Protein AF-0000000086882610 (afdb_homodimer)

Sequence (848 aa):
MSMILVLTITVIAYYFIIFGKNIKKSIITLFLGVLLFVLHPVEGLNLENMGEIVSFETLGILLGMMIIVEILKESGAFTFTAVSAIKLSRYKFWPVMFLLMIIVIMFSAFLDNLVTIMIIAPIIFLVADTLEINPTPLILLSIYVDNIGGMSTLIGSPLNIVLGSVGKLDFTSFLIKMLPLTIITFITTMLIYKFNNKVDTKEYNKKLEKLKTMDASKTIQDKSEMIKGIVIFSIVLAGFMLHNTINIDIALIAMTGALVLMLLTKKGFEEMATVIDWDTMFFYGGLFAIAFSLEKVGVSQAIANMFMPLISTKILLLFAMLFAGAIAIPFLSAVPGTLIFAPVIKILIDNGAPFDLWYAYAIGANLGTNLTPLGAVQNIVGASLIFKQTGKEVSFGEYMQKALPTTLITTLIGAIYLVVITYIMSMILVLTITVIAYYFIIFGKNIKKSIITLFLGVLLFVLHPVEGLNLENMGEIVSFETLGILLGMMIIVEILKESGAFTFTAVSAIKLSRYKFWPVMFLLMIIVIMFSAFLDNLVTIMIIAPIIFLVADTLEINPTPLILLSIYVDNIGGMSTLIGSPLNIVLGSVGKLDFTSFLIKMLPLTIITFITTMLIYKFNNKVDTKEYNKKLEKLKTMDASKTIQDKSEMIKGIVIFSIVLAGFMLHNTINIDIALIAMTGALVLMLLTKKGFEEMATVIDWDTMFFYGGLFAIAFSLEKVGVSQAIANMFMPLISTKILLLFAMLFAGAIAIPFLSAVPGTLIFAPVIKILIDNGAPFDLWYAYAIGANLGTNLTPLGAVQNIVGASLIFKQTGKEVSFGEYMQKALPTTLITTLIGAIYLVVITYI

Structure (mmCIF, N/CA/C/O backbone):
data_AF-0000000086882610-model_v1
#
loop_
_entity.id
_entity.type
_entity.pdbx_description
1 polymer 'Citrate transporter'
#
loop_
_atom_site.group_PDB
_atom_site.id
_atom_site.type_symbol
_atom_site.label_atom_id
_atom_site.label_alt_id
_atom_site.label_comp_id
_atom_site.label_asym_id
_atom_site.label_entity_id
_atom_site.label_seq_id
_atom_site.pdbx_PDB_ins_code
_atom_site.Cartn_x
_atom_site.Cartn_y
_atom_site.Cartn_z
_atom_site.occupancy
_atom_site.B_iso_or_equiv
_atom_site.auth_seq_id
_atom_site.auth_comp_id
_atom_site.auth_asym_id
_atom_site.auth_atom_id
_atom_site.pdbx_PDB_model_num
ATOM 1 N N . MET A 1 1 ? 25.312 -13 17.359 1 74.94 1 MET A N 1
ATOM 2 C CA . MET A 1 1 ? 24.125 -12.414 17.969 1 74.94 1 MET A CA 1
ATOM 3 C C . MET A 1 1 ? 23.109 -12.008 16.906 1 74.94 1 MET A C 1
ATOM 5 O O . MET A 1 1 ? 21.938 -12.367 17 1 74.94 1 MET A O 1
ATOM 9 N N . SER A 1 2 ? 23.578 -11.539 15.82 1 90.81 2 SER A N 1
ATOM 10 C CA . SER A 1 2 ? 22.703 -11.133 14.734 1 90.81 2 SER A CA 1
ATOM 11 C C . SER A 1 2 ? 22.094 -12.336 14.031 1 90.81 2 SER A C 1
ATOM 13 O O . SER A 1 2 ? 20.891 -12.375 13.766 1 90.81 2 SER A O 1
ATOM 15 N N . MET A 1 3 ? 22.906 -13.391 13.953 1 93.5 3 MET A N 1
ATOM 16 C CA . MET A 1 3 ? 22.422 -14.57 13.25 1 93.5 3 MET A CA 1
ATOM 17 C C . MET A 1 3 ? 21.344 -15.273 14.047 1 93.5 3 MET A C 1
ATOM 19 O O . MET A 1 3 ? 20.297 -15.641 13.5 1 93.5 3 MET A O 1
ATOM 23 N N . ILE A 1 4 ? 21.531 -15.406 15.281 1 95.88 4 ILE A N 1
ATOM 24 C CA . ILE A 1 4 ? 20.578 -16.078 16.156 1 95.88 4 ILE A CA 1
ATOM 25 C C . ILE A 1 4 ? 19.25 -15.312 16.156 1 95.88 4 ILE A C 1
ATOM 27 O O . ILE A 1 4 ? 18.172 -15.914 16.109 1 95.88 4 ILE A O 1
ATOM 31 N N . LEU A 1 5 ? 19.359 -14.031 16.266 1 97.06 5 LEU A N 1
ATOM 32 C CA . LEU A 1 5 ? 18.156 -13.188 16.281 1 97.06 5 LEU A CA 1
ATOM 33 C C . LEU A 1 5 ? 17.375 -13.328 14.969 1 97.06 5 LEU A C 1
ATOM 35 O O . LEU A 1 5 ? 16.156 -13.516 14.992 1 97.06 5 LEU A O 1
ATOM 39 N N . VAL A 1 6 ? 18.078 -13.195 13.852 1 97.88 6 VAL A N 1
ATOM 40 C CA . VAL A 1 6 ? 17.438 -13.289 12.539 1 97.88 6 VAL A CA 1
ATOM 41 C C . VAL A 1 6 ? 16.812 -14.672 12.359 1 97.88 6 VAL A C 1
ATOM 43 O O . VAL A 1 6 ? 15.68 -14.789 11.898 1 97.88 6 VAL A O 1
ATOM 46 N N . LEU A 1 7 ? 17.547 -15.727 12.758 1 97.5 7 LEU A N 1
ATOM 47 C CA . LEU A 1 7 ? 17.031 -17.094 12.625 1 97.5 7 LEU A CA 1
ATOM 48 C C . LEU A 1 7 ? 15.82 -17.312 13.516 1 97.5 7 LEU A C 1
ATOM 50 O O . LEU A 1 7 ? 14.852 -17.953 13.109 1 97.5 7 LEU A O 1
ATOM 54 N N . THR A 1 8 ? 15.891 -16.812 14.727 1 97.75 8 THR A N 1
ATOM 55 C CA . THR A 1 8 ? 14.773 -16.953 15.656 1 97.75 8 THR A CA 1
ATOM 56 C C . THR A 1 8 ? 13.523 -16.281 15.094 1 97.75 8 THR A C 1
ATOM 58 O O . THR A 1 8 ? 12.445 -16.891 15.078 1 97.75 8 THR A O 1
ATOM 61 N N . ILE A 1 9 ? 13.656 -15.07 14.609 1 97.69 9 ILE A N 1
ATOM 62 C CA . ILE A 1 9 ? 12.531 -14.328 14.047 1 97.69 9 ILE A CA 1
ATOM 63 C C . ILE A 1 9 ? 12 -15.062 12.812 1 97.69 9 ILE A C 1
ATOM 65 O O . ILE A 1 9 ? 10.781 -15.164 12.625 1 97.69 9 ILE A O 1
ATOM 69 N N . THR A 1 10 ? 12.93 -15.57 12.016 1 96.56 10 THR A N 1
ATOM 70 C CA . THR A 1 10 ? 12.547 -16.297 10.812 1 96.56 10 THR A CA 1
ATOM 71 C C . THR A 1 10 ? 11.781 -17.562 11.172 1 96.56 10 THR A C 1
ATOM 73 O O . THR A 1 10 ? 10.75 -17.859 10.57 1 96.56 10 THR A O 1
ATOM 76 N N . VAL A 1 11 ? 12.242 -18.297 12.125 1 96.5 11 VAL A N 1
ATOM 77 C CA . VAL A 1 11 ? 11.602 -19.531 12.555 1 96.5 11 VAL A CA 1
ATOM 78 C C . VAL A 1 11 ? 10.203 -19.234 13.102 1 96.5 11 VAL A C 1
ATOM 80 O O . VAL A 1 11 ? 9.25 -19.953 12.805 1 96.5 11 VAL A O 1
ATOM 83 N N . ILE A 1 12 ? 10.047 -18.188 13.852 1 96.75 12 ILE A N 1
ATOM 84 C CA . ILE A 1 12 ? 8.758 -17.781 14.391 1 96.75 12 ILE A CA 1
ATOM 85 C C . ILE A 1 12 ? 7.812 -17.422 13.242 1 96.75 12 ILE A C 1
ATOM 87 O O . ILE A 1 12 ? 6.648 -17.828 13.234 1 96.75 12 ILE A O 1
ATOM 91 N N . ALA A 1 13 ? 8.344 -16.641 12.289 1 95.81 13 ALA A N 1
ATOM 92 C CA . ALA A 1 13 ? 7.527 -16.25 11.133 1 95.81 13 ALA A CA 1
ATOM 93 C C . ALA A 1 13 ? 7.012 -17.484 10.398 1 95.81 13 ALA A C 1
ATOM 95 O O . ALA A 1 13 ? 5.816 -17.594 10.125 1 95.81 13 ALA A O 1
ATOM 96 N N . TYR A 1 14 ? 7.875 -18.438 10.133 1 92.81 14 TYR A N 1
ATOM 97 C CA . TYR A 1 14 ? 7.496 -19.609 9.359 1 92.81 14 TYR A CA 1
ATOM 98 C C . TYR A 1 14 ? 6.602 -20.531 10.172 1 92.81 14 TYR A C 1
ATOM 100 O O . TYR A 1 14 ? 5.73 -21.219 9.625 1 92.81 14 TYR A O 1
ATOM 108 N N . TYR A 1 15 ? 6.785 -20.578 11.469 1 93.88 15 TYR A N 1
ATOM 109 C CA . TYR A 1 15 ? 5.871 -21.312 12.336 1 93.88 15 TYR A CA 1
ATOM 110 C C . TYR A 1 15 ? 4.441 -20.812 12.164 1 93.88 15 TYR A C 1
ATOM 112 O O . TYR A 1 15 ? 3.52 -21.625 11.984 1 93.88 15 TYR A O 1
ATOM 120 N N . PHE A 1 16 ? 4.266 -19.531 12.188 1 92.56 16 PHE A N 1
ATOM 121 C CA . PHE A 1 16 ? 2.924 -18.969 12.062 1 92.56 16 PHE A CA 1
ATOM 122 C C . PHE A 1 16 ? 2.396 -19.125 10.641 1 92.56 16 PHE A C 1
ATOM 124 O O . PHE A 1 16 ? 1.194 -19.312 10.438 1 92.56 16 PHE A O 1
ATOM 131 N N . ILE A 1 17 ? 3.234 -19.062 9.68 1 89.25 17 ILE A N 1
ATOM 132 C CA . ILE A 1 17 ? 2.83 -19.219 8.289 1 89.25 17 ILE A CA 1
ATOM 133 C C . ILE A 1 17 ? 2.293 -20.625 8.055 1 89.25 17 ILE A C 1
ATOM 135 O O . ILE A 1 17 ? 1.267 -20.797 7.391 1 89.25 17 ILE A O 1
ATOM 139 N N . ILE A 1 18 ? 2.91 -21.594 8.641 1 86.38 18 ILE A N 1
ATOM 140 C CA . ILE A 1 18 ? 2.596 -23 8.359 1 86.38 18 ILE A CA 1
ATOM 141 C C . ILE A 1 18 ? 1.505 -23.484 9.312 1 86.38 18 ILE A C 1
ATOM 143 O O . ILE A 1 18 ? 0.544 -24.125 8.883 1 86.38 18 ILE A O 1
ATOM 147 N N . PHE A 1 19 ? 1.529 -23.016 10.609 1 85.88 19 PHE A N 1
ATOM 148 C CA . PHE A 1 19 ? 0.688 -23.672 11.609 1 85.88 19 PHE A CA 1
ATOM 149 C C . PHE A 1 19 ? -0.295 -22.672 12.219 1 85.88 19 PHE A C 1
ATOM 151 O O . PHE A 1 19 ? -1.171 -23.062 12.992 1 85.88 19 PHE A O 1
ATOM 158 N N . GLY A 1 20 ? -0.106 -21.469 11.875 1 84.06 20 GLY A N 1
ATOM 159 C CA . GLY A 1 20 ? -0.942 -20.469 12.523 1 84.06 20 GLY A CA 1
ATOM 160 C C . GLY A 1 20 ? -2.396 -20.547 12.094 1 84.06 20 GLY A C 1
ATOM 161 O O . GLY A 1 20 ? -2.73 -20.203 10.961 1 84.06 20 GLY A O 1
ATOM 162 N N . LYS A 1 21 ? -3.377 -20.969 12.805 1 78.19 21 LYS A N 1
ATOM 163 C CA . LYS A 1 21 ? -4.785 -21.094 12.445 1 78.19 21 LYS A CA 1
ATOM 164 C C . LYS A 1 21 ? -5.566 -19.844 12.828 1 78.19 21 LYS A C 1
ATOM 166 O O . LYS A 1 21 ? -6.477 -19.422 12.109 1 78.19 21 LYS A O 1
ATOM 171 N N . ASN A 1 22 ? -5.266 -19.203 13.875 1 82.25 22 ASN A N 1
ATOM 172 C CA . ASN A 1 22 ? -6.105 -18.125 14.359 1 82.25 22 ASN A CA 1
ATOM 173 C C . ASN A 1 22 ? -5.383 -16.781 14.289 1 82.25 22 ASN A C 1
ATOM 175 O O . ASN A 1 22 ? -5.758 -15.828 14.977 1 82.25 22 ASN A O 1
ATOM 179 N N . ILE A 1 23 ? -4.352 -16.734 13.469 1 87.62 23 ILE A N 1
ATOM 180 C CA . ILE A 1 23 ? -3.625 -15.477 13.344 1 87.62 23 ILE A CA 1
ATOM 181 C C . ILE A 1 23 ? -3.467 -15.117 11.867 1 87.62 23 ILE A C 1
ATOM 183 O O . ILE A 1 23 ? -3.211 -15.984 11.031 1 87.62 23 ILE A O 1
ATOM 187 N N . LYS A 1 24 ? -3.666 -13.914 11.648 1 91.75 24 LYS A N 1
ATOM 188 C CA . LYS A 1 24 ? -3.475 -13.461 10.273 1 91.75 24 LYS A CA 1
ATOM 189 C C . LYS A 1 24 ? -1.998 -13.469 9.891 1 91.75 24 LYS A C 1
ATOM 191 O O . LYS A 1 24 ? -1.215 -12.656 10.391 1 91.75 24 LYS A O 1
ATOM 196 N N . LYS A 1 25 ? -1.708 -14.297 8.984 1 92.44 25 LYS A N 1
ATOM 197 C CA . LYS A 1 25 ? -0.321 -14.555 8.609 1 92.44 25 LYS A CA 1
ATOM 198 C C . LYS A 1 25 ? 0.351 -13.289 8.086 1 92.44 25 LYS A C 1
ATOM 200 O O . LYS A 1 25 ? 1.534 -13.055 8.344 1 92.44 25 LYS A O 1
ATOM 205 N N . SER A 1 26 ? -0.423 -12.508 7.355 1 95.44 26 SER A N 1
ATOM 206 C CA . SER A 1 26 ? 0.13 -11.289 6.77 1 95.44 26 SER A CA 1
ATOM 207 C C . SER A 1 26 ? 0.561 -10.297 7.848 1 95.44 26 SER A C 1
ATOM 209 O O . SER A 1 26 ? 1.639 -9.711 7.762 1 95.44 26 SER A O 1
ATOM 211 N N . ILE A 1 27 ? -0.158 -10.141 8.93 1 97.12 27 ILE A N 1
ATOM 212 C CA . ILE A 1 27 ? 0.102 -9.156 9.977 1 97.12 27 ILE A CA 1
ATOM 213 C C . ILE A 1 27 ? 1.312 -9.586 10.797 1 97.12 27 ILE A C 1
ATOM 215 O O . ILE A 1 27 ? 2.215 -8.789 11.055 1 97.12 27 ILE A O 1
ATOM 219 N N . ILE A 1 28 ? 1.335 -10.859 11.172 1 96.88 28 ILE A N 1
ATOM 220 C CA . ILE A 1 28 ? 2.426 -11.328 12.023 1 96.88 28 ILE A CA 1
ATOM 221 C C . ILE A 1 28 ? 3.736 -11.297 11.242 1 96.88 28 ILE A C 1
ATOM 223 O O . ILE A 1 28 ? 4.789 -10.969 11.789 1 96.88 28 ILE A O 1
ATOM 227 N N . THR A 1 29 ? 3.688 -11.68 10.008 1 97.31 29 THR A N 1
ATOM 228 C CA . THR A 1 29 ? 4.895 -11.664 9.18 1 97.31 29 THR A CA 1
ATOM 229 C C . THR A 1 29 ? 5.406 -10.242 8.992 1 97.31 29 THR A C 1
ATOM 231 O O . THR A 1 29 ? 6.605 -9.984 9.117 1 97.31 29 THR A O 1
ATOM 234 N N . LEU A 1 30 ? 4.543 -9.289 8.695 1 98.31 30 LEU A N 1
ATOM 235 C CA . LEU A 1 30 ? 4.965 -7.902 8.555 1 98.31 30 LEU A CA 1
ATOM 236 C C . LEU A 1 30 ? 5.488 -7.359 9.883 1 98.31 30 LEU A C 1
ATOM 238 O O . LEU A 1 30 ? 6.469 -6.609 9.906 1 98.31 30 LEU A O 1
ATOM 242 N N . PHE A 1 31 ? 4.797 -7.719 10.945 1 98.5 31 PHE A N 1
ATOM 243 C CA . PHE A 1 31 ? 5.234 -7.301 12.273 1 98.5 31 PHE A CA 1
ATOM 244 C C . PHE A 1 31 ? 6.664 -7.758 12.539 1 98.5 31 PHE A C 1
ATOM 246 O O . PHE A 1 31 ? 7.504 -6.969 12.977 1 98.5 31 PHE A O 1
ATOM 253 N N . LEU A 1 32 ? 6.926 -8.969 12.273 1 98.31 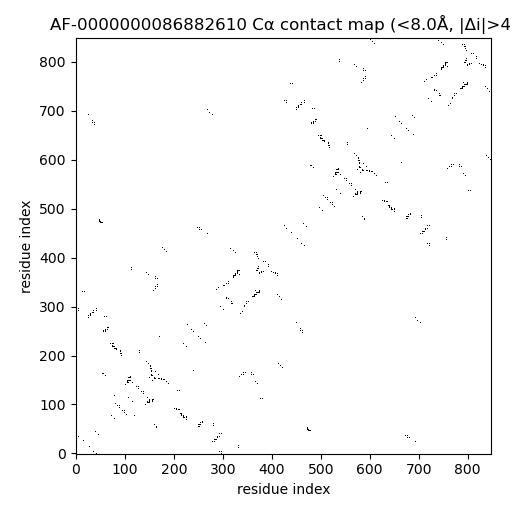32 LEU A N 1
ATOM 254 C CA . LEU A 1 32 ? 8.258 -9.516 12.508 1 98.31 32 LEU A CA 1
ATOM 255 C C . LEU A 1 32 ? 9.273 -8.883 11.562 1 98.31 32 LEU A C 1
ATOM 257 O O . LEU A 1 32 ? 10.438 -8.68 11.938 1 98.31 32 LEU A O 1
ATOM 261 N N . GLY A 1 33 ? 8.875 -8.57 10.312 1 98.25 33 GLY A N 1
ATOM 262 C CA . GLY A 1 33 ? 9.719 -7.805 9.414 1 98.25 33 GLY A CA 1
ATOM 263 C C . GLY A 1 33 ? 10.062 -6.426 9.945 1 98.25 33 GLY A C 1
ATOM 264 O O . GLY A 1 33 ? 11.234 -6.023 9.93 1 98.25 33 GLY A O 1
ATOM 265 N N . VAL A 1 34 ? 9.055 -5.711 10.453 1 98.5 34 VAL A N 1
ATOM 266 C CA . VAL A 1 34 ? 9.25 -4.383 11.016 1 98.5 34 VAL A CA 1
ATOM 267 C C . VAL A 1 34 ? 10.133 -4.473 12.258 1 98.5 34 VAL A C 1
ATOM 269 O O . VAL A 1 34 ? 10.969 -3.598 12.5 1 98.5 34 VAL A O 1
ATOM 272 N N . LEU A 1 35 ? 9.945 -5.512 13.031 1 98.12 35 LEU A N 1
ATOM 273 C CA . LEU A 1 35 ? 10.766 -5.73 14.219 1 98.12 35 LEU A CA 1
ATOM 274 C C . LEU A 1 35 ? 12.242 -5.852 13.844 1 98.12 35 LEU A C 1
ATOM 276 O O . LEU A 1 35 ? 13.109 -5.398 14.586 1 98.12 35 LEU A O 1
ATOM 280 N N . LEU A 1 36 ? 12.523 -6.469 12.727 1 98.12 36 LEU A N 1
ATOM 281 C CA . LEU A 1 36 ? 13.906 -6.559 12.25 1 98.12 36 LEU A CA 1
ATOM 282 C C . LEU A 1 36 ? 14.469 -5.172 11.969 1 98.12 36 LEU A C 1
ATOM 284 O O . LEU A 1 36 ? 15.641 -4.902 12.258 1 98.12 36 LEU A O 1
ATOM 288 N N . PHE A 1 37 ? 13.641 -4.312 11.383 1 97.94 37 PHE A N 1
ATOM 289 C CA . PHE A 1 37 ? 14.078 -2.941 11.148 1 97.94 37 PHE A CA 1
ATOM 290 C C . PHE A 1 37 ? 14.406 -2.248 12.469 1 97.94 37 PHE A C 1
ATOM 292 O O . PHE A 1 37 ? 15.391 -1.515 12.562 1 97.94 37 PHE A O 1
ATOM 299 N N . VAL A 1 38 ? 13.57 -2.459 13.453 1 97.5 38 VAL A N 1
ATOM 300 C CA . VAL A 1 38 ? 13.703 -1.811 14.758 1 97.5 38 VAL A CA 1
ATOM 301 C C . VAL A 1 38 ? 14.977 -2.291 15.445 1 97.5 38 VAL A C 1
ATOM 303 O O . VAL A 1 38 ? 15.75 -1.484 15.969 1 97.5 38 VAL A O 1
ATOM 306 N N . LEU A 1 39 ? 15.195 -3.613 15.391 1 96.62 39 LEU A N 1
ATOM 307 C CA . LEU A 1 39 ? 16.312 -4.207 16.109 1 96.62 39 LEU A CA 1
ATOM 308 C C . LEU A 1 39 ? 17.609 -4.047 15.32 1 96.62 39 LEU A C 1
ATOM 310 O O . LEU A 1 39 ? 18.703 -4.133 15.883 1 96.62 39 LEU A O 1
ATOM 314 N N . HIS A 1 40 ? 17.562 -3.842 14.062 1 95.81 40 HIS A N 1
ATOM 315 C CA . HIS A 1 40 ? 18.672 -3.549 13.164 1 95.81 40 HIS A CA 1
ATOM 316 C C . HIS A 1 40 ? 19.812 -4.551 13.344 1 95.81 40 HIS A C 1
ATOM 318 O O . HIS A 1 40 ? 20.953 -4.16 13.555 1 95.81 40 HIS A O 1
ATOM 324 N N . PRO A 1 41 ? 19.5 -5.848 13.148 1 95.88 41 PRO A N 1
ATOM 325 C CA . PRO A 1 41 ? 20.531 -6.867 13.383 1 95.88 41 PRO A CA 1
ATOM 326 C C . PRO A 1 41 ? 21.562 -6.922 12.258 1 95.88 41 PRO A C 1
ATOM 328 O O . PRO A 1 41 ? 22.656 -7.48 12.445 1 95.88 41 PRO A O 1
ATOM 331 N N . VAL A 1 42 ? 21.219 -6.406 11.062 1 96.56 42 VAL A N 1
ATOM 332 C CA . VAL A 1 42 ? 22.125 -6.461 9.922 1 96.56 42 VAL A CA 1
ATOM 333 C C . VAL A 1 42 ? 22.25 -5.074 9.289 1 96.56 42 VAL A C 1
ATOM 335 O O . VAL A 1 42 ? 21.344 -4.25 9.406 1 96.56 42 VAL A O 1
ATOM 338 N N . GLU A 1 43 ? 23.359 -4.871 8.656 1 95.31 43 GLU A N 1
ATOM 339 C CA . GLU A 1 43 ? 23.578 -3.598 7.977 1 95.31 43 GLU A CA 1
ATOM 340 C C . GLU A 1 43 ? 22.641 -3.439 6.785 1 95.31 43 GLU A C 1
ATOM 342 O O . GLU A 1 43 ? 22.344 -4.41 6.086 1 95.31 43 GLU A O 1
ATOM 347 N N . GLY A 1 44 ? 22.188 -2.283 6.602 1 95.88 44 GLY A N 1
ATOM 348 C CA . GLY A 1 44 ? 21.391 -1.994 5.426 1 95.88 44 GLY A CA 1
ATOM 349 C C . GLY A 1 44 ? 19.891 -2.041 5.699 1 95.88 44 GLY A C 1
ATOM 350 O O . GLY A 1 44 ? 19.094 -1.584 4.879 1 95.88 44 GLY A O 1
ATOM 351 N N . LEU A 1 45 ? 19.547 -2.492 6.887 1 96.31 45 LEU A N 1
ATOM 352 C CA . LEU A 1 45 ? 18.125 -2.553 7.23 1 96.31 45 LEU A CA 1
ATOM 353 C C . LEU A 1 45 ? 17.625 -1.192 7.703 1 96.31 45 LEU A C 1
ATOM 355 O O . LEU A 1 45 ? 17.297 -1.021 8.875 1 96.31 45 LEU A O 1
ATOM 359 N N . ASN A 1 46 ? 17.516 -0.278 6.805 1 96.31 46 ASN A N 1
ATOM 360 C CA . ASN A 1 46 ? 16.969 1.053 7.066 1 96.31 46 ASN A CA 1
ATOM 361 C C . ASN A 1 46 ? 16.031 1.507 5.953 1 96.31 46 ASN A C 1
ATOM 363 O O . ASN A 1 46 ? 15.992 0.898 4.883 1 96.31 46 ASN A O 1
ATOM 367 N N . LEU A 1 47 ? 15.273 2.455 6.211 1 96.25 47 LEU A N 1
ATOM 368 C CA . LEU A 1 47 ? 14.203 2.881 5.316 1 96.25 47 LEU A CA 1
ATOM 369 C C . LEU A 1 47 ? 14.773 3.443 4.02 1 96.25 47 LEU A C 1
ATOM 371 O O . LEU A 1 47 ? 14.156 3.311 2.957 1 96.25 47 LEU A O 1
ATOM 375 N N . GLU A 1 48 ? 15.945 4.062 4.012 1 94.81 48 GLU A N 1
ATOM 376 C CA . GLU A 1 48 ? 16.578 4.629 2.828 1 94.81 48 GLU A CA 1
ATOM 377 C C . GLU A 1 48 ? 17.031 3.531 1.861 1 94.81 48 GLU A C 1
ATOM 379 O O . GLU A 1 48 ? 17.188 3.779 0.664 1 94.81 48 GLU A O 1
ATOM 384 N N . ASN A 1 49 ? 17.188 2.303 2.402 1 97.12 49 ASN A N 1
ATOM 385 C CA . ASN A 1 49 ? 17.641 1.159 1.619 1 97.12 49 ASN A CA 1
ATOM 386 C C . ASN A 1 49 ? 16.484 0.273 1.19 1 97.12 49 ASN A C 1
ATOM 388 O O . ASN A 1 49 ? 16.688 -0.884 0.813 1 97.12 49 ASN A O 1
ATOM 392 N N . MET A 1 50 ? 15.305 0.798 1.243 1 97.75 50 MET A N 1
ATOM 393 C CA . MET A 1 50 ? 14.102 -0.001 1.051 1 97.75 50 MET A CA 1
ATOM 394 C C . MET A 1 50 ? 14.109 -0.68 -0.315 1 97.75 50 MET A C 1
ATOM 396 O O . MET A 1 50 ? 13.625 -1.806 -0.457 1 97.75 50 MET A O 1
ATOM 400 N N . GLY A 1 51 ? 14.688 -0.057 -1.315 1 96.75 51 GLY A N 1
ATOM 401 C CA . GLY A 1 51 ? 14.703 -0.614 -2.658 1 96.75 51 GLY A CA 1
ATOM 402 C C . GLY A 1 51 ? 15.547 -1.867 -2.771 1 96.75 51 GLY A C 1
ATOM 403 O O . GLY A 1 51 ? 15.352 -2.68 -3.678 1 96.75 51 GLY A O 1
ATOM 404 N N . GLU A 1 52 ? 16.484 -2.023 -1.868 1 96 52 GLU A N 1
ATOM 405 C CA . GLU A 1 52 ? 17.328 -3.217 -1.824 1 96 52 GLU A CA 1
ATOM 406 C C . GLU A 1 52 ? 16.703 -4.305 -0.961 1 96 52 GLU A C 1
ATOM 408 O O . GLU A 1 52 ? 16.969 -5.492 -1.149 1 96 52 GLU A O 1
ATOM 413 N N . ILE A 1 53 ? 15.844 -3.891 -0.06 1 97.5 53 ILE A N 1
ATOM 414 C CA . ILE A 1 53 ? 15.273 -4.805 0.92 1 97.5 53 ILE A CA 1
ATOM 415 C C . ILE A 1 53 ? 14 -5.43 0.357 1 97.5 53 ILE A C 1
ATOM 417 O O . ILE A 1 53 ? 13.797 -6.645 0.457 1 97.5 53 ILE A O 1
ATOM 421 N N . VAL A 1 54 ? 13.133 -4.598 -0.197 1 97.5 54 VAL A N 1
ATOM 422 C CA . VAL A 1 54 ? 11.844 -5.02 -0.731 1 97.5 54 VAL A CA 1
ATOM 423 C C . VAL A 1 54 ? 11.859 -4.941 -2.256 1 97.5 54 VAL A C 1
ATOM 425 O O . VAL A 1 54 ? 12.344 -3.959 -2.828 1 97.5 54 VAL A O 1
ATOM 428 N N . SER A 1 55 ? 11.445 -5.973 -2.887 1 97.06 55 SER A N 1
ATOM 429 C CA . SER A 1 55 ? 11.383 -5.977 -4.344 1 97.06 55 SER A CA 1
ATOM 430 C C . SER A 1 55 ? 10.164 -5.207 -4.852 1 97.06 55 SER A C 1
ATOM 432 O O . SER A 1 55 ? 9.086 -5.777 -5.004 1 97.06 55 SER A O 1
ATOM 434 N N . PHE A 1 56 ? 10.383 -4.023 -5.23 1 97.25 56 PHE A N 1
ATOM 435 C CA . PHE A 1 56 ? 9.297 -3.207 -5.766 1 97.25 56 PHE A CA 1
ATOM 436 C C . PHE A 1 56 ? 8.93 -3.654 -7.176 1 97.25 56 PHE A C 1
ATOM 438 O O . PHE A 1 56 ? 7.859 -3.312 -7.68 1 97.25 56 PHE A O 1
ATOM 445 N N . GLU A 1 57 ? 9.844 -4.41 -7.758 1 97.12 57 GLU A N 1
ATOM 446 C CA . GLU A 1 57 ? 9.484 -5.086 -9 1 97.12 57 GLU A CA 1
ATOM 447 C C . GLU A 1 57 ? 8.328 -6.059 -8.781 1 97.12 57 GLU A C 1
ATOM 449 O O . GLU A 1 57 ? 7.344 -6.031 -9.516 1 97.12 57 GLU A O 1
ATOM 454 N N . THR A 1 58 ? 8.43 -6.855 -7.746 1 96.62 58 THR A N 1
ATOM 455 C CA . THR A 1 58 ? 7.41 -7.84 -7.402 1 96.62 58 THR A CA 1
ATOM 456 C C . THR A 1 58 ? 6.105 -7.152 -7.008 1 96.62 58 THR A C 1
ATOM 458 O O . THR A 1 58 ? 5.039 -7.477 -7.535 1 96.62 58 THR A O 1
ATOM 461 N N . LEU A 1 59 ? 6.219 -6.176 -6.133 1 97.25 59 LEU A N 1
ATOM 462 C CA . LEU A 1 59 ? 5.031 -5.508 -5.613 1 97.25 59 LEU A CA 1
ATOM 463 C C . LEU A 1 59 ? 4.328 -4.719 -6.711 1 97.25 59 LEU A C 1
ATOM 465 O O . LEU A 1 59 ? 3.096 -4.652 -6.742 1 97.25 59 LEU A O 1
ATOM 469 N N . GLY A 1 60 ? 5.102 -4.098 -7.562 1 97.31 60 GLY A N 1
ATOM 470 C CA . GLY A 1 60 ? 4.516 -3.342 -8.656 1 97.31 60 GLY A CA 1
ATOM 471 C C . GLY A 1 60 ? 3.766 -4.211 -9.648 1 97.31 60 GLY A C 1
ATOM 472 O O . GLY A 1 60 ? 2.695 -3.834 -10.125 1 97.31 60 GLY A O 1
ATOM 473 N N . ILE A 1 61 ? 4.359 -5.395 -9.945 1 96.88 61 ILE A N 1
ATOM 474 C CA . ILE A 1 61 ? 3.693 -6.332 -10.844 1 96.88 61 ILE A CA 1
ATOM 475 C C . ILE A 1 61 ? 2.365 -6.77 -10.234 1 96.88 61 ILE A C 1
ATOM 477 O O . ILE A 1 61 ? 1.326 -6.727 -10.898 1 96.88 61 ILE A O 1
ATOM 481 N N . LEU A 1 62 ? 2.416 -7.129 -8.992 1 95.56 62 LEU A N 1
ATOM 482 C CA . LEU A 1 62 ? 1.233 -7.637 -8.305 1 95.56 62 LEU A CA 1
ATOM 483 C C . LEU A 1 62 ? 0.138 -6.578 -8.258 1 95.56 62 LEU A C 1
ATOM 485 O O . LEU A 1 62 ? -1.004 -6.84 -8.641 1 95.56 62 LEU A O 1
ATOM 489 N N . LEU A 1 63 ? 0.526 -5.398 -7.824 1 96.5 63 LEU A N 1
ATOM 490 C CA . LEU A 1 63 ? -0.46 -4.332 -7.691 1 96.5 63 LEU A CA 1
ATOM 491 C C . LEU A 1 63 ? -1.064 -3.977 -9.047 1 96.5 63 LEU A C 1
ATOM 493 O O . LEU A 1 63 ? -2.287 -3.889 -9.18 1 96.5 63 LEU A O 1
ATOM 497 N N . GLY A 1 64 ? -0.238 -3.727 -10.023 1 97.25 64 GLY A N 1
ATOM 498 C CA . GLY A 1 64 ? -0.721 -3.385 -11.352 1 97.25 64 GLY A CA 1
ATOM 499 C C . GLY A 1 64 ? -1.645 -4.434 -11.938 1 97.25 64 GLY A C 1
ATOM 500 O O . GLY A 1 64 ? -2.732 -4.113 -12.414 1 97.25 64 GLY A O 1
ATOM 501 N N . MET A 1 65 ? -1.262 -5.648 -11.836 1 95.94 65 MET A N 1
ATOM 502 C CA . MET A 1 65 ? -2.041 -6.73 -12.43 1 95.94 65 MET A CA 1
ATOM 503 C C . MET A 1 65 ? -3.34 -6.953 -11.664 1 95.94 65 MET A C 1
ATOM 505 O O . MET A 1 65 ? -4.379 -7.23 -12.266 1 95.94 65 MET A O 1
ATOM 509 N N . MET A 1 66 ? -3.293 -6.867 -10.336 1 95.12 66 MET A N 1
ATOM 510 C CA . MET A 1 66 ? -4.512 -7.031 -9.547 1 95.12 66 MET A CA 1
ATOM 511 C C . MET A 1 66 ? -5.566 -6.008 -9.953 1 95.12 66 MET A C 1
ATOM 513 O O . MET A 1 66 ? -6.754 -6.328 -10.023 1 95.12 66 MET A O 1
ATOM 517 N N . ILE A 1 67 ? -5.105 -4.777 -10.211 1 96.81 67 ILE A N 1
ATOM 518 C CA . ILE A 1 67 ? -6.031 -3.713 -10.586 1 96.81 67 ILE A CA 1
ATOM 519 C C . ILE A 1 67 ? -6.641 -4.023 -11.953 1 96.81 67 ILE A C 1
ATOM 521 O O . ILE A 1 67 ? -7.859 -3.979 -12.117 1 96.81 67 ILE A O 1
ATOM 525 N N . ILE A 1 68 ? -5.84 -4.398 -12.898 1 97.5 68 ILE A N 1
ATOM 526 C CA . ILE A 1 68 ? -6.297 -4.68 -14.258 1 97.5 68 ILE A CA 1
ATOM 527 C C . ILE A 1 68 ? -7.273 -5.855 -14.234 1 97.5 68 ILE A C 1
ATOM 529 O O . ILE A 1 68 ? -8.359 -5.777 -14.812 1 97.5 68 ILE A O 1
ATOM 533 N N . VAL A 1 69 ? -6.934 -6.879 -13.547 1 95.75 69 VAL A N 1
ATOM 534 C CA . VAL A 1 69 ? -7.73 -8.102 -13.508 1 95.75 69 VAL A CA 1
ATOM 535 C C . VAL A 1 69 ? -9.062 -7.832 -12.812 1 95.75 69 VAL A C 1
ATOM 537 O O . VAL A 1 69 ? -10.102 -8.359 -13.211 1 95.75 69 VAL A O 1
ATOM 540 N N . GLU A 1 70 ? -9 -7.039 -11.781 1 95.19 70 GLU A N 1
ATOM 541 C CA . GLU A 1 70 ? -10.227 -6.723 -11.062 1 95.19 70 GLU A CA 1
ATOM 542 C C . GLU A 1 70 ? -11.219 -5.98 -11.961 1 95.19 70 GLU A C 1
ATOM 544 O O . GLU A 1 70 ? -12.414 -6.27 -11.938 1 95.19 70 GLU A O 1
ATOM 549 N N . ILE A 1 71 ? -10.766 -5.043 -12.711 1 96.5 71 ILE A N 1
ATOM 550 C CA . ILE A 1 71 ? -11.633 -4.281 -13.594 1 96.5 71 ILE A CA 1
ATOM 551 C C . ILE A 1 71 ? -12.219 -5.207 -14.656 1 96.5 71 ILE A C 1
ATOM 553 O O . ILE A 1 71 ? -13.414 -5.125 -14.977 1 96.5 71 ILE A O 1
ATOM 557 N N . LEU A 1 72 ? -11.445 -6.152 -15.125 1 96.75 72 LEU A N 1
ATOM 558 C CA . LEU A 1 72 ? -11.922 -7.133 -16.094 1 96.75 72 LEU A CA 1
ATOM 559 C C . LEU A 1 72 ? -12.945 -8.07 -15.461 1 96.75 72 LEU A C 1
ATOM 561 O O . LEU A 1 72 ? -13.953 -8.406 -16.078 1 96.75 72 LEU A O 1
ATOM 565 N N . LYS A 1 73 ? -12.625 -8.477 -14.305 1 94.69 73 LYS A N 1
ATOM 566 C CA . LYS A 1 73 ? -13.539 -9.352 -13.578 1 94.69 73 LYS A CA 1
ATOM 567 C C . LYS A 1 73 ? -14.891 -8.68 -13.367 1 94.69 73 LYS A C 1
ATOM 569 O O . LYS A 1 73 ? -15.938 -9.281 -13.609 1 94.69 73 LYS A O 1
ATOM 574 N N . GLU A 1 74 ? -14.867 -7.391 -12.984 1 94.25 74 GLU A N 1
ATOM 575 C CA . GLU A 1 74 ? -16.094 -6.629 -12.727 1 94.25 74 GLU A CA 1
ATOM 576 C C . GLU A 1 74 ? -16.906 -6.434 -14 1 94.25 74 GLU A C 1
ATOM 578 O O . GLU A 1 74 ? -18.141 -6.359 -13.953 1 94.25 74 GLU A O 1
ATOM 583 N N . SER A 1 75 ? -16.234 -6.391 -15.094 1 96.5 75 SER A N 1
ATOM 584 C CA . SER A 1 75 ? -16.906 -6.18 -16.359 1 96.5 75 SER A CA 1
ATOM 585 C C . SER A 1 75 ? -17.672 -7.43 -16.797 1 96.5 75 SER A C 1
ATOM 587 O O . SER A 1 75 ? -18.531 -7.363 -17.672 1 96.5 75 SER A O 1
ATOM 589 N N . GLY A 1 76 ? -17.328 -8.648 -16.266 1 95.94 76 GLY A N 1
ATOM 590 C CA . GLY A 1 76 ? -17.953 -9.906 -16.625 1 95.94 76 GLY A CA 1
ATOM 591 C C . GLY A 1 76 ? -17.188 -10.664 -17.703 1 95.94 76 GLY A C 1
ATOM 592 O O . GLY A 1 76 ? -17.641 -11.703 -18.172 1 95.94 76 GLY A O 1
ATOM 593 N N . ALA A 1 77 ? -16.047 -10.203 -18.031 1 95.88 77 ALA A N 1
ATOM 594 C CA . ALA A 1 77 ? -15.273 -10.773 -19.125 1 95.88 77 ALA A CA 1
ATOM 595 C C . ALA A 1 77 ? -14.93 -12.234 -18.859 1 95.88 77 ALA A C 1
ATOM 597 O O . ALA A 1 77 ? -15.047 -13.078 -19.766 1 95.88 77 ALA A O 1
ATOM 598 N N . PHE A 1 78 ? -14.594 -12.594 -17.719 1 94.56 78 PHE A N 1
ATOM 599 C CA . PHE A 1 78 ? -14.125 -13.938 -17.406 1 94.56 78 PHE A CA 1
ATOM 600 C C . PHE A 1 78 ? -15.289 -14.922 -17.344 1 94.56 78 PHE A C 1
ATOM 602 O O . PHE A 1 78 ? -15.195 -16.031 -17.859 1 94.56 78 PHE A O 1
ATOM 609 N N . THR A 1 79 ? -16.359 -14.484 -16.75 1 93.25 79 THR A N 1
ATOM 610 C CA . THR A 1 79 ? -17.547 -15.32 -16.734 1 93.25 79 THR A CA 1
ATOM 611 C C . THR A 1 79 ? -18.094 -15.539 -18.141 1 93.25 79 THR A C 1
ATOM 613 O O . THR A 1 79 ? -18.516 -16.641 -18.484 1 93.25 79 THR A O 1
ATOM 616 N N . PHE A 1 80 ? -18.094 -14.469 -18.891 1 95.62 80 PHE A N 1
ATOM 617 C CA . PHE A 1 80 ? -18.516 -14.562 -20.281 1 95.62 80 PHE A CA 1
ATOM 618 C C . PHE A 1 80 ? -17.703 -15.633 -21 1 95.62 80 PHE A C 1
ATOM 620 O O . PHE A 1 80 ? -18.266 -16.453 -21.734 1 95.62 80 PHE A O 1
ATOM 627 N N . THR A 1 81 ? -16.422 -15.609 -20.812 1 95.81 81 THR A N 1
ATOM 628 C CA . THR A 1 81 ? -15.531 -16.547 -21.484 1 95.81 81 THR A CA 1
ATOM 629 C C . THR A 1 81 ? -15.812 -17.969 -21.031 1 95.81 81 THR A C 1
ATOM 631 O O . THR A 1 81 ? -15.883 -18.891 -21.859 1 95.81 81 THR A O 1
ATOM 634 N N . ALA A 1 82 ? -15.992 -18.188 -19.781 1 93.62 82 ALA A N 1
ATOM 635 C CA . ALA A 1 82 ? -16.234 -19.531 -19.234 1 93.62 82 ALA A CA 1
ATOM 636 C C . ALA A 1 82 ? -17.562 -20.094 -19.734 1 93.62 82 ALA A C 1
ATOM 638 O O . ALA A 1 82 ? -17.641 -21.25 -20.141 1 93.62 82 ALA A O 1
ATOM 639 N N . VAL A 1 83 ? -18.609 -19.297 -19.734 1 93.25 83 VAL A N 1
ATOM 640 C CA . VAL A 1 83 ? -19.922 -19.734 -20.188 1 93.25 83 VAL A CA 1
ATOM 641 C C . VAL A 1 83 ? -19.906 -19.984 -21.688 1 93.25 83 VAL A C 1
ATOM 643 O O . VAL A 1 83 ? -20.516 -20.938 -22.172 1 93.25 83 VAL A O 1
ATOM 646 N N . SER A 1 84 ? -19.219 -19.156 -22.422 1 95.81 84 SER A N 1
ATOM 647 C CA . SER A 1 84 ? -19.078 -19.344 -23.859 1 95.81 84 SER A CA 1
ATOM 648 C C . SER A 1 84 ? -18.391 -20.656 -24.188 1 95.81 84 SER A C 1
ATOM 650 O O . SER A 1 84 ? -18.688 -21.297 -25.188 1 95.81 84 SER A O 1
ATOM 652 N N . ALA A 1 85 ? -17.438 -21.047 -23.312 1 95.5 85 ALA A N 1
ATOM 653 C CA . ALA A 1 85 ? -16.734 -22.312 -23.516 1 95.5 85 ALA A CA 1
ATOM 654 C C . ALA A 1 85 ? -17.688 -23.5 -23.375 1 95.5 85 ALA A C 1
ATOM 656 O O . ALA A 1 85 ? -17.578 -24.484 -24.109 1 95.5 85 ALA A O 1
ATOM 657 N N . ILE A 1 86 ? -18.594 -23.406 -22.484 1 94.25 86 ILE A N 1
ATOM 658 C CA . ILE A 1 86 ? -19.578 -24.453 -22.297 1 94.25 86 ILE A CA 1
ATOM 659 C C . ILE A 1 86 ? -20.469 -24.562 -23.547 1 94.25 86 ILE A C 1
ATOM 661 O O . ILE A 1 86 ? -20.75 -25.656 -24.016 1 94.25 86 ILE A O 1
ATOM 665 N N . LYS A 1 87 ? -20.828 -23.422 -24.031 1 94.31 87 LYS A N 1
ATOM 666 C CA . LYS A 1 87 ? -21.656 -23.391 -25.234 1 94.31 87 LYS A CA 1
ATOM 667 C C . LYS A 1 87 ? -20.906 -23.953 -26.438 1 94.31 87 LYS A C 1
ATOM 669 O O . LYS A 1 87 ? -21.469 -24.719 -27.219 1 94.31 87 LYS A O 1
ATOM 674 N N . LEU A 1 88 ? -19.719 -23.625 -26.547 1 95.56 88 LEU A N 1
ATOM 675 C CA . LEU A 1 88 ? -18.875 -24.078 -27.656 1 95.56 88 LEU A CA 1
ATOM 676 C C . LEU A 1 88 ? -18.688 -25.594 -27.609 1 95.56 88 LEU A C 1
ATOM 678 O O . LEU A 1 88 ? -18.5 -26.219 -28.656 1 95.56 88 LEU A O 1
ATOM 682 N N . SER A 1 89 ? -18.719 -26.188 -26.422 1 95.56 89 SER A N 1
ATOM 683 C CA . SER A 1 89 ? -18.516 -27.625 -26.219 1 95.56 89 SER A CA 1
ATOM 684 C C . SER A 1 89 ? -19.719 -28.422 -26.688 1 95.56 89 SER A C 1
ATOM 686 O O . SER A 1 89 ? -19.688 -29.656 -26.719 1 95.56 89 SER A O 1
ATOM 688 N N . ARG A 1 90 ? -20.812 -27.766 -26.984 1 95.44 90 ARG A N 1
ATOM 689 C CA . ARG A 1 90 ? -22.078 -28.391 -27.359 1 95.44 90 ARG A CA 1
ATOM 690 C C . ARG A 1 90 ? -22.625 -29.266 -26.234 1 95.44 90 ARG A C 1
ATOM 692 O O . ARG A 1 90 ? -23.234 -30.297 -26.484 1 95.44 90 ARG A O 1
ATOM 699 N N . TYR A 1 91 ? -22.219 -28.891 -25.156 1 94.56 91 TYR A N 1
ATOM 700 C CA . TYR A 1 91 ? -22.766 -29.453 -23.938 1 94.56 91 TYR A CA 1
ATOM 701 C C . TYR A 1 91 ? -22.438 -30.938 -23.828 1 94.56 91 TYR A C 1
ATOM 703 O O . TYR A 1 91 ? -23.25 -31.734 -23.344 1 94.56 91 TYR A O 1
ATOM 711 N N . LYS A 1 92 ? -21.281 -31.281 -24.344 1 96.31 92 LYS A N 1
ATOM 712 C CA . LYS A 1 92 ? -20.734 -32.625 -24.141 1 96.31 92 LYS A CA 1
ATOM 713 C C . LYS A 1 92 ? -19.719 -32.656 -23.016 1 96.31 92 LYS A C 1
ATOM 715 O O . LYS A 1 92 ? -18.891 -31.734 -22.891 1 96.31 92 LYS A O 1
ATOM 720 N N . PHE A 1 93 ? -19.734 -33.656 -22.25 1 95.56 93 PHE A N 1
ATOM 721 C CA . PHE A 1 93 ? -19.016 -33.688 -20.984 1 95.56 93 PHE A CA 1
ATOM 722 C C . PHE A 1 93 ? -17.531 -33.469 -21.188 1 95.56 93 PHE A C 1
ATOM 724 O O . PHE A 1 93 ? -16.953 -32.531 -20.641 1 95.56 93 PHE A O 1
ATOM 731 N N . TRP A 1 94 ? -16.828 -34.312 -21.938 1 95.81 94 TRP A N 1
ATOM 732 C CA . TRP A 1 94 ? -15.383 -34.219 -22.078 1 95.81 94 TRP A CA 1
ATOM 733 C C . TRP A 1 94 ? -14.969 -32.938 -22.766 1 95.81 94 TRP A C 1
ATOM 735 O O . TRP A 1 94 ? -14.016 -32.281 -22.344 1 95.81 94 TRP A O 1
ATOM 745 N N . PRO A 1 95 ? -15.719 -32.438 -23.828 1 96.81 95 PRO A N 1
ATOM 746 C CA . PRO A 1 95 ? -15.414 -31.141 -24.391 1 96.81 95 PRO A CA 1
ATOM 747 C C . PRO A 1 95 ? -15.602 -30 -23.391 1 96.81 95 PRO A C 1
ATOM 749 O O . PRO A 1 95 ? -14.812 -29.047 -23.375 1 96.81 95 PRO A O 1
ATOM 752 N N . VAL A 1 96 ? -16.625 -30.047 -22.562 1 96.69 96 VAL A N 1
ATOM 753 C CA . VAL A 1 96 ? -16.859 -29.047 -21.531 1 96.69 96 VAL A CA 1
ATOM 754 C C . VAL A 1 96 ? -15.664 -29.016 -20.578 1 96.69 96 VAL A C 1
ATOM 756 O O . VAL A 1 96 ? -15.109 -27.953 -20.312 1 96.69 96 VAL A O 1
ATOM 759 N N . MET A 1 97 ? -15.281 -30.188 -20.094 1 96.19 97 MET A N 1
ATOM 760 C CA . MET A 1 97 ? -14.172 -30.281 -19.141 1 96.19 97 MET A CA 1
ATOM 761 C C . MET A 1 97 ? -12.883 -29.75 -19.766 1 96.19 97 MET A C 1
ATOM 763 O O . MET A 1 97 ? -12.164 -28.969 -19.156 1 96.19 97 MET A O 1
ATOM 767 N N . PHE A 1 98 ? -12.648 -30.172 -20.938 1 97.31 98 PHE A N 1
ATOM 768 C CA . PHE A 1 98 ? -11.414 -29.781 -21.625 1 97.31 98 PHE A CA 1
ATOM 769 C C . PHE A 1 98 ? -11.383 -28.281 -21.859 1 97.31 98 PHE A C 1
ATOM 771 O O . PHE A 1 98 ? -10.367 -27.625 -21.594 1 97.31 98 PHE A O 1
ATOM 778 N N . LEU A 1 99 ? -12.461 -27.703 -22.328 1 97.62 99 LEU A N 1
ATOM 779 C CA . LEU A 1 99 ? -12.5 -26.281 -22.641 1 97.62 99 LEU A CA 1
ATOM 780 C C . LEU A 1 99 ? -12.422 -25.438 -21.375 1 97.62 99 LEU A C 1
ATOM 782 O O . LEU A 1 99 ? -11.773 -24.391 -21.344 1 97.62 99 LEU A O 1
ATOM 786 N N . LEU A 1 100 ? -13.07 -25.891 -20.312 1 97.81 100 LEU A N 1
ATOM 787 C CA . LEU A 1 100 ? -12.984 -25.172 -19.047 1 97.81 100 LEU A CA 1
ATOM 788 C C . LEU A 1 100 ? -11.555 -25.188 -18.5 1 97.81 100 LEU A C 1
ATOM 790 O O . LEU A 1 100 ? -11.07 -24.188 -17.984 1 97.81 100 LEU A O 1
ATOM 794 N N . MET A 1 101 ? -10.914 -26.328 -18.672 1 98.5 101 MET A N 1
ATOM 795 C CA . MET A 1 101 ? -9.547 -26.422 -18.172 1 98.5 101 MET A CA 1
ATOM 796 C C . MET A 1 101 ? -8.586 -25.625 -19.047 1 98.5 101 MET A C 1
ATOM 798 O O . MET A 1 101 ? -7.578 -25.094 -18.547 1 98.5 101 MET A O 1
ATOM 802 N N . ILE A 1 102 ? -8.898 -25.484 -20.312 1 98.19 102 ILE A N 1
ATOM 803 C CA . ILE A 1 102 ? -8.125 -24.609 -21.188 1 98.19 102 ILE A CA 1
ATOM 804 C C . ILE A 1 102 ? -8.258 -23.156 -20.703 1 98.19 102 ILE A C 1
ATOM 806 O O . ILE A 1 102 ? -7.281 -22.406 -20.688 1 98.19 102 ILE A O 1
ATOM 810 N N . ILE A 1 103 ? -9.398 -22.797 -20.281 1 97.56 103 ILE A N 1
ATOM 811 C CA . ILE A 1 103 ? -9.625 -21.453 -19.75 1 97.56 103 ILE A CA 1
ATOM 812 C C . ILE A 1 103 ? -8.836 -21.281 -18.453 1 97.56 103 ILE A C 1
ATOM 814 O O . ILE A 1 103 ? -8.203 -20.25 -18.234 1 97.56 103 ILE A O 1
ATOM 818 N N . VAL A 1 104 ? -8.875 -22.312 -17.641 1 98.12 104 VAL A N 1
ATOM 819 C CA . VAL A 1 104 ? -8.148 -22.266 -16.375 1 98.12 104 VAL A CA 1
ATOM 820 C C . VAL A 1 104 ? -6.66 -22.062 -16.641 1 98.12 104 VAL A C 1
ATOM 822 O O . VAL A 1 104 ? -6.02 -21.219 -16.016 1 98.12 104 VAL A O 1
ATOM 825 N N . ILE A 1 105 ? -6.125 -22.875 -17.516 1 97.75 105 ILE A N 1
ATOM 826 C CA . ILE A 1 105 ? -4.691 -22.797 -17.781 1 97.75 105 ILE A CA 1
ATOM 827 C C . ILE A 1 105 ? -4.348 -21.438 -18.391 1 97.75 105 ILE A C 1
ATOM 829 O O . ILE A 1 105 ? -3.322 -20.844 -18.062 1 97.75 105 ILE A O 1
ATOM 833 N N . MET A 1 106 ? -5.172 -20.922 -19.281 1 96.44 106 MET A N 1
ATOM 834 C CA . MET A 1 106 ? -4.945 -19.625 -19.938 1 96.44 106 MET A CA 1
ATOM 835 C C . MET A 1 106 ? -5.062 -18.484 -18.922 1 96.44 106 MET A C 1
ATOM 837 O O . MET A 1 106 ? -4.219 -17.594 -18.891 1 96.44 106 MET A O 1
ATOM 841 N N . PHE A 1 107 ? -6.121 -18.547 -18.109 1 96.81 107 PHE A N 1
ATOM 842 C CA . PHE A 1 107 ? -6.301 -17.531 -17.094 1 96.81 107 PHE A CA 1
ATOM 843 C C . PHE A 1 107 ? -5.141 -17.547 -16.094 1 96.81 107 PHE A C 1
ATOM 845 O O . PHE A 1 107 ? -4.609 -16.484 -15.742 1 96.81 107 PHE A O 1
ATOM 852 N N . SER A 1 108 ? -4.773 -18.719 -15.734 1 97.12 108 SER A N 1
ATOM 853 C CA . SER A 1 108 ? -3.746 -18.844 -14.703 1 97.12 108 SER A CA 1
ATOM 854 C C . SER A 1 108 ? -2.393 -18.359 -15.211 1 97.12 108 SER A C 1
ATOM 856 O O . SER A 1 108 ? -1.557 -17.906 -14.422 1 97.12 108 SER A O 1
ATOM 858 N N . ALA A 1 109 ? -2.141 -18.422 -16.5 1 96.19 109 ALA A N 1
ATOM 859 C CA . ALA A 1 109 ? -0.891 -17.969 -17.109 1 96.19 109 ALA A CA 1
ATOM 860 C C . ALA A 1 109 ? -0.746 -16.453 -16.984 1 96.19 109 ALA A C 1
ATOM 862 O O . ALA A 1 109 ? 0.37 -15.938 -16.938 1 96.19 109 ALA A O 1
ATOM 863 N N . PHE A 1 110 ? -1.91 -15.797 -16.859 1 93.5 110 PHE A N 1
ATOM 864 C CA . PHE A 1 110 ? -1.782 -14.344 -16.953 1 93.5 110 PHE A CA 1
ATOM 865 C C . PHE A 1 110 ? -2.494 -13.656 -15.797 1 93.5 110 PHE A C 1
ATOM 867 O O . PHE A 1 110 ? -2.322 -12.461 -15.578 1 93.5 110 PHE A O 1
ATOM 874 N N . LEU A 1 111 ? -3.295 -14.477 -15.148 1 92.25 111 LEU A N 1
ATOM 875 C CA . LEU A 1 111 ? -3.947 -13.984 -13.938 1 92.25 111 LEU A CA 1
ATOM 876 C C . LEU A 1 111 ? -3.318 -14.602 -12.695 1 92.25 111 LEU A C 1
ATOM 878 O O . LEU A 1 111 ? -2.602 -15.602 -12.781 1 92.25 111 LEU A O 1
ATOM 882 N N . ASP A 1 112 ? -3.564 -13.914 -11.602 1 87.81 112 ASP A N 1
ATOM 883 C CA . ASP A 1 112 ? -3.207 -14.547 -10.336 1 87.81 112 ASP A CA 1
ATOM 884 C C . ASP A 1 112 ? -3.92 -15.891 -10.172 1 87.81 112 ASP A C 1
ATOM 886 O O . ASP A 1 112 ? -5.098 -16.016 -10.523 1 87.81 112 ASP A O 1
ATOM 890 N N . ASN A 1 113 ? -3.17 -16.938 -9.711 1 95.44 113 ASN A N 1
ATOM 891 C CA . ASN A 1 113 ? -3.715 -18.281 -9.516 1 95.44 113 ASN A CA 1
ATOM 892 C C . ASN A 1 113 ? -4.949 -18.25 -8.625 1 95.44 113 ASN A C 1
ATOM 894 O O . ASN A 1 113 ? -5.945 -18.922 -8.906 1 95.44 113 ASN A O 1
ATOM 898 N N . LEU A 1 114 ? -4.855 -17.453 -7.645 1 93.38 114 LEU A N 1
ATOM 899 C CA . LEU A 1 114 ? -5.973 -17.375 -6.711 1 93.38 114 LEU A CA 1
ATOM 900 C C . LEU A 1 114 ? -7.215 -16.812 -7.395 1 93.38 114 LEU A C 1
ATOM 902 O O . LEU A 1 114 ? -8.32 -17.328 -7.207 1 93.38 114 LEU A O 1
ATOM 906 N N . VAL A 1 115 ? -7.02 -15.805 -8.18 1 92.38 115 VAL A N 1
ATOM 907 C CA . VAL A 1 115 ? -8.117 -15.172 -8.898 1 92.38 115 VAL A CA 1
ATOM 908 C C . VAL A 1 115 ? -8.742 -16.172 -9.875 1 92.38 115 VAL A C 1
ATOM 910 O O . VAL A 1 115 ? -9.969 -16.25 -10 1 92.38 115 VAL A O 1
ATOM 913 N N . THR A 1 116 ? -7.93 -16.906 -10.523 1 96.56 116 THR A N 1
ATOM 914 C CA . THR A 1 116 ? -8.398 -17.891 -11.484 1 96.56 116 THR A CA 1
ATOM 915 C C . THR A 1 116 ? -9.312 -18.922 -10.805 1 96.56 116 THR A C 1
ATOM 917 O O . THR A 1 116 ? -10.406 -19.203 -11.305 1 96.56 116 THR A O 1
ATOM 920 N N . ILE A 1 117 ? -8.93 -19.391 -9.656 1 97.12 117 ILE A N 1
ATOM 921 C CA . ILE A 1 117 ? -9.719 -20.391 -8.938 1 97.12 117 ILE A CA 1
ATOM 922 C C . ILE A 1 117 ? -11.031 -19.781 -8.469 1 97.12 117 ILE A C 1
ATOM 924 O O . ILE A 1 117 ? -12.086 -20.406 -8.547 1 97.12 117 ILE A O 1
ATOM 928 N N . MET A 1 118 ? -10.953 -18.562 -8.078 1 93.94 118 MET A N 1
ATOM 929 C CA . MET A 1 118 ? -12.156 -17.906 -7.578 1 93.94 118 MET A CA 1
ATOM 930 C C . MET A 1 118 ? -13.156 -17.672 -8.703 1 93.94 118 MET A C 1
ATOM 932 O O . MET A 1 118 ? -14.367 -17.719 -8.477 1 93.94 118 MET A O 1
ATOM 936 N N . ILE A 1 119 ? -12.695 -17.469 -9.867 1 94.25 119 ILE A N 1
ATOM 937 C CA . ILE A 1 119 ? -13.555 -17.188 -11.016 1 94.25 119 ILE A CA 1
ATOM 938 C C . ILE A 1 119 ? -14.148 -18.484 -11.555 1 94.25 119 ILE A C 1
ATOM 940 O O . ILE A 1 119 ? -15.32 -18.531 -11.922 1 94.25 119 ILE A O 1
ATOM 944 N N . ILE A 1 120 ? -13.367 -19.547 -11.57 1 96.94 120 ILE A N 1
ATOM 945 C CA . ILE A 1 120 ? -13.781 -20.766 -12.266 1 96.94 120 ILE A CA 1
ATOM 946 C C . ILE A 1 120 ? -14.609 -21.641 -11.328 1 96.94 120 ILE A C 1
ATOM 948 O O . ILE A 1 120 ? -15.43 -22.438 -11.781 1 96.94 120 ILE A O 1
ATOM 952 N N . ALA A 1 121 ? -14.445 -21.438 -10.008 1 97.69 121 ALA A N 1
ATOM 953 C CA . ALA A 1 121 ? -15.062 -22.328 -9.031 1 97.69 121 ALA A CA 1
ATOM 954 C C . ALA A 1 121 ? -16.578 -22.297 -9.156 1 97.69 121 ALA A C 1
ATOM 956 O O . ALA A 1 121 ? -17.219 -23.344 -9.234 1 97.69 121 ALA A O 1
ATOM 957 N N . PRO A 1 122 ? -17.219 -21.141 -9.203 1 95.88 122 PRO A N 1
ATOM 958 C CA . PRO A 1 122 ? -18.672 -21.141 -9.336 1 95.88 122 PRO A CA 1
ATOM 959 C C . PRO A 1 122 ? -19.156 -21.844 -10.594 1 95.88 122 PRO A C 1
ATOM 961 O O . PRO A 1 122 ? -20.219 -22.469 -10.594 1 95.88 122 PRO A O 1
ATOM 964 N N . ILE A 1 123 ? -18.406 -21.734 -11.625 1 96.25 123 ILE A N 1
ATOM 965 C CA . ILE A 1 123 ? -18.766 -22.375 -12.883 1 96.25 123 ILE A CA 1
ATOM 966 C C . ILE A 1 123 ? -18.625 -23.891 -12.734 1 96.25 123 ILE A C 1
ATOM 968 O O . ILE A 1 123 ? -19.484 -24.641 -13.203 1 96.25 123 ILE A O 1
ATOM 972 N N . ILE A 1 124 ? -17.547 -24.359 -12.109 1 97.5 124 ILE A N 1
ATOM 973 C CA . ILE A 1 124 ? -17.328 -25.781 -11.867 1 97.5 124 ILE A CA 1
ATOM 974 C C . ILE A 1 124 ? -18.438 -26.328 -10.977 1 97.5 124 ILE A C 1
ATOM 976 O O . ILE A 1 124 ? -18.938 -27.422 -11.211 1 97.5 124 ILE A O 1
ATOM 980 N N . PHE A 1 125 ? -18.828 -25.562 -9.984 1 97.56 125 PHE A N 1
ATOM 981 C CA . PHE A 1 125 ? -19.922 -25.984 -9.102 1 97.56 125 PHE A CA 1
ATOM 982 C C . PHE A 1 125 ? -21.234 -26.094 -9.867 1 97.56 125 PHE A C 1
ATOM 984 O O . PHE A 1 125 ? -22.016 -27.016 -9.633 1 97.56 125 PHE A O 1
ATOM 991 N N . LEU A 1 126 ? -21.453 -25.172 -10.734 1 95.75 126 LEU A N 1
ATOM 992 C CA . LEU A 1 126 ? -22.656 -25.219 -11.555 1 95.75 126 LEU A CA 1
ATOM 993 C C . LEU A 1 126 ? -22.688 -26.484 -12.414 1 95.75 126 LEU A C 1
ATOM 995 O O . LEU A 1 126 ? -23.719 -27.156 -12.5 1 95.75 126 LEU A O 1
ATOM 999 N N . VAL A 1 127 ? -21.609 -26.781 -13.031 1 96.44 127 VAL A N 1
ATOM 1000 C CA . VAL A 1 127 ? -21.5 -27.969 -13.875 1 96.44 127 VAL A CA 1
ATOM 1001 C C . VAL A 1 127 ? -21.719 -29.219 -13.023 1 96.44 127 VAL A C 1
ATOM 1003 O O . VAL A 1 127 ? -22.469 -30.125 -13.406 1 96.44 127 VAL A O 1
ATOM 1006 N N . ALA A 1 128 ? -21.047 -29.266 -11.883 1 97.06 128 ALA A N 1
ATOM 1007 C CA . ALA A 1 128 ? -21.172 -30.422 -10.992 1 97.06 128 ALA A CA 1
ATOM 1008 C C . ALA A 1 128 ? -22.609 -30.578 -10.523 1 97.06 128 ALA A C 1
ATOM 1010 O O . ALA A 1 128 ? -23.125 -31.703 -10.445 1 97.06 128 ALA A O 1
ATOM 1011 N N . ASP A 1 129 ? -23.219 -29.484 -10.211 1 97 129 ASP A N 1
ATOM 1012 C CA . ASP A 1 129 ? -24.609 -29.516 -9.773 1 97 129 ASP A CA 1
ATOM 1013 C C . ASP A 1 129 ? -25.516 -30.047 -10.883 1 97 129 ASP A C 1
ATOM 1015 O O . ASP A 1 129 ? -26.422 -30.844 -10.625 1 97 129 ASP A O 1
ATOM 1019 N N . THR A 1 130 ? -25.297 -29.547 -12.047 1 96.5 130 THR A N 1
ATOM 1020 C CA . THR A 1 130 ? -26.078 -29.984 -13.195 1 96.5 130 THR A CA 1
ATOM 1021 C C . THR A 1 130 ? -25.891 -31.484 -13.422 1 96.5 130 THR A C 1
ATOM 1023 O O . THR A 1 130 ? -26.844 -32.188 -13.789 1 96.5 130 THR A O 1
ATOM 1026 N N . LEU A 1 131 ? -24.766 -32.031 -13.18 1 96.69 131 LEU A N 1
ATOM 1027 C CA . LEU A 1 131 ? -24.453 -33.438 -13.367 1 96.69 131 LEU A CA 1
ATOM 1028 C C . LEU A 1 131 ? -24.859 -34.25 -12.148 1 96.69 131 LEU A C 1
ATOM 1030 O O . LEU A 1 131 ? -24.875 -35.469 -12.195 1 96.69 131 LEU A O 1
ATOM 1034 N N . GLU A 1 132 ? -25.094 -33.562 -11.062 1 96.44 132 GLU A N 1
ATOM 1035 C CA . GLU A 1 132 ? -25.438 -34.188 -9.789 1 96.44 132 GLU A CA 1
ATOM 1036 C C . GLU A 1 132 ? -24.297 -35.062 -9.281 1 96.44 132 GLU A C 1
ATOM 1038 O O . GLU A 1 132 ? -24.516 -36.219 -8.922 1 96.44 132 GLU A O 1
ATOM 1043 N N . ILE A 1 133 ? -23.203 -34.5 -9.305 1 95.5 133 ILE A N 1
ATOM 1044 C CA . ILE A 1 133 ? -22.047 -35.25 -8.828 1 95.5 133 ILE A CA 1
ATOM 1045 C C . ILE A 1 133 ? -21.312 -34.438 -7.773 1 95.5 133 ILE A C 1
ATOM 1047 O O . ILE A 1 133 ? -21.547 -33.219 -7.629 1 95.5 133 ILE A O 1
ATOM 1051 N N . ASN A 1 134 ? -20.359 -35.094 -7.035 1 95.5 134 ASN A N 1
ATOM 1052 C CA . ASN A 1 134 ? -19.453 -34.438 -6.109 1 95.5 134 ASN A CA 1
ATOM 1053 C C . ASN A 1 134 ? -18.453 -33.531 -6.844 1 95.5 134 ASN A C 1
ATOM 1055 O O . ASN A 1 134 ? -17.734 -34 -7.727 1 95.5 134 ASN A O 1
ATOM 1059 N N . PRO A 1 135 ? -18.406 -32.281 -6.508 1 97.06 135 PRO A N 1
ATOM 1060 C CA . PRO A 1 135 ? -17.562 -31.328 -7.242 1 97.06 135 PRO A CA 1
ATOM 1061 C C . PRO A 1 135 ? -16.094 -31.438 -6.855 1 97.06 135 PRO A C 1
ATOM 1063 O O . PRO A 1 135 ? -15.227 -30.859 -7.52 1 97.06 135 PRO A O 1
ATOM 1066 N N . THR A 1 136 ? -15.742 -32.188 -5.805 1 96.56 136 THR A N 1
ATOM 1067 C CA . THR A 1 136 ? -14.414 -32.188 -5.207 1 96.56 136 THR A CA 1
ATOM 1068 C C . THR A 1 136 ? -13.359 -32.562 -6.242 1 96.56 136 THR A C 1
ATOM 1070 O O . THR A 1 136 ? -12.367 -31.859 -6.418 1 96.56 136 THR A O 1
ATOM 1073 N N . PRO A 1 137 ? -13.578 -33.656 -7.027 1 95.75 137 PRO A N 1
ATOM 1074 C CA . 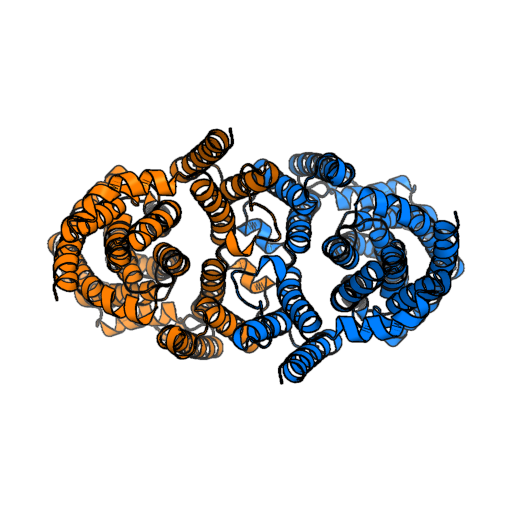PRO A 1 137 ? -12.555 -34.031 -8.008 1 95.75 137 PRO A CA 1
ATOM 1075 C C . PRO A 1 137 ? -12.359 -32.938 -9.086 1 95.75 137 PRO A C 1
ATOM 1077 O O . PRO A 1 137 ? -11.242 -32.75 -9.57 1 95.75 137 PRO A O 1
ATOM 1080 N N . LEU A 1 138 ? -13.414 -32.25 -9.453 1 97.06 138 LEU A N 1
ATOM 1081 C CA . LEU A 1 138 ? -13.328 -31.234 -10.492 1 97.06 138 LEU A CA 1
ATOM 1082 C C . LEU A 1 138 ? -12.602 -30 -9.984 1 97.06 138 LEU A C 1
ATOM 1084 O O . LEU A 1 138 ? -11.828 -29.391 -10.727 1 97.06 138 LEU A O 1
ATOM 1088 N N . ILE A 1 139 ? -12.828 -29.672 -8.758 1 98 139 ILE A N 1
ATOM 1089 C CA . ILE A 1 139 ? -12.141 -28.516 -8.172 1 98 139 ILE A CA 1
ATOM 1090 C C . ILE A 1 139 ? -10.664 -28.844 -7.992 1 98 139 ILE A C 1
ATOM 1092 O O . ILE A 1 139 ? -9.797 -28 -8.266 1 98 139 ILE A O 1
ATOM 1096 N N . LEU A 1 140 ? -10.375 -30.062 -7.531 1 97.75 140 LEU A N 1
ATOM 1097 C CA . LEU A 1 140 ? -8.977 -30.453 -7.395 1 97.75 140 LEU A CA 1
ATOM 1098 C C . LEU A 1 140 ? -8.273 -30.422 -8.742 1 97.75 140 LEU A C 1
ATOM 1100 O O . LEU A 1 140 ? -7.141 -29.938 -8.852 1 97.75 140 LEU A O 1
ATOM 1104 N N . LEU A 1 141 ? -8.945 -30.922 -9.758 1 98 141 LEU A N 1
ATOM 1105 C CA . LEU A 1 141 ? -8.398 -30.859 -11.109 1 98 141 LEU A CA 1
ATOM 1106 C C . LEU A 1 141 ? -8.117 -29.422 -11.516 1 98 141 LEU A C 1
ATOM 1108 O O . LEU A 1 141 ? -7.062 -29.125 -12.094 1 98 141 LEU A O 1
ATOM 1112 N N . SER A 1 142 ? -9.047 -28.516 -11.234 1 98.44 142 SER A N 1
ATOM 1113 C CA . SER A 1 142 ? -8.891 -27.109 -11.562 1 98.44 142 SER A CA 1
ATOM 1114 C C . SER A 1 142 ? -7.684 -26.5 -10.852 1 98.44 142 SER A C 1
ATOM 1116 O O . SER A 1 142 ? -6.965 -25.688 -11.422 1 98.44 142 SER A O 1
ATOM 1118 N N . ILE A 1 143 ? -7.453 -26.922 -9.602 1 98.44 143 ILE A N 1
ATOM 1119 C CA . ILE A 1 143 ? -6.312 -26.438 -8.828 1 98.44 143 ILE A CA 1
ATOM 1120 C C . ILE A 1 143 ? -5.016 -26.906 -9.484 1 98.44 143 ILE A C 1
ATOM 1122 O O . ILE A 1 143 ? -4.09 -26.109 -9.664 1 98.44 143 ILE A O 1
ATOM 1126 N N . TYR A 1 144 ? -4.953 -28.203 -9.883 1 98.44 144 TYR A N 1
ATOM 1127 C CA . TYR A 1 144 ? -3.762 -28.734 -10.531 1 98.44 144 TYR A CA 1
ATOM 1128 C C . TYR A 1 144 ? -3.461 -28 -11.828 1 98.44 144 TYR A C 1
ATOM 1130 O O . TYR A 1 144 ? -2.318 -27.594 -12.07 1 98.44 144 TYR A O 1
ATOM 1138 N N . VAL A 1 145 ? -4.5 -27.812 -12.594 1 98.56 145 VAL A N 1
ATOM 1139 C CA . VAL A 1 145 ? -4.371 -27.172 -13.891 1 98.56 145 VAL A CA 1
ATOM 1140 C C . VAL A 1 145 ? -4.004 -25.703 -13.711 1 98.56 145 VAL A C 1
ATOM 1142 O O . VAL A 1 145 ? -3.217 -25.141 -14.484 1 98.56 145 VAL A O 1
ATOM 1145 N N . ASP A 1 146 ? -4.602 -25.109 -12.727 1 98.44 146 ASP A N 1
ATOM 1146 C CA . ASP A 1 146 ? -4.301 -23.719 -12.391 1 98.44 146 ASP A CA 1
ATOM 1147 C C . ASP A 1 146 ? -2.816 -23.531 -12.086 1 98.44 146 ASP A C 1
ATOM 1149 O O . ASP A 1 146 ? -2.164 -22.656 -12.641 1 98.44 146 ASP A O 1
ATOM 1153 N N . ASN A 1 147 ? -2.24 -24.328 -11.25 1 98.38 147 ASN A N 1
ATOM 1154 C CA . ASN A 1 147 ? -0.826 -24.25 -10.891 1 98.38 147 ASN A CA 1
ATOM 1155 C C . ASN A 1 147 ? 0.07 -24.531 -12.094 1 98.38 147 ASN A C 1
ATOM 1157 O O . ASN A 1 147 ? 1.114 -23.906 -12.258 1 98.38 147 ASN A O 1
ATOM 1161 N N . ILE A 1 148 ? -0.336 -25.484 -12.891 1 98.44 148 ILE A N 1
ATOM 1162 C CA . ILE A 1 148 ? 0.406 -25.828 -14.102 1 98.44 148 ILE A CA 1
ATOM 1163 C C . ILE A 1 148 ? 0.376 -24.641 -15.07 1 98.44 148 ILE A C 1
ATOM 1165 O O . ILE A 1 148 ? 1.399 -24.281 -15.664 1 98.44 148 ILE A O 1
ATOM 1169 N N . GLY A 1 149 ? -0.788 -24.031 -15.219 1 98.31 149 GLY A N 1
ATOM 1170 C CA . GLY A 1 149 ? -0.899 -22.875 -16.078 1 98.31 149 GLY A CA 1
ATOM 1171 C C . GLY A 1 149 ? -0.023 -21.719 -15.633 1 98.31 149 GLY A C 1
ATOM 1172 O O . GLY A 1 149 ? 0.66 -21.094 -16.453 1 98.31 149 GLY A O 1
ATOM 1173 N N . GLY A 1 150 ? -0.033 -21.453 -14.359 1 97.88 150 GLY A N 1
ATOM 1174 C CA . GLY A 1 150 ? 0.772 -20.375 -13.797 1 97.88 150 GLY A CA 1
ATOM 1175 C C . GLY A 1 150 ? 2.262 -20.578 -13.992 1 97.88 150 GLY A C 1
ATOM 1176 O O . GLY A 1 150 ? 3.027 -19.625 -14.047 1 97.88 150 GLY A O 1
ATOM 1177 N N . MET A 1 151 ? 2.684 -21.781 -14.148 1 98 151 MET A N 1
ATOM 1178 C CA . MET A 1 151 ? 4.086 -22.141 -14.328 1 98 151 MET A CA 1
ATOM 1179 C C . MET A 1 151 ? 4.625 -21.594 -15.641 1 98 151 MET A C 1
ATOM 1181 O O . MET A 1 151 ? 5.828 -21.359 -15.773 1 98 151 MET A O 1
ATOM 1185 N N . SER A 1 152 ? 3.807 -21.25 -16.562 1 97.94 152 SER A N 1
ATOM 1186 C CA . SER A 1 152 ? 4.195 -21.016 -17.953 1 97.94 152 SER A CA 1
ATOM 1187 C C . SER A 1 152 ? 4.793 -19.625 -18.125 1 97.94 152 SER A C 1
ATOM 1189 O O . SER A 1 152 ? 5.578 -19.391 -19.047 1 97.94 152 SER A O 1
ATOM 1191 N N . THR A 1 153 ? 4.418 -18.672 -17.234 1 97.62 153 THR A N 1
ATOM 1192 C CA . THR A 1 153 ? 4.891 -17.297 -17.422 1 97.62 153 THR A CA 1
ATOM 1193 C C . THR A 1 153 ? 5.484 -16.75 -16.125 1 97.62 153 THR A C 1
ATOM 1195 O O . THR A 1 153 ? 5.281 -17.328 -15.047 1 97.62 153 THR A O 1
ATOM 1198 N N . LEU A 1 154 ? 6.184 -15.641 -16.25 1 96.75 154 LEU A N 1
ATOM 1199 C CA . LEU A 1 154 ? 6.816 -15 -15.109 1 96.75 154 LEU A CA 1
ATOM 1200 C C . LEU A 1 154 ? 5.77 -14.391 -14.18 1 96.75 154 LEU A C 1
ATOM 1202 O O . LEU A 1 154 ? 6.023 -14.203 -12.992 1 96.75 154 LEU A O 1
ATOM 1206 N N . ILE A 1 155 ? 4.594 -14.094 -14.719 1 96.5 155 ILE A N 1
ATOM 1207 C CA . ILE A 1 155 ? 3.609 -13.375 -13.914 1 96.5 155 ILE A CA 1
ATOM 1208 C C . ILE A 1 155 ? 2.482 -14.328 -13.516 1 96.5 155 ILE A C 1
ATOM 1210 O O . ILE A 1 155 ? 1.551 -13.938 -12.812 1 96.5 155 ILE A O 1
ATOM 1214 N N . GLY A 1 156 ? 2.572 -15.594 -13.922 1 96 156 GLY A N 1
ATOM 1215 C CA . GLY A 1 156 ? 1.478 -16.531 -13.742 1 96 156 GLY A CA 1
ATOM 1216 C C . GLY A 1 156 ? 1.352 -17.047 -12.32 1 96 156 GLY A C 1
ATOM 1217 O O . GLY A 1 156 ? 0.304 -17.562 -11.93 1 96 156 GLY A O 1
ATOM 1218 N N . SER A 1 157 ? 2.377 -16.922 -11.609 1 95.31 157 SER A N 1
ATOM 1219 C CA . SER A 1 157 ? 2.336 -17.297 -10.203 1 95.31 157 SER A CA 1
ATOM 1220 C C . SER A 1 157 ? 3.209 -16.359 -9.359 1 95.31 157 SER A C 1
ATOM 1222 O O . SER A 1 157 ? 4.246 -15.891 -9.828 1 95.31 157 SER A O 1
ATOM 1224 N N . PRO A 1 158 ? 2.781 -16.156 -8.148 1 94.06 158 PRO A N 1
ATOM 1225 C CA . PRO A 1 158 ? 3.604 -15.312 -7.273 1 94.06 158 PRO A CA 1
ATOM 1226 C C . PRO A 1 158 ? 5.023 -15.844 -7.105 1 94.06 158 PRO A C 1
ATOM 1228 O O . PRO A 1 158 ? 5.973 -15.07 -6.984 1 94.06 158 PRO A O 1
ATOM 1231 N N . LEU A 1 159 ? 5.121 -17.109 -7.098 1 96.12 159 LEU A N 1
ATOM 1232 C CA . LEU A 1 159 ? 6.43 -17.75 -7.027 1 96.12 159 LEU A CA 1
ATOM 1233 C C . LEU A 1 159 ? 7.309 -17.312 -8.195 1 96.12 159 LEU A C 1
ATOM 1235 O O . LEU A 1 159 ? 8.477 -16.969 -8.008 1 96.12 159 LEU A O 1
ATOM 1239 N N . ASN A 1 160 ? 6.793 -17.344 -9.398 1 97.81 160 ASN A N 1
ATOM 1240 C CA . ASN A 1 160 ? 7.523 -16.953 -10.594 1 97.81 160 ASN A CA 1
ATOM 1241 C C . ASN A 1 160 ? 7.859 -15.461 -10.586 1 97.81 160 ASN A C 1
ATOM 1243 O O . ASN A 1 160 ? 8.898 -15.047 -11.094 1 97.81 160 ASN A O 1
ATOM 1247 N N . ILE A 1 161 ? 6.957 -14.664 -10.047 1 96.88 161 ILE A N 1
ATOM 1248 C CA . ILE A 1 161 ? 7.195 -13.227 -9.969 1 96.88 161 ILE A CA 1
ATOM 1249 C C . ILE A 1 161 ? 8.422 -12.953 -9.094 1 96.88 161 ILE A C 1
ATOM 1251 O O . ILE A 1 161 ? 9.281 -12.156 -9.469 1 96.88 161 ILE A O 1
ATOM 1255 N N . VAL A 1 162 ? 8.516 -13.609 -7.992 1 96.19 162 VAL A N 1
ATOM 1256 C CA . VAL A 1 162 ? 9.641 -13.453 -7.078 1 96.19 162 VAL A CA 1
ATOM 1257 C C . VAL A 1 162 ? 10.93 -13.93 -7.758 1 96.19 162 VAL A C 1
ATOM 1259 O O . VAL A 1 162 ? 11.945 -13.234 -7.73 1 96.19 162 VAL A O 1
ATOM 1262 N N . LEU A 1 163 ? 10.875 -15.086 -8.406 1 97.12 163 LEU A N 1
ATOM 1263 C CA . LEU A 1 163 ? 12.031 -15.633 -9.109 1 97.12 163 LEU A CA 1
ATOM 1264 C C . LEU A 1 163 ? 12.516 -14.664 -10.18 1 97.12 163 LEU A C 1
ATOM 1266 O O . LEU A 1 163 ? 13.727 -14.438 -10.328 1 97.12 163 LEU A O 1
ATOM 1270 N N . GLY A 1 164 ? 11.539 -14.188 -10.93 1 96.5 164 GLY A N 1
ATOM 1271 C CA . GLY A 1 164 ? 11.859 -13.242 -11.992 1 96.5 164 GLY A CA 1
ATOM 1272 C C . GLY A 1 164 ? 12.508 -11.969 -11.484 1 96.5 164 GLY A C 1
ATOM 1273 O O . GLY A 1 164 ? 13.453 -11.469 -12.094 1 96.5 164 GLY A O 1
ATOM 1274 N N . SER A 1 165 ? 12.016 -11.492 -10.398 1 94.5 165 SER A N 1
ATOM 1275 C CA . SER A 1 165 ? 12.516 -10.25 -9.828 1 94.5 165 SER A CA 1
ATOM 1276 C C . SER A 1 165 ? 13.93 -10.43 -9.273 1 94.5 165 SER A C 1
ATOM 1278 O O . SER A 1 165 ? 14.805 -9.594 -9.516 1 94.5 165 SER A O 1
ATOM 1280 N N . VAL A 1 166 ? 14.203 -11.531 -8.57 1 93.69 166 VAL A N 1
ATOM 1281 C CA . VAL A 1 166 ? 15.5 -11.781 -7.949 1 93.69 166 VAL A CA 1
ATOM 1282 C C . VAL A 1 166 ? 16.516 -12.18 -9.016 1 93.69 166 VAL A C 1
ATOM 1284 O O . VAL A 1 166 ? 17.656 -11.727 -8.992 1 93.69 166 VAL A O 1
ATOM 1287 N N . GLY A 1 167 ? 16.078 -12.953 -9.969 1 95.44 167 GLY A N 1
ATOM 1288 C CA . GLY A 1 167 ? 16.984 -13.469 -10.984 1 95.44 167 GLY A CA 1
ATOM 1289 C C . GLY A 1 167 ? 17.078 -12.586 -12.211 1 95.44 167 GLY A C 1
ATOM 1290 O O . GLY A 1 167 ? 17.875 -12.828 -13.109 1 95.44 167 GLY A O 1
ATOM 1291 N N . LYS A 1 168 ? 16.234 -11.516 -12.234 1 93.62 168 LYS A N 1
ATOM 1292 C CA . LYS A 1 168 ? 16.141 -10.625 -13.383 1 93.62 168 LYS A CA 1
ATOM 1293 C C . LYS A 1 168 ? 15.867 -11.406 -14.664 1 93.62 168 LYS A C 1
ATOM 1295 O O . LYS A 1 168 ? 16.562 -11.234 -15.664 1 93.62 168 LYS A O 1
ATOM 1300 N N . LEU A 1 169 ? 14.914 -12.258 -14.586 1 96.75 169 LEU A N 1
ATOM 1301 C CA . LEU A 1 169 ? 14.57 -13.133 -15.695 1 96.75 169 LEU A CA 1
ATOM 1302 C C . LEU A 1 169 ? 13.758 -12.391 -16.75 1 96.75 169 LEU A C 1
ATOM 1304 O O . LEU A 1 169 ? 12.977 -11.492 -16.422 1 96.75 169 LEU A O 1
ATOM 1308 N N . ASP A 1 170 ? 13.938 -12.781 -17.953 1 97.12 170 ASP A N 1
ATOM 1309 C CA . ASP A 1 170 ? 13.219 -12.195 -19.078 1 97.12 170 ASP A CA 1
ATOM 1310 C C . ASP A 1 170 ? 11.891 -12.914 -19.297 1 97.12 170 ASP A C 1
ATOM 1312 O O . ASP A 1 170 ? 11.836 -14.148 -19.328 1 97.12 170 ASP A O 1
ATOM 1316 N N . PHE A 1 171 ? 10.875 -12.125 -19.516 1 97.69 171 PHE A N 1
ATOM 1317 C CA . PHE A 1 171 ? 9.523 -12.672 -19.625 1 97.69 171 PHE A CA 1
ATOM 1318 C C . PHE A 1 171 ? 9.422 -13.609 -20.828 1 97.69 171 PHE A C 1
ATOM 1320 O O . PHE A 1 171 ? 8.945 -14.742 -20.688 1 97.69 171 PHE A O 1
ATOM 1327 N N . THR A 1 172 ? 9.852 -13.203 -21.984 1 97.62 172 THR A N 1
ATOM 1328 C CA . THR A 1 172 ? 9.711 -13.977 -23.203 1 97.62 172 THR A CA 1
ATOM 1329 C C . THR A 1 172 ? 10.547 -15.25 -23.141 1 97.62 172 THR A C 1
ATOM 1331 O O . THR A 1 172 ? 10.086 -16.328 -23.531 1 97.62 172 THR A O 1
ATOM 1334 N N . SER A 1 173 ? 11.773 -15.109 -22.656 1 96.94 173 SER A N 1
ATOM 1335 C CA . SER A 1 173 ? 12.633 -16.281 -22.5 1 96.94 173 SER A CA 1
ATOM 1336 C C . SER A 1 173 ? 12.023 -17.312 -21.547 1 96.94 173 SER A C 1
ATOM 1338 O O . SER A 1 173 ? 12.094 -18.516 -21.797 1 96.94 173 SER A O 1
ATOM 1340 N N . PHE A 1 174 ? 11.484 -16.812 -20.5 1 97.75 174 PHE A N 1
ATOM 1341 C CA . PHE A 1 174 ? 10.836 -17.688 -19.531 1 97.75 174 PHE A CA 1
ATOM 1342 C C . PHE A 1 174 ? 9.656 -18.422 -20.172 1 97.75 174 PHE A C 1
ATOM 1344 O O . PHE A 1 174 ? 9.508 -19.625 -20.016 1 97.75 174 PHE A O 1
ATOM 1351 N N . LEU A 1 175 ? 8.828 -17.688 -20.859 1 97.62 175 LEU A N 1
ATOM 1352 C CA . LEU A 1 175 ? 7.656 -18.266 -21.516 1 97.62 175 LEU A CA 1
ATOM 1353 C C . LEU A 1 175 ? 8.07 -19.344 -22.516 1 97.62 175 LEU A C 1
ATOM 1355 O O . LEU A 1 175 ? 7.473 -20.422 -22.547 1 97.62 175 LEU A O 1
ATOM 1359 N N . ILE A 1 176 ? 9.062 -19.078 -23.312 1 96.75 176 ILE A N 1
ATOM 1360 C CA . ILE A 1 176 ? 9.508 -20.016 -24.344 1 96.75 176 ILE A CA 1
ATOM 1361 C C . ILE A 1 176 ? 10.016 -21.297 -23.703 1 96.75 176 ILE A C 1
ATOM 1363 O O . ILE A 1 176 ? 9.766 -22.391 -24.203 1 96.75 176 ILE A O 1
ATOM 1367 N N . LYS A 1 177 ? 10.68 -21.156 -22.578 1 96.25 177 LYS A N 1
ATOM 1368 C CA . LYS A 1 177 ? 11.273 -22.312 -21.922 1 96.25 177 LYS A CA 1
ATOM 1369 C C . LYS A 1 177 ? 10.219 -23.125 -21.172 1 96.25 177 LYS A C 1
ATOM 1371 O O . LYS A 1 177 ? 10.305 -24.344 -21.094 1 96.25 177 LYS A O 1
ATOM 1376 N N . MET A 1 178 ? 9.227 -22.469 -20.625 1 97.94 178 MET A N 1
ATOM 1377 C CA . MET A 1 178 ? 8.328 -23.141 -19.688 1 97.94 178 MET A CA 1
ATOM 1378 C C . MET A 1 178 ? 7.051 -23.594 -20.391 1 97.94 178 MET A C 1
ATOM 1380 O O . MET A 1 178 ? 6.391 -24.531 -19.938 1 97.94 178 MET A O 1
ATOM 1384 N N . LEU A 1 179 ? 6.656 -22.938 -21.469 1 97.88 179 LEU A N 1
ATOM 1385 C CA . LEU A 1 179 ? 5.367 -23.172 -22.125 1 97.88 179 LEU A CA 1
ATOM 1386 C C . LEU A 1 179 ? 5.262 -24.609 -22.625 1 97.88 179 LEU A C 1
ATOM 1388 O O . LEU A 1 179 ? 4.234 -25.266 -22.438 1 97.88 179 LEU A O 1
ATOM 1392 N N . PRO A 1 180 ? 6.324 -25.172 -23.328 1 98.12 180 PRO A N 1
ATOM 1393 C CA . PRO A 1 180 ? 6.207 -26.547 -23.797 1 98.12 180 PRO A CA 1
ATOM 1394 C C . PRO A 1 180 ? 5.949 -27.531 -22.672 1 98.12 180 PRO A C 1
ATOM 1396 O O . PRO A 1 180 ? 5.109 -28.438 -22.797 1 98.12 180 PRO A O 1
ATOM 1399 N N . LEU A 1 181 ? 6.676 -27.391 -21.578 1 98.56 181 LEU A N 1
ATOM 1400 C CA . LEU A 1 181 ? 6.465 -28.266 -20.438 1 98.56 181 LEU A CA 1
ATOM 1401 C C . LEU A 1 181 ? 5.051 -28.109 -19.891 1 98.56 181 LEU A C 1
ATOM 1403 O O . LEU A 1 181 ? 4.422 -29.094 -19.484 1 98.56 181 LEU A O 1
ATOM 1407 N N . THR A 1 182 ? 4.59 -26.859 -19.828 1 98.62 182 THR A N 1
ATOM 1408 C CA . THR A 1 182 ? 3.242 -26.578 -19.344 1 98.62 182 THR A CA 1
ATOM 1409 C C . THR A 1 182 ? 2.201 -27.312 -20.172 1 98.62 182 THR A C 1
ATOM 1411 O O . THR A 1 182 ? 1.284 -27.938 -19.609 1 98.62 182 THR A O 1
ATOM 1414 N N . ILE A 1 183 ? 2.379 -27.312 -21.453 1 98.56 183 ILE A N 1
ATOM 1415 C CA . ILE A 1 183 ? 1.444 -27.984 -22.359 1 98.56 183 ILE A CA 1
ATOM 1416 C C . ILE A 1 183 ? 1.484 -29.484 -22.109 1 98.56 183 ILE A C 1
ATOM 1418 O O . ILE A 1 183 ? 0.44 -30.125 -21.984 1 98.56 183 ILE A O 1
ATOM 1422 N N . ILE A 1 184 ? 2.646 -30.047 -21.984 1 98.62 184 ILE A N 1
ATOM 1423 C CA . ILE A 1 184 ? 2.811 -31.484 -21.812 1 98.62 184 ILE A CA 1
ATOM 1424 C C . ILE A 1 184 ? 2.203 -31.922 -20.469 1 98.62 184 ILE A C 1
ATOM 1426 O O . ILE A 1 184 ? 1.48 -32.906 -20.406 1 98.62 184 ILE A O 1
ATOM 1430 N N . THR A 1 185 ? 2.492 -31.188 -19.453 1 98.75 185 THR A N 1
ATOM 1431 C CA . THR A 1 185 ? 1.99 -31.547 -18.125 1 98.75 185 THR A CA 1
ATOM 1432 C C . THR A 1 185 ? 0.483 -31.328 -18.047 1 98.75 185 THR A C 1
ATOM 1434 O O . THR A 1 185 ? -0.217 -32.062 -17.328 1 98.75 185 THR A O 1
ATOM 1437 N N . PHE A 1 186 ? -0.015 -30.297 -18.734 1 98.56 186 PHE A N 1
ATOM 1438 C CA . PHE A 1 186 ? -1.455 -30.078 -18.812 1 98.56 186 PHE A CA 1
ATOM 1439 C C . PHE A 1 186 ? -2.156 -31.281 -19.422 1 98.56 186 PHE A C 1
ATOM 1441 O O . PHE A 1 186 ? -3.096 -31.828 -18.828 1 98.56 186 PHE A O 1
ATOM 1448 N N . ILE A 1 187 ? -1.644 -31.734 -20.562 1 98.56 187 ILE A N 1
ATOM 1449 C CA . ILE A 1 187 ? -2.23 -32.875 -21.266 1 98.56 187 ILE A CA 1
ATOM 1450 C C . ILE A 1 187 ? -2.137 -34.125 -20.375 1 98.56 187 ILE A C 1
ATOM 1452 O O . ILE A 1 187 ? -3.102 -34.875 -20.266 1 98.56 187 ILE A O 1
ATOM 1456 N N . THR A 1 188 ? -1.034 -34.312 -19.75 1 98.62 188 THR A N 1
ATOM 1457 C CA . THR A 1 188 ? -0.828 -35.469 -18.875 1 98.62 188 THR A CA 1
ATOM 1458 C C . THR A 1 188 ? -1.815 -35.438 -17.719 1 98.62 188 THR A C 1
ATOM 1460 O O . THR A 1 188 ? -2.4 -36.469 -17.359 1 98.62 188 THR A O 1
ATOM 1463 N N . THR A 1 189 ? -1.963 -34.281 -17.141 1 98.5 189 THR A N 1
ATOM 1464 C CA . THR A 1 189 ? -2.881 -34.125 -16.016 1 98.5 189 THR A CA 1
ATOM 1465 C C . THR A 1 189 ? -4.312 -34.438 -16.438 1 98.5 189 THR A C 1
ATOM 1467 O O . THR A 1 189 ? -5.051 -35.094 -15.719 1 98.5 189 THR A O 1
ATOM 1470 N N . MET A 1 190 ? -4.719 -33.969 -17.625 1 97.75 190 MET A N 1
ATOM 1471 C CA . MET A 1 190 ? -6.051 -34.25 -18.156 1 97.75 190 MET A CA 1
ATOM 1472 C C . MET A 1 190 ? -6.242 -35.719 -18.391 1 97.75 190 MET A C 1
ATOM 1474 O O . MET A 1 190 ? -7.312 -36.281 -18.109 1 97.75 190 MET A O 1
ATOM 1478 N N . LEU A 1 191 ? -5.207 -36.406 -18.859 1 97.38 191 LEU A N 1
ATOM 1479 C CA . LEU A 1 191 ? -5.273 -37.812 -19.109 1 97.38 191 LEU A CA 1
ATOM 1480 C C . LEU A 1 191 ? -5.371 -38.594 -17.812 1 97.38 191 LEU A C 1
ATOM 1482 O O . LEU A 1 191 ? -6.141 -39.562 -17.719 1 97.38 191 LEU A O 1
ATOM 1486 N N . ILE A 1 192 ? -4.594 -38.219 -16.844 1 97.12 192 ILE A N 1
ATOM 1487 C CA . ILE A 1 192 ? -4.66 -38.875 -15.547 1 97.12 192 ILE A CA 1
ATOM 1488 C C . ILE A 1 192 ? -6.074 -38.75 -14.984 1 97.12 192 ILE A C 1
ATOM 1490 O O . ILE A 1 192 ? -6.617 -39.719 -14.453 1 97.12 192 ILE A O 1
ATOM 1494 N N . TYR A 1 193 ? -6.633 -37.562 -15.094 1 95.81 193 TYR A N 1
ATOM 1495 C CA . TYR A 1 193 ? -7.996 -37.344 -14.609 1 95.81 193 TYR A CA 1
ATOM 1496 C C . TYR A 1 193 ? -8.977 -38.25 -15.352 1 95.81 193 TYR A C 1
ATOM 1498 O O . TYR A 1 193 ? -9.828 -38.906 -14.734 1 95.81 193 TYR A O 1
ATOM 1506 N N . LYS A 1 194 ? -8.883 -38.312 -16.672 1 93.81 194 LYS A N 1
ATOM 1507 C CA . LYS A 1 194 ? -9.781 -39.125 -17.5 1 93.81 194 LYS A CA 1
ATOM 1508 C C . LYS A 1 194 ? -9.68 -40.594 -17.141 1 93.81 194 LYS A C 1
ATOM 1510 O O . LYS A 1 194 ? -10.695 -41.281 -17.062 1 93.81 194 LYS A O 1
ATOM 1515 N N . PHE A 1 195 ? -8.516 -41.062 -16.844 1 92.81 195 PHE A N 1
ATOM 1516 C CA . PHE A 1 195 ? -8.312 -42.469 -16.578 1 92.81 195 PHE A CA 1
ATOM 1517 C C . PHE A 1 195 ? -8.734 -42.844 -15.156 1 92.81 195 PHE A C 1
ATOM 1519 O O . PHE A 1 195 ? -9.195 -43.938 -14.898 1 92.81 195 PHE A O 1
ATOM 1526 N N . ASN A 1 196 ? -8.656 -41.875 -14.289 1 91 196 ASN A N 1
ATOM 1527 C CA . ASN A 1 196 ? -8.984 -42.125 -12.891 1 91 196 ASN A CA 1
ATOM 1528 C C . ASN A 1 196 ? -10.469 -41.938 -12.617 1 91 196 ASN A C 1
ATOM 1530 O O . ASN A 1 196 ? -10.977 -42.375 -11.578 1 91 196 ASN A O 1
ATOM 1534 N N . ASN A 1 197 ? -11.133 -41.281 -13.523 1 86.44 197 ASN A N 1
ATOM 1535 C CA . ASN A 1 197 ? -12.555 -41.031 -13.328 1 86.44 197 ASN A CA 1
ATOM 1536 C C . ASN A 1 197 ? -13.391 -41.594 -14.477 1 86.44 197 ASN A C 1
ATOM 1538 O O . ASN A 1 197 ? -13.367 -41.062 -15.586 1 86.44 197 ASN A O 1
ATOM 1542 N N . LYS A 1 198 ? -14.008 -42.656 -14.219 1 84.62 198 LYS A N 1
ATOM 1543 C CA . LYS A 1 198 ? -14.914 -43.281 -15.188 1 84.62 198 LYS A CA 1
ATOM 1544 C C . LYS A 1 198 ? -16.297 -42.625 -15.133 1 84.62 198 LYS A C 1
ATOM 1546 O O . LYS A 1 198 ? -16.875 -42.469 -14.062 1 84.62 198 LYS A O 1
ATOM 1551 N N . VAL A 1 199 ? -16.656 -42.094 -16.281 1 88.56 199 VAL A N 1
ATOM 1552 C CA . VAL A 1 199 ? -17.922 -41.375 -16.297 1 88.56 199 VAL A CA 1
ATOM 1553 C C . VAL A 1 199 ? -18.844 -41.938 -17.375 1 88.56 199 VAL A C 1
ATOM 1555 O O . VAL A 1 199 ? -18.375 -42.531 -18.359 1 88.56 199 VAL A O 1
ATOM 1558 N N . ASP A 1 200 ? -20.125 -41.875 -17.094 1 92.44 200 ASP A N 1
ATOM 1559 C CA . ASP A 1 200 ? -21.141 -42.188 -18.078 1 92.44 200 ASP A CA 1
ATOM 1560 C C . ASP A 1 200 ? -21.391 -41 -19.016 1 92.44 200 ASP A C 1
ATOM 1562 O O . ASP A 1 200 ? -22.297 -40.188 -18.766 1 92.44 200 ASP A O 1
ATOM 1566 N N . THR A 1 201 ? -20.672 -41.031 -20.062 1 94 201 THR A N 1
ATOM 1567 C CA . THR A 1 201 ? -20.641 -39.875 -20.969 1 94 201 THR A CA 1
ATOM 1568 C C . THR A 1 201 ? -22.047 -39.625 -21.531 1 94 201 THR A C 1
ATOM 1570 O O . THR A 1 201 ? -22.438 -38.469 -21.688 1 94 201 THR A O 1
ATOM 1573 N N . LYS A 1 202 ? -22.781 -40.594 -21.844 1 95.81 202 LYS A N 1
ATOM 1574 C CA . LYS A 1 202 ? -24.125 -40.438 -22.406 1 95.81 202 LYS A CA 1
ATOM 1575 C C . LYS A 1 202 ? -25.062 -39.75 -21.422 1 95.81 202 LYS A C 1
ATOM 1577 O O . LYS A 1 202 ? -25.781 -38.812 -21.781 1 95.81 202 LYS A O 1
ATOM 1582 N N . GLU A 1 203 ? -24.984 -40.188 -20.266 1 96.31 203 GLU A N 1
ATOM 1583 C CA . GLU A 1 203 ? -25.828 -39.594 -19.234 1 96.31 203 GLU A CA 1
ATOM 1584 C C . GLU A 1 203 ? -25.406 -38.156 -18.938 1 96.31 203 GLU A C 1
ATOM 1586 O O . GLU A 1 203 ? -26.266 -37.281 -18.797 1 96.31 203 GLU A O 1
ATOM 1591 N N . TYR A 1 204 ? -24.156 -37.969 -18.812 1 96.31 204 TYR A N 1
ATOM 1592 C CA . TYR A 1 204 ? -23.641 -36.625 -18.516 1 96.31 204 TYR A CA 1
ATOM 1593 C C . TYR A 1 204 ? -23.984 -35.656 -19.625 1 96.31 204 TYR A C 1
ATOM 1595 O O . TYR A 1 204 ? -24.344 -34.5 -19.375 1 96.31 204 TYR A O 1
ATOM 1603 N N . ASN A 1 205 ? -23.906 -36.125 -20.875 1 96.69 205 ASN A N 1
ATOM 1604 C CA . ASN A 1 205 ? -24.25 -35.281 -22.016 1 96.69 205 ASN A CA 1
ATOM 1605 C C . ASN A 1 205 ? -25.719 -34.844 -21.969 1 96.69 205 ASN A C 1
ATOM 1607 O O . ASN A 1 205 ? -26.047 -33.719 -22.25 1 96.69 205 ASN A O 1
ATOM 1611 N N . LYS A 1 206 ? -26.531 -35.719 -21.594 1 96.69 206 LYS A N 1
ATOM 1612 C CA . LYS A 1 206 ? -27.953 -35.438 -21.5 1 96.69 206 LYS A CA 1
ATOM 1613 C C . LYS A 1 206 ? -28.219 -34.375 -20.422 1 96.69 206 LYS A C 1
ATOM 1615 O O . LYS A 1 206 ? -29 -33.469 -20.625 1 96.69 206 LYS A O 1
ATOM 1620 N N . LYS A 1 207 ? -27.578 -34.531 -19.344 1 96.44 207 LYS A N 1
ATOM 1621 C CA . LYS A 1 207 ? -27.781 -33.594 -18.234 1 96.44 207 LYS A CA 1
ATOM 1622 C C . LYS A 1 207 ? -27.25 -32.219 -18.562 1 96.44 207 LYS A C 1
ATOM 1624 O O . LYS A 1 207 ? -27.844 -31.203 -18.188 1 96.44 207 LYS A O 1
ATOM 1629 N N . LEU A 1 208 ? -26.188 -32.156 -19.266 1 96.62 208 LEU A N 1
ATOM 1630 C CA . LEU A 1 208 ? -25.547 -30.906 -19.562 1 96.62 208 LEU A CA 1
ATOM 1631 C C . LEU A 1 208 ? -26.359 -30.094 -20.562 1 96.62 208 LEU A C 1
ATOM 1633 O O . LEU A 1 208 ? -26.156 -28.875 -20.703 1 96.62 208 LEU A O 1
ATOM 1637 N N . GLU A 1 209 ? -27.25 -30.734 -21.219 1 95.06 209 GLU A N 1
ATOM 1638 C CA . GLU A 1 209 ? -28.125 -30.031 -22.156 1 95.06 209 GLU A CA 1
ATOM 1639 C C . GLU A 1 209 ? -28.984 -29 -21.422 1 95.06 209 GLU A C 1
ATOM 1641 O O . GLU A 1 209 ? -29.438 -28.031 -22.031 1 95.06 209 GLU A O 1
ATOM 1646 N N . LYS A 1 210 ? -29.141 -29.188 -20.188 1 93.19 210 LYS A N 1
ATOM 1647 C CA . LYS A 1 210 ? -29.922 -28.25 -19.391 1 93.19 210 LYS A CA 1
ATOM 1648 C C . LYS A 1 210 ? -29.266 -26.859 -19.359 1 93.19 210 LYS A C 1
ATOM 1650 O O . LYS A 1 210 ? -29.938 -25.859 -19.109 1 93.19 210 LYS A O 1
ATOM 1655 N N . LEU A 1 211 ? -28.016 -26.859 -19.703 1 94.38 211 LEU A N 1
ATOM 1656 C CA . LEU A 1 211 ? -27.281 -25.609 -19.641 1 94.38 211 LEU A CA 1
ATOM 1657 C C . LEU A 1 211 ? -27.469 -24.812 -20.922 1 94.38 211 LEU A C 1
ATOM 1659 O O . LEU A 1 211 ? -26.953 -23.688 -21.047 1 94.38 211 LEU A O 1
ATOM 1663 N N . LYS A 1 212 ? -28.219 -25.312 -21.797 1 92.75 212 LYS A N 1
ATOM 1664 C CA . LYS A 1 212 ? -28.5 -24.641 -23.047 1 92.75 212 LYS A CA 1
ATOM 1665 C C . LYS A 1 212 ? -29.219 -23.312 -22.828 1 92.75 212 LYS A C 1
ATOM 1667 O O . LYS A 1 212 ? -29.172 -22.422 -23.656 1 92.75 212 LYS A O 1
ATOM 1672 N N . THR A 1 213 ? -29.766 -23.188 -21.75 1 90.31 213 THR A N 1
ATOM 1673 C CA . THR A 1 213 ? -30.547 -22 -21.438 1 90.31 213 THR A CA 1
ATOM 1674 C C . THR A 1 213 ? -29.625 -20.859 -20.969 1 90.31 213 THR A C 1
ATOM 1676 O O . THR A 1 213 ? -30.047 -19.703 -20.938 1 90.31 213 THR A O 1
ATOM 1679 N N . MET A 1 214 ? -28.453 -21.141 -20.719 1 90.12 214 MET A N 1
ATOM 1680 C CA . MET A 1 214 ? -27.516 -20.109 -20.297 1 90.12 214 MET A CA 1
ATOM 1681 C C . MET A 1 214 ? -27.172 -19.172 -21.453 1 90.12 214 MET A C 1
ATOM 1683 O O . MET A 1 214 ? -26.953 -19.625 -22.578 1 90.12 214 MET A O 1
ATOM 1687 N N . ASP A 1 215 ? -27.234 -17.906 -21.188 1 91.19 215 ASP A N 1
ATOM 1688 C CA . ASP A 1 215 ? -26.891 -16.875 -22.156 1 91.19 215 ASP A CA 1
ATOM 1689 C C . ASP A 1 215 ? -25.609 -16.141 -21.734 1 91.19 215 ASP A C 1
ATOM 1691 O O . ASP A 1 215 ? -25.641 -15.32 -20.828 1 91.19 215 ASP A O 1
ATOM 1695 N N . ALA A 1 216 ? -24.531 -16.422 -22.469 1 92.12 216 ALA A N 1
ATOM 1696 C CA . ALA A 1 216 ? -23.219 -15.836 -22.156 1 92.12 216 ALA A CA 1
ATOM 1697 C C . ALA A 1 216 ? -23.281 -14.305 -22.188 1 92.12 216 ALA A C 1
ATOM 1699 O O . ALA A 1 216 ? -22.594 -13.633 -21.422 1 92.12 216 ALA A O 1
ATOM 1700 N N . SER A 1 217 ? -24.078 -13.742 -23.016 1 92.56 217 SER A N 1
ATOM 1701 C CA . SER A 1 217 ? -24.156 -12.297 -23.172 1 92.56 217 SER A CA 1
ATOM 1702 C C . SER A 1 217 ? -24.703 -11.633 -21.906 1 92.56 217 SER A C 1
ATOM 1704 O O . SER A 1 217 ? -24.391 -10.477 -21.625 1 92.56 217 SER A O 1
ATOM 1706 N N . LYS A 1 218 ? -25.438 -12.312 -21.125 1 92.06 218 LYS A N 1
ATOM 1707 C CA . LYS A 1 218 ? -26.047 -11.773 -19.922 1 92.06 218 LYS A CA 1
ATOM 1708 C C . LYS A 1 218 ? -25.031 -11.672 -18.781 1 92.06 218 LYS A C 1
ATOM 1710 O O . LYS A 1 218 ? -25.281 -11.008 -17.781 1 92.06 218 LYS A O 1
ATOM 1715 N N . THR A 1 219 ? -23.891 -12.289 -19 1 92.19 219 THR A N 1
ATOM 1716 C CA . THR A 1 219 ? -22.859 -12.258 -17.969 1 92.19 219 THR A CA 1
ATOM 1717 C C . THR A 1 219 ? -22.016 -10.984 -18.078 1 92.19 219 THR A C 1
ATOM 1719 O O . THR A 1 219 ? -21.281 -10.641 -17.141 1 92.19 219 THR A O 1
ATOM 1722 N N . ILE A 1 220 ? -22.094 -10.273 -19.203 1 95.38 220 ILE A N 1
ATOM 1723 C CA . ILE A 1 220 ? -21.375 -9.016 -19.391 1 95.38 220 ILE A CA 1
ATOM 1724 C C . ILE A 1 220 ? -22.047 -7.914 -18.578 1 95.38 220 ILE A C 1
ATOM 1726 O O . ILE A 1 220 ? -23.203 -7.559 -18.828 1 95.38 220 ILE A O 1
ATOM 1730 N N . GLN A 1 221 ? -21.359 -7.359 -17.625 1 95.69 221 GLN A N 1
ATOM 1731 C CA . GLN A 1 221 ? -21.906 -6.34 -16.734 1 95.69 221 GLN A CA 1
ATOM 1732 C C . GLN A 1 221 ? -21.672 -4.938 -17.297 1 95.69 221 GLN A C 1
ATOM 1734 O O . GLN A 1 221 ? -22.516 -4.051 -17.141 1 95.69 221 GLN A O 1
ATOM 1739 N N . ASP A 1 222 ? -20.516 -4.648 -17.859 1 96.69 222 ASP A N 1
ATOM 1740 C CA . ASP A 1 222 ? -20.156 -3.367 -18.469 1 96.69 222 ASP A CA 1
ATOM 1741 C C . ASP A 1 222 ? -19.281 -3.57 -19.703 1 96.69 222 ASP A C 1
ATOM 1743 O O . ASP A 1 222 ? -18.078 -3.762 -19.594 1 96.69 222 ASP A O 1
ATOM 1747 N N . LYS A 1 223 ? -19.891 -3.484 -20.828 1 97.06 223 LYS A N 1
ATOM 1748 C CA . LYS A 1 223 ? -19.219 -3.748 -22.094 1 97.06 223 LYS A CA 1
ATOM 1749 C C . LYS A 1 223 ? -18.078 -2.77 -22.328 1 97.06 223 LYS A C 1
ATOM 1751 O O . LYS A 1 223 ? -17.031 -3.152 -22.844 1 97.06 223 LYS A O 1
ATOM 1756 N N . SER A 1 224 ? -18.297 -1.545 -22 1 97.75 224 SER A N 1
ATOM 1757 C CA . SER A 1 224 ? -17.25 -0.534 -22.172 1 97.75 224 SER A CA 1
ATOM 1758 C C . SER A 1 224 ? -16.016 -0.864 -21.344 1 97.75 224 SER A C 1
ATOM 1760 O O . SER A 1 224 ? -14.898 -0.846 -21.844 1 97.75 224 SER A O 1
ATOM 1762 N N . GLU A 1 225 ? -16.219 -1.132 -20.062 1 97.25 225 GLU A N 1
ATOM 1763 C CA . GLU A 1 225 ? -15.125 -1.508 -19.172 1 97.25 225 GLU A CA 1
ATOM 1764 C C . GLU A 1 225 ? -14.438 -2.777 -19.656 1 97.25 225 GLU A C 1
ATOM 1766 O O . GLU A 1 225 ? -13.219 -2.916 -19.531 1 97.25 225 GLU A O 1
ATOM 1771 N N . MET A 1 226 ? -15.273 -3.689 -20.172 1 97.81 226 MET A N 1
ATOM 1772 C CA . MET A 1 226 ? -14.727 -4.938 -20.688 1 97.81 226 MET A CA 1
ATOM 1773 C C . MET A 1 226 ? -13.766 -4.664 -21.844 1 97.81 226 MET A C 1
ATOM 1775 O O . MET A 1 226 ? -12.648 -5.18 -21.859 1 97.81 226 MET A O 1
ATOM 1779 N N . ILE A 1 227 ? -14.188 -3.867 -22.812 1 98.25 227 ILE A N 1
ATOM 1780 C CA . ILE A 1 227 ? -13.375 -3.572 -23.984 1 98.25 227 ILE A CA 1
ATOM 1781 C C . ILE A 1 227 ? -12.117 -2.816 -23.578 1 98.25 227 ILE A C 1
ATOM 1783 O O . ILE A 1 227 ? -11.008 -3.162 -24 1 98.25 227 ILE A O 1
ATOM 1787 N N . LYS A 1 228 ? -12.25 -1.759 -22.75 1 98.56 228 LYS A N 1
ATOM 1788 C CA . LYS A 1 228 ? -11.102 -1.005 -22.266 1 98.56 228 LYS A CA 1
ATOM 1789 C C . LYS A 1 228 ? -10.117 -1.916 -21.531 1 98.56 228 LYS A C 1
ATOM 1791 O O . LYS A 1 228 ? -8.906 -1.805 -21.719 1 98.56 228 LYS A O 1
ATOM 1796 N N . GLY A 1 229 ? -10.664 -2.822 -20.672 1 98.19 229 GLY A N 1
ATOM 1797 C CA . GLY A 1 229 ? -9.836 -3.764 -19.938 1 98.19 229 GLY A CA 1
ATOM 1798 C C . GLY A 1 229 ? -9.062 -4.711 -20.828 1 98.19 229 GLY A C 1
ATOM 1799 O O . GLY A 1 229 ? -7.863 -4.922 -20.625 1 98.19 229 GLY A O 1
ATOM 1800 N N . ILE A 1 230 ? -9.742 -5.281 -21.797 1 98 230 ILE A N 1
ATOM 1801 C CA . ILE A 1 230 ? -9.117 -6.238 -22.703 1 98 230 ILE A CA 1
ATOM 1802 C C . ILE A 1 230 ? -8.023 -5.543 -23.516 1 98 230 ILE A C 1
ATOM 1804 O O . ILE A 1 230 ? -6.938 -6.094 -23.688 1 98 230 ILE A O 1
ATOM 1808 N N . VAL A 1 231 ? -8.289 -4.355 -23.969 1 98.62 231 VAL A N 1
ATOM 1809 C CA . VAL A 1 231 ? -7.328 -3.609 -24.781 1 98.62 231 VAL A CA 1
ATOM 1810 C C . VAL A 1 231 ? -6.082 -3.303 -23.953 1 98.62 231 VAL A C 1
ATOM 1812 O O . VAL A 1 231 ? -4.961 -3.58 -24.375 1 98.62 231 VAL A O 1
ATOM 1815 N N . ILE A 1 232 ? -6.238 -2.768 -22.781 1 98.75 232 ILE A N 1
ATOM 1816 C CA . ILE A 1 232 ? -5.109 -2.406 -21.922 1 98.75 232 ILE A CA 1
ATOM 1817 C C . ILE A 1 232 ? -4.355 -3.666 -21.516 1 98.75 232 ILE A C 1
ATOM 1819 O O . ILE A 1 232 ? -3.121 -3.676 -21.484 1 98.75 232 ILE A O 1
ATOM 1823 N N . PHE A 1 233 ? -5.125 -4.68 -21.156 1 98.12 233 PHE A N 1
ATOM 1824 C CA . PHE A 1 233 ? -4.508 -5.953 -20.797 1 98.12 233 PHE A CA 1
ATOM 1825 C C . PHE A 1 233 ? -3.625 -6.465 -21.922 1 98.12 233 PHE A C 1
ATOM 1827 O O . PHE A 1 233 ? -2.498 -6.906 -21.688 1 98.12 233 PHE A O 1
ATOM 1834 N N . SER A 1 234 ? -4.105 -6.422 -23.125 1 98.19 234 SER A N 1
ATOM 1835 C CA . SER A 1 234 ? -3.354 -6.875 -24.281 1 98.19 234 SER A CA 1
ATOM 1836 C C . SER A 1 234 ? -2.102 -6.031 -24.5 1 98.19 234 SER A C 1
ATOM 1838 O O . SER A 1 234 ? -1.038 -6.559 -24.828 1 98.19 234 SER A O 1
ATOM 1840 N N . ILE A 1 235 ? -2.178 -4.77 -24.297 1 98.56 235 ILE A N 1
ATOM 1841 C CA . ILE A 1 235 ? -1.038 -3.869 -24.422 1 98.56 235 ILE A CA 1
ATOM 1842 C C . ILE A 1 235 ? 0.008 -4.199 -23.359 1 98.56 235 ILE A C 1
ATOM 1844 O O . ILE A 1 235 ? 1.206 -4.238 -23.656 1 98.56 235 ILE A O 1
ATOM 1848 N N . VAL A 1 236 ? -0.428 -4.461 -22.172 1 98.44 236 VAL A N 1
ATOM 1849 C CA . VAL A 1 236 ? 0.467 -4.797 -21.062 1 98.44 236 VAL A CA 1
ATOM 1850 C C . VAL A 1 236 ? 1.179 -6.117 -21.359 1 98.44 236 VAL A C 1
ATOM 1852 O O . VAL A 1 236 ? 2.387 -6.238 -21.141 1 98.44 236 VAL A O 1
ATOM 1855 N N . LEU A 1 237 ? 0.434 -7.117 -21.859 1 97.31 237 LEU A N 1
ATOM 1856 C CA . LEU A 1 237 ? 1.036 -8.398 -22.219 1 97.31 237 LEU A CA 1
ATOM 1857 C C . LEU A 1 237 ? 2.076 -8.219 -23.312 1 97.31 237 LEU A C 1
ATOM 1859 O O . LEU A 1 237 ? 3.154 -8.82 -23.266 1 97.31 237 LEU A O 1
ATOM 1863 N N . ALA A 1 238 ? 1.732 -7.445 -24.297 1 97.94 238 ALA A N 1
ATOM 1864 C CA . ALA A 1 238 ? 2.701 -7.137 -25.344 1 97.94 238 ALA A CA 1
ATOM 1865 C C . ALA A 1 238 ? 3.932 -6.441 -24.766 1 97.94 238 ALA A C 1
ATOM 1867 O O . ALA A 1 238 ? 5.062 -6.73 -25.172 1 97.94 238 ALA A O 1
ATOM 1868 N N . GLY A 1 239 ? 3.688 -5.543 -23.875 1 98.12 239 GLY A N 1
ATOM 1869 C CA . GLY A 1 239 ? 4.785 -4.883 -23.172 1 98.12 239 GLY A CA 1
ATOM 1870 C C . GLY A 1 239 ? 5.68 -5.848 -22.422 1 98.12 239 GLY A C 1
ATOM 1871 O O . GLY A 1 239 ? 6.902 -5.699 -22.422 1 98.12 239 GLY A O 1
ATOM 1872 N N . PHE A 1 240 ? 5.078 -6.812 -21.75 1 97.5 240 PHE A N 1
ATOM 1873 C CA . PHE A 1 240 ? 5.848 -7.832 -21.047 1 97.5 240 PHE A CA 1
ATOM 1874 C C . PHE A 1 240 ? 6.754 -8.586 -22.016 1 97.5 240 PHE A C 1
ATOM 1876 O O . PHE A 1 240 ? 7.926 -8.82 -21.719 1 97.5 240 PHE A O 1
ATOM 1883 N N . MET A 1 241 ? 6.227 -8.938 -23.141 1 96.62 241 MET A N 1
ATOM 1884 C CA . MET A 1 241 ? 6.977 -9.711 -24.125 1 96.62 241 MET A CA 1
ATOM 1885 C C . MET A 1 241 ? 8.141 -8.891 -24.688 1 96.62 241 MET A C 1
ATOM 1887 O O . MET A 1 241 ? 9.18 -9.453 -25.047 1 96.62 241 MET A O 1
ATOM 1891 N N . LEU A 1 242 ? 8.016 -7.586 -24.672 1 97.06 242 LEU A N 1
ATOM 1892 C CA . LEU A 1 242 ? 9.016 -6.723 -25.281 1 97.06 242 LEU A CA 1
ATOM 1893 C C . LEU A 1 242 ? 9.828 -5.98 -24.234 1 97.06 242 LEU A C 1
ATOM 1895 O O . LEU A 1 242 ? 10.648 -5.125 -24.562 1 97.06 242 LEU A O 1
ATOM 1899 N N . HIS A 1 243 ? 9.586 -6.258 -22.984 1 96.06 243 HIS A N 1
ATOM 1900 C CA . HIS A 1 243 ? 10.133 -5.438 -21.906 1 96.06 243 HIS A CA 1
ATOM 1901 C C . HIS A 1 243 ? 11.648 -5.355 -21.984 1 96.06 243 HIS A C 1
ATOM 1903 O O . HIS A 1 243 ? 12.234 -4.312 -21.703 1 96.06 243 HIS A O 1
ATOM 1909 N N . ASN A 1 244 ? 12.312 -6.422 -22.406 1 93.56 244 ASN A N 1
ATOM 1910 C CA . ASN A 1 244 ? 13.766 -6.422 -22.547 1 93.56 244 ASN A CA 1
ATOM 1911 C C . ASN A 1 244 ? 14.227 -5.562 -23.719 1 93.56 244 ASN A C 1
ATOM 1913 O O . ASN A 1 244 ? 15.242 -4.879 -23.641 1 93.56 244 ASN A O 1
ATOM 1917 N N . THR A 1 245 ? 13.477 -5.648 -24.812 1 94.69 245 THR A N 1
ATOM 1918 C CA . THR A 1 245 ? 13.805 -4.891 -26.016 1 94.69 245 THR A CA 1
ATOM 1919 C C . THR A 1 245 ? 13.641 -3.395 -25.766 1 94.69 245 THR A C 1
ATOM 1921 O O . THR A 1 245 ? 14.461 -2.596 -26.234 1 94.69 245 THR A O 1
ATOM 1924 N N . ILE A 1 246 ? 12.656 -3.002 -25.016 1 95.31 246 ILE A N 1
ATOM 1925 C CA . ILE A 1 246 ? 12.398 -1.582 -24.812 1 95.31 246 ILE A CA 1
ATOM 1926 C C . ILE A 1 246 ? 13.047 -1.128 -23.5 1 95.31 246 ILE A C 1
ATOM 1928 O O . ILE A 1 246 ? 12.992 0.054 -23.156 1 95.31 246 ILE A O 1
ATOM 1932 N N . ASN A 1 247 ? 13.609 -2.035 -22.75 1 95.06 247 ASN A N 1
ATOM 1933 C CA . ASN A 1 247 ? 14.359 -1.778 -21.516 1 95.06 247 ASN A CA 1
ATOM 1934 C C . ASN A 1 247 ? 13.477 -1.122 -20.453 1 95.06 247 ASN A C 1
ATOM 1936 O O . ASN A 1 247 ? 13.844 -0.084 -19.906 1 95.06 247 ASN A O 1
ATOM 1940 N N . ILE A 1 248 ? 12.297 -1.598 -20.266 1 96.69 248 ILE A N 1
ATOM 1941 C CA . ILE A 1 248 ? 11.367 -1.164 -19.234 1 96.69 248 ILE A CA 1
ATOM 1942 C C . ILE A 1 248 ? 11.023 -2.338 -18.328 1 96.69 248 ILE A C 1
ATOM 1944 O O . ILE A 1 248 ? 10.703 -3.432 -18.797 1 96.69 248 ILE A O 1
ATOM 1948 N N . ASP A 1 249 ? 11.109 -2.117 -17.031 1 96.69 249 ASP A N 1
ATOM 1949 C CA . ASP A 1 249 ? 10.781 -3.166 -16.078 1 96.69 249 ASP A CA 1
ATOM 1950 C C . ASP A 1 249 ? 9.328 -3.609 -16.219 1 96.69 249 ASP A C 1
ATOM 1952 O O . ASP A 1 249 ? 8.445 -2.789 -16.469 1 96.69 249 ASP A O 1
ATOM 1956 N N . ILE A 1 250 ? 9.109 -4.871 -15.992 1 97.38 250 ILE A N 1
ATOM 1957 C CA . ILE A 1 250 ? 7.781 -5.469 -16.109 1 97.38 250 ILE A CA 1
ATOM 1958 C C . ILE A 1 250 ? 6.82 -4.773 -15.141 1 97.38 250 ILE A C 1
ATOM 1960 O O . ILE A 1 250 ? 5.664 -4.523 -15.484 1 97.38 250 ILE A O 1
ATOM 1964 N N . ALA A 1 251 ? 7.328 -4.426 -13.977 1 97.94 251 ALA A N 1
ATOM 1965 C CA . ALA A 1 251 ? 6.508 -3.775 -12.953 1 97.94 251 ALA A CA 1
ATOM 1966 C C . ALA A 1 251 ? 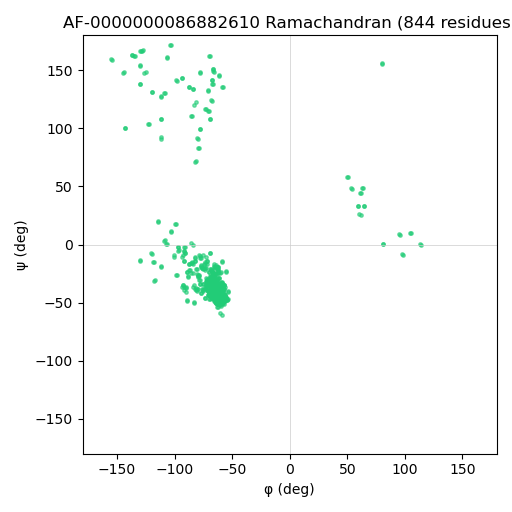5.984 -2.43 -13.453 1 97.94 251 ALA A C 1
ATOM 1968 O O . ALA A 1 251 ? 4.836 -2.07 -13.188 1 97.94 251 ALA A O 1
ATOM 1969 N N . LEU A 1 252 ? 6.785 -1.654 -14.117 1 98.38 252 LEU A N 1
ATOM 1970 C CA . LEU A 1 252 ? 6.398 -0.338 -14.617 1 98.38 252 LEU A CA 1
ATOM 1971 C C . LEU A 1 252 ? 5.355 -0.458 -15.727 1 98.38 252 LEU A C 1
ATOM 1973 O O . LEU A 1 252 ? 4.453 0.374 -15.828 1 98.38 252 LEU A O 1
ATOM 1977 N N . ILE A 1 253 ? 5.492 -1.474 -16.516 1 98.5 253 ILE A N 1
ATOM 1978 C CA . ILE A 1 253 ? 4.516 -1.737 -17.562 1 98.5 253 ILE A CA 1
ATOM 1979 C C . ILE A 1 253 ? 3.16 -2.061 -16.938 1 98.5 253 ILE A C 1
ATOM 1981 O O . ILE A 1 253 ? 2.135 -1.503 -17.344 1 98.5 253 ILE A O 1
ATOM 1985 N N . ALA A 1 254 ? 3.176 -2.957 -15.977 1 98.19 254 ALA A N 1
ATOM 1986 C CA . ALA A 1 254 ? 1.949 -3.344 -15.289 1 98.19 254 ALA A CA 1
ATOM 1987 C C . ALA A 1 254 ? 1.297 -2.137 -14.617 1 98.19 254 ALA A C 1
ATOM 1989 O O . ALA A 1 254 ? 0.089 -1.925 -14.75 1 98.19 254 ALA A O 1
ATOM 1990 N N . MET A 1 255 ? 2.07 -1.336 -13.953 1 98.44 255 MET A N 1
ATOM 1991 C CA . MET A 1 255 ? 1.557 -0.178 -13.227 1 98.44 255 MET A CA 1
ATOM 1992 C C . MET A 1 255 ? 1.011 0.87 -14.188 1 98.44 255 MET A C 1
ATOM 1994 O O . MET A 1 255 ? -0.042 1.46 -13.938 1 98.44 255 MET A O 1
ATOM 1998 N N . THR A 1 256 ? 1.732 1.165 -15.242 1 98.62 256 THR A N 1
ATOM 1999 C CA . THR A 1 256 ? 1.263 2.123 -16.234 1 98.62 256 THR A CA 1
ATOM 2000 C C . THR A 1 256 ? -0.088 1.694 -16.812 1 98.62 256 THR A C 1
ATOM 2002 O O . THR A 1 256 ? -1.014 2.502 -16.891 1 98.62 256 THR A O 1
ATOM 2005 N N . GLY A 1 257 ? -0.143 0.423 -17.188 1 98.69 257 GLY A N 1
ATOM 2006 C CA . GLY A 1 257 ? -1.404 -0.091 -17.703 1 98.69 257 GLY A CA 1
ATOM 2007 C C . GLY A 1 257 ? -2.547 0.045 -16.703 1 98.69 257 GLY A C 1
ATOM 2008 O O . GLY A 1 257 ? -3.65 0.448 -17.078 1 98.69 257 GLY A O 1
ATOM 2009 N N . ALA A 1 258 ? -2.305 -0.285 -15.469 1 98.38 258 ALA A N 1
ATOM 2010 C CA . ALA A 1 258 ? -3.32 -0.203 -14.422 1 98.38 258 ALA A CA 1
ATOM 2011 C C . ALA A 1 258 ? -3.811 1.231 -14.242 1 98.38 258 ALA A C 1
ATOM 2013 O O . ALA A 1 258 ? -5.016 1.477 -14.164 1 98.38 258 ALA A O 1
ATOM 2014 N N . LEU A 1 259 ? -2.873 2.158 -14.18 1 98.44 259 LEU A N 1
ATOM 2015 C CA . LEU A 1 259 ? -3.223 3.555 -13.938 1 98.44 259 LEU A CA 1
ATOM 2016 C C . LEU A 1 259 ? -3.98 4.137 -15.125 1 98.44 259 LEU A C 1
ATOM 2018 O O . LEU A 1 259 ? -4.949 4.879 -14.945 1 98.44 259 LEU A O 1
ATOM 2022 N N . VAL A 1 260 ? -3.578 3.832 -16.312 1 98.38 260 VAL A N 1
ATOM 2023 C CA . VAL A 1 260 ? -4.281 4.289 -17.516 1 98.38 260 VAL A CA 1
ATOM 2024 C C . VAL A 1 260 ? -5.703 3.73 -17.516 1 98.38 260 VAL A C 1
ATOM 2026 O O . VAL A 1 260 ? -6.66 4.449 -17.828 1 98.38 260 VAL A O 1
ATOM 2029 N N . LEU A 1 261 ? -5.789 2.457 -17.188 1 98.38 261 LEU A N 1
ATOM 2030 C CA . LEU A 1 261 ? -7.105 1.827 -17.156 1 98.38 261 LEU A CA 1
ATOM 2031 C C . LEU A 1 261 ? -8 2.48 -16.125 1 98.38 261 LEU A C 1
ATOM 2033 O O . LEU A 1 261 ? -9.195 2.672 -16.359 1 98.38 261 LEU A O 1
ATOM 2037 N N . MET A 1 262 ? -7.465 2.764 -14.984 1 97.56 262 MET A N 1
ATOM 2038 C CA . MET A 1 262 ? -8.234 3.434 -13.938 1 97.56 262 MET A CA 1
ATOM 2039 C C . MET A 1 262 ? -8.695 4.812 -14.406 1 97.56 262 MET A C 1
ATOM 2041 O O . MET A 1 262 ? -9.828 5.219 -14.125 1 97.56 262 MET A O 1
ATOM 2045 N N . LEU A 1 263 ? -7.852 5.551 -15.078 1 96.5 263 LEU A N 1
ATOM 2046 C CA . LEU A 1 263 ? -8.227 6.855 -15.609 1 96.5 263 LEU A CA 1
ATOM 2047 C C . LEU A 1 263 ? -9.352 6.723 -16.625 1 96.5 263 LEU A C 1
ATOM 2049 O O . LEU A 1 263 ? -10.305 7.512 -16.625 1 96.5 263 LEU A O 1
ATOM 2053 N N . LEU A 1 264 ? -9.25 5.707 -17.469 1 96.88 264 LEU A N 1
ATOM 2054 C CA . LEU A 1 264 ? -10.234 5.5 -18.516 1 96.88 264 LEU A CA 1
ATOM 2055 C C . LEU A 1 264 ? -11.57 5.074 -17.938 1 96.88 264 LEU A C 1
ATOM 2057 O O . LEU A 1 264 ? -12.625 5.379 -18.5 1 96.88 264 LEU A O 1
ATOM 2061 N N . THR A 1 265 ? -11.516 4.332 -16.859 1 96.19 265 THR A N 1
ATOM 2062 C CA . THR A 1 265 ? -12.742 3.809 -16.281 1 96.19 265 THR A CA 1
ATOM 2063 C C . THR A 1 265 ? -13.227 4.699 -15.141 1 96.19 265 THR A C 1
ATOM 2065 O O . THR A 1 265 ? -14.25 4.414 -14.516 1 96.19 265 THR A O 1
ATOM 2068 N N . LYS A 1 266 ? -12.523 5.789 -14.75 1 93.5 266 LYS A N 1
ATOM 2069 C CA . LYS A 1 266 ? -12.852 6.773 -13.734 1 93.5 266 LYS A CA 1
ATOM 2070 C C . LYS A 1 266 ? -13.023 6.117 -12.367 1 93.5 266 LYS A C 1
ATOM 2072 O O . LYS A 1 266 ? -13.93 6.465 -11.609 1 93.5 266 LYS A O 1
ATOM 2077 N N . LYS A 1 267 ? -12.219 5.062 -12.18 1 93.88 267 LYS A N 1
ATOM 2078 C CA . LYS A 1 267 ? -12.195 4.414 -10.875 1 93.88 267 LYS A CA 1
ATOM 2079 C C . LYS A 1 267 ? -11.078 4.988 -10 1 93.88 267 LYS A C 1
ATOM 2081 O O . LYS A 1 267 ? -10 5.324 -10.5 1 93.88 267 LYS A O 1
ATOM 2086 N N . GLY A 1 268 ? -11.344 5.098 -8.734 1 91.81 268 GLY A N 1
ATOM 2087 C CA . GLY A 1 268 ? -10.344 5.621 -7.809 1 91.81 268 GLY A CA 1
ATOM 2088 C C . GLY A 1 268 ? -9.68 4.539 -6.977 1 91.81 268 GLY A C 1
ATOM 2089 O O . GLY A 1 268 ? -10.062 3.371 -7.043 1 91.81 268 GLY A O 1
ATOM 2090 N N . PHE A 1 269 ? -8.641 4.914 -6.238 1 92.56 269 PHE A N 1
ATOM 2091 C CA . PHE A 1 269 ? -7.902 3.971 -5.406 1 92.56 269 PHE A CA 1
ATOM 2092 C C . PHE A 1 269 ? -8.773 3.457 -4.27 1 92.56 269 PHE A C 1
ATOM 2094 O O . PHE A 1 269 ? -8.633 2.311 -3.838 1 92.56 269 PHE A O 1
ATOM 2101 N N . GLU A 1 270 ? -9.656 4.254 -3.781 1 88.88 270 GLU A N 1
ATOM 2102 C CA . GLU A 1 270 ? -10.539 3.83 -2.701 1 88.88 270 GLU A CA 1
ATOM 2103 C C . GLU A 1 270 ? -11.43 2.67 -3.141 1 88.88 270 GLU A C 1
ATOM 2105 O O . GLU A 1 270 ? -11.633 1.718 -2.385 1 88.88 270 GLU A O 1
ATOM 2110 N N . GLU A 1 271 ? -11.914 2.822 -4.34 1 89.88 271 GLU A N 1
ATOM 2111 C CA . GLU A 1 271 ? -12.734 1.748 -4.898 1 89.88 271 GLU A CA 1
ATOM 2112 C C . GLU A 1 271 ? -11.898 0.494 -5.145 1 89.88 271 GLU A C 1
ATOM 2114 O O . GLU A 1 271 ? -12.32 -0.615 -4.816 1 89.88 271 GLU A O 1
ATOM 2119 N N . MET A 1 272 ? -10.742 0.679 -5.68 1 91.38 272 MET A N 1
ATOM 2120 C CA . MET A 1 272 ? -9.875 -0.449 -6.023 1 91.38 272 MET A CA 1
ATOM 2121 C C . MET A 1 272 ? -9.312 -1.104 -4.77 1 91.38 272 MET A C 1
ATOM 2123 O O . MET A 1 272 ? -9.055 -2.309 -4.754 1 91.38 272 MET A O 1
ATOM 2127 N N . ALA A 1 273 ? -9.156 -0.334 -3.803 1 90.31 273 ALA A N 1
ATOM 2128 C CA . ALA A 1 273 ? -8.547 -0.826 -2.57 1 90.31 273 ALA A CA 1
ATOM 2129 C C . ALA A 1 273 ? -9.398 -1.917 -1.933 1 90.31 273 ALA A C 1
ATOM 2131 O O . ALA A 1 273 ? -8.875 -2.816 -1.27 1 90.31 273 ALA A O 1
ATOM 2132 N N . THR A 1 274 ? -10.695 -1.885 -2.137 1 88.31 274 THR A N 1
ATOM 2133 C CA . THR A 1 274 ? -11.586 -2.854 -1.516 1 88.31 274 THR A CA 1
ATOM 2134 C C . THR A 1 274 ? -11.422 -4.23 -2.154 1 88.31 274 THR A C 1
ATOM 2136 O O . THR A 1 274 ? -11.812 -5.242 -1.57 1 88.31 274 THR A O 1
ATOM 2139 N N . VAL A 1 275 ? -10.773 -4.234 -3.273 1 87.62 275 VAL A N 1
ATOM 2140 C CA . VAL A 1 275 ? -10.727 -5.504 -3.986 1 87.62 275 VAL A CA 1
ATOM 2141 C C . VAL A 1 275 ? -9.281 -5.973 -4.113 1 87.62 275 VAL A C 1
ATOM 2143 O O . VAL A 1 275 ? -9.023 -7.133 -4.449 1 87.62 275 VAL A O 1
ATOM 2146 N N . ILE A 1 276 ? -8.297 -5.156 -3.896 1 91.62 276 ILE A N 1
ATOM 2147 C CA . ILE A 1 276 ? -6.879 -5.5 -3.896 1 91.62 276 ILE A CA 1
ATOM 2148 C C . ILE A 1 276 ? -6.574 -6.422 -2.719 1 91.62 276 ILE A C 1
ATOM 2150 O O . ILE A 1 276 ? -7.109 -6.238 -1.622 1 91.62 276 ILE A O 1
ATOM 2154 N N . ASP A 1 277 ? -5.785 -7.414 -2.975 1 91.88 277 ASP A N 1
ATOM 2155 C CA . ASP A 1 277 ? -5.367 -8.328 -1.914 1 91.88 277 ASP A CA 1
ATOM 2156 C C . ASP A 1 277 ? -4.246 -7.715 -1.074 1 91.88 277 ASP A C 1
ATOM 2158 O O . ASP A 1 277 ? -3.08 -8.086 -1.226 1 91.88 277 ASP A O 1
ATOM 2162 N N . TRP A 1 278 ? -4.543 -6.945 -0.173 1 94.06 278 TRP A N 1
ATOM 2163 C CA . TRP A 1 278 ? -3.576 -6.23 0.651 1 94.06 278 TRP A CA 1
ATOM 2164 C C . TRP A 1 278 ? -2.844 -7.188 1.585 1 94.06 278 TRP A C 1
ATOM 2166 O O . TRP A 1 278 ? -1.692 -6.945 1.955 1 94.06 278 TRP A O 1
ATOM 2176 N N . ASP A 1 279 ? -3.48 -8.227 1.981 1 93.44 279 ASP A N 1
ATOM 2177 C CA . ASP A 1 279 ? -2.812 -9.234 2.801 1 93.44 279 ASP A CA 1
ATOM 2178 C C . ASP A 1 279 ? -1.555 -9.758 2.111 1 93.44 279 ASP A C 1
ATOM 2180 O O . ASP A 1 279 ? -0.486 -9.82 2.721 1 93.44 279 ASP A O 1
ATOM 2184 N N . THR A 1 280 ? -1.733 -10.016 0.88 1 92.31 280 THR A N 1
ATOM 2185 C CA . THR A 1 280 ? -0.604 -10.523 0.108 1 92.31 280 THR A CA 1
ATOM 2186 C C . THR A 1 280 ? 0.498 -9.469 0.01 1 92.31 280 THR A C 1
ATOM 2188 O O . THR A 1 280 ? 1.677 -9.781 0.195 1 92.31 280 THR A O 1
ATOM 2191 N N . MET A 1 281 ? 0.146 -8.25 -0.248 1 94.88 281 MET A N 1
ATOM 2192 C CA . MET A 1 281 ? 1.111 -7.168 -0.432 1 94.88 281 MET A CA 1
ATOM 2193 C C . MET A 1 281 ? 1.934 -6.953 0.834 1 94.88 281 MET A C 1
ATOM 2195 O O . MET A 1 281 ? 3.164 -6.898 0.778 1 94.88 281 MET A O 1
ATOM 2199 N N . PHE A 1 282 ? 1.289 -6.883 1.948 1 96.38 282 PHE A N 1
ATOM 2200 C CA . PHE A 1 282 ? 1.982 -6.613 3.203 1 96.38 282 PHE A CA 1
ATOM 2201 C C . PHE A 1 282 ? 2.727 -7.852 3.686 1 96.38 282 PHE A C 1
ATOM 2203 O O . PHE A 1 282 ? 3.793 -7.742 4.297 1 96.38 282 PHE A O 1
ATOM 2210 N N . PHE A 1 283 ? 2.086 -9 3.379 1 96.19 283 PHE A N 1
ATOM 2211 C CA . PHE A 1 283 ? 2.768 -10.258 3.668 1 96.19 283 PHE A CA 1
ATOM 2212 C C . PHE A 1 283 ? 4.129 -10.305 2.982 1 96.19 283 PHE A C 1
ATOM 2214 O O . PHE A 1 283 ? 5.137 -10.625 3.613 1 96.19 283 PHE A O 1
ATOM 2221 N N . TYR A 1 284 ? 4.16 -9.906 1.728 1 96.31 284 TYR A N 1
ATOM 2222 C CA . TYR A 1 284 ? 5.398 -9.914 0.956 1 96.31 284 TYR A CA 1
ATOM 2223 C C . TYR A 1 284 ? 6.391 -8.891 1.501 1 96.31 284 TYR A C 1
ATOM 2225 O O . TYR A 1 284 ? 7.598 -9.141 1.52 1 96.31 284 TYR A O 1
ATOM 2233 N N . GLY A 1 285 ? 5.895 -7.738 1.923 1 96.75 285 GLY A N 1
ATOM 2234 C CA . GLY A 1 285 ? 6.773 -6.762 2.547 1 96.75 285 GLY A CA 1
ATOM 2235 C C . GLY A 1 285 ? 7.555 -7.324 3.721 1 96.75 285 GLY A C 1
ATOM 2236 O O . GLY A 1 285 ? 8.766 -7.133 3.816 1 96.75 285 GLY A O 1
ATOM 2237 N N . GLY A 1 286 ? 6.859 -8.016 4.598 1 97.56 286 GLY A N 1
ATOM 2238 C CA . GLY A 1 286 ? 7.52 -8.641 5.73 1 97.56 286 GLY A CA 1
ATOM 2239 C C . GLY A 1 286 ? 8.484 -9.734 5.328 1 97.56 286 GLY A C 1
ATOM 2240 O O . GLY A 1 286 ? 9.586 -9.828 5.875 1 97.56 286 GLY A O 1
ATOM 2241 N N . LEU A 1 287 ? 8.109 -10.531 4.344 1 96.81 287 LEU A N 1
ATOM 2242 C CA . LEU A 1 287 ? 8.938 -11.648 3.904 1 96.81 287 LEU A CA 1
ATOM 2243 C C . LEU A 1 287 ? 10.234 -11.156 3.275 1 96.81 287 LEU A C 1
ATOM 2245 O O . LEU A 1 287 ? 11.289 -11.766 3.457 1 96.81 287 LEU A O 1
ATOM 2249 N N . PHE A 1 288 ? 10.156 -10.086 2.531 1 97.75 288 PHE A N 1
ATOM 2250 C CA . PHE A 1 288 ? 11.359 -9.539 1.902 1 97.75 288 PHE A CA 1
ATOM 2251 C C . PHE A 1 288 ? 12.344 -9.047 2.953 1 97.75 288 PHE A C 1
ATOM 2253 O O . PHE A 1 288 ? 13.562 -9.203 2.795 1 97.75 288 PHE A O 1
ATOM 2260 N N . ALA A 1 289 ? 11.781 -8.414 4.012 1 98 289 ALA A N 1
ATOM 2261 C CA . ALA A 1 289 ? 12.648 -7.977 5.102 1 98 289 ALA A CA 1
ATOM 2262 C C . ALA A 1 289 ? 13.352 -9.164 5.758 1 98 289 ALA A C 1
ATOM 2264 O O . ALA A 1 289 ? 14.547 -9.109 6.051 1 98 289 ALA A O 1
ATOM 2265 N N . ILE A 1 290 ? 12.633 -10.227 5.906 1 97.5 290 ILE A N 1
ATOM 2266 C CA . ILE A 1 290 ? 13.172 -11.438 6.523 1 97.5 290 ILE A CA 1
ATOM 2267 C C . ILE A 1 290 ? 14.203 -12.078 5.594 1 97.5 290 ILE A C 1
ATOM 2269 O O . ILE A 1 290 ? 15.305 -12.422 6.023 1 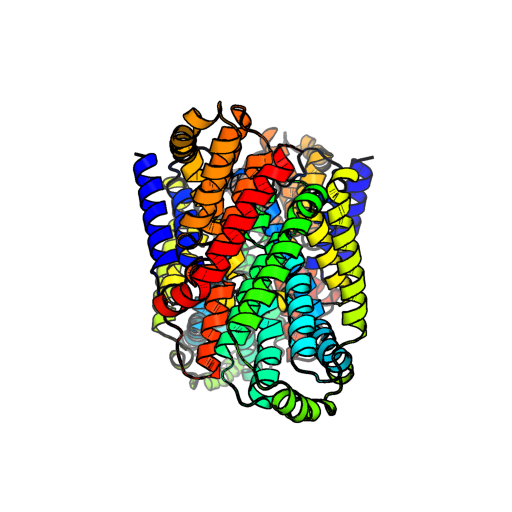97.5 290 ILE A O 1
ATOM 2273 N N . ALA A 1 291 ? 13.859 -12.195 4.34 1 97 291 ALA A N 1
ATOM 2274 C CA . ALA A 1 291 ? 14.758 -12.797 3.354 1 97 291 ALA A CA 1
ATOM 2275 C C . ALA A 1 291 ? 16.062 -12.008 3.238 1 97 291 ALA A C 1
ATOM 2277 O O . ALA A 1 291 ? 17.141 -12.594 3.143 1 97 291 ALA A O 1
ATOM 2278 N N . PHE A 1 292 ? 15.938 -10.656 3.23 1 97.25 292 PHE A N 1
ATOM 2279 C CA . PHE A 1 292 ? 17.109 -9.789 3.18 1 97.25 292 PHE A CA 1
ATOM 2280 C C . PHE A 1 292 ? 18.016 -10.031 4.379 1 97.25 292 PHE A C 1
ATOM 2282 O O . PHE A 1 292 ? 19.234 -10.148 4.227 1 97.25 292 PHE A O 1
ATOM 2289 N N . SER A 1 293 ? 17.406 -10.141 5.512 1 98.12 293 SER A N 1
ATOM 2290 C CA . SER A 1 293 ? 18.172 -10.367 6.738 1 98.12 293 SER A CA 1
ATOM 2291 C C . SER A 1 293 ? 18.859 -11.727 6.73 1 98.12 293 SER A C 1
ATOM 2293 O O . SER A 1 293 ? 20 -11.852 7.16 1 98.12 293 SER A O 1
ATOM 2295 N N . LEU A 1 294 ? 18.188 -12.742 6.25 1 97.31 294 LEU A N 1
ATOM 2296 C CA . LEU A 1 294 ? 18.75 -14.086 6.148 1 97.31 294 LEU A CA 1
ATOM 2297 C C . LEU A 1 294 ? 19.969 -14.094 5.234 1 97.31 294 LEU A C 1
ATOM 2299 O O . LEU A 1 294 ? 20.984 -14.742 5.543 1 97.31 294 LEU A O 1
ATOM 2303 N N . GLU A 1 295 ? 19.828 -13.445 4.164 1 96.56 295 GLU A N 1
ATOM 2304 C CA . GLU A 1 295 ? 20.938 -13.359 3.221 1 96.56 295 GLU A CA 1
ATOM 2305 C C . GLU A 1 295 ? 22.141 -12.664 3.848 1 96.56 295 GLU A C 1
ATOM 2307 O O . GLU A 1 295 ? 23.281 -13.117 3.688 1 96.56 295 GLU A O 1
ATOM 2312 N N . LYS A 1 296 ? 21.891 -11.594 4.574 1 96.88 296 LYS A N 1
ATOM 2313 C CA . LYS A 1 296 ? 22.969 -10.773 5.133 1 96.88 296 LYS A CA 1
ATOM 2314 C C . LYS A 1 296 ? 23.703 -11.523 6.242 1 96.88 296 LYS A C 1
ATOM 2316 O O . LYS A 1 296 ? 24.906 -11.32 6.441 1 96.88 296 LYS A O 1
ATOM 2321 N N . VAL A 1 297 ? 23 -12.445 6.91 1 97.12 297 VAL A N 1
ATOM 2322 C CA . VAL A 1 297 ? 23.672 -13.156 8 1 97.12 297 VAL A CA 1
ATOM 2323 C C . VAL A 1 297 ? 24.328 -14.422 7.465 1 97.12 297 VAL A C 1
ATOM 2325 O O . VAL A 1 297 ? 24.953 -15.164 8.219 1 97.12 297 VAL A O 1
ATOM 2328 N N . GLY A 1 298 ? 24.094 -14.773 6.203 1 96.62 298 GLY A N 1
ATOM 2329 C CA . GLY A 1 298 ? 24.875 -15.812 5.559 1 96.62 298 GLY A CA 1
ATOM 2330 C C . GLY A 1 298 ? 24.125 -17.125 5.41 1 96.62 298 GLY A C 1
ATOM 2331 O O . GLY A 1 298 ? 24.703 -18.141 5.02 1 96.62 298 GLY A O 1
ATOM 2332 N N . VAL A 1 299 ? 22.906 -17.109 5.664 1 96.62 299 VAL A N 1
ATOM 2333 C CA . VAL A 1 299 ? 22.125 -18.328 5.574 1 96.62 299 VAL A CA 1
ATOM 2334 C C . VAL A 1 299 ? 22.047 -18.797 4.121 1 96.62 299 VAL A C 1
ATOM 2336 O O . VAL A 1 299 ? 22.203 -19.984 3.836 1 96.62 299 VAL A O 1
ATOM 2339 N N . SER A 1 300 ? 21.812 -17.938 3.189 1 96.75 300 SER A N 1
ATOM 2340 C CA . SER A 1 300 ? 21.75 -18.281 1.773 1 96.75 300 SER A CA 1
ATOM 2341 C C . SER A 1 300 ? 23.062 -18.891 1.292 1 96.75 300 SER A C 1
ATOM 2343 O O . SER A 1 300 ? 23.062 -19.844 0.517 1 96.75 300 SER A O 1
ATOM 2345 N N . GLN A 1 301 ? 24.125 -18.281 1.807 1 97.44 301 GLN A N 1
ATOM 2346 C CA . GLN A 1 301 ? 25.438 -18.812 1.465 1 97.44 301 GLN A CA 1
ATOM 2347 C C . GLN A 1 301 ? 25.609 -20.219 2.016 1 97.44 301 GLN A C 1
ATOM 2349 O O . GLN A 1 301 ? 26.172 -21.094 1.338 1 97.44 301 GLN A O 1
ATOM 2354 N N . ALA A 1 302 ? 25.188 -20.422 3.234 1 97.5 302 ALA A N 1
ATOM 2355 C CA . ALA A 1 302 ? 25.297 -21.734 3.861 1 97.5 302 ALA A CA 1
ATOM 2356 C C . ALA A 1 302 ? 24.516 -22.797 3.07 1 97.5 302 ALA A C 1
ATOM 2358 O O . ALA A 1 302 ? 25.016 -23.906 2.855 1 97.5 302 ALA A O 1
ATOM 2359 N N . ILE A 1 303 ? 23.359 -22.484 2.648 1 97.5 303 ILE A N 1
ATOM 2360 C CA . ILE A 1 303 ? 22.562 -23.406 1.848 1 97.5 303 ILE A CA 1
ATOM 2361 C C . ILE A 1 303 ? 23.234 -23.625 0.495 1 97.5 303 ILE A C 1
ATOM 2363 O O . ILE A 1 303 ? 23.297 -24.766 0.01 1 97.5 303 ILE A O 1
ATOM 2367 N N . ALA A 1 304 ? 23.688 -22.562 -0.092 1 98 304 ALA A N 1
ATOM 2368 C CA . ALA A 1 304 ? 24.375 -22.672 -1.374 1 98 304 ALA A CA 1
ATOM 2369 C C . ALA A 1 304 ? 25.578 -23.609 -1.276 1 98 304 ALA A C 1
ATOM 2371 O O . ALA A 1 304 ? 25.844 -24.375 -2.205 1 98 304 ALA A O 1
ATOM 2372 N N . ASN A 1 305 ? 26.266 -23.547 -0.169 1 97.62 305 ASN A N 1
ATOM 2373 C CA . ASN A 1 305 ? 27.438 -24.375 0.047 1 97.62 305 ASN A CA 1
ATOM 2374 C C . ASN A 1 305 ? 27.094 -25.859 0.015 1 97.62 305 ASN A C 1
ATOM 2376 O O . ASN A 1 305 ? 27.922 -26.688 -0.382 1 97.62 305 ASN A O 1
ATOM 2380 N N . MET A 1 306 ? 25.922 -26.188 0.38 1 96.88 306 MET A N 1
ATOM 2381 C CA . MET A 1 306 ? 25.484 -27.578 0.332 1 96.88 306 MET A CA 1
ATOM 2382 C C . MET A 1 306 ? 25.391 -28.078 -1.108 1 96.88 306 MET A C 1
ATOM 2384 O O . MET A 1 306 ? 25.547 -29.266 -1.371 1 96.88 306 MET A O 1
ATOM 2388 N N . PHE A 1 307 ? 25.188 -27.156 -2.059 1 97.5 307 PHE A N 1
ATOM 2389 C CA . PHE A 1 307 ? 25.016 -27.516 -3.461 1 97.5 307 PHE A CA 1
ATOM 2390 C C . PHE A 1 307 ? 26.297 -27.297 -4.242 1 97.5 307 PHE A C 1
ATOM 2392 O O . PHE A 1 307 ? 26.453 -27.781 -5.363 1 97.5 307 PHE A O 1
ATOM 2399 N N . MET A 1 308 ? 27.312 -26.641 -3.682 1 96.5 308 MET A N 1
ATOM 2400 C CA . MET A 1 308 ? 28.531 -26.203 -4.367 1 96.5 308 MET A CA 1
ATOM 2401 C C . MET A 1 308 ? 29.297 -27.391 -4.938 1 96.5 308 MET A C 1
ATOM 2403 O O . MET A 1 308 ? 29.844 -27.312 -6.039 1 96.5 308 MET A O 1
ATOM 2407 N N . PRO A 1 309 ? 29.297 -28.562 -4.223 1 95.81 309 PRO A N 1
ATOM 2408 C CA . PRO A 1 309 ? 30.031 -29.703 -4.77 1 95.81 309 PRO A CA 1
ATOM 2409 C C . PRO A 1 309 ? 29.438 -30.234 -6.07 1 95.81 309 PRO A C 1
ATOM 2411 O O . PRO A 1 309 ? 30.125 -30.891 -6.852 1 95.81 309 PRO A O 1
ATOM 2414 N N . LEU A 1 310 ? 28.266 -29.891 -6.348 1 96.25 310 LEU A N 1
ATOM 2415 C CA . LEU A 1 310 ? 27.562 -30.406 -7.516 1 96.25 310 LEU A CA 1
ATOM 2416 C C . LEU A 1 310 ? 27.766 -29.484 -8.719 1 96.25 310 LEU A C 1
ATOM 2418 O O . LEU A 1 310 ? 27.344 -29.812 -9.828 1 96.25 310 LEU A O 1
ATOM 2422 N N . ILE A 1 311 ? 28.453 -28.406 -8.531 1 94.38 311 ILE A N 1
ATOM 2423 C CA . ILE A 1 311 ? 28.594 -27.406 -9.594 1 94.38 311 ILE A CA 1
ATOM 2424 C C . ILE A 1 311 ? 29.344 -28.016 -10.781 1 94.38 311 ILE A C 1
ATOM 2426 O O . ILE A 1 311 ? 29.078 -27.672 -11.93 1 94.38 311 ILE A O 1
ATOM 2430 N N . SER A 1 312 ? 30.25 -28.984 -10.461 1 92.12 312 SER A N 1
ATOM 2431 C CA . SER A 1 312 ? 31.047 -29.609 -11.5 1 92.12 312 SER A CA 1
ATOM 2432 C C . SER A 1 312 ? 30.219 -30.594 -12.32 1 92.12 312 SER A C 1
ATOM 2434 O O . SER A 1 312 ? 30.594 -30.953 -13.438 1 92.12 312 SER A O 1
ATOM 2436 N N . THR A 1 313 ? 29.141 -31.062 -11.82 1 93.38 313 THR A N 1
ATOM 2437 C CA . THR A 1 313 ? 28.219 -31.938 -12.516 1 93.38 313 THR A CA 1
ATOM 2438 C C . THR A 1 313 ? 26.891 -31.234 -12.789 1 93.38 313 THR A C 1
ATOM 2440 O O . THR A 1 313 ? 25.922 -31.391 -12.031 1 93.38 313 THR A O 1
ATOM 2443 N N . LYS A 1 314 ? 26.766 -30.672 -13.836 1 91.94 314 LYS A N 1
ATOM 2444 C CA . LYS A 1 314 ? 25.688 -29.734 -14.18 1 91.94 314 LYS A CA 1
ATOM 2445 C C . LYS A 1 314 ? 24.328 -30.406 -14.062 1 91.94 314 LYS A C 1
ATOM 2447 O O . LYS A 1 314 ? 23.422 -29.875 -13.445 1 91.94 314 LYS A O 1
ATOM 2452 N N . ILE A 1 315 ? 24.234 -31.609 -14.617 1 93.5 315 ILE A N 1
ATOM 2453 C CA . ILE A 1 315 ? 22.938 -32.281 -14.672 1 93.5 315 ILE A CA 1
ATOM 2454 C C . ILE A 1 315 ? 22.484 -32.656 -13.266 1 93.5 315 ILE A C 1
ATOM 2456 O O . ILE A 1 315 ? 21.312 -32.594 -12.938 1 93.5 315 ILE A O 1
ATOM 2460 N N . LEU A 1 316 ? 23.391 -33.094 -12.43 1 95.5 316 LEU A N 1
ATOM 2461 C CA . LEU A 1 316 ? 23.047 -33.469 -11.062 1 95.5 316 LEU A CA 1
ATOM 2462 C C . LEU A 1 316 ? 22.609 -32.25 -10.266 1 95.5 316 LEU A C 1
ATOM 2464 O O . LEU A 1 316 ? 21.703 -32.344 -9.422 1 95.5 316 LEU A O 1
ATOM 2468 N N . LEU A 1 317 ? 23.312 -31.109 -10.492 1 96.94 317 LEU A N 1
ATOM 2469 C CA . LEU A 1 317 ? 22.922 -29.875 -9.812 1 96.94 317 LEU A CA 1
ATOM 2470 C C . LEU A 1 317 ? 21.531 -29.438 -10.227 1 96.94 317 LEU A C 1
ATOM 2472 O O . LEU A 1 317 ? 20.734 -29 -9.391 1 96.94 317 LEU A O 1
ATOM 2476 N N . LEU A 1 318 ? 21.219 -29.547 -11.484 1 97.31 318 LEU A N 1
ATOM 2477 C CA . LEU A 1 318 ? 19.891 -29.188 -11.992 1 97.31 318 LEU A CA 1
ATOM 2478 C C . LEU A 1 318 ? 18.812 -30.047 -11.367 1 97.31 318 LEU A C 1
ATOM 2480 O O . LEU A 1 318 ? 17.766 -29.547 -10.938 1 97.31 318 LEU A O 1
ATOM 2484 N N . PHE A 1 319 ? 19.109 -31.328 -11.258 1 97.44 319 PHE A N 1
ATOM 2485 C CA . PHE A 1 319 ? 18.156 -32.25 -10.641 1 97.44 319 PHE A CA 1
ATOM 2486 C C . PHE A 1 319 ? 18 -31.938 -9.156 1 97.44 319 PHE A C 1
ATOM 2488 O O . PHE A 1 319 ? 16.891 -31.953 -8.633 1 97.44 319 PHE A O 1
ATOM 2495 N N . ALA A 1 320 ? 19.109 -31.688 -8.531 1 98 320 ALA A N 1
ATOM 2496 C CA . ALA A 1 320 ? 19.062 -31.391 -7.105 1 98 320 ALA A CA 1
ATOM 2497 C C . ALA A 1 320 ? 18.203 -30.172 -6.824 1 98 320 ALA A C 1
ATOM 2499 O O . ALA A 1 320 ? 17.422 -30.156 -5.867 1 98 320 ALA A O 1
ATOM 2500 N N . MET A 1 321 ? 18.359 -29.172 -7.637 1 98.19 321 MET A N 1
ATOM 2501 C CA . MET A 1 321 ? 17.594 -27.938 -7.438 1 98.19 321 MET A CA 1
ATOM 2502 C C . MET A 1 321 ? 16.125 -28.156 -7.754 1 98.19 321 MET A C 1
ATOM 2504 O O . MET A 1 321 ? 15.242 -27.656 -7.047 1 98.19 321 MET A O 1
ATOM 2508 N N . LEU A 1 322 ? 15.82 -28.875 -8.836 1 98.44 322 LEU A N 1
ATOM 2509 C CA . LEU A 1 322 ? 14.445 -29.203 -9.188 1 98.44 322 LEU A CA 1
ATOM 2510 C C . LEU A 1 322 ? 13.75 -29.938 -8.047 1 98.44 322 LEU A C 1
ATOM 2512 O O . LEU A 1 322 ? 12.664 -29.547 -7.625 1 98.44 322 LEU A O 1
ATOM 2516 N N . PHE A 1 323 ? 14.398 -30.906 -7.523 1 98.31 323 PHE A N 1
ATOM 2517 C CA . PHE A 1 323 ? 13.781 -31.734 -6.5 1 98.31 323 PHE A CA 1
ATOM 2518 C C . PHE A 1 323 ? 13.781 -31.016 -5.152 1 98.31 323 PHE A C 1
ATOM 2520 O O . PHE A 1 323 ? 12.883 -31.234 -4.332 1 98.31 323 PHE A O 1
ATOM 2527 N N . ALA A 1 324 ? 14.805 -30.156 -4.922 1 98.31 324 ALA A N 1
ATOM 2528 C CA . ALA A 1 324 ? 14.742 -29.312 -3.73 1 98.31 324 ALA A CA 1
ATOM 2529 C C . ALA A 1 324 ? 13.469 -28.469 -3.721 1 98.31 324 ALA A C 1
ATOM 2531 O O . ALA A 1 324 ? 12.797 -28.359 -2.693 1 98.31 324 ALA A O 1
ATOM 2532 N N . GLY A 1 325 ? 13.148 -27.875 -4.867 1 98.12 325 GLY A N 1
ATOM 2533 C CA . GLY A 1 325 ? 11.914 -27.109 -4.984 1 98.12 325 GLY A CA 1
ATOM 2534 C C . GLY A 1 325 ? 10.664 -27.969 -4.844 1 98.12 325 GLY A C 1
ATOM 2535 O O . GLY A 1 325 ? 9.75 -27.625 -4.094 1 98.12 325 GLY A O 1
ATOM 2536 N N . ALA A 1 326 ? 10.68 -29.125 -5.512 1 98.5 326 ALA A N 1
ATOM 2537 C CA . ALA A 1 326 ? 9.523 -30.016 -5.547 1 98.5 326 ALA A CA 1
ATOM 2538 C C . ALA A 1 326 ? 9.195 -30.547 -4.152 1 98.5 326 ALA A C 1
ATOM 2540 O O . ALA A 1 326 ? 8.023 -30.766 -3.824 1 98.5 326 ALA A O 1
ATOM 2541 N N . ILE A 1 327 ? 10.18 -30.703 -3.328 1 97.69 327 ILE A N 1
ATOM 2542 C CA . ILE A 1 327 ? 10 -31.312 -2.014 1 97.69 327 ILE A CA 1
ATOM 2543 C C . ILE A 1 327 ? 9.75 -30.219 -0.973 1 97.69 327 ILE A C 1
ATOM 2545 O O . ILE A 1 327 ? 8.93 -30.406 -0.068 1 97.69 327 ILE A O 1
ATOM 2549 N N . ALA A 1 328 ? 10.383 -29.062 -1.057 1 97.44 328 ALA A N 1
ATOM 2550 C CA . ALA A 1 328 ? 10.328 -28.031 -0.025 1 97.44 328 ALA A CA 1
ATOM 2551 C C . ALA A 1 328 ? 9.062 -27.188 -0.155 1 97.44 328 ALA A C 1
ATOM 2553 O O . ALA A 1 328 ? 8.453 -26.812 0.849 1 97.44 328 ALA A O 1
ATOM 2554 N N . ILE A 1 329 ? 8.609 -26.875 -1.312 1 97.62 329 ILE A N 1
ATOM 2555 C CA . ILE A 1 329 ? 7.602 -25.859 -1.569 1 97.62 329 ILE A CA 1
ATOM 2556 C C . ILE A 1 329 ? 6.238 -26.328 -1.079 1 97.62 329 ILE A C 1
ATOM 2558 O O . ILE A 1 329 ? 5.461 -25.547 -0.522 1 97.62 329 ILE A O 1
ATOM 2562 N N . PRO A 1 330 ? 5.922 -27.688 -1.17 1 97.31 330 PRO A N 1
ATOM 2563 C CA . PRO A 1 330 ? 4.645 -28.156 -0.627 1 97.31 330 PRO A CA 1
ATOM 2564 C C . PRO A 1 330 ? 4.488 -27.859 0.862 1 97.31 330 PRO A C 1
ATOM 2566 O O . PRO A 1 330 ? 3.367 -27.812 1.371 1 97.31 330 PRO A O 1
ATOM 2569 N N . PHE A 1 331 ? 5.586 -27.531 1.493 1 94.56 331 PHE A N 1
ATOM 2570 C CA . PHE A 1 331 ? 5.52 -27.344 2.938 1 94.56 331 PHE A CA 1
ATOM 2571 C C . PHE A 1 331 ? 5.859 -25.906 3.309 1 94.56 331 PHE A C 1
ATOM 2573 O O . PHE A 1 331 ? 5.359 -25.375 4.305 1 94.56 331 PHE A O 1
ATOM 2580 N N . LEU A 1 332 ? 6.695 -25.281 2.533 1 94.44 332 LEU A N 1
ATOM 2581 C CA . LEU A 1 332 ? 7.129 -23.922 2.836 1 94.44 332 LEU A CA 1
ATOM 2582 C C . LEU A 1 332 ? 6.23 -22.891 2.148 1 94.44 332 LEU A C 1
ATOM 2584 O O . LEU A 1 332 ? 6.254 -21.719 2.492 1 94.44 332 LEU A O 1
ATOM 2588 N N . SER A 1 333 ? 5.449 -23.391 1.207 1 94.06 333 SER A N 1
ATOM 2589 C CA . SER A 1 333 ? 4.582 -22.531 0.412 1 94.06 333 SER A CA 1
ATOM 2590 C C . SER A 1 333 ? 5.359 -21.844 -0.704 1 94.06 333 SER A C 1
ATOM 2592 O O . SER A 1 333 ? 6.566 -21.625 -0.583 1 94.06 333 SER A O 1
ATOM 2594 N N . ALA A 1 334 ? 4.723 -21.469 -1.687 1 95.06 334 ALA A N 1
ATOM 2595 C CA . ALA A 1 334 ? 5.312 -21.016 -2.945 1 95.06 334 ALA A CA 1
ATOM 2596 C C . ALA A 1 334 ? 6.191 -19.781 -2.732 1 95.06 334 ALA A C 1
ATOM 2598 O O . ALA A 1 334 ? 7.387 -19.812 -3.045 1 95.06 334 ALA A O 1
ATOM 2599 N N . VAL A 1 335 ? 5.699 -18.75 -2.098 1 94.62 335 VAL A N 1
ATOM 2600 C CA . VAL A 1 335 ? 6.402 -17.484 -2.039 1 94.62 335 VAL A CA 1
ATOM 2601 C C . VAL A 1 335 ? 7.441 -17.516 -0.919 1 94.62 335 VAL A C 1
ATOM 2603 O O . VAL A 1 335 ? 8.62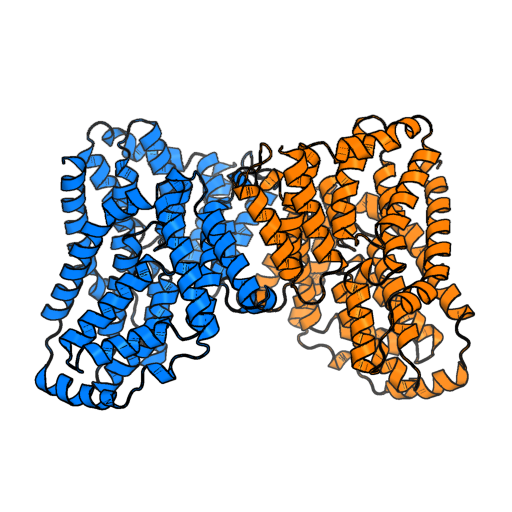5 -17.266 -1.153 1 94.62 335 VAL A O 1
ATOM 2606 N N . PRO A 1 336 ? 7.125 -17.906 0.274 1 94.88 336 PRO A N 1
ATOM 2607 C CA . PRO A 1 336 ? 8.133 -17.969 1.339 1 94.88 336 PRO A CA 1
ATOM 2608 C C . PRO A 1 336 ? 9.305 -18.875 0.982 1 94.88 336 PRO A C 1
ATOM 2610 O O . PRO A 1 336 ? 10.461 -18.516 1.199 1 94.88 336 PRO A O 1
ATOM 2613 N N . GLY A 1 337 ? 8.961 -20.031 0.453 1 96.56 337 GLY A N 1
ATOM 2614 C CA . GLY A 1 337 ? 10.023 -20.953 0.055 1 96.56 337 GLY A CA 1
ATOM 2615 C C . GLY A 1 337 ? 10.938 -20.375 -1.012 1 96.56 337 GLY A C 1
ATOM 2616 O O . GLY A 1 337 ? 12.156 -20.5 -0.927 1 96.56 337 GLY A O 1
ATOM 2617 N N . THR A 1 338 ? 10.359 -19.75 -1.973 1 97.44 338 THR A N 1
ATOM 2618 C CA . THR A 1 338 ? 11.125 -19.203 -3.086 1 97.44 338 THR A CA 1
ATOM 2619 C C . THR A 1 338 ? 12.031 -18.062 -2.613 1 97.44 338 THR A C 1
ATOM 2621 O O . THR A 1 338 ? 13.141 -17.891 -3.121 1 97.44 338 THR A O 1
ATOM 2624 N N . LEU A 1 339 ? 11.586 -17.359 -1.653 1 96.38 339 LEU A N 1
ATOM 2625 C CA . LEU A 1 339 ? 12.383 -16.25 -1.133 1 96.38 339 LEU A CA 1
ATOM 2626 C C . LEU A 1 339 ? 13.625 -16.766 -0.418 1 96.38 339 LEU A C 1
ATOM 2628 O O . LEU A 1 339 ? 14.617 -16.047 -0.289 1 96.38 339 LEU A O 1
ATOM 2632 N N . ILE A 1 340 ? 13.578 -18 0.02 1 95.88 340 ILE A N 1
ATOM 2633 C CA . ILE A 1 340 ? 14.742 -18.641 0.625 1 95.88 340 ILE A CA 1
ATOM 2634 C C . ILE A 1 340 ? 15.68 -19.156 -0.469 1 95.88 340 ILE A C 1
ATOM 2636 O O . ILE A 1 340 ? 16.891 -18.938 -0.406 1 95.88 340 ILE A O 1
ATOM 2640 N N . PHE A 1 341 ? 15.148 -19.703 -1.539 1 98.06 341 PHE A N 1
ATOM 2641 C CA . PHE A 1 341 ? 15.938 -20.422 -2.525 1 98.06 341 PHE A CA 1
ATOM 2642 C C . PHE A 1 341 ? 16.469 -19.469 -3.59 1 98.06 341 PHE A C 1
ATOM 2644 O O . PHE A 1 341 ? 17.547 -19.703 -4.168 1 98.06 341 PHE A O 1
ATOM 2651 N N . ALA A 1 342 ? 15.797 -18.391 -3.844 1 98 342 ALA A N 1
ATOM 2652 C CA . ALA A 1 342 ? 16.188 -17.5 -4.938 1 98 342 ALA A CA 1
ATOM 2653 C C . ALA A 1 342 ? 17.594 -16.953 -4.723 1 98 342 ALA A C 1
ATOM 2655 O O . ALA A 1 342 ? 18.438 -17.031 -5.621 1 98 342 ALA A O 1
ATOM 2656 N N . PRO A 1 343 ? 17.906 -16.422 -3.52 1 97.19 343 PRO A N 1
ATOM 2657 C CA . PRO A 1 343 ? 19.281 -15.969 -3.297 1 97.19 343 PRO A CA 1
ATOM 2658 C C . PRO A 1 343 ? 20.312 -17.109 -3.383 1 97.19 343 PRO A C 1
ATOM 2660 O O . PRO A 1 343 ? 21.438 -16.891 -3.803 1 97.19 343 PRO A O 1
ATOM 2663 N N . VAL A 1 344 ? 19.938 -18.281 -2.984 1 98.31 344 VAL A N 1
ATOM 2664 C CA . VAL A 1 344 ? 20.797 -19.453 -3.072 1 98.31 344 VAL A CA 1
ATOM 2665 C C . VAL A 1 344 ? 21.156 -19.719 -4.531 1 98.31 344 VAL A C 1
ATOM 2667 O O . VAL A 1 344 ? 22.328 -19.938 -4.859 1 98.31 344 VAL A O 1
ATOM 2670 N N . ILE A 1 345 ? 20.172 -19.688 -5.379 1 98.5 345 ILE A N 1
ATOM 2671 C CA . ILE A 1 345 ? 20.359 -19.922 -6.805 1 98.5 345 ILE A CA 1
ATOM 2672 C C . ILE A 1 345 ? 21.297 -18.859 -7.383 1 98.5 345 ILE A C 1
ATOM 2674 O O . ILE A 1 345 ? 22.203 -19.172 -8.156 1 98.5 345 ILE A O 1
ATOM 2678 N N . LYS A 1 346 ? 21.047 -17.641 -6.977 1 97.56 346 LYS A N 1
ATOM 2679 C CA . LYS A 1 346 ? 21.875 -16.531 -7.449 1 97.56 346 LYS A CA 1
ATOM 2680 C C . LYS A 1 346 ? 23.344 -16.75 -7.082 1 97.56 346 LYS A C 1
ATOM 2682 O O . LYS A 1 346 ? 24.234 -16.547 -7.914 1 97.56 346 LYS A O 1
ATOM 2687 N N . ILE A 1 347 ? 23.578 -17.156 -5.871 1 97.44 347 ILE A N 1
ATOM 2688 C CA . ILE A 1 347 ? 24.922 -17.406 -5.395 1 97.44 347 ILE A CA 1
ATOM 2689 C C . ILE A 1 347 ? 25.562 -18.531 -6.223 1 97.44 347 ILE A C 1
ATOM 2691 O O . ILE A 1 347 ? 26.719 -18.422 -6.637 1 97.44 347 ILE A O 1
ATOM 2695 N N . LEU A 1 348 ? 24.875 -19.531 -6.457 1 98.31 348 LEU A N 1
ATOM 2696 C CA . LEU A 1 348 ? 25.391 -20.672 -7.211 1 98.31 348 LEU A CA 1
ATOM 2697 C C . LEU A 1 348 ? 25.734 -20.266 -8.641 1 98.31 348 LEU A C 1
ATOM 2699 O O . LEU A 1 348 ? 26.797 -20.641 -9.164 1 98.31 348 LEU A O 1
ATOM 2703 N N . ILE A 1 349 ? 24.859 -19.5 -9.234 1 97.56 349 ILE A N 1
ATOM 2704 C CA . ILE A 1 349 ? 25.078 -19.062 -10.609 1 97.56 349 ILE A CA 1
ATOM 2705 C C . ILE A 1 349 ? 26.281 -18.125 -10.656 1 97.56 349 ILE A C 1
ATOM 2707 O O . ILE A 1 349 ? 27.109 -18.219 -11.562 1 97.56 349 ILE A O 1
ATOM 2711 N N . ASP A 1 350 ? 26.406 -17.281 -9.695 1 96.62 350 ASP A N 1
ATOM 2712 C CA . ASP A 1 350 ? 27.547 -16.391 -9.609 1 96.62 350 ASP A CA 1
ATOM 2713 C C . ASP A 1 350 ? 28.844 -17.172 -9.43 1 96.62 350 ASP A C 1
ATOM 2715 O O . ASP A 1 350 ? 29.922 -16.672 -9.742 1 96.62 350 ASP A O 1
ATOM 2719 N N . ASN A 1 351 ? 28.719 -18.375 -9 1 96.81 351 ASN A N 1
ATOM 2720 C CA . ASN A 1 351 ? 29.891 -19.219 -8.781 1 96.81 351 ASN A CA 1
ATOM 2721 C C . ASN A 1 351 ? 30.062 -20.25 -9.898 1 96.81 351 ASN A C 1
ATOM 2723 O O . ASN A 1 351 ? 30.75 -21.25 -9.719 1 96.81 351 ASN A O 1
ATOM 2727 N N . GLY A 1 352 ? 29.344 -20.109 -10.961 1 96.12 352 GLY A N 1
ATOM 2728 C CA . GLY A 1 352 ? 29.641 -20.891 -12.148 1 96.12 352 GLY A CA 1
ATOM 2729 C C . GLY A 1 352 ? 28.531 -21.891 -12.492 1 96.12 352 GLY A C 1
ATOM 2730 O O . GLY A 1 352 ? 28.641 -22.625 -13.469 1 96.12 352 GLY A O 1
ATOM 2731 N N . ALA A 1 353 ? 27.469 -21.953 -11.711 1 96.81 353 ALA A N 1
ATOM 2732 C CA . ALA A 1 353 ? 26.344 -22.812 -12.055 1 96.81 353 ALA A CA 1
ATOM 2733 C C . ALA A 1 353 ? 25.641 -22.328 -13.312 1 96.81 353 ALA A C 1
ATOM 2735 O O . ALA A 1 353 ? 25.719 -21.141 -13.648 1 96.81 353 ALA A O 1
ATOM 2736 N N . PRO A 1 354 ? 25.047 -23.297 -14.039 1 94.81 354 PRO A N 1
ATOM 2737 C CA . PRO A 1 354 ? 24.344 -22.875 -15.25 1 94.81 354 PRO A CA 1
ATOM 2738 C C . PRO A 1 354 ? 23.125 -22 -14.953 1 94.81 354 PRO A C 1
ATOM 2740 O O . PRO A 1 354 ? 22.453 -22.203 -13.953 1 94.81 354 PRO A O 1
ATOM 2743 N N . PHE A 1 355 ? 22.812 -21.062 -15.883 1 95.5 355 PHE A N 1
ATOM 2744 C CA . PHE A 1 355 ? 21.672 -20.156 -15.766 1 95.5 355 PHE A CA 1
ATOM 2745 C C . PHE A 1 355 ? 20.359 -20.938 -15.68 1 95.5 355 PHE A C 1
ATOM 2747 O O . PHE A 1 355 ? 19.406 -20.484 -15.055 1 95.5 355 PHE A O 1
ATOM 2754 N N . ASP A 1 356 ? 20.312 -22.172 -16.188 1 95.56 356 ASP A N 1
ATOM 2755 C CA . ASP A 1 356 ? 19.125 -23.016 -16.25 1 95.56 356 ASP A CA 1
ATOM 2756 C C . ASP A 1 356 ? 18.703 -23.469 -14.859 1 95.56 356 ASP A C 1
ATOM 2758 O O . ASP A 1 356 ? 17.625 -24.031 -14.68 1 95.56 356 ASP A O 1
ATOM 2762 N N . LEU A 1 357 ? 19.578 -23.141 -13.906 1 97.25 357 LEU A N 1
ATOM 2763 C CA . LEU A 1 357 ? 19.219 -23.484 -12.531 1 97.25 357 LEU A CA 1
ATOM 2764 C C . LEU A 1 357 ? 17.938 -22.781 -12.102 1 97.25 357 LEU A C 1
ATOM 2766 O O . LEU A 1 357 ? 17.172 -23.312 -11.305 1 97.25 357 LEU A O 1
ATOM 2770 N N . TRP A 1 358 ? 17.703 -21.562 -12.617 1 97.69 358 TRP A N 1
ATOM 2771 C CA . TRP A 1 358 ? 16.453 -20.844 -12.367 1 97.69 358 TRP A CA 1
ATOM 2772 C C . TRP A 1 358 ? 15.25 -21.641 -12.852 1 97.69 358 TRP A C 1
ATOM 2774 O O . TRP A 1 358 ? 14.25 -21.766 -12.141 1 97.69 358 TRP A O 1
ATOM 2784 N N . TYR A 1 359 ? 15.359 -22.234 -14.016 1 97.44 359 TYR A N 1
ATOM 2785 C CA . TYR A 1 359 ? 14.273 -23 -14.602 1 97.44 359 TYR A CA 1
ATOM 2786 C C . TYR A 1 359 ? 14.078 -24.312 -13.875 1 97.44 359 TYR A C 1
ATOM 2788 O O . TYR A 1 359 ? 12.945 -24.781 -13.703 1 97.44 359 TYR A O 1
ATOM 2796 N N . ALA A 1 360 ? 15.227 -24.922 -13.484 1 98.19 360 ALA A N 1
ATOM 2797 C CA . ALA A 1 360 ? 15.148 -26.156 -12.719 1 98.19 360 ALA A CA 1
ATOM 2798 C C . ALA A 1 360 ? 14.328 -25.969 -11.445 1 98.19 360 ALA A C 1
ATOM 2800 O O . ALA A 1 360 ? 13.422 -26.75 -11.156 1 98.19 360 ALA A O 1
ATOM 2801 N N . TYR A 1 361 ? 14.656 -24.922 -10.742 1 98.5 361 TYR A N 1
ATOM 2802 C CA . TYR A 1 361 ? 13.906 -24.625 -9.523 1 98.5 361 TYR A CA 1
ATOM 2803 C C . TYR A 1 361 ? 12.453 -24.312 -9.844 1 98.5 361 TYR A C 1
ATOM 2805 O O . TYR A 1 361 ? 11.547 -24.812 -9.172 1 98.5 361 TYR A O 1
ATOM 2813 N N . ALA A 1 362 ? 12.188 -23.469 -10.844 1 98.44 362 ALA A N 1
ATOM 2814 C CA . ALA A 1 362 ? 10.828 -23.078 -11.211 1 98.44 362 ALA A CA 1
ATOM 2815 C C . ALA A 1 362 ? 9.961 -24.297 -11.516 1 98.44 362 ALA A C 1
ATOM 2817 O O . ALA A 1 362 ? 8.812 -24.375 -11.078 1 98.44 362 ALA A O 1
ATOM 2818 N N . ILE A 1 363 ? 10.531 -25.234 -12.258 1 98.44 363 ILE A N 1
ATOM 2819 C CA . ILE A 1 363 ? 9.812 -26.453 -12.641 1 98.44 363 ILE A CA 1
ATOM 2820 C C . ILE A 1 363 ? 9.445 -27.25 -11.391 1 98.44 363 ILE A C 1
ATOM 2822 O O . ILE A 1 363 ? 8.273 -27.547 -11.164 1 98.44 363 ILE A O 1
ATOM 2826 N N . GLY A 1 364 ? 10.43 -27.531 -10.586 1 98.62 364 GLY A N 1
ATOM 2827 C CA . GLY A 1 364 ? 10.203 -28.312 -9.383 1 98.62 364 GLY A CA 1
ATOM 2828 C C . GLY A 1 364 ? 9.258 -27.641 -8.406 1 98.62 364 GLY A C 1
ATOM 2829 O O . GLY A 1 364 ? 8.344 -28.281 -7.879 1 98.62 364 GLY A O 1
ATOM 2830 N N . ALA A 1 365 ? 9.5 -26.359 -8.164 1 98.44 365 ALA A N 1
ATOM 2831 C CA . ALA A 1 365 ? 8.719 -25.609 -7.184 1 98.44 365 ALA A CA 1
ATOM 2832 C C . ALA A 1 365 ? 7.266 -25.484 -7.625 1 98.44 365 ALA A C 1
ATOM 2834 O O . ALA A 1 365 ? 6.348 -25.703 -6.828 1 98.44 365 ALA A O 1
ATOM 2835 N N . ASN A 1 366 ? 6.988 -25.125 -8.875 1 98.38 366 ASN A N 1
ATOM 2836 C CA . ASN A 1 366 ? 5.621 -24.953 -9.352 1 98.38 366 ASN A CA 1
ATOM 2837 C C . ASN A 1 366 ? 4.852 -26.281 -9.336 1 98.38 366 ASN A C 1
ATOM 2839 O O . ASN A 1 366 ? 3.703 -26.328 -8.891 1 98.38 366 ASN A O 1
ATOM 2843 N N . LEU A 1 367 ? 5.473 -27.328 -9.867 1 98.5 367 LEU A N 1
ATOM 2844 C CA . LEU A 1 367 ? 4.793 -28.609 -9.898 1 98.5 367 LEU A CA 1
ATOM 2845 C C . LEU A 1 367 ? 4.617 -29.172 -8.492 1 98.5 367 LEU A C 1
ATOM 2847 O O . LEU A 1 367 ? 3.598 -29.797 -8.188 1 98.5 367 LEU A O 1
ATOM 2851 N N . GLY A 1 368 ? 5.547 -28.906 -7.645 1 98.12 368 GLY A N 1
ATOM 2852 C CA . GLY A 1 368 ? 5.48 -29.359 -6.262 1 98.12 368 GLY A CA 1
ATOM 2853 C C . GLY A 1 368 ? 4.371 -28.688 -5.469 1 98.12 368 GLY A C 1
ATOM 2854 O O . GLY A 1 368 ? 3.873 -29.266 -4.496 1 98.12 368 GLY A O 1
ATOM 2855 N N . THR A 1 369 ? 3.984 -27.469 -5.836 1 97.56 369 THR A N 1
ATOM 2856 C CA . THR A 1 369 ? 2.947 -26.734 -5.121 1 97.56 369 THR A CA 1
ATOM 2857 C C . THR A 1 369 ? 1.66 -27.547 -5.047 1 97.56 369 THR A C 1
ATOM 2859 O O . THR A 1 369 ? 0.856 -27.359 -4.129 1 97.56 369 THR A O 1
ATOM 2862 N N . ASN A 1 370 ? 1.434 -28.5 -5.941 1 98.06 370 ASN A N 1
ATOM 2863 C CA . ASN A 1 370 ? 0.188 -29.25 -6.059 1 98.06 370 ASN A CA 1
ATOM 2864 C C . ASN A 1 370 ? 0.072 -30.312 -4.969 1 98.06 370 ASN A C 1
ATOM 2866 O O . ASN A 1 370 ? -1.02 -30.812 -4.707 1 98.06 370 ASN A O 1
ATOM 2870 N N . LEU A 1 371 ? 1.154 -30.656 -4.371 1 98.25 371 LEU A N 1
ATOM 2871 C CA . LEU A 1 371 ? 1.224 -31.859 -3.553 1 98.25 371 LEU A CA 1
ATOM 2872 C C . LEU A 1 371 ? 0.407 -31.703 -2.275 1 98.25 371 LEU A C 1
ATOM 2874 O O . LEU A 1 371 ? -0.17 -32.656 -1.775 1 98.25 371 LEU A O 1
ATOM 2878 N N . THR A 1 372 ? 0.388 -30.469 -1.695 1 97.5 372 THR A N 1
ATOM 2879 C CA . THR A 1 372 ? -0.33 -30.219 -0.449 1 97.5 372 THR A CA 1
ATOM 2880 C C . THR A 1 372 ? -1.136 -28.938 -0.532 1 97.5 372 THR A C 1
ATOM 2882 O O . THR A 1 372 ? -0.88 -28.094 -1.395 1 97.5 372 THR A O 1
ATOM 2885 N N . PRO A 1 373 ? -2.125 -28.781 0.383 1 95.81 373 PRO A N 1
ATOM 2886 C CA . PRO A 1 373 ? -2.863 -27.516 0.427 1 95.81 373 PRO A CA 1
ATOM 2887 C C . PRO A 1 373 ? -1.973 -26.328 0.779 1 95.81 373 PRO A C 1
ATOM 2889 O O . PRO A 1 373 ? -2.262 -25.203 0.381 1 95.81 373 PRO A O 1
ATOM 2892 N N . LEU A 1 374 ? -0.84 -26.531 1.413 1 94.44 374 LEU A N 1
ATOM 2893 C CA . LEU A 1 374 ? 0.045 -25.469 1.896 1 94.44 374 LEU A CA 1
ATOM 2894 C C . LEU A 1 374 ? 0.943 -24.969 0.774 1 94.44 374 LEU A C 1
ATOM 2896 O O . LEU A 1 374 ? 1.57 -23.906 0.907 1 94.44 374 LEU A O 1
ATOM 2900 N N . GLY A 1 375 ? 0.978 -25.734 -0.279 1 95.31 375 GLY A N 1
ATOM 2901 C CA . GLY A 1 375 ? 1.902 -25.406 -1.354 1 95.31 375 GLY A CA 1
ATOM 2902 C C . GLY A 1 375 ? 1.678 -24.031 -1.934 1 95.31 375 GLY A C 1
ATOM 2903 O O . GLY A 1 375 ? 2.625 -23.375 -2.367 1 95.31 375 GLY A O 1
ATOM 2904 N N . ALA A 1 376 ? 0.391 -23.656 -1.977 1 93.81 376 ALA A N 1
ATOM 2905 C CA . ALA A 1 376 ? 0.03 -22.328 -2.488 1 93.81 376 ALA A CA 1
ATOM 2906 C C . ALA A 1 376 ? -1.305 -21.875 -1.914 1 93.81 376 ALA A C 1
ATOM 2908 O O . ALA A 1 376 ? -2.131 -22.688 -1.505 1 93.81 376 ALA A O 1
ATOM 2909 N N . VAL A 1 377 ? -1.508 -20.641 -1.951 1 91.25 377 VAL A N 1
ATOM 2910 C CA . VAL A 1 377 ? -2.686 -20.031 -1.341 1 91.25 377 VAL A CA 1
ATOM 2911 C C . VAL A 1 377 ? -3.945 -20.516 -2.061 1 91.25 377 VAL A C 1
ATOM 2913 O O . VAL A 1 377 ? -4.973 -20.766 -1.425 1 91.25 377 VAL A O 1
ATOM 2916 N N . GLN A 1 378 ? -3.926 -20.625 -3.369 1 94.5 378 GLN A N 1
ATOM 2917 C CA . GLN A 1 378 ? -5.113 -21 -4.121 1 94.5 378 GLN A CA 1
ATOM 2918 C C . GLN A 1 378 ? -5.531 -22.438 -3.797 1 94.5 378 GLN A C 1
ATOM 2920 O O . GLN A 1 378 ? -6.699 -22.797 -3.949 1 94.5 378 GLN A O 1
ATOM 2925 N N . ASN A 1 379 ? -4.555 -23.312 -3.328 1 97.19 379 ASN A N 1
ATOM 2926 C CA . ASN A 1 379 ? -4.906 -24.656 -2.902 1 97.19 379 ASN A CA 1
ATOM 2927 C C . ASN A 1 379 ? -5.809 -24.641 -1.671 1 97.19 379 ASN A C 1
ATOM 2929 O O . ASN A 1 379 ? -6.812 -25.359 -1.623 1 97.19 379 ASN A O 1
ATOM 2933 N N . ILE A 1 380 ? -5.445 -23.797 -0.765 1 93.94 380 ILE A N 1
ATOM 2934 C CA . ILE A 1 380 ? -6.207 -23.672 0.472 1 93.94 380 ILE A CA 1
ATOM 2935 C C . ILE A 1 380 ? -7.586 -23.078 0.169 1 93.94 380 ILE A C 1
ATOM 2937 O O . ILE A 1 380 ? -8.594 -23.562 0.697 1 93.94 380 ILE A O 1
ATOM 2941 N N . VAL A 1 381 ? -7.621 -22.109 -0.639 1 94.44 381 VAL A N 1
ATOM 2942 C CA . VAL A 1 381 ? -8.883 -21.453 -0.98 1 94.44 381 VAL A CA 1
ATOM 2943 C C . VAL A 1 381 ? -9.781 -22.438 -1.727 1 94.44 381 VAL A C 1
ATOM 2945 O O . VAL A 1 381 ? -10.984 -22.5 -1.456 1 94.44 381 VAL A O 1
ATOM 2948 N N . GLY A 1 382 ? -9.195 -23.141 -2.672 1 96.56 382 GLY A N 1
ATOM 2949 C CA . GLY A 1 382 ? -9.977 -24.156 -3.365 1 96.56 382 GLY A CA 1
ATOM 2950 C C . GLY A 1 382 ? -10.578 -25.188 -2.432 1 96.56 382 GLY A C 1
ATOM 2951 O O . GLY A 1 382 ? -11.75 -25.547 -2.555 1 96.56 382 GLY A O 1
ATOM 2952 N N . ALA A 1 383 ? -9.812 -25.625 -1.479 1 96.19 383 ALA A N 1
ATOM 2953 C CA . ALA A 1 383 ? -10.289 -26.578 -0.487 1 96.19 383 ALA A CA 1
ATOM 2954 C C . ALA A 1 383 ? -11.398 -25.969 0.373 1 96.19 383 ALA A C 1
ATOM 2956 O O . ALA A 1 383 ? -12.375 -26.641 0.704 1 96.19 383 ALA A O 1
ATOM 2957 N N . SER A 1 384 ? -11.227 -24.75 0.679 1 95.38 384 SER A N 1
ATOM 2958 C CA . SER A 1 384 ? -12.242 -24.062 1.469 1 95.38 384 SER A CA 1
ATOM 2959 C C . SER A 1 384 ? -13.547 -23.906 0.692 1 95.38 384 SER A C 1
ATOM 2961 O O . SER A 1 384 ? -14.633 -23.984 1.272 1 95.38 384 SER A O 1
ATOM 2963 N N . LEU A 1 385 ? -13.414 -23.656 -0.558 1 96.56 385 LEU A N 1
ATOM 2964 C CA . LEU A 1 385 ? -14.602 -23.531 -1.402 1 96.56 385 LEU A CA 1
ATOM 2965 C C . LEU A 1 385 ? -15.344 -24.859 -1.474 1 96.56 385 LEU A C 1
ATOM 2967 O O . LEU A 1 385 ? -16.578 -24.891 -1.485 1 96.56 385 LEU A O 1
ATOM 2971 N N . ILE A 1 386 ? -14.602 -25.922 -1.504 1 97.06 386 ILE A N 1
ATOM 2972 C CA . ILE A 1 386 ? -15.203 -27.25 -1.48 1 97.06 386 ILE A CA 1
ATOM 2973 C C . ILE A 1 386 ? -16.016 -27.422 -0.197 1 97.06 386 ILE A C 1
ATOM 2975 O O . ILE A 1 386 ? -17.172 -27.859 -0.237 1 97.06 386 ILE A O 1
ATOM 2979 N N . PHE A 1 387 ? -15.43 -27.031 0.893 1 96.31 387 PHE A N 1
ATOM 2980 C CA . PHE A 1 387 ? -16.094 -27.156 2.188 1 96.31 387 PHE A CA 1
ATOM 2981 C C . PHE A 1 387 ? -17.359 -26.297 2.229 1 96.31 387 PHE A C 1
ATOM 2983 O O . PHE A 1 387 ? -18.406 -26.75 2.695 1 96.31 387 PHE A O 1
ATOM 2990 N N . LYS A 1 388 ? -17.25 -25.156 1.763 1 94.81 388 LYS A N 1
ATOM 2991 C CA . LYS A 1 388 ? -18.391 -24.234 1.773 1 94.81 388 LYS A CA 1
ATOM 2992 C C . LYS A 1 388 ? -19.547 -24.781 0.928 1 94.81 388 LYS A C 1
ATOM 2994 O O . LYS A 1 388 ? -20.703 -24.609 1.28 1 94.81 388 LYS A O 1
ATOM 2999 N N . GLN A 1 389 ? -19.156 -25.391 -0.129 1 95.06 389 GLN A N 1
ATOM 3000 C CA . GLN A 1 389 ? -20.172 -25.844 -1.087 1 95.06 389 GLN A CA 1
ATOM 3001 C C . GLN A 1 389 ? -20.766 -27.188 -0.682 1 95.06 389 GLN A C 1
ATOM 3003 O O . GLN A 1 389 ? -21.953 -27.438 -0.865 1 95.06 389 GLN A O 1
ATOM 3008 N N . THR A 1 390 ? -19.984 -28.078 -0.101 1 95.69 390 THR A N 1
ATOM 3009 C CA . THR A 1 390 ? -20.422 -29.453 0.093 1 95.69 390 THR A CA 1
ATOM 3010 C C . THR A 1 390 ? -20.625 -29.75 1.576 1 95.69 390 THR A C 1
ATOM 3012 O O . THR A 1 390 ? -21.25 -30.75 1.932 1 95.69 390 THR A O 1
ATOM 3015 N N . GLY A 1 391 ? -20.016 -28.906 2.404 1 94.56 391 GLY A N 1
ATOM 3016 C CA . GLY A 1 391 ? -20.031 -29.172 3.834 1 94.56 391 GLY A CA 1
ATOM 3017 C C . GLY A 1 391 ? -19 -30.188 4.27 1 94.56 391 GLY A C 1
ATOM 3018 O O . GLY A 1 391 ? -18.891 -30.5 5.457 1 94.56 391 GLY A O 1
ATOM 3019 N N . LYS A 1 392 ? -18.25 -30.672 3.334 1 95.12 392 LYS A N 1
ATOM 3020 C CA . LYS A 1 392 ? -17.25 -31.688 3.633 1 95.12 392 LYS A CA 1
ATOM 3021 C C . LYS A 1 392 ? -15.828 -31.141 3.453 1 95.12 392 LYS A C 1
ATOM 3023 O O . LYS A 1 392 ? -15.484 -30.656 2.375 1 95.12 392 LYS A O 1
ATOM 3028 N N . GLU A 1 393 ? -15.031 -31.312 4.492 1 94.5 393 GLU A N 1
ATOM 3029 C CA . GLU A 1 393 ? -13.656 -30.844 4.453 1 94.5 393 GLU A CA 1
ATOM 3030 C C . GLU A 1 393 ? -12.734 -31.859 3.791 1 94.5 393 GLU A C 1
ATOM 3032 O O . GLU A 1 393 ? -12.859 -33.062 4.031 1 94.5 393 GLU A O 1
ATOM 3037 N N . VAL A 1 394 ? -11.93 -31.375 2.926 1 95.62 394 VAL A N 1
ATOM 3038 C CA . VAL A 1 394 ? -10.828 -32.188 2.416 1 95.62 394 VAL A CA 1
ATOM 3039 C C . VAL A 1 394 ? -9.633 -32.094 3.354 1 95.62 394 VAL A C 1
ATOM 3041 O O . VAL A 1 394 ? -8.961 -31.062 3.404 1 95.62 394 VAL A O 1
ATOM 3044 N N . SER A 1 395 ? -9.297 -33.125 4.043 1 94.5 395 SER A N 1
ATOM 3045 C CA . SER A 1 395 ? -8.188 -33.094 4.992 1 94.5 395 SER A CA 1
ATOM 3046 C C . SER A 1 395 ? -6.844 -33 4.273 1 94.5 395 SER A C 1
ATOM 3048 O O . SER A 1 395 ? -6.762 -33.219 3.066 1 94.5 395 SER A O 1
ATOM 3050 N N . PHE A 1 396 ? -5.812 -32.594 5.055 1 94.88 396 PHE A N 1
ATOM 3051 C CA . PHE A 1 396 ? -4.453 -32.5 4.531 1 94.88 396 PHE A CA 1
ATOM 3052 C C . PHE A 1 396 ? -4.012 -33.812 3.922 1 94.88 396 PHE A C 1
ATOM 3054 O O . PHE A 1 396 ? -3.5 -33.844 2.803 1 94.88 396 PHE A O 1
ATOM 3061 N N . GLY A 1 397 ? -4.242 -34.844 4.578 1 95.88 397 GLY A N 1
ATOM 3062 C CA . GLY A 1 397 ? -3.863 -36.156 4.113 1 95.88 397 GLY A CA 1
ATOM 3063 C C . GLY A 1 397 ? -4.621 -36.594 2.873 1 95.88 397 GLY A C 1
ATOM 3064 O O . GLY A 1 397 ? -4.035 -37.156 1.953 1 95.88 397 GLY A O 1
ATOM 3065 N N . GLU A 1 398 ? -5.863 -36.344 2.863 1 96.38 398 GLU A N 1
ATOM 3066 C CA . GLU A 1 398 ? -6.684 -36.688 1.706 1 96.38 398 GLU A CA 1
ATOM 3067 C C . GLU A 1 398 ? -6.246 -35.906 0.467 1 96.38 398 GLU A C 1
ATOM 3069 O O . GLU A 1 398 ? -6.16 -36.469 -0.626 1 96.38 398 GLU A O 1
ATOM 3074 N N . TYR A 1 399 ? -6.016 -34.656 0.671 1 97.25 399 TYR A N 1
ATOM 3075 C CA . TYR A 1 399 ? -5.539 -33.812 -0.426 1 97.25 399 TYR A CA 1
ATOM 3076 C C . TYR A 1 399 ? -4.238 -34.375 -1.003 1 97.25 399 TYR A C 1
ATOM 3078 O O . TYR A 1 399 ? -4.109 -34.531 -2.219 1 97.25 399 TYR A O 1
ATOM 3086 N N . MET A 1 400 ? -3.342 -34.625 -0.134 1 97.25 400 MET A N 1
ATOM 3087 C CA . MET A 1 400 ? -2.018 -35.094 -0.546 1 97.25 400 MET A CA 1
ATOM 3088 C C . MET A 1 400 ? -2.109 -36.406 -1.283 1 97.25 400 MET A C 1
ATOM 3090 O O . MET A 1 400 ? -1.42 -36.625 -2.283 1 97.25 400 MET A O 1
ATOM 3094 N N . GLN A 1 401 ? -2.912 -37.25 -0.805 1 96.94 401 GLN A N 1
ATOM 3095 C CA . GLN A 1 401 ? -3.082 -38.562 -1.435 1 96.94 401 GLN A CA 1
ATOM 3096 C C . GLN A 1 401 ? -3.637 -38.438 -2.85 1 96.94 401 GLN A C 1
ATOM 3098 O O . GLN A 1 401 ? -3.182 -39.125 -3.77 1 96.94 401 GLN A O 1
ATOM 3103 N N . LYS A 1 402 ? -4.543 -37.625 -2.986 1 95.75 402 LYS A N 1
ATOM 3104 C CA . LYS A 1 402 ? -5.18 -37.438 -4.285 1 95.75 402 LYS A CA 1
ATOM 3105 C C . LYS A 1 402 ? -4.242 -36.719 -5.254 1 95.75 402 LYS A C 1
ATOM 3107 O O . LYS A 1 402 ? -4.277 -36.969 -6.461 1 95.75 402 LYS A O 1
ATOM 3112 N N . ALA A 1 403 ? -3.408 -35.844 -4.762 1 97.69 403 ALA A N 1
ATOM 3113 C CA . ALA A 1 403 ? -2.545 -35 -5.586 1 97.69 403 ALA A CA 1
ATOM 3114 C C . ALA A 1 403 ? -1.261 -35.75 -5.961 1 97.69 403 ALA A C 1
ATOM 3116 O O . ALA A 1 403 ? -0.606 -35.406 -6.949 1 97.69 403 ALA A O 1
ATOM 3117 N N . LEU A 1 404 ? -0.883 -36.719 -5.18 1 97.56 404 LEU A N 1
ATOM 3118 C CA . LEU A 1 404 ? 0.432 -37.344 -5.234 1 97.56 404 LEU A CA 1
ATOM 3119 C C . LEU A 1 404 ? 0.695 -37.938 -6.617 1 97.56 404 LEU A C 1
ATOM 3121 O O . LEU A 1 404 ? 1.745 -37.688 -7.215 1 97.56 404 LEU A O 1
ATOM 3125 N N . PRO A 1 405 ? -0.227 -38.719 -7.207 1 96.75 405 PRO A N 1
ATOM 3126 C CA . PRO A 1 405 ? 0.069 -39.312 -8.516 1 96.75 405 PRO A CA 1
ATOM 3127 C C . PRO A 1 405 ? 0.32 -38.25 -9.594 1 96.75 405 PRO A C 1
ATOM 3129 O O . PRO A 1 405 ? 1.311 -38.344 -10.328 1 96.75 405 PRO A O 1
ATOM 3132 N N . THR A 1 406 ? -0.527 -37.312 -9.656 1 97.62 406 THR A N 1
ATOM 3133 C CA . THR A 1 406 ? -0.395 -36.25 -10.664 1 97.62 406 THR A CA 1
ATOM 3134 C C . THR A 1 406 ? 0.89 -35.469 -10.453 1 97.62 406 THR A C 1
ATOM 3136 O O . THR A 1 406 ? 1.623 -35.188 -11.406 1 97.62 406 THR A O 1
ATOM 3139 N N . THR A 1 407 ? 1.177 -35.062 -9.164 1 98.38 407 THR A N 1
ATOM 3140 C CA . THR A 1 407 ? 2.357 -34.281 -8.859 1 98.38 407 THR A CA 1
ATOM 3141 C C . THR A 1 407 ? 3.633 -35.062 -9.172 1 98.38 407 THR A C 1
ATOM 3143 O O . THR A 1 407 ? 4.578 -34.5 -9.742 1 98.38 407 THR A O 1
ATOM 3146 N N . LEU A 1 408 ? 3.633 -36.312 -8.82 1 98.19 408 LEU A N 1
ATOM 3147 C CA . LEU A 1 408 ? 4.805 -37.156 -9.047 1 98.19 408 LEU A CA 1
ATOM 3148 C C . LEU A 1 408 ? 5.07 -37.312 -10.539 1 98.19 408 LEU A C 1
ATOM 3150 O O . LEU A 1 408 ? 6.207 -37.156 -10.992 1 98.19 408 LEU A O 1
ATOM 3154 N N . ILE A 1 409 ? 4.09 -37.656 -11.297 1 98.56 409 ILE A N 1
ATOM 3155 C CA . ILE A 1 409 ? 4.238 -37.906 -12.727 1 98.56 409 ILE A CA 1
ATOM 3156 C C . ILE A 1 409 ? 4.652 -36.625 -13.445 1 98.56 409 ILE A C 1
ATOM 3158 O O . ILE A 1 409 ? 5.562 -36.625 -14.273 1 98.56 409 ILE A O 1
ATOM 3162 N N . THR A 1 410 ? 4.012 -35.531 -13.133 1 98.62 410 THR A N 1
ATOM 3163 C CA . THR A 1 410 ? 4.336 -34.281 -13.805 1 98.62 410 THR A CA 1
ATOM 3164 C C . THR A 1 410 ? 5.734 -33.812 -13.414 1 98.62 410 THR A C 1
ATOM 3166 O O . THR A 1 410 ? 6.449 -33.219 -14.234 1 98.62 410 THR A O 1
ATOM 3169 N N . THR A 1 411 ? 6.121 -34 -12.141 1 98.62 411 THR A N 1
ATOM 3170 C CA . THR A 1 411 ? 7.465 -33.625 -11.711 1 98.62 411 THR A CA 1
ATOM 3171 C C . THR A 1 411 ? 8.516 -34.469 -12.445 1 98.62 411 THR A C 1
ATOM 3173 O O . THR A 1 411 ? 9.562 -33.938 -12.844 1 98.62 411 THR A O 1
ATOM 3176 N N . LEU A 1 412 ? 8.234 -35.75 -12.656 1 98.31 412 LEU A N 1
ATOM 3177 C CA . LEU A 1 412 ? 9.148 -36.594 -13.406 1 98.31 412 LEU A CA 1
ATOM 3178 C C . LEU A 1 412 ? 9.242 -36.156 -14.859 1 98.31 412 LEU A C 1
ATOM 3180 O O . LEU A 1 412 ? 10.336 -36.125 -15.438 1 98.31 412 LEU A O 1
ATOM 3184 N N . ILE A 1 413 ? 8.133 -35.812 -15.422 1 98.56 413 ILE A N 1
ATOM 3185 C CA . ILE A 1 413 ? 8.133 -35.25 -16.766 1 98.56 413 ILE A CA 1
ATOM 3186 C C . ILE A 1 413 ? 8.969 -33.969 -16.812 1 98.56 413 ILE A C 1
ATOM 3188 O O . ILE A 1 413 ? 9.719 -33.75 -17.75 1 98.56 413 ILE A O 1
ATOM 3192 N N . GLY A 1 414 ? 8.805 -33.156 -15.766 1 98.31 414 GLY A N 1
ATOM 3193 C CA . GLY A 1 414 ? 9.617 -31.969 -15.648 1 98.31 414 GLY A CA 1
ATOM 3194 C C . GLY A 1 414 ? 11.102 -32.25 -15.586 1 98.31 414 GLY A C 1
ATOM 3195 O O . GLY A 1 414 ? 11.906 -31.547 -16.203 1 98.31 414 GLY A O 1
ATOM 3196 N N . ALA A 1 415 ? 11.477 -33.281 -14.867 1 97.5 415 ALA A N 1
ATOM 3197 C CA . ALA A 1 415 ? 12.875 -33.688 -14.773 1 97.5 415 ALA A CA 1
ATOM 3198 C C . ALA A 1 415 ? 13.414 -34.125 -16.141 1 97.5 415 ALA A C 1
ATOM 3200 O O . ALA A 1 415 ? 14.523 -33.75 -16.516 1 97.5 415 ALA A O 1
ATOM 3201 N N . ILE A 1 416 ? 12.633 -34.875 -16.844 1 97.12 416 ILE A N 1
ATOM 3202 C CA . ILE A 1 416 ? 13.023 -35.344 -18.172 1 97.12 416 ILE A CA 1
ATOM 3203 C C . ILE A 1 416 ? 13.133 -34.156 -19.125 1 97.12 416 ILE A C 1
ATOM 3205 O O . ILE A 1 416 ? 14.086 -34.062 -19.906 1 97.12 416 ILE A O 1
ATOM 3209 N N . TYR A 1 417 ? 12.195 -33.25 -19.047 1 96.94 417 TYR A N 1
ATOM 3210 C CA . TYR A 1 417 ? 12.188 -32.062 -19.875 1 96.94 417 TYR A CA 1
ATOM 3211 C C . TYR A 1 417 ? 13.438 -31.219 -19.625 1 96.94 417 TYR A C 1
ATOM 3213 O O . TYR A 1 417 ? 14.016 -30.672 -20.562 1 96.94 417 TYR A O 1
ATOM 3221 N N . LEU A 1 418 ? 13.75 -31.109 -18.359 1 95 418 LEU A N 1
ATOM 3222 C CA . LEU A 1 418 ? 14.922 -30.312 -17.984 1 95 418 LEU A CA 1
ATOM 3223 C C . LEU A 1 418 ? 16.188 -30.859 -18.641 1 95 418 LEU A C 1
ATOM 3225 O O . LEU A 1 418 ? 17.047 -30.094 -19.062 1 95 418 LEU A O 1
ATOM 3229 N N . VAL A 1 419 ? 16.328 -32.188 -18.828 1 90.75 419 VAL A N 1
ATOM 3230 C CA . VAL A 1 419 ? 17.453 -32.812 -19.5 1 90.75 419 VAL A CA 1
ATOM 3231 C C . VAL A 1 419 ? 17.453 -32.438 -20.984 1 90.75 419 VAL A C 1
ATOM 3233 O O . VAL A 1 419 ? 18.5 -32.094 -21.547 1 90.75 419 VAL A O 1
ATOM 3236 N N . VAL A 1 420 ? 16.312 -32.375 -21.5 1 89.69 420 VAL A N 1
ATOM 3237 C CA . VAL A 1 420 ? 16.156 -32.094 -22.938 1 89.69 420 VAL A CA 1
ATOM 3238 C C . VAL A 1 420 ? 16.562 -30.656 -23.234 1 89.69 420 VAL A C 1
ATOM 3240 O O . VAL A 1 420 ? 17.281 -30.406 -24.219 1 89.69 420 VAL A O 1
ATOM 3243 N N . ILE A 1 421 ? 16.188 -29.719 -22.453 1 86.12 421 ILE A N 1
ATOM 3244 C CA . ILE A 1 421 ? 16.438 -28.312 -22.766 1 86.12 421 ILE A CA 1
ATOM 3245 C C . ILE A 1 421 ? 17.891 -27.953 -22.438 1 86.12 421 ILE A C 1
ATOM 3247 O O . ILE A 1 421 ? 18.422 -26.969 -22.938 1 86.12 421 ILE A O 1
ATOM 3251 N N . THR A 1 422 ? 18.469 -28.641 -21.531 1 82.88 422 THR A N 1
ATOM 3252 C CA . THR A 1 422 ? 19.859 -28.359 -21.172 1 82.88 422 THR A CA 1
ATOM 3253 C C . THR A 1 422 ? 20.812 -28.906 -22.219 1 82.88 422 THR A C 1
ATOM 3255 O O . THR A 1 422 ? 21.891 -28.344 -22.438 1 82.88 422 THR A O 1
ATOM 3258 N N . TYR A 1 423 ? 20.547 -30.062 -22.781 1 76.56 423 TYR A N 1
ATOM 3259 C CA . TYR A 1 423 ? 21.453 -30.688 -23.75 1 76.56 423 TYR A CA 1
ATOM 3260 C C . TYR A 1 423 ? 21.062 -30.328 -25.172 1 76.56 423 TYR A C 1
ATOM 3262 O O . TYR A 1 423 ? 21.828 -30.562 -26.109 1 76.56 423 TYR A O 1
ATOM 3270 N N . ILE A 1 424 ? 19.969 -29.766 -25.375 1 62.91 424 ILE A N 1
ATOM 3271 C CA . ILE A 1 424 ? 19.656 -29.344 -26.734 1 62.91 424 ILE A CA 1
ATOM 3272 C C . ILE A 1 424 ? 20.016 -27.875 -26.891 1 62.91 424 ILE A C 1
ATOM 3274 O O . ILE A 1 424 ? 19.641 -27.031 -26.062 1 62.91 424 ILE A O 1
ATOM 3278 N N . MET B 1 1 ? 17.406 18.391 -22.062 1 74.81 1 MET B N 1
ATOM 3279 C CA . MET B 1 1 ? 16.312 17.516 -22.453 1 74.81 1 MET B CA 1
ATOM 3280 C C . MET B 1 1 ? 15.648 16.891 -21.219 1 74.81 1 MET B C 1
ATOM 3282 O O . MET B 1 1 ? 14.422 16.953 -21.078 1 74.81 1 MET B O 1
ATOM 3286 N N . SER B 1 2 ? 16.422 16.578 -20.266 1 90.69 2 SER B N 1
ATOM 3287 C CA . SER B 1 2 ? 15.898 15.992 -19.031 1 90.69 2 SER B CA 1
ATOM 3288 C C . SER B 1 2 ? 15.164 17.031 -18.203 1 90.69 2 SER B C 1
ATOM 3290 O O . SER B 1 2 ? 14.062 16.781 -17.703 1 90.69 2 SER B O 1
ATOM 3292 N N . MET B 1 3 ? 15.688 18.25 -18.25 1 93.31 3 MET B N 1
ATOM 3293 C CA . MET B 1 3 ? 15.07 19.297 -17.438 1 93.31 3 MET B CA 1
ATOM 3294 C C . MET B 1 3 ? 13.711 19.688 -18 1 93.31 3 MET B C 1
ATOM 3296 O O . MET B 1 3 ? 12.734 19.812 -17.25 1 93.31 3 MET B O 1
ATOM 3300 N N . ILE B 1 4 ? 13.633 19.828 -19.234 1 95.75 4 ILE B N 1
ATOM 3301 C CA . ILE B 1 4 ? 12.383 20.234 -19.891 1 95.75 4 ILE B CA 1
ATOM 3302 C C . ILE B 1 4 ? 11.32 19.156 -19.672 1 95.75 4 ILE B C 1
ATOM 3304 O O . ILE B 1 4 ? 10.164 19.469 -19.391 1 95.75 4 ILE B O 1
ATOM 3308 N N . LEU B 1 5 ? 11.719 17.938 -19.828 1 97.06 5 LEU B N 1
ATOM 3309 C CA . LEU B 1 5 ? 10.789 16.828 -19.625 1 97.06 5 LEU B CA 1
ATOM 3310 C C . LEU B 1 5 ? 10.266 16.797 -18.188 1 97.06 5 LEU B C 1
ATOM 3312 O O . LEU B 1 5 ? 9.062 16.672 -17.969 1 97.06 5 LEU B O 1
ATOM 3316 N N . VAL B 1 6 ? 11.172 16.875 -17.234 1 97.81 6 VAL B N 1
ATOM 3317 C CA . VAL B 1 6 ? 10.805 16.844 -15.82 1 97.81 6 VAL B CA 1
ATOM 3318 C C . VAL B 1 6 ? 9.906 18.031 -15.492 1 97.81 6 VAL B C 1
ATOM 3320 O O . VAL B 1 6 ? 8.883 17.875 -14.812 1 97.81 6 VAL B O 1
ATOM 3323 N N . LEU B 1 7 ? 10.258 19.219 -15.984 1 97.5 7 LEU B N 1
ATOM 3324 C CA . LEU B 1 7 ? 9.461 20.422 -15.727 1 97.5 7 LEU B CA 1
ATOM 3325 C C . LEU B 1 7 ? 8.078 20.312 -16.359 1 97.5 7 LEU B C 1
ATOM 3327 O O . LEU B 1 7 ? 7.086 20.703 -15.758 1 97.5 7 LEU B O 1
ATOM 3331 N N . THR B 1 8 ? 8.047 19.812 -17.578 1 97.75 8 THR B N 1
ATOM 3332 C CA . THR B 1 8 ? 6.77 19.641 -18.266 1 97.75 8 THR B CA 1
ATOM 3333 C C . THR B 1 8 ? 5.852 18.703 -17.484 1 97.75 8 THR B C 1
ATOM 3335 O O . THR B 1 8 ? 4.684 19.031 -17.25 1 97.75 8 THR B O 1
ATOM 3338 N N . ILE B 1 9 ? 6.367 17.578 -17.062 1 97.69 9 ILE B N 1
ATOM 3339 C CA . ILE B 1 9 ? 5.59 16.594 -16.312 1 97.69 9 ILE B CA 1
ATOM 3340 C C . ILE B 1 9 ? 5.145 17.203 -14.984 1 97.69 9 ILE B C 1
ATOM 3342 O O . ILE B 1 9 ? 4.004 17 -14.555 1 97.69 9 ILE B O 1
ATOM 3346 N N . THR B 1 10 ? 6.059 17.938 -14.367 1 96.56 10 THR B N 1
ATOM 3347 C CA . THR B 1 10 ? 5.75 18.578 -13.102 1 96.56 10 THR B CA 1
ATOM 3348 C C . THR B 1 10 ? 4.637 19.609 -13.266 1 96.56 10 THR B C 1
ATOM 3350 O O . THR B 1 10 ? 3.701 19.656 -12.469 1 96.56 10 THR B O 1
ATOM 3353 N N . VAL B 1 11 ? 4.711 20.406 -14.281 1 96.5 11 VAL B N 1
ATOM 3354 C CA . VAL B 1 11 ? 3.713 21.438 -14.547 1 96.5 11 VAL B CA 1
ATOM 3355 C C . VAL B 1 11 ? 2.357 20.797 -14.812 1 96.5 11 VAL B C 1
ATOM 3357 O O . VAL B 1 11 ? 1.328 21.266 -14.328 1 96.5 11 VAL B O 1
ATOM 3360 N N . ILE B 1 12 ? 2.324 19.719 -15.547 1 96.75 12 ILE B N 1
ATOM 3361 C CA . ILE B 1 12 ? 1.089 19 -15.836 1 96.75 12 ILE B CA 1
ATOM 3362 C C . ILE B 1 12 ? 0.503 18.438 -14.531 1 96.75 12 ILE B C 1
ATOM 3364 O O . ILE B 1 12 ? -0.701 18.547 -14.297 1 96.75 12 ILE B O 1
ATOM 3368 N N . ALA B 1 13 ? 1.386 17.844 -13.719 1 95.81 13 ALA B N 1
ATOM 3369 C CA . ALA B 1 13 ? 0.93 17.297 -12.445 1 95.81 13 ALA B CA 1
ATOM 3370 C C . ALA B 1 13 ? 0.281 18.375 -11.586 1 95.81 13 ALA B C 1
ATOM 3372 O O . ALA B 1 13 ? -0.832 18.203 -11.086 1 95.81 13 ALA B O 1
ATOM 3373 N N . TYR B 1 14 ? 0.919 19.516 -11.477 1 92.88 14 TYR B N 1
ATOM 3374 C CA . TYR B 1 14 ? 0.423 20.578 -10.609 1 92.88 14 TYR B CA 1
ATOM 3375 C C . TYR B 1 14 ? -0.811 21.234 -11.211 1 92.88 14 TYR B C 1
ATOM 3377 O O . TYR B 1 14 ? -1.696 21.688 -10.484 1 92.88 14 TYR B O 1
ATOM 3385 N N . TYR B 1 15 ? -0.897 21.297 -12.516 1 93.88 15 TYR B N 1
ATOM 3386 C CA . TYR B 1 15 ? -2.115 21.766 -13.172 1 93.88 15 TYR B CA 1
ATOM 3387 C C . TYR B 1 15 ? -3.32 20.938 -12.734 1 93.88 15 TYR B C 1
ATOM 3389 O O . TYR B 1 15 ? -4.355 21.5 -12.359 1 93.88 15 TYR B O 1
ATOM 3397 N N . PHE B 1 16 ? -3.184 19.641 -12.758 1 92.62 16 PHE B N 1
ATOM 3398 C CA . PHE B 1 16 ? -4.293 18.766 -12.398 1 92.62 16 PHE B CA 1
ATOM 3399 C C . PHE B 1 16 ? -4.555 18.812 -10.898 1 92.62 16 PHE B C 1
ATOM 3401 O O . PHE B 1 16 ? -5.699 18.703 -10.453 1 92.62 16 PHE B O 1
ATOM 3408 N N . ILE B 1 17 ? -3.555 18.984 -10.117 1 89.31 17 ILE B N 1
ATOM 3409 C CA . ILE B 1 17 ? -3.701 19.062 -8.664 1 89.31 17 ILE B CA 1
ATOM 3410 C C . ILE B 1 17 ? -4.516 20.297 -8.289 1 89.31 17 ILE B C 1
ATOM 3412 O O . ILE B 1 17 ? -5.402 20.234 -7.441 1 89.31 17 ILE B O 1
ATOM 3416 N N . ILE B 1 18 ? -4.281 21.391 -8.961 1 86.44 18 ILE B N 1
ATOM 3417 C CA . ILE B 1 18 ? -4.867 22.672 -8.586 1 86.44 18 ILE B CA 1
ATOM 3418 C C . ILE B 1 18 ? -6.207 22.859 -9.289 1 86.44 18 ILE B C 1
ATOM 3420 O O . ILE B 1 18 ? -7.195 23.25 -8.672 1 86.44 18 ILE B O 1
ATOM 3424 N N . PHE B 1 19 ? -6.324 22.391 -10.586 1 85.94 19 PHE B N 1
ATOM 3425 C CA . PHE B 1 19 ? -7.477 22.781 -11.383 1 85.94 19 PHE B CA 1
ATOM 3426 C C . PHE B 1 19 ? -8.289 21.562 -11.812 1 85.94 19 PHE B C 1
ATOM 3428 O O . PHE B 1 19 ? -9.367 21.703 -12.398 1 85.94 19 PHE B O 1
ATOM 3435 N N . GLY B 1 20 ? -7.738 20.438 -11.547 1 84.12 20 GLY B N 1
ATOM 3436 C CA . GLY B 1 20 ? -8.414 19.25 -12.047 1 84.12 20 GLY B CA 1
ATOM 3437 C C . GLY B 1 20 ? -9.734 18.984 -11.344 1 84.12 20 GLY B C 1
ATOM 3438 O O . GLY B 1 20 ? -9.742 18.578 -10.18 1 84.12 20 GLY B O 1
ATOM 3439 N N . LYS B 1 21 ? -10.906 19.141 -11.836 1 78.19 21 LYS B N 1
ATOM 3440 C CA . LYS B 1 21 ? -12.211 18.922 -11.203 1 78.19 21 LYS B CA 1
ATOM 3441 C C . LYS B 1 21 ? -12.719 17.516 -11.461 1 78.19 21 LYS B C 1
ATOM 3443 O O . LYS B 1 21 ? -13.336 16.906 -10.586 1 78.19 21 LYS B O 1
ATOM 3448 N N . ASN B 1 22 ? -12.477 16.938 -12.57 1 82.19 22 ASN B N 1
ATOM 3449 C CA . ASN B 1 22 ? -13.109 15.664 -12.914 1 82.19 22 ASN B CA 1
ATOM 3450 C C . ASN B 1 22 ? -12.078 14.547 -13.016 1 82.19 22 ASN B C 1
ATOM 3452 O O . ASN B 1 22 ? -12.336 13.516 -13.648 1 82.19 22 ASN B O 1
ATOM 3456 N N . ILE B 1 23 ? -10.93 14.781 -12.406 1 87.44 23 ILE B N 1
ATOM 3457 C CA . ILE B 1 23 ? -9.906 13.734 -12.453 1 87.44 23 ILE B CA 1
ATOM 3458 C C . ILE B 1 23 ? -9.383 13.461 -11.047 1 87.44 23 ILE B C 1
ATOM 3460 O O . ILE B 1 23 ? -9.195 14.391 -10.258 1 87.44 23 ILE B O 1
ATOM 3464 N N . LYS B 1 24 ? -9.227 12.258 -10.82 1 91.75 24 LYS B N 1
ATOM 3465 C CA . LYS B 1 24 ? -8.664 11.898 -9.523 1 91.75 24 LYS B CA 1
ATOM 3466 C C . LYS B 1 24 ? -7.191 12.281 -9.438 1 91.75 24 LYS B C 1
ATOM 3468 O O . LYS B 1 24 ? -6.344 11.672 -10.094 1 91.75 24 LYS B O 1
ATOM 3473 N N . LYS B 1 25 ? -6.941 13.18 -8.586 1 92.44 25 LYS B N 1
ATOM 3474 C CA . LYS B 1 25 ? -5.617 13.789 -8.484 1 92.44 25 LYS B CA 1
ATOM 3475 C C . LYS B 1 25 ? -4.562 12.742 -8.133 1 92.44 25 LYS B C 1
ATOM 3477 O O . LYS B 1 25 ? -3.432 12.797 -8.625 1 92.44 25 LYS B O 1
ATOM 3482 N N . SER B 1 26 ? -4.965 11.805 -7.285 1 95.38 26 SER B N 1
ATOM 3483 C CA . SER B 1 26 ? -4.027 10.773 -6.848 1 95.38 26 SER B CA 1
ATOM 3484 C C . SER B 1 26 ? -3.584 9.898 -8.016 1 95.38 26 SER B C 1
ATOM 3486 O O . SER B 1 26 ? -2.398 9.586 -8.148 1 95.38 26 SER B O 1
ATOM 3488 N N . ILE B 1 27 ? -4.438 9.539 -8.938 1 97.19 27 ILE B N 1
ATOM 3489 C CA . ILE B 1 27 ? -4.152 8.625 -10.039 1 97.19 27 ILE B CA 1
ATOM 3490 C C . ILE B 1 27 ? -3.268 9.32 -11.07 1 97.19 27 ILE B C 1
ATOM 3492 O O . ILE B 1 27 ? -2.264 8.758 -11.516 1 97.19 27 ILE B O 1
ATOM 3496 N N . ILE B 1 28 ? -3.633 10.547 -11.414 1 96.81 28 ILE B N 1
ATOM 3497 C CA . ILE B 1 28 ? -2.875 11.25 -12.445 1 96.81 28 ILE B CA 1
ATOM 3498 C C . ILE B 1 28 ? -1.472 11.562 -11.938 1 96.81 28 ILE B C 1
ATOM 3500 O O . ILE B 1 28 ? -0.498 11.484 -12.688 1 96.81 28 ILE B O 1
ATOM 3504 N N . THR B 1 29 ? -1.366 11.945 -10.703 1 97.31 29 THR B N 1
ATOM 3505 C CA . THR B 1 29 ? -0.059 12.25 -10.133 1 97.31 29 THR B CA 1
ATOM 3506 C C . THR B 1 29 ? 0.815 11 -10.078 1 97.31 29 THR B C 1
ATOM 3508 O O . THR B 1 29 ? 1.994 11.047 -10.438 1 97.31 29 THR B O 1
ATOM 3511 N N . LEU B 1 30 ? 0.286 9.883 -9.641 1 98.31 30 LEU B N 1
ATOM 3512 C CA . LEU B 1 30 ? 1.057 8.641 -9.625 1 98.31 30 LEU B CA 1
ATOM 3513 C C . LEU B 1 30 ? 1.427 8.211 -11.039 1 98.31 30 LEU B C 1
ATOM 3515 O O . LEU B 1 30 ? 2.535 7.719 -11.273 1 98.31 30 LEU B O 1
ATOM 3519 N N . PHE B 1 31 ? 0.47 8.359 -11.938 1 98.5 31 PHE B N 1
ATOM 3520 C CA . PHE B 1 31 ? 0.734 8.031 -13.328 1 98.5 31 PHE B CA 1
ATOM 3521 C C . PHE B 1 31 ? 1.927 8.812 -13.859 1 98.5 31 PHE B C 1
ATOM 3523 O O . PHE B 1 31 ? 2.832 8.242 -14.469 1 98.5 31 PHE B O 1
ATOM 3530 N N . LEU B 1 32 ? 1.931 10.062 -13.625 1 98.31 32 LEU B N 1
ATOM 3531 C CA . LEU B 1 32 ? 3.018 10.914 -14.094 1 98.31 32 LEU B CA 1
ATOM 3532 C C . LEU B 1 32 ? 4.32 10.578 -13.383 1 98.31 32 LEU B C 1
ATOM 3534 O O . LEU B 1 32 ? 5.398 10.656 -13.977 1 98.31 32 LEU B O 1
ATOM 3538 N N . GLY B 1 33 ? 4.262 10.203 -12.086 1 98.25 33 GLY B N 1
ATOM 3539 C CA . GLY B 1 33 ? 5.43 9.695 -11.383 1 98.25 33 GLY B CA 1
ATOM 3540 C C . GLY B 1 33 ? 5.996 8.43 -12.008 1 98.25 33 GLY B C 1
ATOM 3541 O O . GLY B 1 33 ? 7.203 8.328 -12.227 1 98.25 33 GLY B O 1
ATOM 3542 N N . VAL B 1 34 ? 5.109 7.477 -12.32 1 98.5 34 VAL B N 1
ATOM 3543 C CA . VAL B 1 34 ? 5.52 6.219 -12.945 1 98.5 34 VAL B CA 1
ATOM 3544 C C . VAL B 1 34 ? 6.094 6.496 -14.336 1 98.5 34 VAL B C 1
ATOM 3546 O O . VAL B 1 34 ? 7.055 5.848 -14.758 1 98.5 34 VAL B O 1
ATOM 3549 N N . LEU B 1 35 ? 5.5 7.438 -15.031 1 98.12 35 LEU B N 1
ATOM 3550 C CA . LEU B 1 35 ? 5.996 7.824 -16.344 1 98.12 35 LEU B CA 1
ATOM 3551 C C . LEU B 1 35 ? 7.441 8.312 -16.266 1 98.12 35 LEU B C 1
ATOM 3553 O O . LEU B 1 35 ? 8.234 8.07 -17.172 1 98.12 35 LEU B O 1
ATOM 3557 N N . LEU B 1 36 ? 7.777 9.008 -15.211 1 98.06 36 LEU B N 1
ATOM 3558 C CA . LEU B 1 36 ? 9.156 9.445 -15.008 1 98.06 36 LEU B CA 1
ATOM 3559 C C . LEU B 1 36 ? 10.094 8.25 -14.867 1 98.06 36 LEU B C 1
ATOM 3561 O O . LEU B 1 36 ? 11.211 8.273 -15.383 1 98.06 36 LEU B O 1
ATOM 3565 N N . PHE B 1 37 ? 9.633 7.219 -14.164 1 97.88 37 PHE B N 1
ATOM 3566 C CA . PHE B 1 37 ? 10.43 6.004 -14.055 1 97.88 37 PHE B CA 1
ATOM 3567 C C . PHE B 1 37 ? 10.656 5.383 -15.43 1 97.88 37 PHE B C 1
ATOM 3569 O O . PHE B 1 37 ? 11.758 4.914 -15.727 1 97.88 37 PHE B O 1
ATOM 3576 N N . VAL B 1 38 ? 9.617 5.359 -16.219 1 97.5 38 VAL B N 1
ATOM 3577 C CA . VAL B 1 38 ? 9.648 4.73 -17.547 1 97.5 38 VAL B CA 1
ATOM 3578 C C . VAL B 1 38 ? 10.602 5.496 -18.453 1 97.5 38 VAL B C 1
ATOM 3580 O O . VAL B 1 38 ? 11.438 4.891 -19.141 1 97.5 38 VAL B O 1
ATOM 3583 N N . LEU B 1 39 ? 10.5 6.832 -18.422 1 96.62 39 LEU B N 1
ATOM 3584 C CA . LEU B 1 39 ? 11.281 7.664 -19.328 1 96.62 39 LEU B CA 1
ATOM 3585 C C . LEU B 1 39 ? 12.703 7.852 -18.812 1 96.62 39 LEU B C 1
ATOM 3587 O O . LEU B 1 39 ? 13.602 8.188 -19.578 1 96.62 39 LEU B O 1
ATOM 3591 N N . HIS B 1 40 ? 12.953 7.664 -17.562 1 95.69 40 HIS B N 1
ATOM 3592 C CA . HIS B 1 40 ? 14.258 7.68 -16.906 1 95.69 40 HIS B CA 1
ATOM 3593 C C . HIS B 1 40 ? 15.047 8.93 -17.281 1 95.69 40 HIS B C 1
ATOM 3595 O O . HIS B 1 40 ? 16.188 8.836 -17.719 1 95.69 40 HIS B O 1
ATOM 3601 N N . PRO B 1 41 ? 14.461 10.109 -17 1 95.75 41 PRO B N 1
ATOM 3602 C CA . PRO B 1 41 ? 15.141 11.344 -17.406 1 95.75 41 PRO B CA 1
ATOM 3603 C C . PRO B 1 41 ? 16.328 11.688 -16.516 1 95.75 41 PRO B C 1
ATOM 3605 O O . PRO B 1 41 ? 17.188 12.492 -16.891 1 95.75 41 PRO B O 1
ATOM 3608 N N . VAL B 1 42 ? 16.359 11.125 -15.273 1 96.5 42 VAL B N 1
ATOM 3609 C CA . VAL B 1 42 ? 17.438 11.43 -14.336 1 96.5 42 VAL B CA 1
ATOM 3610 C C . VAL B 1 42 ? 18.016 10.133 -13.773 1 96.5 42 VAL B C 1
ATOM 3612 O O . VAL B 1 42 ? 17.328 9.109 -13.734 1 96.5 42 VAL B O 1
ATOM 3615 N N . GLU B 1 43 ? 19.234 10.234 -13.375 1 95.12 43 GLU B N 1
ATOM 3616 C CA . GLU B 1 43 ? 19.891 9.07 -12.773 1 95.12 43 GLU B CA 1
ATOM 3617 C C . GLU B 1 43 ? 19.266 8.711 -11.43 1 95.12 43 GLU B C 1
ATOM 3619 O O . GLU B 1 43 ? 18.875 9.594 -10.664 1 95.12 43 GLU B O 1
ATOM 3624 N N . GLY B 1 44 ? 19.156 7.484 -11.195 1 95.69 44 GLY B N 1
ATOM 3625 C CA . GLY B 1 44 ? 18.688 7.035 -9.891 1 95.69 44 GLY B CA 1
ATOM 3626 C C . GLY B 1 44 ? 17.219 6.699 -9.875 1 95.69 44 GLY B C 1
ATOM 3627 O O . GLY B 1 44 ? 16.734 6.074 -8.93 1 95.69 44 GLY B O 1
ATOM 3628 N N . LEU B 1 45 ? 16.547 7.031 -10.961 1 96.19 45 LEU B N 1
ATOM 3629 C CA . LEU B 1 45 ? 15.117 6.723 -11.023 1 96.19 45 LEU B CA 1
ATOM 3630 C C . LEU B 1 45 ? 14.891 5.27 -11.422 1 96.19 45 LEU B C 1
ATOM 3632 O O . LEU B 1 45 ? 14.391 4.984 -12.508 1 96.19 45 LEU B O 1
ATOM 3636 N N . ASN B 1 46 ? 15.188 4.379 -10.531 1 96.25 46 ASN B N 1
ATOM 3637 C CA . ASN B 1 46 ? 14.961 2.949 -10.711 1 96.25 46 ASN B CA 1
ATOM 3638 C C . ASN B 1 46 ? 14.391 2.309 -9.453 1 96.25 46 ASN B C 1
ATOM 3640 O O . ASN B 1 46 ? 14.398 2.918 -8.383 1 96.25 46 ASN B O 1
ATOM 3644 N N . LEU B 1 47 ? 13.852 1.188 -9.578 1 96.12 47 LEU B N 1
ATOM 3645 C CA . LEU B 1 47 ? 13.109 0.534 -8.5 1 96.12 47 LEU B CA 1
ATOM 3646 C C . LEU B 1 47 ? 14.047 0.165 -7.352 1 96.12 47 LEU B C 1
ATOM 3648 O O . LEU B 1 47 ? 13.633 0.169 -6.191 1 96.12 47 LEU B O 1
ATOM 3652 N N . GLU B 1 48 ? 15.305 -0.133 -7.594 1 94.69 48 GLU B N 1
ATOM 3653 C CA . GLU B 1 48 ? 16.281 -0.492 -6.57 1 94.69 48 GLU B CA 1
ATOM 3654 C C . GLU B 1 48 ? 16.625 0.704 -5.684 1 94.69 48 GLU B C 1
ATOM 3656 O O . GLU B 1 48 ? 17.062 0.534 -4.543 1 94.69 48 GLU B O 1
ATOM 3661 N N . ASN B 1 49 ? 16.375 1.915 -6.211 1 97.06 49 ASN B N 1
ATOM 3662 C CA . ASN B 1 49 ? 16.672 3.156 -5.504 1 97.06 49 ASN B CA 1
ATOM 3663 C C . ASN B 1 49 ? 15.43 3.734 -4.836 1 97.06 49 ASN B C 1
ATOM 3665 O O . ASN B 1 49 ? 15.406 4.91 -4.473 1 97.06 49 ASN B O 1
ATOM 3669 N N . MET B 1 50 ? 14.438 2.932 -4.676 1 97.75 50 MET B N 1
ATOM 3670 C CA . MET B 1 50 ? 13.125 3.412 -4.23 1 97.75 50 MET B CA 1
ATOM 3671 C C . MET B 1 50 ? 13.234 4.105 -2.877 1 97.75 50 MET B C 1
ATOM 3673 O O . MET B 1 50 ? 12.531 5.082 -2.619 1 97.75 50 MET B O 1
ATOM 3677 N N . GLY B 1 51 ? 14.133 3.664 -2.023 1 96.75 51 GLY B N 1
ATOM 3678 C CA . GLY B 1 51 ? 14.273 4.242 -0.696 1 96.75 51 GLY B CA 1
ATOM 3679 C C . GLY B 1 51 ? 14.797 5.668 -0.719 1 96.75 51 GLY B C 1
ATOM 3680 O O . GLY B 1 51 ? 14.586 6.426 0.228 1 96.75 51 GLY B O 1
ATOM 3681 N N . GLU B 1 52 ? 15.469 6.031 -1.786 1 95.94 52 GLU B N 1
ATOM 3682 C CA . GLU B 1 52 ? 15.969 7.391 -1.963 1 95.94 52 GLU B CA 1
ATOM 3683 C C . GLU B 1 52 ? 14.938 8.273 -2.656 1 95.94 52 GLU B C 1
ATOM 3685 O O . GLU B 1 52 ? 14.945 9.492 -2.494 1 95.94 52 GLU B O 1
ATOM 3690 N N . ILE B 1 53 ? 14.047 7.637 -3.381 1 97.5 53 ILE B N 1
ATOM 3691 C CA . ILE B 1 53 ? 13.086 8.359 -4.203 1 97.5 53 ILE B CA 1
ATOM 3692 C C . ILE B 1 53 ? 11.836 8.664 -3.383 1 97.5 53 ILE B C 1
ATOM 3694 O O . ILE B 1 53 ? 11.328 9.789 -3.402 1 97.5 53 ILE B O 1
ATOM 3698 N N . VAL B 1 54 ? 11.32 7.652 -2.701 1 97.56 54 VAL B N 1
ATOM 3699 C CA . VAL B 1 54 ? 10.102 7.754 -1.914 1 97.56 54 VAL B CA 1
ATOM 3700 C C . VAL B 1 54 ? 10.438 7.723 -0.425 1 97.56 54 VAL B C 1
ATOM 3702 O O . VAL B 1 54 ? 11.242 6.902 0.016 1 97.56 54 VAL B O 1
ATOM 3705 N N . SER B 1 55 ? 9.914 8.641 0.302 1 97.12 55 SER B N 1
ATOM 3706 C CA . SER B 1 55 ? 10.141 8.664 1.743 1 97.12 55 SER B CA 1
ATOM 3707 C C . SER B 1 55 ? 9.273 7.637 2.459 1 97.12 55 SER B C 1
ATOM 3709 O O . SER B 1 55 ? 8.141 7.926 2.838 1 97.12 55 SER B O 1
ATOM 3711 N N . PHE B 1 56 ? 9.844 6.539 2.762 1 97.25 56 PHE B N 1
ATOM 3712 C CA . PHE B 1 56 ? 9.117 5.496 3.48 1 97.25 56 PHE B CA 1
ATOM 3713 C C . PHE B 1 56 ? 8.93 5.879 4.945 1 97.25 56 PHE B C 1
ATOM 3715 O O . PHE B 1 56 ? 8.094 5.301 5.641 1 97.25 56 PHE B O 1
ATOM 3722 N N . GLU B 1 57 ? 9.734 6.852 5.352 1 97.19 57 GLU B N 1
ATOM 3723 C CA . GLU B 1 57 ? 9.469 7.453 6.652 1 97.19 57 GLU B CA 1
ATOM 3724 C C . GLU B 1 57 ? 8.094 8.109 6.691 1 97.19 57 GLU B C 1
ATOM 3726 O O . GLU B 1 57 ? 7.309 7.859 7.609 1 97.19 57 GLU B O 1
ATOM 3731 N N . THR B 1 58 ? 7.789 8.875 5.672 1 96.69 58 THR B N 1
ATOM 3732 C CA . THR B 1 58 ? 6.508 9.562 5.562 1 96.69 58 THR B CA 1
ATOM 3733 C C . THR B 1 58 ? 5.363 8.57 5.414 1 96.69 58 THR B C 1
ATOM 3735 O O . THR B 1 58 ? 4.375 8.633 6.148 1 96.69 58 THR B O 1
ATOM 3738 N N . LEU B 1 59 ? 5.539 7.633 4.512 1 97.31 59 LEU B N 1
ATOM 3739 C CA . LEU B 1 59 ? 4.473 6.684 4.219 1 97.31 59 LEU B CA 1
ATOM 3740 C C . LEU B 1 59 ? 4.215 5.773 5.414 1 97.31 59 LEU B C 1
ATOM 3742 O O . LEU B 1 59 ? 3.068 5.41 5.684 1 97.31 59 LEU B O 1
ATOM 3746 N N . GLY B 1 60 ? 5.266 5.379 6.082 1 97.38 60 GLY B N 1
ATOM 3747 C CA . GLY B 1 60 ? 5.113 4.531 7.254 1 97.38 60 GLY B CA 1
ATOM 3748 C C . GLY B 1 60 ? 4.379 5.215 8.391 1 97.38 60 GLY B C 1
ATOM 3749 O O . GLY B 1 60 ? 3.547 4.598 9.062 1 97.38 60 GLY B O 1
ATOM 3750 N N . ILE B 1 61 ? 4.719 6.516 8.594 1 96.94 61 ILE B N 1
ATOM 3751 C CA . ILE B 1 61 ? 4.027 7.281 9.625 1 96.94 61 ILE B CA 1
ATOM 3752 C C . ILE B 1 61 ? 2.539 7.367 9.305 1 96.94 61 ILE B C 1
ATOM 3754 O O . ILE B 1 61 ? 1.693 7.086 10.156 1 96.94 61 ILE B O 1
ATOM 3758 N N . LEU B 1 62 ? 2.258 7.691 8.086 1 95.62 62 LEU B N 1
ATOM 3759 C CA . LEU B 1 62 ? 0.876 7.879 7.652 1 95.62 62 LEU B CA 1
ATOM 3760 C C . LEU B 1 62 ? 0.086 6.582 7.793 1 95.62 62 LEU B C 1
ATOM 3762 O O . LEU B 1 62 ? -0.989 6.566 8.398 1 95.62 62 LEU B O 1
ATOM 3766 N N . LEU B 1 63 ? 0.657 5.527 7.266 1 96.56 63 LEU B N 1
ATOM 3767 C CA . LEU B 1 63 ? -0.044 4.25 7.301 1 96.56 63 LEU B CA 1
ATOM 3768 C C . LEU B 1 63 ? -0.266 3.789 8.734 1 96.56 63 LEU B C 1
ATOM 3770 O O . LEU B 1 63 ? -1.379 3.406 9.109 1 96.56 63 LEU B O 1
ATOM 3774 N N . GLY B 1 64 ? 0.772 3.773 9.523 1 97.25 64 GLY B N 1
ATOM 3775 C CA . GLY B 1 64 ? 0.657 3.355 10.914 1 97.25 64 GLY B CA 1
ATOM 3776 C C . GLY B 1 64 ? -0.363 4.16 11.695 1 97.25 64 GLY B C 1
ATOM 3777 O O . GLY B 1 64 ? -1.224 3.594 12.367 1 97.25 64 GLY B O 1
ATOM 3778 N N . MET B 1 65 ? -0.32 5.43 11.555 1 95.94 65 MET B N 1
ATOM 3779 C CA . MET B 1 65 ? -1.21 6.301 12.312 1 95.94 65 MET B CA 1
ATOM 3780 C C . MET B 1 65 ? -2.648 6.176 11.82 1 95.94 65 MET B C 1
ATOM 3782 O O . MET B 1 65 ? -3.588 6.203 12.617 1 95.94 65 MET B O 1
ATOM 3786 N N . MET B 1 66 ? -2.85 6.07 10.5 1 95.12 66 MET B N 1
ATOM 3787 C CA . MET B 1 66 ? -4.203 5.91 9.969 1 95.12 66 MET B CA 1
ATOM 3788 C C . MET B 1 66 ? -4.867 4.668 10.555 1 95.12 66 MET B C 1
ATOM 3790 O O . MET B 1 66 ? -6.059 4.691 10.867 1 95.12 66 MET B O 1
ATOM 3794 N N . ILE B 1 67 ? -4.078 3.588 10.68 1 96.81 67 ILE B N 1
ATOM 3795 C CA . ILE B 1 67 ? -4.617 2.34 11.211 1 96.81 67 ILE B CA 1
ATOM 3796 C C . ILE B 1 67 ? -5.008 2.527 12.672 1 96.81 67 ILE B C 1
ATOM 3798 O O . ILE B 1 67 ? -6.121 2.186 13.07 1 96.81 67 ILE B O 1
ATOM 3802 N N . ILE B 1 68 ? -4.156 3.113 13.453 1 97.5 68 ILE B N 1
ATOM 3803 C CA . ILE B 1 68 ? -4.395 3.305 14.875 1 97.5 68 ILE B CA 1
ATOM 3804 C C . ILE B 1 68 ? -5.609 4.203 15.078 1 97.5 68 ILE B C 1
ATOM 3806 O O . ILE B 1 68 ? -6.512 3.873 15.852 1 97.5 68 ILE B O 1
ATOM 3810 N N . VAL B 1 69 ? -5.676 5.262 14.359 1 95.69 69 VAL B N 1
ATOM 3811 C CA . VAL B 1 69 ? -6.738 6.25 14.508 1 95.69 69 VAL B CA 1
ATOM 3812 C C . VAL B 1 69 ? -8.07 5.641 14.078 1 95.69 69 VAL B C 1
ATOM 3814 O O . VAL B 1 69 ? -9.109 5.906 14.695 1 95.69 69 VAL B O 1
ATOM 3817 N N . GLU B 1 70 ? -8.023 4.855 13.039 1 95.19 70 GLU B N 1
ATOM 3818 C CA . GLU B 1 70 ? -9.25 4.234 12.57 1 95.19 70 GLU B CA 1
ATOM 3819 C C . GLU B 1 70 ? -9.836 3.293 13.617 1 95.19 70 GLU B C 1
ATOM 3821 O O . GLU B 1 70 ? -11.047 3.275 13.844 1 95.19 70 GLU B O 1
ATOM 3826 N N . ILE B 1 71 ? -9.023 2.514 14.234 1 96.5 71 ILE B N 1
ATOM 3827 C CA . ILE B 1 71 ? -9.492 1.585 15.258 1 96.5 71 ILE B CA 1
ATOM 3828 C C . ILE B 1 71 ? -10.07 2.365 16.438 1 96.5 71 ILE B C 1
ATOM 3830 O O . ILE B 1 71 ? -11.117 1.999 16.984 1 96.5 71 ILE B O 1
ATOM 3834 N N . LEU B 1 72 ? -9.477 3.477 16.766 1 96.75 72 LEU B N 1
ATOM 3835 C CA . LEU B 1 72 ? -9.977 4.332 17.844 1 96.75 72 LEU B CA 1
ATOM 3836 C C . LEU B 1 72 ? -11.305 4.977 17.438 1 96.75 72 LEU B C 1
ATOM 3838 O O . LEU B 1 72 ? -12.227 5.07 18.25 1 96.75 72 LEU B O 1
ATOM 3842 N N . LYS B 1 73 ? -11.32 5.422 16.25 1 94.69 73 LYS B N 1
ATOM 3843 C CA . LYS B 1 73 ? -12.547 6.023 15.742 1 94.69 73 LYS B CA 1
ATOM 3844 C C . LYS B 1 73 ? -13.703 5.031 15.781 1 94.69 73 LYS B C 1
ATOM 3846 O O . LYS B 1 73 ? -14.797 5.363 16.25 1 94.69 73 LYS B O 1
ATOM 3851 N N . GLU B 1 74 ? -13.445 3.779 15.383 1 94.19 74 GLU B N 1
ATOM 3852 C CA . GLU B 1 74 ? -14.469 2.736 15.344 1 94.19 74 GLU B CA 1
ATOM 3853 C C . GLU B 1 74 ? -14.938 2.377 16.75 1 94.19 74 GLU B C 1
ATOM 3855 O O . GLU B 1 74 ? -16.094 2.004 16.938 1 94.19 74 GLU B O 1
ATOM 3860 N N . SER B 1 75 ? -14.078 2.52 17.672 1 96.5 75 SER B N 1
ATOM 3861 C CA . SER B 1 75 ? -14.422 2.18 19.062 1 96.5 75 SER B CA 1
ATOM 3862 C C . SER B 1 75 ? -15.367 3.215 19.656 1 96.5 75 SER B C 1
ATOM 3864 O O . SER B 1 75 ? -16 2.959 20.688 1 96.5 75 SER B O 1
ATOM 3866 N N . GLY B 1 76 ? -15.453 4.461 19.094 1 95.88 76 GLY B N 1
ATOM 3867 C CA . GLY B 1 76 ? -16.281 5.539 19.609 1 95.88 76 GLY B CA 1
ATOM 3868 C C . GLY B 1 76 ? -15.539 6.48 20.531 1 95.88 76 GLY B C 1
ATOM 3869 O O . GLY B 1 76 ? -16.141 7.395 21.109 1 95.88 76 GLY B O 1
ATOM 3870 N N . ALA B 1 77 ? -14.266 6.336 20.609 1 95.88 77 ALA B N 1
ATOM 3871 C CA . ALA B 1 77 ? -13.461 7.105 21.562 1 95.88 77 ALA B CA 1
ATOM 3872 C C . ALA B 1 77 ? -13.555 8.602 21.266 1 95.88 77 ALA B C 1
ATOM 3874 O O . ALA B 1 77 ? -13.695 9.406 22.188 1 95.88 77 ALA B O 1
ATOM 3875 N N . PHE B 1 78 ? -13.547 8.992 20.094 1 94.5 78 PHE B N 1
ATOM 3876 C CA . PHE B 1 78 ? -13.492 10.406 19.719 1 94.5 78 PHE B CA 1
ATOM 3877 C C . PHE B 1 78 ? -14.852 11.062 19.906 1 94.5 78 PHE B C 1
ATOM 3879 O O . PHE B 1 78 ? -14.945 12.188 20.406 1 94.5 78 PHE B O 1
ATOM 3886 N N . THR B 1 79 ? -15.875 10.359 19.531 1 93.19 79 THR B N 1
ATOM 3887 C CA . THR B 1 79 ? -17.219 10.875 19.766 1 93.19 79 THR B CA 1
ATOM 3888 C C . THR B 1 79 ? -17.516 10.992 21.25 1 93.19 79 THR B C 1
ATOM 3890 O O . THR B 1 79 ? -18.125 11.969 21.703 1 93.19 79 THR B O 1
ATOM 3893 N N . PHE B 1 80 ? -17.109 9.977 21.953 1 95.62 80 PHE B N 1
ATOM 3894 C CA . PHE B 1 80 ? -17.25 10.008 23.406 1 95.62 80 PHE B CA 1
ATOM 3895 C C . PHE B 1 80 ? -16.609 11.258 23.984 1 95.62 80 PHE B C 1
ATOM 3897 O O . PHE B 1 80 ? -17.203 11.945 24.828 1 95.62 80 PHE B O 1
ATOM 3904 N N . THR B 1 81 ? -15.43 11.547 23.547 1 95.75 81 THR B N 1
ATOM 3905 C CA . THR B 1 81 ? -14.68 12.695 24.047 1 95.75 81 THR B CA 1
ATOM 3906 C C . THR B 1 81 ? -15.391 14 23.703 1 95.75 81 THR B C 1
ATOM 3908 O O . THR B 1 81 ? -15.523 14.883 24.547 1 95.75 81 THR B O 1
ATOM 3911 N N . ALA B 1 82 ? -15.852 14.133 22.5 1 93.56 82 ALA B N 1
ATOM 3912 C CA . ALA B 1 82 ? -16.516 15.352 22.047 1 93.56 82 ALA B CA 1
ATOM 3913 C C . ALA B 1 82 ? -17.828 15.578 22.812 1 93.56 82 ALA B C 1
ATOM 3915 O O . ALA B 1 82 ? -18.109 16.703 23.25 1 93.56 82 ALA B O 1
ATOM 3916 N N . VAL B 1 83 ? -18.625 14.562 23 1 93.19 83 VAL B N 1
ATOM 3917 C CA . VAL B 1 83 ? -19.891 14.664 23.703 1 93.19 83 VAL B CA 1
ATOM 3918 C C . VAL B 1 83 ? -19.641 14.953 25.188 1 93.19 83 VAL B C 1
ATOM 3920 O O . VAL B 1 83 ? -20.375 15.734 25.812 1 93.19 83 VAL B O 1
ATOM 3923 N N . SER B 1 84 ? -18.641 14.336 25.75 1 95.81 84 SER B N 1
ATOM 3924 C CA . SER B 1 84 ? -18.281 14.586 27.141 1 95.81 84 SER B CA 1
ATOM 3925 C C . SER B 1 84 ? -17.891 16.047 27.359 1 95.81 84 SER B C 1
ATOM 3927 O O . SER B 1 84 ? -18.141 16.609 28.422 1 95.81 84 SER B O 1
ATOM 3929 N N . ALA B 1 85 ? -17.25 16.625 26.328 1 95.5 85 ALA B N 1
ATOM 3930 C CA . ALA B 1 85 ? -16.859 18.031 26.422 1 95.5 85 ALA B CA 1
ATOM 3931 C C . ALA B 1 85 ? -18.094 18.938 26.5 1 95.5 85 ALA B C 1
ATOM 3933 O O . ALA B 1 85 ? -18.078 19.938 27.219 1 95.5 85 ALA B O 1
ATOM 3934 N N . ILE B 1 86 ? -19.094 18.594 25.781 1 94.19 86 ILE B N 1
ATOM 3935 C CA . ILE B 1 86 ? -20.328 19.375 25.828 1 94.19 86 ILE B CA 1
ATOM 3936 C C . ILE B 1 86 ? -20.953 19.281 27.219 1 94.19 86 ILE B C 1
ATOM 3938 O O . ILE B 1 86 ? -21.406 20.297 27.766 1 94.19 86 ILE B O 1
ATOM 3942 N N . LYS B 1 87 ? -20.922 18.109 27.766 1 94.25 87 LYS B N 1
ATOM 3943 C CA . LYS B 1 87 ? -21.469 17.906 29.094 1 94.25 87 LYS B CA 1
ATOM 3944 C C . LYS B 1 87 ? -20.656 18.672 30.141 1 94.25 87 LYS B C 1
ATOM 3946 O O . LYS B 1 87 ? -21.234 19.297 31.031 1 94.25 87 LYS B O 1
ATOM 3951 N N . LEU B 1 88 ? -19.422 18.656 30 1 95.44 88 LEU B N 1
ATOM 3952 C CA . LEU B 1 88 ? -18.531 19.328 30.938 1 95.44 88 LEU B CA 1
ATOM 3953 C C . LEU B 1 88 ? -18.719 20.844 30.891 1 95.44 88 LEU B C 1
ATOM 3955 O O . LEU B 1 88 ? -18.5 21.531 31.891 1 95.44 88 LEU B O 1
ATOM 3959 N N . SER B 1 89 ? -19.141 21.375 29.75 1 95.44 89 SER B N 1
ATOM 3960 C CA . SER B 1 89 ? -19.328 22.812 29.547 1 95.44 89 SER B CA 1
ATOM 3961 C C . SER B 1 89 ? -20.594 23.297 30.25 1 95.44 89 SER B C 1
ATOM 3963 O O . SER B 1 89 ? -20.844 24.5 30.312 1 95.44 89 SER B O 1
ATOM 3965 N N . ARG B 1 90 ? -21.406 22.422 30.75 1 95.38 90 ARG B N 1
ATOM 3966 C CA . ARG B 1 90 ? -22.688 22.719 31.375 1 95.38 90 ARG B CA 1
ATOM 3967 C C . ARG B 1 90 ? -23.641 23.406 30.406 1 95.38 90 ARG B C 1
ATOM 3969 O O . ARG B 1 90 ? -24.422 24.266 30.797 1 95.38 90 ARG B O 1
ATOM 3976 N N . TYR B 1 91 ? -23.375 23.109 29.25 1 94.5 91 TYR B N 1
ATOM 3977 C CA . TYR B 1 91 ? -24.281 23.484 28.172 1 94.5 91 TYR B CA 1
ATOM 3978 C C . TYR B 1 91 ? -24.359 25 28.047 1 94.5 91 TYR B C 1
ATOM 3980 O O . TYR B 1 91 ? -25.422 25.547 27.75 1 94.5 91 TYR B O 1
ATOM 3988 N N . LYS B 1 92 ? -23.25 25.641 28.328 1 96.31 92 LYS B N 1
ATOM 3989 C CA . LYS B 1 92 ? -23.094 27.062 28.062 1 96.31 92 LYS B CA 1
ATOM 3990 C C . LYS B 1 92 ? -22.344 27.297 26.75 1 96.31 92 LYS B C 1
ATOM 3992 O O . LYS B 1 92 ? -21.375 26.625 26.453 1 96.31 92 LYS B O 1
ATOM 3997 N N . PHE B 1 93 ? -22.766 28.281 26.031 1 95.5 93 PHE B N 1
ATOM 3998 C CA . PHE B 1 93 ? -22.344 28.438 24.641 1 95.5 93 PHE B CA 1
ATOM 3999 C C . PHE B 1 93 ? -20.828 28.594 24.562 1 95.5 93 PHE B C 1
ATOM 4001 O O . PHE B 1 93 ? -20.156 27.812 23.875 1 95.5 93 PHE B O 1
ATOM 4008 N N . TRP B 1 94 ? -20.219 29.578 25.188 1 95.75 94 TRP B N 1
ATOM 4009 C CA . TRP B 1 94 ? -18.797 29.875 25.031 1 95.75 94 TRP B CA 1
ATOM 4010 C C . TRP B 1 94 ? -17.953 28.734 25.594 1 95.75 94 TRP B C 1
ATOM 4012 O O . TRP B 1 94 ? -16.969 28.312 24.984 1 95.75 94 TRP B O 1
ATOM 4022 N N . PRO B 1 95 ? -18.344 28.125 26.766 1 96.75 95 PRO B N 1
ATOM 4023 C CA . PRO B 1 95 ? -17.625 26.938 27.234 1 96.75 95 PRO B CA 1
ATOM 4024 C C . PRO B 1 95 ? -17.703 25.766 26.266 1 96.75 95 PRO B C 1
ATOM 4026 O O . PRO B 1 95 ? -16.734 25.047 26.078 1 96.75 95 PRO B O 1
ATOM 4029 N N . VAL B 1 96 ? -18.859 25.547 25.656 1 96.56 96 VAL B N 1
ATOM 4030 C CA . VAL B 1 96 ? -19.031 24.484 24.672 1 96.56 96 VAL B CA 1
ATOM 4031 C C . VAL B 1 96 ? -18.078 24.719 23.5 1 96.56 96 VAL B C 1
ATOM 4033 O O . VAL B 1 96 ? -17.328 23.828 23.094 1 96.56 96 VAL B O 1
ATOM 4036 N N . MET B 1 97 ? -18.094 25.953 22.969 1 96.19 97 MET B N 1
ATOM 4037 C CA . MET B 1 97 ? -17.25 26.281 21.828 1 96.19 97 MET B CA 1
ATOM 4038 C C . MET B 1 97 ? -15.773 26.109 22.172 1 96.19 97 MET B C 1
ATOM 4040 O O . MET B 1 97 ? -15.016 25.516 21.406 1 96.19 97 MET B O 1
ATOM 4044 N N . PHE B 1 98 ? -15.422 26.594 23.297 1 97.31 98 PHE B N 1
ATOM 4045 C CA . PHE B 1 98 ? -14.031 26.547 23.703 1 97.31 98 PHE B CA 1
ATOM 4046 C C . PHE B 1 98 ? -13.578 25.109 23.906 1 97.31 98 PHE B C 1
ATOM 4048 O O . PHE B 1 98 ? -12.508 24.719 23.438 1 97.31 98 PHE B O 1
ATOM 4055 N N . LEU B 1 99 ? -14.359 24.281 24.562 1 97.62 99 LEU B N 1
ATOM 4056 C CA . LEU B 1 99 ? -13.984 22.906 24.844 1 97.62 99 LEU B CA 1
ATOM 4057 C C . LEU B 1 99 ? -13.953 22.078 23.562 1 97.62 99 LEU B C 1
ATOM 4059 O O . LEU B 1 99 ? -13.086 21.219 23.391 1 97.62 99 LEU B O 1
ATOM 4063 N N . LEU B 1 100 ? -14.891 22.312 22.656 1 97.81 100 LEU B N 1
ATOM 4064 C CA . LEU B 1 100 ? -14.875 21.609 21.375 1 97.81 100 LEU B CA 1
ATOM 4065 C C . LEU B 1 100 ? -13.633 21.969 20.578 1 97.81 100 LEU B C 1
ATOM 4067 O O . LEU B 1 100 ? -13.023 21.109 19.938 1 97.81 100 LEU B O 1
ATOM 4071 N N . MET B 1 101 ? -13.266 23.234 20.625 1 98.5 101 MET B N 1
ATOM 4072 C CA . MET B 1 101 ? -12.086 23.656 19.875 1 98.5 101 MET B CA 1
ATOM 4073 C C . MET B 1 101 ? -10.812 23.141 20.531 1 98.5 101 MET B C 1
ATOM 4075 O O . MET B 1 101 ? -9.82 22.875 19.844 1 98.5 101 MET B O 1
ATOM 4079 N N . ILE B 1 102 ? -10.828 22.969 21.844 1 98.19 102 ILE B N 1
ATOM 4080 C CA . ILE B 1 102 ? -9.711 22.328 22.516 1 98.19 102 ILE B CA 1
ATOM 4081 C C . ILE B 1 102 ? -9.578 20.891 22.031 1 98.19 102 ILE B C 1
ATOM 4083 O O . ILE B 1 102 ? -8.461 20.406 21.812 1 98.19 102 ILE B O 1
ATOM 4087 N N . ILE B 1 103 ? -10.648 20.234 21.844 1 97.56 103 ILE B N 1
ATOM 4088 C CA . ILE B 1 103 ? -10.641 18.875 21.328 1 97.56 103 ILE B CA 1
ATOM 4089 C C . ILE B 1 103 ? -10.094 18.859 19.891 1 97.56 103 ILE B C 1
ATOM 4091 O O . ILE B 1 103 ? -9.281 18.016 19.531 1 97.56 103 ILE B O 1
ATOM 4095 N N . VAL B 1 104 ? -10.539 19.844 19.125 1 98.19 104 VAL B N 1
ATOM 4096 C CA . VAL B 1 104 ? -10.094 19.938 17.75 1 98.19 104 VAL B CA 1
ATOM 4097 C C . VAL B 1 104 ? -8.578 20.109 17.703 1 98.19 104 VAL B C 1
ATOM 4099 O O . VAL B 1 104 ? -7.879 19.438 16.953 1 98.19 104 VAL B O 1
ATOM 4102 N N . ILE B 1 105 ? -8.094 21.047 18.484 1 97.81 105 ILE B N 1
ATOM 4103 C CA . ILE B 1 105 ? -6.668 21.344 18.453 1 97.81 105 ILE B CA 1
ATOM 4104 C C . ILE B 1 105 ? -5.887 20.141 18.969 1 97.81 105 ILE B C 1
ATOM 4106 O O . ILE B 1 105 ? -4.824 19.797 18.422 1 97.81 105 ILE B O 1
ATOM 4110 N N . MET B 1 106 ? -6.367 19.438 19.984 1 96.5 106 MET B N 1
ATOM 4111 C CA . MET B 1 106 ? -5.707 18.266 20.547 1 96.5 106 MET B CA 1
ATOM 4112 C C . MET B 1 106 ? -5.734 17.109 19.562 1 96.5 106 MET B C 1
ATOM 4114 O O . MET B 1 106 ? -4.715 16.438 19.344 1 96.5 106 MET B O 1
ATOM 4118 N N . PHE B 1 107 ? -6.906 16.875 18.969 1 96.88 107 PHE B N 1
ATOM 4119 C CA . PHE B 1 107 ? -7.027 15.82 17.984 1 96.88 107 PHE B CA 1
ATOM 4120 C C . PHE B 1 107 ? -6.121 16.094 16.781 1 96.88 107 PHE B C 1
ATOM 4122 O O . PHE B 1 107 ? -5.43 15.188 16.297 1 96.88 107 PHE B O 1
ATOM 4129 N N . SER B 1 108 ? -6.141 17.312 16.375 1 97.12 108 SER B N 1
ATOM 4130 C CA . SER B 1 108 ? -5.398 17.656 15.172 1 97.12 108 SER B CA 1
ATOM 4131 C C . SER B 1 108 ? -3.895 17.531 15.391 1 97.12 108 SER B C 1
ATOM 4133 O O . SER B 1 108 ? -3.145 17.266 14.445 1 97.12 108 SER B O 1
ATOM 4135 N N . ALA B 1 109 ? -3.414 17.703 16.609 1 96.25 109 ALA B N 1
ATOM 4136 C CA . ALA B 1 109 ? -1.997 17.578 16.938 1 96.25 109 ALA B CA 1
ATOM 4137 C C . ALA B 1 109 ? -1.511 16.141 16.766 1 96.25 109 ALA B C 1
ATOM 4139 O O . ALA B 1 109 ? -0.336 15.914 16.469 1 96.25 109 ALA B O 1
ATOM 4140 N N . PHE B 1 110 ? -2.479 15.211 16.859 1 93.5 110 PHE B N 1
ATOM 4141 C CA . PHE B 1 110 ? -1.98 13.844 16.906 1 93.5 110 PHE B CA 1
ATOM 4142 C C . PHE B 1 110 ? -2.715 12.969 15.891 1 93.5 110 PHE B C 1
ATOM 4144 O O . PHE B 1 110 ? -2.297 11.844 15.617 1 93.5 110 PHE B O 1
ATOM 4151 N N . LEU B 1 111 ? -3.795 13.547 15.422 1 92.25 111 LEU B N 1
ATOM 4152 C CA . LEU B 1 111 ? -4.527 12.875 14.359 1 92.25 111 LEU B CA 1
ATOM 4153 C C . LEU B 1 111 ? -4.324 13.586 13.023 1 92.25 111 LEU B C 1
ATOM 4155 O O . LEU B 1 111 ? -3.852 14.727 12.992 1 92.25 111 LEU B O 1
ATOM 4159 N N . ASP B 1 112 ? -4.617 12.852 11.992 1 87.81 112 ASP B N 1
ATOM 4160 C CA . ASP B 1 112 ? -4.68 13.516 10.695 1 87.81 112 ASP B CA 1
ATOM 4161 C C . ASP B 1 112 ? -5.715 14.641 10.703 1 87.81 112 ASP B C 1
ATOM 4163 O O . ASP B 1 112 ? -6.797 14.492 11.281 1 87.81 112 ASP B O 1
ATOM 4167 N N . ASN B 1 113 ? -5.34 15.828 10.133 1 95.5 113 ASN B N 1
ATOM 4168 C CA . ASN B 1 113 ? -6.223 16.984 10.07 1 95.5 113 ASN B CA 1
ATOM 4169 C C . ASN B 1 113 ? -7.562 16.641 9.43 1 95.5 113 ASN B C 1
ATOM 4171 O O . ASN B 1 113 ? -8.617 17.047 9.922 1 95.5 113 ASN B O 1
ATOM 4175 N N . LEU B 1 114 ? -7.465 15.859 8.43 1 93.44 114 LEU B N 1
ATOM 4176 C CA . LEU B 1 114 ? -8.688 15.477 7.73 1 93.44 114 LEU B CA 1
ATOM 4177 C C . LEU B 1 114 ? -9.594 14.648 8.625 1 93.44 114 LEU B C 1
ATOM 4179 O O . LEU B 1 114 ? -10.805 14.867 8.672 1 93.44 114 LEU B O 1
ATOM 4183 N N . VAL B 1 115 ? -9.008 13.734 9.328 1 92.44 115 VAL B N 1
ATOM 4184 C CA . VAL B 1 115 ? -9.766 12.875 10.234 1 92.44 115 VAL B CA 1
ATOM 4185 C C . VAL B 1 115 ? -10.406 13.711 11.336 1 92.44 115 VAL B C 1
ATOM 4187 O O . VAL B 1 115 ? -11.57 13.484 11.695 1 92.44 115 VAL B O 1
ATOM 4190 N N . THR B 1 116 ? -9.688 14.641 11.828 1 96.56 116 THR B N 1
ATOM 4191 C CA . THR B 1 116 ? -10.195 15.508 12.891 1 96.56 116 THR B CA 1
ATOM 4192 C C . THR B 1 116 ? -11.445 16.25 12.43 1 96.56 116 THR B C 1
ATOM 4194 O O . THR B 1 116 ? -12.453 16.281 13.133 1 96.56 116 THR B O 1
ATOM 4197 N N . ILE B 1 117 ? -11.422 16.781 11.242 1 97.12 117 ILE B N 1
ATOM 4198 C CA . ILE B 1 117 ? -12.555 17.547 10.711 1 97.12 117 ILE B CA 1
ATOM 4199 C C . ILE B 1 117 ? -13.742 16.609 10.492 1 97.12 117 ILE B C 1
ATOM 4201 O O . ILE B 1 117 ? -14.883 16.969 10.789 1 97.12 117 ILE B O 1
ATOM 4205 N N . MET B 1 118 ? -13.453 15.438 10.062 1 93.88 118 MET B N 1
ATOM 4206 C CA . MET B 1 118 ? -14.523 14.484 9.789 1 93.88 118 MET B CA 1
ATOM 4207 C C . MET B 1 118 ? -15.203 14.047 11.078 1 93.88 118 MET B C 1
ATOM 4209 O O . MET B 1 118 ? -16.406 13.789 11.102 1 93.88 118 MET B O 1
ATOM 4213 N N . ILE B 1 119 ? -14.484 14 12.133 1 94.25 119 ILE B N 1
ATOM 4214 C CA . ILE B 1 119 ? -15.008 13.539 13.414 1 94.25 119 ILE B CA 1
ATOM 4215 C C . ILE B 1 119 ? -15.789 14.664 14.094 1 94.25 119 ILE B C 1
ATOM 4217 O O . ILE B 1 119 ? -16.844 14.43 14.68 1 94.25 119 ILE B O 1
ATOM 4221 N N . ILE B 1 120 ? -15.305 15.883 13.984 1 97 120 ILE B N 1
ATOM 4222 C CA . ILE B 1 120 ? -15.859 16.984 14.773 1 97 120 ILE B CA 1
ATOM 4223 C C . ILE B 1 120 ? -17.047 17.594 14.039 1 97 120 ILE B C 1
ATOM 4225 O O . ILE B 1 120 ? -17.938 18.172 14.656 1 97 120 ILE B O 1
ATOM 4229 N N . ALA B 1 121 ? -17.094 17.391 12.711 1 97.69 121 ALA B N 1
ATOM 4230 C CA . ALA B 1 121 ? -18.094 18.078 11.891 1 97.69 121 ALA B CA 1
ATOM 4231 C C . ALA B 1 121 ? -19.516 17.688 12.312 1 97.69 121 ALA B C 1
ATOM 4233 O O . ALA B 1 121 ? -20.359 18.547 12.531 1 97.69 121 ALA B O 1
ATOM 4234 N N . PRO B 1 122 ? -19.812 16.406 12.453 1 95.88 122 PRO B N 1
ATOM 4235 C CA . PRO B 1 122 ? -21.172 16.047 12.867 1 95.88 122 PRO B CA 1
ATOM 4236 C C . PRO B 1 122 ? -21.562 16.656 14.219 1 95.88 122 PRO B C 1
ATOM 4238 O O . PRO B 1 122 ? -22.734 16.984 14.438 1 95.88 122 PRO B O 1
ATOM 4241 N N . ILE B 1 123 ? -20.625 16.75 15.07 1 96.25 123 ILE B N 1
ATOM 4242 C CA . ILE B 1 123 ? -20.875 17.312 16.391 1 96.25 123 ILE B CA 1
ATOM 4243 C C . ILE B 1 123 ? -21.141 18.812 16.266 1 96.25 123 ILE B C 1
ATOM 4245 O O . ILE B 1 123 ? -22.047 19.359 16.891 1 96.25 123 ILE B O 1
ATOM 4249 N N . ILE B 1 124 ? -20.359 19.516 15.445 1 97.5 124 ILE B N 1
ATOM 4250 C CA . ILE B 1 124 ? -20.531 20.938 15.195 1 97.5 124 ILE B CA 1
ATOM 4251 C C . ILE B 1 124 ? -21.906 21.188 14.547 1 97.5 124 ILE B C 1
ATOM 4253 O O . ILE B 1 124 ? -22.609 22.125 14.906 1 97.5 124 ILE B O 1
ATOM 4257 N N . PHE B 1 125 ? -22.281 20.328 13.641 1 97.5 125 PHE B N 1
ATOM 4258 C CA . PHE B 1 125 ? -23.594 20.438 13 1 97.5 125 PHE B CA 1
ATOM 4259 C C . PHE B 1 125 ? -24.703 20.25 14.008 1 97.5 125 PHE B C 1
ATOM 4261 O O . PHE B 1 125 ? -25.734 20.938 13.961 1 97.5 125 PHE B O 1
ATOM 4268 N N . LEU B 1 126 ? -24.547 19.312 14.875 1 95.69 126 LEU B N 1
ATOM 4269 C CA . LEU B 1 126 ? -25.531 19.078 15.922 1 95.69 126 LEU B CA 1
ATOM 4270 C C . LEU B 1 126 ? -25.703 20.328 16.797 1 95.69 126 LEU B C 1
ATOM 4272 O O . LEU B 1 126 ? -26.828 20.719 17.109 1 95.69 126 LEU B O 1
ATOM 4276 N N . VAL B 1 127 ? -24.625 20.891 17.203 1 96.38 127 VAL B N 1
ATOM 4277 C CA . VAL B 1 127 ? -24.656 22.094 18.031 1 96.38 127 VAL B CA 1
ATOM 4278 C C . VAL B 1 127 ? -25.328 23.234 17.266 1 96.38 127 VAL B C 1
ATOM 4280 O O . VAL B 1 127 ? -26.188 23.922 17.812 1 96.38 127 VAL B O 1
ATOM 4283 N N . ALA B 1 128 ? 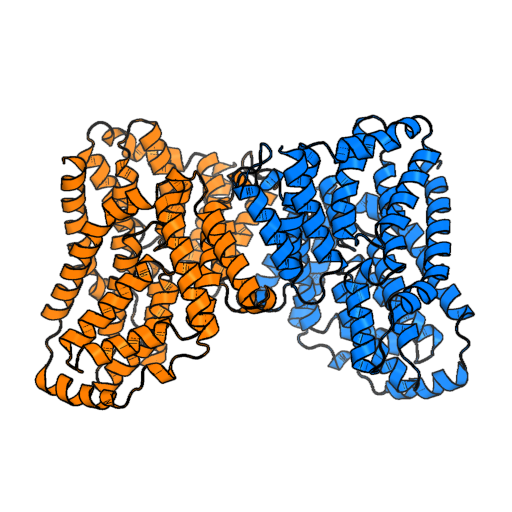-24.922 23.406 16.016 1 97.06 128 ALA B N 1
ATOM 4284 C CA . ALA B 1 128 ? -25.516 24.469 15.195 1 97.06 128 ALA B CA 1
ATOM 4285 C C . ALA B 1 128 ? -27.016 24.266 15.023 1 97.06 128 ALA B C 1
ATOM 4287 O O . ALA B 1 128 ? -27.781 25.234 15.078 1 97.06 128 ALA B O 1
ATOM 4288 N N . ASP B 1 129 ? -27.375 23.047 14.805 1 96.94 129 ASP B N 1
ATOM 4289 C CA . ASP B 1 129 ? -28.781 22.734 14.648 1 96.94 129 ASP B CA 1
ATOM 4290 C C . ASP B 1 129 ? -29.562 23.047 15.93 1 96.94 129 ASP B C 1
ATOM 4292 O O . ASP B 1 129 ? -30.672 23.578 15.875 1 96.94 129 ASP B O 1
ATOM 4296 N N . THR B 1 130 ? -29 22.625 17.016 1 96.44 130 THR B N 1
ATOM 4297 C CA . THR B 1 130 ? -29.625 22.891 18.312 1 96.44 130 THR B CA 1
ATOM 4298 C C . THR B 1 130 ? -29.781 24.391 18.531 1 96.44 130 THR B C 1
ATOM 4300 O O . THR B 1 130 ? -30.797 24.844 19.094 1 96.44 130 THR B O 1
ATOM 4303 N N . LEU B 1 131 ? -28.891 25.188 18.094 1 96.69 131 LEU B N 1
ATOM 4304 C CA . LEU B 1 131 ? -28.891 26.641 18.234 1 96.69 131 LEU B CA 1
ATOM 4305 C C . LEU B 1 131 ? -29.719 27.312 17.141 1 96.69 131 LEU B C 1
ATOM 4307 O O . LEU B 1 131 ? -30.031 28.5 17.234 1 96.69 131 LEU B O 1
ATOM 4311 N N . GLU B 1 132 ? -29.984 26.562 16.109 1 96.38 132 GLU B N 1
ATOM 4312 C CA . GLU B 1 132 ? -30.719 27.062 14.945 1 96.38 132 GLU B CA 1
ATOM 4313 C C . GLU B 1 132 ? -29.953 28.172 14.242 1 96.38 132 GLU B C 1
ATOM 4315 O O . GLU B 1 132 ? -30.516 29.234 13.961 1 96.38 132 GLU B O 1
ATOM 4320 N N . ILE B 1 133 ? -28.781 27.891 14.039 1 95.5 133 ILE B N 1
ATOM 4321 C CA . ILE B 1 133 ? -27.953 28.891 13.367 1 95.5 133 ILE B CA 1
ATOM 4322 C C . ILE B 1 133 ? -27.25 28.234 12.172 1 95.5 133 ILE B C 1
ATOM 4324 O O . ILE B 1 133 ? -27.219 27.016 12.047 1 95.5 133 ILE B O 1
ATOM 4328 N N . ASN B 1 134 ? -26.656 29.109 11.273 1 95.44 134 ASN B N 1
ATOM 4329 C CA . ASN B 1 134 ? -25.812 28.656 10.18 1 95.44 134 ASN B CA 1
ATOM 4330 C C . ASN B 1 134 ? -24.5 28.062 10.688 1 95.44 134 ASN B C 1
ATOM 4332 O O . ASN B 1 134 ? -23.766 28.719 11.422 1 95.44 134 ASN B O 1
ATOM 4336 N N . PRO B 1 135 ? -24.219 26.828 10.305 1 97 135 PRO B N 1
ATOM 4337 C CA . PRO B 1 135 ? -23.031 26.156 10.844 1 97 135 PRO B CA 1
ATOM 4338 C C . PRO B 1 135 ? -21.75 26.609 10.172 1 97 135 PRO B C 1
ATOM 4340 O O . PRO B 1 135 ? -20.656 26.281 10.648 1 97 135 PRO B O 1
ATOM 4343 N N . THR B 1 136 ? -21.797 27.375 9.102 1 96.56 136 THR B N 1
ATOM 4344 C CA . THR B 1 136 ? -20.656 27.703 8.258 1 96.56 136 THR B CA 1
ATOM 4345 C C . THR B 1 136 ? -19.547 28.359 9.078 1 96.56 136 THR B C 1
ATOM 4347 O O . THR B 1 136 ? -18.391 27.938 9.039 1 96.56 136 THR B O 1
ATOM 4350 N N . PRO B 1 137 ? -19.859 29.375 9.914 1 95.69 137 PRO B N 1
ATOM 4351 C CA . PRO B 1 137 ? -18.797 30.016 10.688 1 95.69 137 PRO B CA 1
ATOM 4352 C C . PRO B 1 137 ? -18.141 29.062 11.68 1 95.69 137 PRO B C 1
ATOM 4354 O O . PRO B 1 137 ? -16.938 29.156 11.93 1 95.69 137 PRO B O 1
ATOM 4357 N N . LEU B 1 138 ? -18.906 28.141 12.219 1 97 138 LEU B N 1
ATOM 4358 C CA . LEU B 1 138 ? -18.359 27.203 13.195 1 97 138 LEU B CA 1
ATOM 4359 C C . LEU B 1 138 ? -17.469 26.172 12.531 1 97 138 LEU B C 1
ATOM 4361 O O . LEU B 1 138 ? -16.438 25.781 13.086 1 97 138 LEU B O 1
ATOM 4365 N N . ILE B 1 139 ? -17.844 25.75 11.375 1 97.94 139 ILE B N 1
ATOM 4366 C CA . ILE B 1 139 ? -17.016 24.781 10.633 1 97.94 139 ILE B CA 1
ATOM 4367 C C . ILE B 1 139 ? -15.727 25.453 10.18 1 97.94 139 ILE B C 1
ATOM 4369 O O . ILE B 1 139 ? -14.648 24.859 10.266 1 97.94 139 ILE B O 1
ATOM 4373 N N . LEU B 1 140 ? -15.844 26.703 9.695 1 97.75 140 LEU B N 1
ATOM 4374 C CA . LEU B 1 140 ? -14.641 27.422 9.297 1 97.75 140 LEU B CA 1
ATOM 4375 C C . LEU B 1 140 ? -13.703 27.609 10.484 1 97.75 140 LEU B C 1
ATOM 4377 O O . LEU B 1 140 ? -12.492 27.422 10.352 1 97.75 140 LEU B O 1
ATOM 4381 N N . LEU B 1 141 ? -14.266 27.953 11.617 1 98 141 LEU B N 1
ATOM 4382 C CA . LEU B 1 141 ? -13.469 28.062 12.836 1 98 141 LEU B CA 1
ATOM 4383 C C . LEU B 1 141 ? -12.766 26.75 13.148 1 98 141 LEU B C 1
ATOM 4385 O O . LEU B 1 141 ? -11.578 26.734 13.5 1 98 141 LEU B O 1
ATOM 4389 N N . SER B 1 142 ? -13.484 25.641 13.039 1 98.44 142 SER B N 1
ATOM 4390 C CA . SER B 1 142 ? -12.922 24.312 13.297 1 98.44 142 SER B CA 1
ATOM 4391 C C . SER B 1 142 ? -11.766 24.016 12.344 1 98.44 142 SER B C 1
ATOM 4393 O O . SER B 1 142 ? -10.773 23.406 12.742 1 98.44 142 SER B O 1
ATOM 4395 N N . ILE B 1 143 ? -11.891 24.438 11.086 1 98.44 143 ILE B N 1
ATOM 4396 C CA . ILE B 1 143 ? -10.836 24.234 10.094 1 98.44 143 ILE B CA 1
ATOM 4397 C C . ILE B 1 143 ? -9.594 25.016 10.5 1 98.44 143 ILE B C 1
ATOM 4399 O O . ILE B 1 143 ? -8.484 24.484 10.477 1 98.44 143 ILE B O 1
ATOM 4403 N N . TYR B 1 144 ? -9.781 26.297 10.914 1 98.5 144 TYR B N 1
ATOM 4404 C CA . TYR B 1 144 ? -8.656 27.141 11.32 1 98.5 144 TYR B CA 1
ATOM 4405 C C . TYR B 1 144 ? -7.938 26.531 12.516 1 98.5 144 TYR B C 1
ATOM 4407 O O . TYR B 1 144 ? -6.707 26.422 12.523 1 98.5 144 TYR B O 1
ATOM 4415 N N . VAL B 1 145 ? -8.727 26.109 13.461 1 98.56 145 VAL B N 1
ATOM 4416 C CA . VAL B 1 145 ? -8.195 25.547 14.695 1 98.56 145 VAL B CA 1
ATOM 4417 C C . VAL B 1 145 ? -7.52 24.219 14.414 1 98.56 145 VAL B C 1
ATOM 4419 O O . VAL B 1 145 ? -6.484 23.891 15 1 98.56 145 VAL B O 1
ATOM 4422 N N . ASP B 1 146 ? -8.125 23.469 13.547 1 98.5 146 ASP B N 1
ATOM 4423 C CA . ASP B 1 146 ? -7.562 22.188 13.133 1 98.5 146 ASP B CA 1
ATOM 4424 C C . ASP B 1 146 ? -6.172 22.359 12.539 1 98.5 146 ASP B C 1
ATOM 4426 O O . ASP B 1 146 ? -5.227 21.672 12.93 1 98.5 146 ASP B O 1
ATOM 4430 N N . ASN B 1 147 ? -5.988 23.266 11.617 1 98.38 147 ASN B N 1
ATOM 4431 C CA . ASN B 1 147 ? -4.695 23.531 10.992 1 98.38 147 ASN B CA 1
ATOM 4432 C C . ASN B 1 147 ? -3.68 24.047 12.008 1 98.38 147 ASN B C 1
ATOM 4434 O O . ASN B 1 147 ? -2.5 23.688 11.945 1 98.38 147 ASN B O 1
ATOM 4438 N N . ILE B 1 148 ? -4.152 24.891 12.891 1 98.44 148 ILE B N 1
ATOM 4439 C CA . ILE B 1 148 ? -3.291 25.422 13.945 1 98.44 148 ILE B CA 1
ATOM 4440 C C . ILE B 1 148 ? -2.842 24.297 14.867 1 98.44 148 ILE B C 1
ATOM 4442 O O . ILE B 1 148 ? -1.669 24.219 15.242 1 98.44 148 ILE B O 1
ATOM 4446 N N . GLY B 1 149 ? -3.766 23.438 15.227 1 98.31 149 GLY B N 1
ATOM 4447 C CA . GLY B 1 149 ? -3.418 22.297 16.062 1 98.31 149 GLY B CA 1
ATOM 4448 C C . GLY B 1 149 ? -2.387 21.375 15.422 1 98.31 149 GLY B C 1
ATOM 4449 O O . GLY B 1 149 ? -1.43 20.969 16.078 1 98.31 149 GLY B O 1
ATOM 4450 N N . GLY B 1 150 ? -2.576 21.094 14.172 1 97.88 150 GLY B N 1
ATOM 4451 C CA . GLY B 1 150 ? -1.657 20.234 13.438 1 97.88 150 GLY B CA 1
ATOM 4452 C C . GLY B 1 150 ? -0.256 20.812 13.344 1 97.88 150 GLY B C 1
ATOM 4453 O O . GLY B 1 150 ? 0.718 20.062 13.219 1 97.88 150 GLY B O 1
ATOM 4454 N N . MET B 1 151 ? -0.123 22.078 13.445 1 97.94 151 MET B N 1
ATOM 4455 C CA . MET B 1 151 ? 1.155 22.781 13.359 1 97.94 151 MET B CA 1
ATOM 4456 C C . MET B 1 151 ? 2.061 22.406 14.523 1 97.94 151 MET B C 1
ATOM 4458 O O . MET B 1 151 ? 3.285 22.484 14.422 1 97.94 151 MET B O 1
ATOM 4462 N N . SER B 1 152 ? 1.544 21.906 15.578 1 97.94 152 SER B N 1
ATOM 4463 C CA . SER B 1 152 ? 2.242 21.797 16.859 1 97.94 152 SER B CA 1
ATOM 4464 C C . SER B 1 152 ? 3.188 20.609 16.875 1 97.94 152 SER B C 1
ATOM 4466 O O . SER B 1 152 ? 4.176 20.609 17.625 1 97.94 152 SER B O 1
ATOM 4468 N N . THR B 1 153 ? 2.893 19.562 16.062 1 97.62 153 THR B N 1
ATOM 4469 C CA . THR B 1 153 ? 3.717 18.359 16.109 1 97.62 153 THR B CA 1
ATOM 4470 C C . THR B 1 153 ? 4.164 17.953 14.719 1 97.62 153 THR B C 1
ATOM 4472 O O . THR B 1 153 ? 3.615 18.422 13.719 1 97.62 153 THR B O 1
ATOM 4475 N N . LEU B 1 154 ? 5.137 17.047 14.68 1 96.75 154 LEU B N 1
ATOM 4476 C CA . LEU B 1 154 ? 5.672 16.562 13.422 1 96.75 154 LEU B CA 1
ATOM 4477 C C . LEU B 1 154 ? 4.648 15.688 12.695 1 96.75 154 LEU B C 1
ATOM 4479 O O . LEU B 1 154 ? 4.699 15.539 11.477 1 96.75 154 LEU B O 1
ATOM 4483 N N . ILE B 1 155 ? 3.711 15.117 13.445 1 96.5 155 ILE B N 1
ATOM 4484 C CA . ILE B 1 155 ? 2.793 14.164 12.828 1 96.5 155 ILE B CA 1
ATOM 4485 C C . ILE B 1 155 ? 1.412 14.797 12.68 1 96.5 155 ILE B C 1
ATOM 4487 O O . ILE B 1 155 ? 0.485 14.164 12.172 1 96.5 155 ILE B O 1
ATOM 4491 N N . GLY B 1 156 ? 1.264 16.047 13.094 1 96 156 GLY B N 1
ATOM 4492 C CA . GLY B 1 156 ? -0.043 16.688 13.156 1 96 156 GLY B CA 1
ATOM 4493 C C . GLY B 1 156 ? -0.568 17.109 11.797 1 96 156 GLY B C 1
ATOM 4494 O O . GLY B 1 156 ? -1.769 17.344 11.641 1 96 156 GLY B O 1
ATOM 4495 N N . SER B 1 157 ? 0.287 17.234 10.898 1 95.31 157 SER B N 1
ATOM 4496 C CA . SER B 1 157 ? -0.12 17.531 9.531 1 95.31 157 SER B CA 1
ATOM 4497 C C . SER B 1 157 ? 0.776 16.828 8.516 1 95.31 157 SER B C 1
ATOM 4499 O O . SER B 1 157 ? 1.97 16.641 8.758 1 95.31 157 SER B O 1
ATOM 4501 N N . PRO B 1 158 ? 0.187 16.484 7.406 1 94.12 158 PRO B N 1
ATOM 4502 C CA . PRO B 1 158 ? 1.006 15.852 6.367 1 94.12 158 PRO B CA 1
ATOM 4503 C C . PRO B 1 158 ? 2.186 16.719 5.938 1 94.12 158 PRO B C 1
ATOM 4505 O O . PRO B 1 158 ? 3.256 16.203 5.617 1 94.12 158 PRO B O 1
ATOM 4508 N N . LEU B 1 159 ? 1.961 17.953 5.941 1 96.12 159 LEU B N 1
ATOM 4509 C CA . LEU B 1 159 ? 3.029 18.906 5.637 1 96.12 159 LEU B CA 1
ATOM 4510 C C . LEU B 1 159 ? 4.199 18.734 6.598 1 96.12 159 LEU B C 1
ATOM 4512 O O . LEU B 1 159 ? 5.355 18.688 6.172 1 96.12 159 LEU B O 1
ATOM 4516 N N . ASN B 1 160 ? 3.947 18.672 7.879 1 97.81 160 ASN B N 1
ATOM 4517 C CA . ASN B 1 160 ? 4.977 18.5 8.898 1 97.81 160 ASN B CA 1
ATOM 4518 C C . ASN B 1 160 ? 5.66 17.141 8.789 1 97.81 160 ASN B C 1
ATOM 4520 O O . ASN B 1 160 ? 6.852 17.016 9.07 1 97.81 160 ASN B O 1
ATOM 4524 N N . ILE B 1 161 ? 4.891 16.125 8.414 1 96.94 161 ILE B N 1
ATOM 4525 C CA . ILE B 1 161 ? 5.461 14.797 8.258 1 96.94 161 ILE B CA 1
ATOM 4526 C C . ILE B 1 161 ? 6.52 14.812 7.156 1 96.94 161 ILE B C 1
ATOM 4528 O O . ILE B 1 161 ? 7.609 14.266 7.328 1 96.94 161 ILE B O 1
ATOM 4532 N N . VAL B 1 162 ? 6.23 15.438 6.07 1 96.25 162 VAL B N 1
ATOM 4533 C CA . VAL B 1 162 ? 7.16 15.547 4.949 1 96.25 162 VAL B CA 1
ATOM 4534 C C . VAL B 1 162 ? 8.391 16.328 5.375 1 96.25 162 VAL B C 1
ATOM 4536 O O . VAL B 1 162 ? 9.523 15.906 5.133 1 96.25 162 VAL B O 1
ATOM 4539 N N . LEU B 1 163 ? 8.188 17.469 6.039 1 97.19 163 LEU B N 1
ATOM 4540 C CA . LEU B 1 163 ? 9.289 18.297 6.516 1 97.19 163 LEU B CA 1
ATOM 4541 C C . LEU B 1 163 ? 10.195 17.5 7.453 1 97.19 163 LEU B C 1
ATOM 4543 O O . LEU B 1 163 ? 11.422 17.594 7.348 1 97.19 163 LEU B O 1
ATOM 4547 N N . GLY B 1 164 ? 9.531 16.828 8.375 1 96.5 164 GLY B N 1
ATOM 4548 C CA . GLY B 1 164 ? 10.281 16.016 9.328 1 96.5 164 GLY B CA 1
ATOM 4549 C C . GLY B 1 164 ? 11.109 14.93 8.672 1 96.5 164 GLY B C 1
ATOM 4550 O O . GLY B 1 164 ? 12.25 14.688 9.07 1 96.5 164 GLY B O 1
ATOM 4551 N N . SER B 1 165 ? 10.555 14.312 7.691 1 94.56 165 SER B N 1
ATOM 4552 C CA . SER B 1 165 ? 11.227 13.219 7.004 1 94.56 165 SER B CA 1
ATOM 4553 C C . SER B 1 165 ? 12.414 13.719 6.191 1 94.56 165 SER B C 1
ATOM 4555 O O . SER B 1 165 ? 13.5 13.133 6.23 1 94.56 165 SER B O 1
ATOM 4557 N N . VAL B 1 166 ? 12.258 14.844 5.473 1 93.81 166 VAL B N 1
ATOM 4558 C CA . VAL B 1 166 ? 13.305 15.391 4.617 1 93.81 166 VAL B CA 1
ATOM 4559 C C . VAL B 1 166 ? 14.383 16.062 5.473 1 93.81 166 VAL B C 1
ATOM 4561 O O . VAL B 1 166 ? 15.578 15.898 5.215 1 93.81 166 VAL B O 1
ATOM 4564 N N . GLY B 1 167 ? 13.977 16.719 6.508 1 95.5 167 GLY B N 1
ATOM 4565 C CA . GLY B 1 167 ? 14.898 17.469 7.344 1 95.5 167 GLY B CA 1
ATOM 4566 C C . GLY B 1 167 ? 15.445 16.672 8.508 1 95.5 167 GLY B C 1
ATOM 4567 O O . GLY B 1 167 ? 16.328 17.141 9.234 1 95.5 167 GLY B O 1
ATOM 4568 N N . LYS B 1 168 ? 14.906 15.422 8.672 1 93.69 168 LYS B N 1
ATOM 4569 C CA . LYS B 1 168 ? 15.273 14.57 9.797 1 93.69 168 LYS B CA 1
ATOM 4570 C C . LYS B 1 168 ? 15.062 15.289 11.125 1 93.69 168 LYS B C 1
ATOM 4572 O O . LYS B 1 168 ? 15.969 15.32 11.961 1 93.69 168 LYS B O 1
ATOM 4577 N N . LEU B 1 169 ? 13.93 15.883 11.258 1 96.75 169 LEU B N 1
ATOM 4578 C CA . LEU B 1 169 ? 13.609 16.672 12.438 1 96.75 169 LEU B CA 1
ATOM 4579 C C . LEU B 1 169 ? 13.227 15.781 13.602 1 96.75 169 LEU B C 1
ATOM 4581 O O . LEU B 1 169 ? 12.648 14.711 13.406 1 96.75 169 LEU B O 1
ATOM 4585 N N . ASP B 1 170 ? 13.531 16.234 14.758 1 97.12 170 ASP B N 1
ATOM 4586 C CA . ASP B 1 170 ? 13.211 15.523 15.992 1 97.12 170 ASP B CA 1
ATOM 4587 C C . ASP B 1 170 ? 11.82 15.891 16.484 1 97.12 170 ASP B C 1
ATOM 4589 O O . ASP B 1 170 ? 11.469 17.062 16.547 1 97.12 170 ASP B O 1
ATOM 4593 N N . PHE B 1 171 ? 11.094 14.883 16.875 1 97.69 171 PHE B N 1
ATOM 4594 C CA . PHE B 1 171 ? 9.703 15.07 17.266 1 97.69 171 PHE B CA 1
ATOM 4595 C C . PHE B 1 171 ? 9.609 15.984 18.484 1 97.69 171 PHE B C 1
ATOM 4597 O O . PHE B 1 171 ? 8.852 16.969 18.469 1 97.69 171 PHE B O 1
ATOM 4604 N N . THR B 1 172 ? 10.328 15.734 19.516 1 97.62 172 THR B N 1
ATOM 4605 C CA . THR B 1 172 ? 10.242 16.484 20.766 1 97.62 172 THR B CA 1
ATOM 4606 C C . THR B 1 172 ? 10.719 17.922 20.578 1 97.62 172 THR B C 1
ATOM 4608 O O . THR B 1 172 ? 10.086 18.844 21.078 1 97.62 172 THR B O 1
ATOM 4611 N N . SER B 1 173 ? 11.82 18.062 19.844 1 96.94 173 SER B N 1
ATOM 4612 C CA . SER B 1 173 ? 12.32 19.406 19.578 1 96.94 173 SER B CA 1
ATOM 4613 C C . SER B 1 173 ? 11.305 20.219 18.781 1 96.94 173 SER B C 1
ATOM 4615 O O . SER B 1 173 ? 11.117 21.406 19.047 1 96.94 173 SER B O 1
ATOM 4617 N N . PHE B 1 174 ? 10.711 19.578 17.844 1 97.69 174 PHE B N 1
ATOM 4618 C CA . PHE B 1 174 ? 9.688 20.25 17.047 1 97.69 174 PHE B CA 1
ATOM 4619 C C . PHE B 1 174 ? 8.516 20.688 17.922 1 97.69 174 PHE B C 1
ATOM 4621 O O . PHE B 1 174 ? 8.047 21.812 17.812 1 97.69 174 PHE B O 1
ATOM 4628 N N . LEU B 1 175 ? 8.039 19.797 18.734 1 97.56 175 LEU B N 1
ATOM 4629 C CA . LEU B 1 175 ? 6.914 20.078 19.625 1 97.56 175 LEU B CA 1
ATOM 4630 C C . LEU B 1 175 ? 7.227 21.25 20.547 1 97.56 175 LEU B C 1
ATOM 4632 O O . LEU B 1 175 ? 6.402 22.141 20.719 1 97.56 175 LEU B O 1
ATOM 4636 N N . ILE B 1 176 ? 8.391 21.266 21.125 1 96.75 176 ILE B N 1
ATOM 4637 C CA . ILE B 1 176 ? 8.781 22.297 22.078 1 96.75 176 ILE B CA 1
ATOM 4638 C C . ILE B 1 176 ? 8.828 23.656 21.375 1 96.75 176 ILE B C 1
ATOM 4640 O O . ILE B 1 176 ? 8.422 24.656 21.953 1 96.75 176 ILE B O 1
ATOM 4644 N N . LYS B 1 177 ? 9.266 23.641 20.156 1 96.25 177 LYS B N 1
ATOM 4645 C CA . LYS B 1 177 ? 9.422 24.891 19.406 1 96.25 177 LYS B CA 1
ATOM 4646 C C . LYS B 1 177 ? 8.078 25.406 18.891 1 96.25 177 LYS B C 1
ATOM 4648 O O . LYS B 1 177 ? 7.844 26.609 18.828 1 96.25 177 LYS B O 1
ATOM 4653 N N . MET B 1 178 ? 7.188 24.516 18.547 1 97.88 178 MET B N 1
ATOM 4654 C CA . MET B 1 178 ? 5.988 24.922 17.812 1 97.88 178 MET B CA 1
ATOM 4655 C C . MET B 1 178 ? 4.801 25.062 18.766 1 97.88 178 MET B C 1
ATOM 4657 O O . MET B 1 178 ? 3.854 25.797 18.469 1 97.88 178 MET B O 1
ATOM 4661 N N . LEU B 1 179 ? 4.793 24.359 19.891 1 97.88 179 LEU B N 1
ATOM 4662 C CA . LEU B 1 179 ? 3.641 24.281 20.781 1 97.88 179 LEU B CA 1
ATOM 4663 C C . LEU B 1 179 ? 3.281 25.656 21.328 1 97.88 179 LEU B C 1
ATOM 4665 O O . LEU B 1 179 ? 2.105 26.031 21.359 1 97.88 179 LEU B O 1
ATOM 4669 N N . PRO B 1 180 ? 4.285 26.469 21.828 1 98.12 180 PRO B N 1
ATOM 4670 C CA . PRO B 1 180 ? 3.928 27.797 22.344 1 98.12 180 PRO B CA 1
ATOM 4671 C C . PRO B 1 180 ? 3.219 28.656 21.312 1 98.12 180 PRO B C 1
ATOM 4673 O O . PRO B 1 180 ? 2.227 29.328 21.625 1 98.12 180 PRO B O 1
ATOM 4676 N N . LEU B 1 181 ? 3.736 28.672 20.094 1 98.5 181 LEU B N 1
ATOM 4677 C CA . LEU B 1 181 ? 3.098 29.438 19.031 1 98.5 181 LEU B CA 1
ATOM 4678 C C . LEU B 1 181 ? 1.686 28.922 18.766 1 98.5 181 LEU B C 1
ATOM 4680 O O . LEU B 1 181 ? 0.771 29.703 18.516 1 98.5 181 LEU B O 1
ATOM 4684 N N . THR B 1 182 ? 1.543 27.594 18.766 1 98.62 182 THR B N 1
ATOM 4685 C CA . THR B 1 182 ? 0.24 26.984 18.547 1 98.62 182 THR B CA 1
ATOM 4686 C C . THR B 1 182 ? -0.771 27.469 19.578 1 98.62 182 THR B C 1
ATOM 4688 O O . THR B 1 182 ? -1.9 27.828 19.234 1 98.62 182 THR B O 1
ATOM 4691 N N . ILE B 1 183 ? -0.351 27.531 20.797 1 98.56 183 ILE B N 1
ATOM 4692 C CA . ILE B 1 183 ? -1.229 27.984 21.875 1 98.56 183 ILE B CA 1
ATOM 4693 C C . ILE B 1 183 ? -1.607 29.438 21.672 1 98.56 183 ILE B C 1
ATOM 4695 O O . ILE B 1 183 ? -2.783 29.812 21.766 1 98.56 183 ILE B O 1
ATOM 4699 N N . ILE B 1 184 ? -0.665 30.266 21.344 1 98.62 184 ILE B N 1
ATOM 4700 C CA . ILE B 1 184 ? -0.896 31.703 21.172 1 98.62 184 ILE B CA 1
ATOM 4701 C C . ILE B 1 184 ? -1.838 31.938 19.984 1 98.62 184 ILE B C 1
ATOM 4703 O O . ILE B 1 184 ? -2.783 32.719 20.094 1 98.62 184 ILE B O 1
ATOM 4707 N N . THR B 1 185 ? -1.581 31.266 18.922 1 98.75 185 THR B N 1
ATOM 4708 C CA . THR B 1 185 ? -2.404 31.469 17.734 1 98.75 185 THR B CA 1
ATOM 4709 C C . THR B 1 185 ? -3.799 30.875 17.938 1 98.75 185 THR B C 1
ATOM 4711 O O . THR B 1 185 ? -4.777 31.391 17.391 1 98.75 185 THR B O 1
ATOM 4714 N N . PHE B 1 186 ? -3.883 29.766 18.688 1 98.56 186 PHE B N 1
ATOM 4715 C CA . PHE B 1 186 ? -5.18 29.203 19.031 1 98.56 186 PHE B CA 1
ATOM 4716 C C . PHE B 1 186 ? -6.027 30.219 19.797 1 98.56 186 PHE B C 1
ATOM 4718 O O . PHE B 1 186 ? -7.164 30.5 19.406 1 98.56 186 PHE B O 1
ATOM 4725 N N . ILE B 1 187 ? -5.43 30.812 20.828 1 98.56 187 ILE B N 1
ATOM 4726 C CA . ILE B 1 187 ? -6.129 31.797 21.656 1 98.56 187 ILE B CA 1
ATOM 4727 C C . ILE B 1 187 ? -6.52 33 20.797 1 98.56 187 ILE B C 1
ATOM 4729 O O . ILE B 1 187 ? -7.645 33.5 20.891 1 98.56 187 ILE B O 1
ATOM 4733 N N . THR B 1 188 ? -5.648 33.469 19.984 1 98.62 188 THR B N 1
ATOM 4734 C CA . THR B 1 188 ? -5.902 34.594 19.094 1 98.62 188 THR B CA 1
ATOM 4735 C C . THR B 1 188 ? -7.059 34.281 18.156 1 98.62 188 THR B C 1
ATOM 47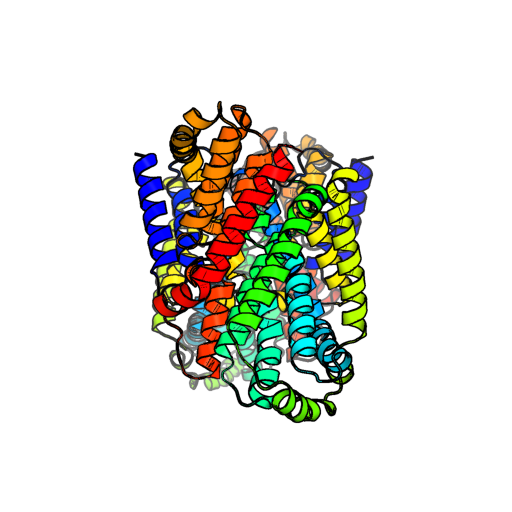37 O O . THR B 1 188 ? -7.934 35.125 17.938 1 98.62 188 THR B O 1
ATOM 4740 N N . THR B 1 189 ? -7.02 33.094 17.578 1 98.5 189 THR B N 1
ATOM 4741 C CA . THR B 1 189 ? -8.07 32.688 16.656 1 98.5 189 THR B CA 1
ATOM 4742 C C . THR B 1 189 ? -9.422 32.656 17.359 1 98.5 189 THR B C 1
ATOM 4744 O O . THR B 1 189 ? -10.43 33.125 16.812 1 98.5 189 THR B O 1
ATOM 4747 N N . MET B 1 190 ? -9.469 32.125 18.594 1 97.75 190 MET B N 1
ATOM 4748 C CA . MET B 1 190 ? -10.703 32.094 19.375 1 97.75 190 MET B CA 1
ATOM 4749 C C . MET B 1 190 ? -11.203 33.5 19.688 1 97.75 190 MET B C 1
ATOM 4751 O O . MET B 1 190 ? -12.406 33.75 19.641 1 97.75 190 MET B O 1
ATOM 4755 N N . LEU B 1 191 ? -10.281 34.406 19.953 1 97.31 191 LEU B N 1
ATOM 4756 C CA . LEU B 1 191 ? -10.656 35.781 20.25 1 97.31 191 LEU B CA 1
ATOM 4757 C C . LEU B 1 191 ? -11.195 36.469 19.016 1 97.31 191 LEU B C 1
ATOM 4759 O O . LEU B 1 191 ? -12.18 37.219 19.094 1 97.31 191 LEU B O 1
ATOM 4763 N N . ILE B 1 192 ? -10.547 36.25 17.906 1 97.12 192 ILE B N 1
ATOM 4764 C CA . ILE B 1 192 ? -11.016 36.844 16.656 1 97.12 192 ILE B CA 1
ATOM 4765 C C . ILE B 1 192 ? -12.445 36.375 16.375 1 97.12 192 ILE B C 1
ATOM 4767 O O . ILE B 1 192 ? -13.305 37.156 15.984 1 97.12 192 ILE B O 1
ATOM 4771 N N . TYR B 1 193 ? -12.664 35.094 16.562 1 95.81 193 TYR B N 1
ATOM 4772 C CA . TYR B 1 193 ? -14 34.531 16.344 1 95.81 193 TYR B CA 1
ATOM 4773 C C . TYR B 1 193 ? -15.008 35.188 17.281 1 95.81 193 TYR B C 1
ATOM 4775 O O . TYR B 1 193 ? -16.094 35.562 16.859 1 95.81 193 TYR B O 1
ATOM 4783 N N . LYS B 1 194 ? -14.672 35.312 18.562 1 93.81 194 LYS B N 1
ATOM 4784 C CA . LYS B 1 194 ? -15.562 35.875 19.562 1 93.81 194 LYS B CA 1
ATOM 4785 C C . LYS B 1 194 ? -15.906 37.344 19.219 1 93.81 194 LYS B C 1
ATOM 4787 O O . LYS B 1 194 ? -17.062 37.75 19.359 1 93.81 194 LYS B O 1
ATOM 4792 N N . PHE B 1 195 ? -14.984 38.062 18.734 1 92.75 195 PHE B N 1
ATOM 4793 C CA . PHE B 1 195 ? -15.188 39.469 18.469 1 92.75 195 PHE B CA 1
ATOM 4794 C C . PHE B 1 195 ? -15.945 39.688 17.156 1 92.75 195 PHE B C 1
ATOM 4796 O O . PHE B 1 195 ? -16.703 40.625 17.016 1 92.75 195 PHE B O 1
ATOM 4803 N N . ASN B 1 196 ? -15.789 38.75 16.266 1 90.94 196 ASN B N 1
ATOM 4804 C CA . ASN B 1 196 ? -16.422 38.875 14.953 1 90.94 196 ASN B CA 1
ATOM 4805 C C . ASN B 1 196 ? -17.844 38.312 14.969 1 90.94 196 ASN B C 1
ATOM 4807 O O . ASN B 1 196 ? -18.641 38.594 14.055 1 90.94 196 ASN B O 1
ATOM 4811 N N . ASN B 1 197 ? -18.156 37.531 15.984 1 86.56 197 ASN B N 1
ATOM 4812 C CA . ASN B 1 197 ? -19.484 36.938 16.062 1 86.56 197 ASN B CA 1
ATOM 4813 C C . ASN B 1 197 ? -20.188 37.312 17.359 1 86.56 197 ASN B C 1
ATOM 4815 O O . ASN B 1 197 ? -19.844 36.812 18.438 1 86.56 197 ASN B O 1
ATOM 4819 N N . LYS B 1 198 ? -21.109 38.219 17.234 1 85.25 198 LYS B N 1
ATOM 4820 C CA . LYS B 1 198 ? -21.938 38.594 18.375 1 85.25 198 LYS B CA 1
ATOM 4821 C C . LYS B 1 198 ? -23.078 37.594 18.578 1 85.25 198 LYS B C 1
ATOM 4823 O O . LYS B 1 198 ? -23.812 37.281 17.625 1 85.25 198 LYS B O 1
ATOM 4828 N N . VAL B 1 199 ? -23.078 37.062 19.766 1 88.44 199 VAL B N 1
ATOM 4829 C CA . VAL B 1 199 ? -24.094 36.031 20 1 88.44 199 VAL B CA 1
ATOM 4830 C C . VAL B 1 199 ? -24.906 36.375 21.25 1 88.44 199 VAL B C 1
ATOM 4832 O O . VAL B 1 199 ? -24.422 37.094 22.125 1 88.44 199 VAL B O 1
ATOM 4835 N N . ASP B 1 200 ? -26.156 36 21.219 1 92.38 200 ASP B N 1
ATOM 4836 C CA . ASP B 1 200 ? -27.016 36.062 22.391 1 92.38 200 ASP B CA 1
ATOM 4837 C C . ASP B 1 200 ? -26.781 34.875 23.328 1 92.38 200 ASP B C 1
ATOM 4839 O O . ASP B 1 200 ? -27.484 33.875 23.25 1 92.38 200 ASP B O 1
ATOM 4843 N N . THR B 1 201 ? -25.891 35.125 24.203 1 93.94 201 THR B N 1
ATOM 4844 C CA . THR B 1 201 ? -25.406 34.031 25.062 1 93.94 201 THR B CA 1
ATOM 4845 C C . THR B 1 201 ? -26.562 33.438 25.891 1 93.94 201 THR B C 1
ATOM 4847 O O . THR B 1 201 ? -26.625 32.25 26.094 1 93.94 201 THR B O 1
ATOM 4850 N N . LYS B 1 202 ? -27.438 34.219 26.375 1 95.81 202 LYS B N 1
ATOM 4851 C CA . LYS B 1 202 ? -28.562 33.75 27.188 1 95.81 202 LYS B CA 1
ATOM 4852 C C . LYS B 1 202 ? -29.469 32.844 26.391 1 95.81 202 LYS B C 1
ATOM 4854 O O . LYS B 1 202 ? -29.859 31.766 26.875 1 95.81 202 LYS B O 1
ATOM 4859 N N . GLU B 1 203 ? -29.734 33.25 25.25 1 96.31 203 GLU B N 1
ATOM 4860 C CA . GLU B 1 203 ? -30.594 32.438 24.391 1 96.31 203 GLU B CA 1
ATOM 4861 C C . GLU B 1 203 ? -29.906 31.141 24 1 96.31 203 GLU B C 1
ATOM 4863 O O . GLU B 1 203 ? -30.516 30.078 24.016 1 96.31 203 GLU B O 1
ATOM 4868 N N . TYR B 1 204 ? -28.688 31.25 23.625 1 96.31 204 TYR B N 1
ATOM 4869 C CA . TYR B 1 204 ? -27.938 30.078 23.203 1 96.31 204 TYR B CA 1
ATOM 4870 C C . TYR B 1 204 ? -27.797 29.078 24.344 1 96.31 204 TYR B C 1
ATOM 4872 O O . TYR B 1 204 ? -27.906 27.875 24.125 1 96.31 204 TYR B O 1
ATOM 4880 N N . ASN B 1 205 ? -27.594 29.594 25.562 1 96.69 205 ASN B N 1
ATOM 4881 C CA . ASN B 1 205 ? -27.5 28.719 26.719 1 96.69 205 ASN B CA 1
ATOM 4882 C C . ASN B 1 205 ? -28.797 27.953 26.953 1 96.69 205 ASN B C 1
ATOM 4884 O O . ASN B 1 205 ? -28.766 26.766 27.266 1 96.69 205 ASN B O 1
ATOM 4888 N N . LYS B 1 206 ? -29.844 28.578 26.766 1 96.69 206 LYS B N 1
ATOM 4889 C CA . LYS B 1 206 ? -31.141 27.938 26.938 1 96.69 206 LYS B CA 1
ATOM 4890 C C . LYS B 1 206 ? -31.344 26.828 25.906 1 96.69 206 LYS B C 1
ATOM 4892 O O . LYS B 1 206 ? -31.812 25.75 26.25 1 96.69 206 LYS B O 1
ATOM 4897 N N . LYS B 1 207 ? -30.984 27.094 24.734 1 96.44 207 LYS B N 1
ATOM 4898 C CA . LYS B 1 207 ? -31.172 26.125 23.656 1 96.44 207 LYS B CA 1
ATOM 4899 C C . LYS B 1 207 ? -30.25 24.922 23.844 1 96.44 207 LYS B C 1
ATOM 4901 O O . LYS B 1 207 ? -30.641 23.781 23.578 1 96.44 207 LYS B O 1
ATOM 4906 N N . LEU B 1 208 ? -29.109 25.156 24.328 1 96.56 208 LEU B N 1
ATOM 4907 C CA . LEU B 1 208 ? -28.109 24.094 24.453 1 96.56 208 LEU B CA 1
ATOM 4908 C C . LEU B 1 208 ? -28.484 23.141 25.594 1 96.56 208 LEU B C 1
ATOM 4910 O O . LEU B 1 208 ? -27.984 22.016 25.656 1 96.56 208 LEU B O 1
ATOM 4914 N N . GLU B 1 209 ? -29.375 23.562 26.422 1 95.06 209 GLU B N 1
ATOM 4915 C CA . GLU B 1 209 ? -29.859 22.688 27.484 1 95.06 209 GLU B CA 1
ATOM 4916 C C . GLU B 1 209 ? -30.547 21.469 26.922 1 95.06 209 GLU B C 1
ATOM 4918 O O . GLU B 1 209 ? -30.625 20.422 27.578 1 95.06 209 GLU B O 1
ATOM 4923 N N . LYS B 1 210 ? -30.969 21.562 25.734 1 93.19 210 LYS B N 1
ATOM 4924 C CA . LYS B 1 210 ? -31.641 20.438 25.078 1 93.19 210 LYS B CA 1
ATOM 4925 C C . LYS B 1 210 ? -30.688 19.266 24.906 1 93.19 210 LYS B C 1
ATOM 4927 O O . LYS B 1 210 ? -31.125 18.125 24.766 1 93.19 210 LYS B O 1
ATOM 4932 N N . LEU B 1 211 ? -29.453 19.562 24.984 1 94.31 211 LEU B N 1
ATOM 4933 C CA . LEU B 1 211 ? -28.438 18.531 24.766 1 94.31 211 LEU B CA 1
ATOM 4934 C C . LEU B 1 211 ? -28.172 17.734 26.031 1 94.31 211 LEU B C 1
ATOM 4936 O O . LEU B 1 211 ? -27.391 16.781 26.031 1 94.31 211 LEU B O 1
ATOM 4940 N N . LYS B 1 212 ? -28.844 18.078 27.047 1 92.69 212 LYS B N 1
ATOM 4941 C CA . LYS B 1 212 ? -28.688 17.375 28.328 1 92.69 212 LYS B CA 1
ATOM 4942 C C . LYS B 1 212 ? -29.094 15.914 28.203 1 92.69 212 LYS B C 1
ATOM 4944 O O . LYS B 1 212 ? -28.672 15.078 29 1 92.69 212 LYS B O 1
ATOM 4949 N N . THR B 1 213 ? -29.797 15.625 27.25 1 90.19 213 THR B N 1
ATOM 4950 C CA . THR B 1 213 ? -30.297 14.266 27.062 1 90.19 213 THR B CA 1
ATOM 4951 C C . THR B 1 213 ? -29.25 13.383 26.406 1 90.19 213 THR B C 1
ATOM 4953 O O . THR B 1 213 ? -29.359 12.156 26.422 1 90.19 213 THR B O 1
ATOM 4956 N N . MET B 1 214 ? -28.25 13.938 25.938 1 90 214 MET B N 1
ATOM 4957 C CA . MET B 1 214 ? -27.188 13.156 25.312 1 90 214 MET B CA 1
ATOM 4958 C C . MET B 1 214 ? -26.406 12.367 26.344 1 90 214 MET B C 1
ATOM 4960 O O . MET B 1 214 ? -26.094 12.883 27.422 1 90 214 MET B O 1
ATOM 4964 N N . ASP B 1 215 ? -26.188 11.125 26.078 1 91 215 ASP B N 1
ATOM 4965 C CA . ASP B 1 215 ? -25.422 10.234 26.922 1 91 215 ASP B CA 1
ATOM 4966 C C . ASP B 1 215 ? -24.109 9.828 26.25 1 91 215 ASP B C 1
ATOM 4968 O O . ASP B 1 215 ? -24.109 9 25.344 1 91 215 ASP B O 1
ATOM 4972 N N . ALA B 1 216 ? -23 10.367 26.766 1 92.06 216 ALA B N 1
ATOM 4973 C CA . ALA B 1 216 ? -21.672 10.117 26.188 1 92.06 216 ALA B CA 1
ATOM 4974 C C . ALA B 1 216 ? -21.359 8.625 26.203 1 92.06 216 ALA B C 1
ATOM 4976 O O . ALA B 1 216 ? -20.688 8.125 25.297 1 92.06 216 ALA B O 1
ATOM 4977 N N . SER B 1 217 ? -21.812 7.91 27.156 1 92.56 217 SER B N 1
ATOM 4978 C CA . SER B 1 217 ? -21.5 6.488 27.297 1 92.56 217 SER B CA 1
ATOM 4979 C C . SER B 1 217 ? -22.094 5.684 26.141 1 92.56 217 SER B C 1
ATOM 4981 O O . SER B 1 217 ? -21.578 4.629 25.781 1 92.56 217 SER B O 1
ATOM 4983 N N . LYS B 1 218 ? -23.125 6.133 25.531 1 92.06 218 LYS B N 1
ATOM 4984 C CA . LYS B 1 218 ? -23.797 5.434 24.453 1 92.06 218 LYS B CA 1
ATOM 4985 C C . LYS B 1 218 ? -23.031 5.551 23.141 1 92.06 218 LYS B C 1
ATOM 4987 O O . LYS B 1 218 ? -23.297 4.82 22.188 1 92.06 218 LYS B O 1
ATOM 4992 N N . THR B 1 219 ? -22.047 6.438 23.141 1 92.19 219 THR B N 1
ATOM 4993 C CA . THR B 1 219 ? -21.25 6.637 21.922 1 92.19 219 THR B CA 1
ATOM 4994 C C . THR B 1 219 ? -20.125 5.613 21.844 1 92.19 219 THR B C 1
ATOM 4996 O O . THR B 1 219 ? -19.531 5.438 20.781 1 92.19 219 THR B O 1
ATOM 4999 N N . ILE B 1 220 ? -19.797 4.934 22.938 1 95.38 220 ILE B N 1
ATOM 5000 C CA . ILE B 1 220 ? -18.781 3.898 22.969 1 95.38 220 ILE B CA 1
ATOM 5001 C C . ILE B 1 220 ? -19.297 2.645 22.266 1 95.38 220 ILE B C 1
ATOM 5003 O O . ILE B 1 220 ? -20.266 2.023 22.734 1 95.38 220 ILE B O 1
ATOM 5007 N N . GLN B 1 221 ? -18.688 2.252 21.188 1 95.69 221 GLN B N 1
ATOM 5008 C CA . GLN B 1 221 ? -19.141 1.108 20.406 1 95.69 221 GLN B CA 1
ATOM 5009 C C . GLN B 1 221 ? -18.453 -0.177 20.859 1 95.69 221 GLN B C 1
ATOM 5011 O O . GLN B 1 221 ? -19.062 -1.248 20.844 1 95.69 221 GLN B O 1
ATOM 5016 N N . ASP B 1 222 ? -17.172 -0.158 21.188 1 96.62 222 ASP B N 1
ATOM 5017 C CA . ASP B 1 222 ? -16.391 -1.294 21.672 1 96.62 222 ASP B CA 1
ATOM 5018 C C . ASP B 1 222 ? -15.383 -0.856 22.734 1 96.62 222 ASP B C 1
ATOM 5020 O O . ASP B 1 222 ? -14.297 -0.371 22.391 1 96.62 222 ASP B O 1
ATOM 5024 N N . LYS B 1 223 ? -15.719 -1.066 23.938 1 97.06 223 LYS B N 1
ATOM 5025 C CA . LYS B 1 223 ? -14.906 -0.616 25.062 1 97.06 223 LYS B CA 1
ATOM 5026 C C . LYS B 1 223 ? -13.523 -1.27 25.047 1 97.06 223 LYS B C 1
ATOM 5028 O O . LYS B 1 223 ? -12.523 -0.625 25.344 1 97.06 223 LYS B O 1
ATOM 5033 N N . SER B 1 224 ? -13.492 -2.514 24.734 1 97.75 224 SER B N 1
ATOM 5034 C CA . SER B 1 224 ? -12.227 -3.229 24.672 1 97.75 224 SER B CA 1
ATOM 5035 C C . SER B 1 224 ? -11.305 -2.623 23.625 1 97.75 224 SER B C 1
ATOM 5037 O O . SER B 1 224 ? -10.133 -2.344 23.891 1 97.75 224 SER B O 1
ATOM 5039 N N . GLU B 1 225 ? -11.805 -2.443 22.422 1 97.25 225 GLU B N 1
ATOM 5040 C CA . GLU B 1 225 ? -11.031 -1.829 21.344 1 97.25 225 GLU B CA 1
ATOM 5041 C C . GLU B 1 225 ? -10.594 -0.415 21.719 1 97.25 225 GLU B C 1
ATOM 5043 O O . GLU B 1 225 ? -9.5 0.019 21.344 1 97.25 225 GLU B O 1
ATOM 5048 N N . MET B 1 226 ? -11.516 0.266 22.391 1 97.75 226 MET B N 1
ATOM 5049 C CA . MET B 1 226 ? -11.211 1.622 22.844 1 97.75 226 MET B CA 1
ATOM 5050 C C . MET B 1 226 ? -10 1.628 23.766 1 97.75 226 MET B C 1
ATOM 5052 O O . MET B 1 226 ? -9.062 2.404 23.578 1 97.75 226 MET B O 1
ATOM 5056 N N . ILE B 1 227 ? -10.016 0.777 24.781 1 98.25 227 ILE B N 1
ATOM 5057 C CA . ILE B 1 227 ? -8.945 0.722 25.781 1 98.25 227 ILE B CA 1
ATOM 5058 C C . ILE B 1 227 ? -7.641 0.291 25.094 1 98.25 227 ILE B C 1
ATOM 5060 O O . ILE B 1 227 ? -6.594 0.91 25.312 1 98.25 227 ILE B O 1
ATOM 5064 N N . LYS B 1 228 ? -7.664 -0.787 24.297 1 98.5 228 LYS B N 1
ATOM 5065 C CA . LYS B 1 228 ? -6.484 -1.244 23.578 1 98.5 228 LYS B CA 1
ATOM 5066 C C . LYS B 1 228 ? -5.918 -0.136 22.688 1 98.5 228 LYS B C 1
ATOM 5068 O O . LYS B 1 228 ? -4.703 0.061 22.625 1 98.5 228 LYS B O 1
ATOM 5073 N N . GLY B 1 229 ? -6.828 0.574 21.969 1 98.19 229 GLY B N 1
ATOM 5074 C CA . GLY B 1 229 ? -6.422 1.673 21.109 1 98.19 229 GLY B CA 1
ATOM 5075 C C . GLY B 1 229 ? -5.75 2.805 21.859 1 98.19 229 GLY B C 1
ATOM 5076 O O . GLY B 1 229 ? -4.703 3.305 21.438 1 98.19 229 GLY B O 1
ATOM 5077 N N . ILE B 1 230 ? -6.344 3.211 22.953 1 98 230 ILE B N 1
ATOM 5078 C CA . ILE B 1 230 ? -5.809 4.312 23.75 1 98 230 ILE B CA 1
ATOM 5079 C C . ILE B 1 230 ? -4.441 3.932 24.312 1 98 230 ILE B C 1
ATOM 5081 O O . ILE B 1 230 ? -3.51 4.738 24.297 1 98 230 ILE B O 1
ATOM 5085 N N . VAL B 1 231 ? -4.309 2.732 24.781 1 98.62 231 VAL B N 1
ATOM 5086 C CA . VAL B 1 231 ? -3.055 2.266 25.359 1 98.62 231 VAL B CA 1
ATOM 5087 C C . VAL B 1 231 ? -1.96 2.254 24.297 1 98.62 231 VAL B C 1
ATOM 5089 O O . VAL B 1 231 ? -0.878 2.809 24.5 1 98.62 231 VAL B O 1
ATOM 5092 N N . ILE B 1 232 ? -2.199 1.672 23.172 1 98.75 232 ILE B N 1
ATOM 5093 C CA . ILE B 1 232 ? -1.209 1.577 22.109 1 98.75 232 ILE B CA 1
ATOM 5094 C C . ILE B 1 232 ? -0.882 2.973 21.578 1 98.75 232 ILE B C 1
ATOM 5096 O O . ILE B 1 232 ? 0.28 3.283 21.312 1 98.75 232 ILE B O 1
ATOM 5100 N N . PHE B 1 233 ? -1.936 3.758 21.406 1 98.12 233 PHE B N 1
ATOM 5101 C CA . PHE B 1 233 ? -1.731 5.133 20.969 1 98.12 233 PHE B CA 1
ATOM 5102 C C . PHE B 1 233 ? -0.801 5.875 21.922 1 98.12 233 PHE B C 1
ATOM 5104 O O . PHE B 1 233 ? 0.115 6.574 21.469 1 98.12 233 PHE B O 1
ATOM 5111 N N . SER B 1 234 ? -1.015 5.746 23.188 1 98.25 234 SER B N 1
ATOM 5112 C CA . SER B 1 234 ? -0.183 6.395 24.188 1 98.25 234 SER B CA 1
ATOM 5113 C C . SER B 1 234 ? 1.255 5.891 24.125 1 98.25 234 SER B C 1
ATOM 5115 O O . SER B 1 234 ? 2.197 6.676 24.266 1 98.25 234 SER B O 1
ATOM 5117 N N . ILE B 1 235 ? 1.457 4.652 23.922 1 98.56 235 ILE B N 1
ATOM 5118 C CA . ILE B 1 235 ? 2.787 4.062 23.797 1 98.56 235 ILE B CA 1
ATOM 5119 C C . ILE B 1 235 ? 3.492 4.613 22.562 1 98.56 235 ILE B C 1
ATOM 5121 O O . ILE B 1 235 ? 4.676 4.953 22.625 1 98.56 235 ILE B O 1
ATOM 5125 N N . VAL B 1 236 ? 2.775 4.727 21.484 1 98.44 236 VAL B N 1
ATOM 5126 C CA . VAL B 1 236 ? 3.326 5.246 20.234 1 98.44 236 VAL B CA 1
ATOM 5127 C C . VAL B 1 236 ? 3.734 6.707 20.422 1 98.44 236 VAL B C 1
ATOM 5129 O O . VAL B 1 236 ? 4.809 7.117 19.984 1 98.44 236 VAL B O 1
ATOM 5132 N N . LEU B 1 237 ? 2.875 7.5 21.078 1 97.38 237 LEU B N 1
ATOM 5133 C CA . LEU B 1 237 ? 3.201 8.898 21.344 1 97.38 237 LEU B CA 1
ATOM 5134 C C . LEU B 1 237 ? 4.445 9.016 22.219 1 97.38 237 LEU B C 1
ATOM 5136 O O . LEU B 1 237 ? 5.309 9.859 21.969 1 97.38 237 LEU B O 1
ATOM 5140 N N . ALA B 1 238 ? 4.504 8.203 23.219 1 97.94 238 ALA B N 1
ATOM 5141 C CA . ALA B 1 238 ? 5.707 8.172 24.047 1 97.94 238 ALA B CA 1
ATOM 5142 C C . ALA B 1 238 ? 6.934 7.789 23.234 1 97.94 238 ALA B C 1
ATOM 5144 O O . ALA B 1 238 ? 8.016 8.352 23.406 1 97.94 238 ALA B O 1
ATOM 5145 N N . GLY B 1 239 ? 6.75 6.832 22.375 1 98.19 239 GLY B N 1
ATOM 5146 C CA . GLY B 1 239 ? 7.82 6.445 21.469 1 98.19 239 GLY B CA 1
ATOM 5147 C C . GLY B 1 239 ? 8.281 7.582 20.578 1 98.19 239 GLY B C 1
ATOM 5148 O O . GLY B 1 239 ? 9.484 7.738 20.328 1 98.19 239 GLY B O 1
ATOM 5149 N N . PHE B 1 240 ? 7.34 8.352 20.062 1 97.5 240 PHE B N 1
ATOM 5150 C CA . PHE B 1 240 ? 7.684 9.508 19.25 1 97.5 240 PHE B CA 1
ATOM 5151 C C . PHE B 1 240 ? 8.547 10.484 20.047 1 97.5 240 PHE B C 1
ATOM 5153 O O . PHE B 1 240 ? 9.547 11 19.531 1 97.5 240 PHE B O 1
ATOM 5160 N N . MET B 1 241 ? 8.18 10.734 21.25 1 96.69 241 MET B N 1
ATOM 5161 C CA . MET B 1 241 ? 8.891 11.688 22.094 1 96.69 241 MET B CA 1
ATOM 5162 C C . MET B 1 241 ? 10.312 11.195 22.391 1 96.69 241 MET B C 1
ATOM 5164 O O . MET B 1 241 ? 11.227 12 22.562 1 96.69 241 MET B O 1
ATOM 5168 N N . LEU B 1 242 ? 10.508 9.898 22.359 1 97.06 242 LEU B N 1
ATOM 5169 C CA . LEU B 1 242 ? 11.789 9.32 22.75 1 97.06 242 LEU B CA 1
ATOM 5170 C C . LEU B 1 242 ? 12.539 8.781 21.547 1 97.06 242 LEU B C 1
ATOM 5172 O O . LEU B 1 242 ? 13.594 8.156 21.688 1 97.06 242 LEU B O 1
ATOM 5176 N N . HIS B 1 243 ? 12.008 8.953 20.375 1 96.12 243 HIS B N 1
ATOM 5177 C CA . HIS B 1 243 ? 12.516 8.266 19.203 1 96.12 243 HIS B CA 1
ATOM 5178 C C . HIS B 1 243 ? 13.992 8.562 18.984 1 96.12 243 HIS B C 1
ATOM 5180 O O . HIS B 1 243 ? 14.75 7.684 18.562 1 96.12 243 HIS B O 1
ATOM 5186 N N . ASN B 1 244 ? 14.445 9.773 19.297 1 93.62 244 ASN B N 1
ATOM 5187 C CA . ASN B 1 244 ? 15.852 10.125 19.141 1 93.62 244 ASN B CA 1
ATOM 5188 C C . ASN B 1 244 ? 16.719 9.438 20.188 1 93.62 244 ASN B C 1
ATOM 5190 O O . ASN B 1 244 ? 17.844 9.023 19.891 1 93.62 244 ASN B O 1
ATOM 5194 N N . THR B 1 245 ? 16.203 9.367 21.406 1 94.75 245 THR B N 1
ATOM 5195 C CA . THR B 1 245 ? 16.922 8.75 22.5 1 94.75 245 THR B CA 1
ATOM 5196 C C . THR B 1 245 ? 17.094 7.25 22.266 1 94.75 245 THR B C 1
ATOM 5198 O O . THR B 1 245 ? 18.156 6.688 22.531 1 94.75 245 THR B O 1
ATOM 5201 N N . ILE B 1 246 ? 16.125 6.605 21.703 1 95.38 246 ILE B N 1
ATOM 5202 C CA . ILE B 1 246 ? 16.172 5.16 21.516 1 95.38 246 ILE B CA 1
ATOM 5203 C C . ILE B 1 246 ? 16.641 4.848 20.094 1 95.38 246 ILE B C 1
ATOM 5205 O O . ILE B 1 246 ? 16.812 3.682 19.734 1 95.38 246 ILE B O 1
ATOM 5209 N N . ASN B 1 247 ? 16.812 5.84 19.266 1 95.12 247 ASN B N 1
ATOM 5210 C CA . ASN B 1 247 ? 17.344 5.742 17.906 1 95.12 247 ASN B CA 1
ATOM 5211 C C . ASN B 1 247 ? 16.469 4.863 17.016 1 95.12 247 ASN B C 1
ATOM 5213 O O . ASN B 1 247 ? 16.953 3.932 16.375 1 95.12 247 ASN B O 1
ATOM 5217 N N . ILE B 1 248 ? 15.195 5.031 17.078 1 96.81 248 ILE B N 1
ATOM 5218 C CA . ILE B 1 248 ? 14.211 4.355 16.234 1 96.81 248 ILE B CA 1
ATOM 5219 C C . ILE B 1 248 ? 13.422 5.387 15.43 1 96.81 248 ILE B C 1
ATOM 5221 O O . ILE B 1 248 ? 12.945 6.379 15.984 1 96.81 248 ILE B O 1
ATOM 5225 N N . ASP B 1 249 ? 13.305 5.156 14.148 1 96.81 249 ASP B N 1
ATOM 5226 C CA . ASP B 1 249 ? 12.555 6.07 13.297 1 96.81 249 ASP B CA 1
ATOM 5227 C C . ASP B 1 249 ? 11.094 6.148 13.727 1 96.81 249 ASP B C 1
ATOM 5229 O O . ASP B 1 249 ? 10.508 5.148 14.141 1 96.81 249 ASP B O 1
ATOM 5233 N N . ILE B 1 250 ? 10.531 7.32 13.594 1 97.44 250 ILE B N 1
ATOM 5234 C CA . ILE B 1 250 ? 9.148 7.578 13.977 1 97.44 250 ILE B CA 1
ATOM 5235 C C . ILE B 1 250 ? 8.219 6.645 13.203 1 97.44 250 ILE B C 1
ATOM 5237 O O . ILE B 1 250 ? 7.25 6.125 13.758 1 97.44 250 ILE B O 1
ATOM 5241 N N . ALA B 1 251 ? 8.562 6.398 11.945 1 98 251 ALA B N 1
ATOM 5242 C CA . ALA B 1 251 ? 7.742 5.539 11.094 1 98 251 ALA B CA 1
ATOM 5243 C C . ALA B 1 251 ? 7.672 4.121 11.648 1 98 251 ALA B C 1
ATOM 5245 O O . ALA B 1 251 ? 6.617 3.482 11.602 1 98 251 ALA B O 1
ATOM 5246 N N . LEU B 1 252 ? 8.758 3.588 12.117 1 98.38 252 LEU B N 1
ATOM 5247 C CA . LEU B 1 252 ? 8.805 2.229 12.648 1 98.38 252 LEU B CA 1
ATOM 5248 C C . LEU B 1 252 ? 8.008 2.117 13.945 1 98.38 252 LEU B C 1
ATOM 5250 O O . LEU B 1 252 ? 7.375 1.09 14.195 1 98.38 252 LEU B O 1
ATOM 5254 N N . ILE B 1 253 ? 8.031 3.15 14.727 1 98.5 253 ILE B N 1
ATOM 5255 C CA . ILE B 1 253 ? 7.246 3.189 15.953 1 98.5 253 ILE B CA 1
ATOM 5256 C C . ILE B 1 253 ? 5.758 3.154 15.609 1 98.5 253 ILE B C 1
ATOM 5258 O O . ILE B 1 253 ? 5 2.373 16.188 1 98.5 253 ILE B O 1
ATOM 5262 N N . ALA B 1 254 ? 5.363 4.008 14.688 1 98.19 254 ALA B N 1
ATOM 5263 C CA . ALA B 1 254 ? 3.971 4.062 14.258 1 98.19 254 ALA B CA 1
ATOM 5264 C C . ALA B 1 254 ? 3.516 2.717 13.695 1 98.19 254 ALA B C 1
ATOM 5266 O O . ALA B 1 254 ? 2.447 2.217 14.055 1 98.19 254 ALA B O 1
ATOM 5267 N N . MET B 1 255 ? 4.316 2.115 12.867 1 98.44 255 MET B N 1
ATOM 5268 C CA . MET B 1 255 ? 3.971 0.851 12.227 1 98.44 255 MET B CA 1
ATOM 5269 C C . MET B 1 255 ? 3.898 -0.276 13.25 1 98.44 255 MET B C 1
ATOM 5271 O O . MET B 1 255 ? 2.994 -1.112 13.195 1 98.44 255 MET B O 1
ATOM 5275 N N . THR B 1 256 ? 4.863 -0.363 14.141 1 98.69 256 THR B N 1
ATOM 5276 C CA . THR B 1 256 ? 4.848 -1.382 15.18 1 98.69 256 THR B CA 1
ATOM 5277 C C . THR B 1 256 ? 3.57 -1.286 16.016 1 98.69 256 THR B C 1
ATOM 5279 O O . THR B 1 256 ? 2.908 -2.295 16.266 1 98.69 256 THR B O 1
ATOM 5282 N N . GLY B 1 257 ? 3.279 -0.057 16.422 1 98.69 257 GLY B N 1
ATOM 5283 C CA . GLY B 1 257 ? 2.055 0.141 17.188 1 98.69 257 GLY B CA 1
ATOM 5284 C C . GLY B 1 257 ? 0.812 -0.295 16.438 1 98.69 257 GLY B C 1
ATOM 5285 O O . GLY B 1 257 ? -0.065 -0.95 17 1 98.69 257 GLY B O 1
ATOM 5286 N N . ALA B 1 258 ? 0.716 0.055 15.188 1 98.38 258 ALA B N 1
ATOM 5287 C CA . ALA B 1 258 ? -0.431 -0.3 14.352 1 98.38 258 ALA B CA 1
ATOM 5288 C C . ALA B 1 258 ? -0.578 -1.814 14.242 1 98.38 258 ALA B C 1
ATOM 5290 O O . ALA B 1 258 ? -1.679 -2.352 14.391 1 98.38 258 ALA B O 1
ATOM 5291 N N . LEU B 1 259 ? 0.525 -2.48 13.961 1 98.5 259 LEU B N 1
ATOM 5292 C CA . LEU B 1 259 ? 0.491 -3.926 13.758 1 98.5 259 LEU B CA 1
ATOM 5293 C C . LEU B 1 259 ? 0.145 -4.648 15.055 1 98.5 259 LEU B C 1
ATOM 5295 O O . LEU B 1 259 ? -0.626 -5.609 15.047 1 98.5 259 LEU B O 1
ATOM 5299 N N . VAL B 1 260 ? 0.693 -4.23 16.156 1 98.38 260 VAL B N 1
ATOM 5300 C CA . VAL B 1 260 ? 0.369 -4.816 17.453 1 98.38 260 VAL B CA 1
ATOM 5301 C C . VAL B 1 260 ? -1.116 -4.625 17.75 1 98.38 260 VAL B C 1
ATOM 5303 O O . VAL B 1 260 ? -1.787 -5.555 18.203 1 98.38 260 VAL B O 1
ATOM 5306 N N . LEU B 1 261 ? -1.576 -3.418 17.469 1 98.38 261 LEU B N 1
ATOM 5307 C CA . LEU B 1 261 ? -2.984 -3.133 17.719 1 98.38 261 LEU B CA 1
ATOM 5308 C C . LEU B 1 261 ? -3.881 -4.012 16.859 1 98.38 261 LEU B C 1
ATOM 5310 O O . LEU B 1 261 ? -4.922 -4.488 17.312 1 98.38 261 LEU B O 1
ATOM 5314 N N . MET B 1 262 ? -3.529 -4.184 15.625 1 97.56 262 MET B N 1
ATOM 5315 C CA . MET B 1 262 ? -4.301 -5.047 14.734 1 97.56 262 MET B CA 1
ATOM 5316 C C . MET B 1 262 ? -4.312 -6.484 15.25 1 97.56 262 MET B C 1
ATOM 5318 O O . MET B 1 262 ? -5.336 -7.164 15.18 1 97.56 262 MET B O 1
ATOM 5322 N N . LEU B 1 263 ? -3.184 -6.969 15.719 1 96.5 263 LEU B N 1
ATOM 5323 C CA . LEU B 1 263 ? -3.113 -8.312 16.281 1 96.5 263 LEU B CA 1
ATOM 5324 C C . LEU B 1 263 ? -4.016 -8.438 17.5 1 96.5 263 LEU B C 1
ATOM 5326 O O . LEU B 1 263 ? -4.73 -9.43 17.656 1 96.5 263 LEU B O 1
ATOM 5330 N N . LEU B 1 264 ? -4.012 -7.402 18.328 1 96.94 264 LEU B N 1
ATOM 5331 C CA . LEU B 1 264 ? -4.789 -7.422 19.562 1 96.94 264 LEU B CA 1
ATOM 5332 C C . LEU B 1 264 ? -6.285 -7.355 19.266 1 96.94 264 LEU B C 1
ATOM 5334 O O . LEU B 1 264 ? -7.098 -7.895 20.016 1 96.94 264 LEU B O 1
ATOM 5338 N N . THR B 1 265 ? -6.625 -6.652 18.219 1 96.19 265 THR B N 1
ATOM 5339 C CA . THR B 1 265 ? -8.039 -6.461 17.906 1 96.19 265 THR B CA 1
ATOM 5340 C C . THR B 1 265 ? -8.5 -7.469 16.859 1 96.19 265 THR B C 1
ATOM 5342 O O . THR B 1 265 ? -9.664 -7.457 16.438 1 96.19 265 THR B O 1
ATOM 5345 N N . LYS B 1 266 ? -7.617 -8.352 16.312 1 93.5 266 LYS B N 1
ATOM 5346 C CA . LYS B 1 266 ? -7.891 -9.414 15.344 1 93.5 266 LYS B CA 1
ATOM 5347 C C . LYS B 1 266 ? -8.477 -8.852 14.055 1 93.5 266 LYS B C 1
ATOM 5349 O O . LYS B 1 266 ? -9.406 -9.43 13.484 1 93.5 266 LYS B O 1
ATOM 5354 N N . LYS B 1 267 ? -8.023 -7.645 13.75 1 93.81 267 LYS B N 1
ATOM 5355 C CA . LYS B 1 267 ? -8.414 -7.039 12.477 1 93.81 267 LYS B CA 1
ATOM 5356 C C . LYS B 1 267 ? -7.379 -7.336 11.391 1 93.81 267 LYS B C 1
ATOM 5358 O O . LYS B 1 267 ? -6.18 -7.375 11.664 1 93.81 267 LYS B O 1
ATOM 5363 N N . GLY B 1 268 ? -7.852 -7.539 10.195 1 91.75 268 GLY B N 1
ATOM 5364 C CA . GLY B 1 268 ? -6.957 -7.824 9.086 1 91.75 268 GLY B CA 1
ATOM 5365 C C . GLY B 1 268 ? -6.754 -6.633 8.164 1 91.75 268 GLY B C 1
ATOM 5366 O O . GLY B 1 268 ? -7.391 -5.594 8.336 1 91.75 268 GLY B O 1
ATOM 5367 N N . PHE B 1 269 ? -5.816 -6.766 7.227 1 92.56 269 PHE B N 1
ATOM 5368 C CA . PHE B 1 269 ? -5.512 -5.688 6.289 1 92.56 269 PHE B CA 1
ATOM 5369 C C . PHE B 1 269 ? -6.691 -5.434 5.355 1 92.56 269 PHE B C 1
ATOM 5371 O O . PHE B 1 269 ? -6.922 -4.301 4.934 1 92.56 269 PHE B O 1
ATOM 5378 N N . GLU B 1 270 ? -7.426 -6.438 5.031 1 88.88 270 GLU B N 1
ATOM 5379 C CA . GLU B 1 270 ? -8.578 -6.27 4.152 1 88.88 270 GLU B CA 1
ATOM 5380 C C . GLU B 1 270 ? -9.625 -5.352 4.785 1 88.88 270 GLU B C 1
ATOM 5382 O O . GLU B 1 270 ? -10.203 -4.5 4.109 1 88.88 270 GLU B O 1
ATOM 5387 N N . GLU B 1 271 ? -9.828 -5.594 6.055 1 89.81 271 GLU B N 1
ATOM 5388 C CA . GLU B 1 271 ? -10.75 -4.738 6.789 1 89.81 271 GLU B CA 1
ATOM 5389 C C . GLU B 1 271 ? -10.219 -3.312 6.902 1 89.81 271 GLU B C 1
ATOM 5391 O O . GLU B 1 271 ? -10.961 -2.35 6.695 1 89.81 271 GLU B O 1
ATOM 5396 N N . MET B 1 272 ? -8.977 -3.193 7.188 1 91.38 272 MET B N 1
ATOM 5397 C CA . MET B 1 272 ? -8.367 -1.882 7.387 1 91.38 272 MET B CA 1
ATOM 5398 C C . MET B 1 272 ? -8.234 -1.137 6.062 1 91.38 272 MET B C 1
ATOM 5400 O O . MET B 1 272 ? -8.281 0.094 6.031 1 91.38 272 MET B O 1
ATOM 5404 N N . ALA B 1 273 ? -8.078 -1.871 5.07 1 90.38 273 ALA B N 1
ATOM 5405 C CA . ALA B 1 273 ? -7.859 -1.274 3.754 1 90.38 273 ALA B CA 1
ATOM 5406 C C . ALA B 1 273 ? -9.062 -0.439 3.326 1 90.38 273 ALA B C 1
ATOM 5408 O O . ALA B 1 273 ? -8.914 0.544 2.596 1 90.38 273 ALA B O 1
ATOM 5409 N N . THR B 1 274 ? -10.242 -0.782 3.777 1 88.19 274 THR B N 1
ATOM 5410 C CA . THR B 1 274 ? -11.453 -0.074 3.369 1 88.19 274 THR B CA 1
ATOM 5411 C C . THR B 1 274 ? -11.508 1.313 4.004 1 88.19 274 THR B C 1
ATOM 5413 O O . THR B 1 274 ? -12.234 2.188 3.533 1 88.19 274 THR B O 1
ATOM 5416 N N . VAL B 1 275 ? -10.672 1.507 4.977 1 87.62 275 VAL B N 1
ATOM 5417 C CA . VAL B 1 275 ? -10.797 2.764 5.703 1 87.62 275 VAL B CA 1
ATOM 5418 C C . VAL B 1 275 ? -9.508 3.576 5.559 1 87.62 275 VAL B C 1
ATOM 5420 O O . VAL B 1 275 ? -9.484 4.77 5.871 1 87.62 275 VAL B O 1
ATOM 5423 N N . ILE B 1 276 ? -8.43 3.014 5.125 1 91.69 276 ILE B N 1
ATOM 5424 C CA . ILE B 1 276 ? -7.168 3.697 4.855 1 91.69 276 ILE B CA 1
ATOM 5425 C C . ILE B 1 276 ? -7.332 4.633 3.66 1 91.69 276 ILE B C 1
ATOM 5427 O O . ILE B 1 276 ? -8 4.289 2.684 1 91.69 276 ILE B O 1
ATOM 5431 N N . ASP B 1 277 ? -6.773 5.801 3.777 1 91.81 277 ASP B N 1
ATOM 5432 C CA . ASP B 1 277 ? -6.812 6.758 2.676 1 91.81 277 ASP B CA 1
ATOM 5433 C C . ASP B 1 277 ? -5.762 6.422 1.62 1 91.81 277 ASP B C 1
ATOM 5435 O O . ASP B 1 277 ? -4.715 7.074 1.548 1 91.81 277 ASP B O 1
ATOM 5439 N N . TRP B 1 278 ? -6.035 5.578 0.778 1 94 278 TRP B N 1
ATOM 5440 C CA . TRP B 1 278 ? -5.102 5.102 -0.237 1 94 278 TRP B CA 1
ATOM 5441 C C . TRP B 1 278 ? -4.832 6.188 -1.276 1 94 278 TRP B C 1
ATOM 5443 O O . TRP B 1 278 ? -3.754 6.227 -1.875 1 94 278 TRP B O 1
ATOM 5453 N N . ASP B 1 279 ? -5.77 7.023 -1.512 1 93.44 279 ASP B N 1
ATOM 5454 C CA . ASP B 1 279 ? -5.547 8.148 -2.42 1 93.44 279 ASP B CA 1
ATOM 5455 C C . ASP B 1 279 ? -4.348 8.977 -1.979 1 93.44 279 ASP B C 1
ATOM 5457 O O . ASP B 1 279 ? -3.471 9.289 -2.787 1 93.44 279 ASP B O 1
ATOM 5461 N N . THR B 1 280 ? -4.336 9.219 -0.729 1 92.25 280 THR B N 1
ATOM 5462 C CA . THR B 1 280 ? -3.238 10.008 -0.182 1 92.25 280 THR B CA 1
ATOM 5463 C C . THR B 1 280 ? -1.914 9.266 -0.325 1 92.25 280 THR B C 1
ATOM 5465 O O . THR B 1 280 ? -0.908 9.852 -0.73 1 92.25 280 THR B O 1
ATOM 5468 N N . MET B 1 281 ? -1.896 8.008 -0.041 1 94.81 281 MET B N 1
ATOM 5469 C CA . MET B 1 281 ? -0.676 7.203 -0.072 1 94.81 281 MET B CA 1
ATOM 5470 C C . MET B 1 281 ? -0.087 7.164 -1.478 1 94.81 281 MET B C 1
ATOM 5472 O O . MET B 1 281 ? 1.104 7.418 -1.663 1 94.81 281 MET B O 1
ATOM 5476 N N . PHE B 1 282 ? -0.902 6.902 -2.439 1 96.31 282 PHE B N 1
ATOM 5477 C CA . PHE B 1 282 ? -0.42 6.777 -3.811 1 96.31 282 PHE B CA 1
ATOM 5478 C C . PHE B 1 282 ? -0.114 8.148 -4.402 1 96.31 282 PHE B C 1
ATOM 5480 O O . PHE B 1 282 ? 0.804 8.289 -5.211 1 96.31 282 PHE B O 1
ATOM 5487 N N . PHE B 1 283 ? -0.947 9.117 -3.951 1 96.19 283 PHE B N 1
ATOM 5488 C CA . PHE B 1 283 ? -0.664 10.5 -4.336 1 96.19 283 PHE B CA 1
ATOM 5489 C C . PHE B 1 283 ? 0.75 10.898 -3.93 1 96.19 283 PHE B C 1
ATOM 5491 O O . PHE B 1 283 ? 1.504 11.445 -4.738 1 96.19 283 PHE B O 1
ATOM 5498 N N . TYR B 1 284 ? 1.126 10.547 -2.717 1 96.25 284 TYR B N 1
ATOM 5499 C CA . TYR B 1 284 ? 2.449 10.875 -2.201 1 96.25 284 TYR B CA 1
ATOM 5500 C C . TYR B 1 284 ? 3.535 10.117 -2.955 1 96.25 284 TYR B C 1
ATOM 5502 O O . TYR B 1 284 ? 4.617 10.656 -3.203 1 96.25 284 TYR B O 1
ATOM 5510 N N . GLY B 1 285 ? 3.27 8.867 -3.301 1 96.69 285 GLY B N 1
ATOM 5511 C CA . GLY B 1 285 ? 4.223 8.125 -4.109 1 96.69 285 GLY B CA 1
ATOM 5512 C C . GLY B 1 285 ? 4.594 8.836 -5.398 1 96.69 285 GLY B C 1
ATOM 5513 O O . GLY B 1 285 ? 5.777 8.945 -5.734 1 96.69 285 GLY B O 1
ATOM 5514 N N . GLY B 1 286 ? 3.592 9.305 -6.105 1 97.56 286 GLY B N 1
ATOM 5515 C CA . GLY B 1 286 ? 3.84 10.047 -7.328 1 97.56 286 GLY B CA 1
ATOM 5516 C C . GLY B 1 286 ? 4.57 11.359 -7.094 1 97.56 286 GLY B C 1
ATOM 5517 O O . GLY B 1 286 ? 5.488 11.711 -7.844 1 97.56 286 GLY B O 1
ATOM 5518 N N . LEU B 1 287 ? 4.211 12.062 -6.039 1 96.88 287 LEU B N 1
ATOM 5519 C CA . LEU B 1 287 ? 4.801 13.359 -5.738 1 96.88 287 LEU B CA 1
ATOM 5520 C C . LEU B 1 287 ? 6.277 13.219 -5.387 1 96.88 287 LEU B C 1
ATOM 5522 O O . LEU B 1 287 ? 7.094 14.07 -5.754 1 96.88 287 LEU B O 1
ATOM 5526 N N . PHE B 1 288 ? 6.621 12.18 -4.664 1 97.75 288 PHE B N 1
ATOM 5527 C CA . PHE B 1 288 ? 8.016 11.961 -4.297 1 97.75 288 PHE B CA 1
ATOM 5528 C C . PHE B 1 288 ? 8.867 11.703 -5.531 1 97.75 288 PHE B C 1
ATOM 5530 O O . PHE B 1 288 ? 10.016 12.156 -5.609 1 97.75 288 PHE B O 1
ATOM 5537 N N . ALA B 1 289 ? 8.281 10.93 -6.477 1 97.94 289 ALA B N 1
ATOM 5538 C CA . ALA B 1 289 ? 9 10.688 -7.723 1 97.94 289 ALA B CA 1
ATOM 5539 C C . ALA B 1 289 ? 9.242 11.992 -8.477 1 97.94 289 ALA B C 1
ATOM 5541 O O . ALA B 1 289 ? 10.336 12.227 -9 1 97.94 289 ALA B O 1
ATOM 5542 N N . ILE B 1 290 ? 8.281 12.844 -8.453 1 97.5 290 ILE B N 1
ATOM 5543 C CA . ILE B 1 290 ? 8.367 14.133 -9.133 1 97.5 290 ILE B CA 1
ATOM 5544 C C . ILE B 1 290 ? 9.375 15.031 -8.406 1 97.5 290 ILE B C 1
ATOM 5546 O O . ILE B 1 290 ? 10.25 15.625 -9.031 1 97.5 290 ILE B O 1
ATOM 5550 N N . ALA B 1 291 ? 9.258 15.086 -7.105 1 97 291 ALA B N 1
ATOM 5551 C CA . ALA B 1 291 ? 10.148 15.922 -6.297 1 97 291 ALA B CA 1
ATOM 5552 C C . ALA B 1 291 ? 11.602 15.477 -6.457 1 97 291 ALA B C 1
ATOM 5554 O O . ALA B 1 291 ? 12.508 16.312 -6.562 1 97 291 ALA B O 1
ATOM 5555 N N . PHE B 1 292 ? 11.82 14.141 -6.453 1 97.25 292 PHE B N 1
ATOM 5556 C CA . PHE B 1 292 ? 13.156 13.586 -6.652 1 97.25 292 PHE B CA 1
ATOM 5557 C C . PHE B 1 292 ? 13.727 14.016 -7.996 1 97.25 292 PHE B C 1
ATOM 5559 O O . PHE B 1 292 ? 14.883 14.422 -8.086 1 97.25 292 PHE B O 1
ATOM 5566 N N . SER B 1 293 ? 12.898 13.945 -8.992 1 98.12 293 SER B N 1
ATOM 5567 C CA . SER B 1 293 ? 13.328 14.312 -10.336 1 98.12 293 SER B CA 1
ATOM 5568 C C . SER B 1 293 ? 13.648 15.805 -10.43 1 98.12 293 SER B C 1
ATOM 5570 O O . SER B 1 293 ? 14.625 16.203 -11.07 1 98.12 293 SER B O 1
ATOM 5572 N N . LEU B 1 294 ? 12.859 16.641 -9.805 1 97.31 294 LEU B N 1
ATOM 5573 C CA . LEU B 1 294 ? 13.086 18.078 -9.789 1 97.31 294 LEU B CA 1
ATOM 5574 C C . LEU B 1 294 ? 14.422 18.406 -9.125 1 97.31 294 LEU B C 1
ATOM 5576 O O . LEU B 1 294 ? 15.156 19.281 -9.609 1 97.31 294 LEU B O 1
ATOM 5580 N N . GLU B 1 295 ? 14.648 17.766 -8.07 1 96.56 295 GLU B N 1
ATOM 5581 C CA . GLU B 1 295 ? 15.914 17.984 -7.363 1 96.56 295 GLU B CA 1
ATOM 5582 C C . GLU B 1 295 ? 17.109 17.594 -8.227 1 96.56 295 GLU B C 1
ATOM 5584 O O . GLU B 1 295 ? 18.109 18.312 -8.281 1 96.56 295 GLU B O 1
ATOM 5589 N N . LYS B 1 296 ? 17 16.469 -8.914 1 96.81 296 LYS B N 1
ATOM 5590 C CA . LYS B 1 296 ? 18.109 15.93 -9.695 1 96.81 296 LYS B CA 1
ATOM 5591 C C . LYS B 1 296 ? 18.406 16.812 -10.906 1 96.81 296 LYS B C 1
ATOM 5593 O O . LYS B 1 296 ? 19.547 16.906 -11.344 1 96.81 296 LYS B O 1
ATOM 5598 N N . VAL B 1 297 ? 17.375 17.516 -11.398 1 97.12 297 VAL B N 1
ATOM 5599 C CA . VAL B 1 297 ? 17.625 18.344 -12.578 1 97.12 297 VAL B CA 1
ATOM 5600 C C . VAL B 1 297 ? 18.047 19.75 -12.148 1 97.12 297 VAL B C 1
ATOM 5602 O O . VAL B 1 297 ? 18.312 20.609 -12.992 1 97.12 297 VAL B O 1
ATOM 5605 N N . GLY B 1 298 ? 17.984 20.062 -10.859 1 96.56 298 GLY B N 1
ATOM 5606 C CA . GLY B 1 298 ? 18.594 21.281 -10.352 1 96.56 298 GLY B CA 1
ATOM 5607 C C . GLY B 1 298 ? 17.594 22.375 -10.031 1 96.56 298 GLY B C 1
ATOM 5608 O O . GLY B 1 298 ? 17.969 23.5 -9.734 1 96.56 298 GLY B O 1
ATOM 5609 N N . VAL B 1 299 ? 16.375 22.047 -10.047 1 96.56 299 VAL B N 1
ATOM 5610 C CA . VAL B 1 299 ? 15.352 23.047 -9.781 1 96.56 299 VAL B CA 1
ATOM 5611 C C . VAL B 1 299 ? 15.445 23.516 -8.328 1 96.56 299 VAL B C 1
ATOM 5613 O O . VAL B 1 299 ? 15.359 24.719 -8.055 1 96.56 299 VAL B O 1
ATOM 5616 N N . SER B 1 300 ? 15.609 22.641 -7.387 1 96.75 300 SER B N 1
ATOM 5617 C CA . SER B 1 300 ? 15.734 23 -5.977 1 96.75 300 SER B CA 1
ATOM 5618 C C . SER B 1 300 ? 16.938 23.922 -5.742 1 96.75 300 SER B C 1
ATOM 5620 O O . SER B 1 300 ? 16.844 24.859 -4.961 1 96.75 300 SER B O 1
ATOM 5622 N N . GLN B 1 301 ? 17.984 23.578 -6.469 1 97.38 301 GLN B N 1
ATOM 5623 C CA . GLN B 1 301 ? 19.172 24.438 -6.375 1 97.38 301 GLN B CA 1
ATOM 5624 C C . GLN B 1 301 ? 18.891 25.828 -6.918 1 97.38 301 GLN B C 1
ATOM 5626 O O . GLN B 1 301 ? 19.328 26.828 -6.336 1 97.38 301 GLN B O 1
ATOM 5631 N N . ALA B 1 302 ? 18.188 25.891 -8.023 1 97.5 302 ALA B N 1
ATOM 5632 C CA . ALA B 1 302 ? 17.844 27.172 -8.633 1 97.5 302 ALA B CA 1
ATOM 5633 C C . ALA B 1 302 ? 17.016 28.016 -7.68 1 97.5 302 ALA B C 1
ATOM 5635 O O . ALA B 1 302 ? 17.25 29.219 -7.535 1 97.5 302 ALA B O 1
ATOM 5636 N N . ILE B 1 303 ? 16.062 27.438 -7.043 1 97.5 303 ILE B N 1
ATOM 5637 C CA . ILE B 1 303 ? 15.234 28.156 -6.082 1 97.5 303 ILE B CA 1
ATOM 5638 C C . ILE B 1 303 ? 16.078 28.578 -4.879 1 97.5 303 ILE B C 1
ATOM 5640 O O . ILE B 1 303 ? 15.961 29.703 -4.387 1 97.5 303 ILE B O 1
ATOM 5644 N N . ALA B 1 304 ? 16.891 27.672 -4.422 1 98 304 ALA B N 1
ATOM 5645 C CA . ALA B 1 304 ? 17.766 27.969 -3.295 1 98 304 ALA B CA 1
ATOM 5646 C C . ALA B 1 304 ? 18.656 29.172 -3.602 1 98 304 ALA B C 1
ATOM 5648 O O . ALA B 1 304 ? 18.906 30 -2.729 1 98 304 ALA B O 1
ATOM 5649 N N . ASN B 1 305 ? 19.109 29.25 -4.82 1 97.62 305 ASN B N 1
ATOM 5650 C CA . ASN B 1 305 ? 19.984 30.344 -5.242 1 97.62 305 ASN B CA 1
ATOM 5651 C C . ASN B 1 305 ? 19.297 31.703 -5.109 1 97.62 305 ASN B C 1
ATOM 5653 O O . ASN B 1 305 ? 19.969 32.719 -4.863 1 97.62 305 ASN B O 1
ATOM 5657 N N . MET B 1 306 ? 18.031 31.719 -5.23 1 96.88 306 MET B N 1
ATOM 5658 C CA . MET B 1 306 ? 17.281 32.969 -5.066 1 96.88 306 MET B CA 1
ATOM 5659 C C . MET B 1 306 ? 17.359 33.469 -3.623 1 96.88 306 MET B C 1
ATOM 5661 O O . MET B 1 306 ? 17.25 34.656 -3.367 1 96.88 306 MET B O 1
ATOM 5665 N N . PHE B 1 307 ? 17.578 32.531 -2.67 1 97.5 307 PHE B N 1
ATOM 5666 C CA . PHE B 1 307 ? 17.594 32.875 -1.251 1 97.5 307 PHE B CA 1
ATOM 5667 C C . PHE B 1 307 ? 19.031 33 -0.741 1 97.5 307 PHE B C 1
ATOM 5669 O O . PHE B 1 307 ? 19.266 33.531 0.34 1 97.5 307 PHE B O 1
ATOM 5676 N N . MET B 1 308 ? 20.031 32.625 -1.505 1 96.5 308 MET B N 1
ATOM 5677 C CA . MET B 1 308 ? 21.422 32.5 -1.08 1 96.5 308 MET B CA 1
ATOM 5678 C C . MET B 1 308 ? 21.969 33.844 -0.638 1 96.5 308 MET B C 1
ATOM 5680 O O . MET B 1 308 ? 22.719 33.938 0.332 1 96.5 308 MET B O 1
ATOM 5684 N N . PRO B 1 309 ? 21.531 34.969 -1.307 1 95.81 309 PRO B N 1
ATOM 5685 C CA . PRO B 1 309 ? 22.062 36.281 -0.885 1 95.81 309 PRO B CA 1
ATOM 5686 C C . PRO B 1 309 ? 21.625 36.656 0.522 1 95.81 309 PRO B C 1
ATOM 5688 O O . PRO B 1 309 ? 22.266 37.5 1.17 1 95.81 309 PRO B O 1
ATOM 5691 N N . LEU B 1 310 ? 20.656 36.062 1.006 1 96.25 310 LEU B N 1
ATOM 5692 C CA . LEU B 1 310 ? 20.094 36.406 2.305 1 96.25 310 LEU B CA 1
ATOM 5693 C C . LEU B 1 310 ? 20.734 35.594 3.42 1 96.25 310 LEU B C 1
ATOM 5695 O O . LEU B 1 310 ? 20.484 35.844 4.602 1 96.25 310 LEU B O 1
ATOM 5699 N N . ILE B 1 311 ? 21.625 34.719 3.076 1 94.38 311 ILE B N 1
ATOM 5700 C CA . ILE B 1 311 ? 22.219 33.812 4.059 1 94.38 311 ILE B CA 1
ATOM 5701 C C . ILE B 1 311 ? 23 34.594 5.094 1 94.38 311 ILE B C 1
ATOM 5703 O O . ILE B 1 311 ? 23.062 34.25 6.266 1 94.38 311 ILE B O 1
ATOM 5707 N N . SER B 1 312 ? 23.562 35.75 4.629 1 92.12 312 SER B N 1
ATOM 5708 C CA . SER B 1 312 ? 24.375 36.594 5.512 1 92.12 312 SER B CA 1
ATOM 5709 C C . SER B 1 312 ? 23.516 37.344 6.5 1 92.12 312 SER B C 1
ATOM 5711 O O . SER B 1 312 ? 24 37.812 7.543 1 92.12 312 SER B O 1
ATOM 5713 N N . THR B 1 313 ? 22.281 37.531 6.234 1 93.31 313 THR B N 1
ATOM 5714 C CA . THR B 1 313 ? 21.312 38.188 7.117 1 93.31 313 THR B CA 1
ATOM 5715 C C . THR B 1 313 ? 20.281 37.188 7.617 1 93.31 313 THR B C 1
ATOM 5717 O O . THR B 1 313 ? 19.188 37.062 7.074 1 93.31 313 THR B O 1
ATOM 5720 N N . LYS B 1 314 ? 20.5 36.594 8.656 1 91.94 314 LYS B N 1
ATOM 5721 C CA . LYS B 1 314 ? 19.781 35.438 9.164 1 91.94 314 LYS B CA 1
ATOM 5722 C C . LYS B 1 314 ? 18.297 35.75 9.352 1 91.94 314 LYS B C 1
ATOM 5724 O O . LYS B 1 314 ? 17.438 35 8.914 1 91.94 314 LYS B O 1
ATOM 5729 N N . ILE B 1 315 ? 18.031 36.906 9.938 1 93.5 315 ILE B N 1
ATOM 5730 C CA . ILE B 1 315 ? 16.641 37.25 10.273 1 93.5 315 ILE B CA 1
ATOM 5731 C C . ILE B 1 315 ? 15.844 37.469 8.992 1 93.5 315 ILE B C 1
ATOM 5733 O O . ILE B 1 315 ? 14.68 37.094 8.906 1 93.5 315 ILE B O 1
ATOM 5737 N N . LEU B 1 316 ? 16.438 38.094 8.008 1 95.5 316 LEU B N 1
ATOM 5738 C CA . LEU B 1 316 ? 15.75 38.344 6.746 1 95.5 316 LEU B CA 1
ATOM 5739 C C . LEU B 1 316 ? 15.469 37.031 6.016 1 95.5 316 LEU B C 1
ATOM 5741 O O . LEU B 1 316 ? 14.422 36.875 5.371 1 95.5 316 LEU B O 1
ATOM 5745 N N . LEU B 1 317 ? 16.469 36.094 6.074 1 96.94 317 LEU B N 1
ATOM 5746 C CA . LEU B 1 317 ? 16.266 34.781 5.449 1 96.94 317 LEU B CA 1
ATOM 5747 C C . LEU B 1 317 ? 15.125 34.031 6.121 1 96.94 317 LEU B C 1
ATOM 5749 O O . LEU B 1 317 ? 14.32 33.406 5.441 1 96.94 317 LEU B O 1
ATOM 5753 N N . LEU B 1 318 ? 15.047 34.094 7.422 1 97.25 318 LEU B N 1
ATOM 5754 C CA . LEU B 1 318 ? 13.984 33.438 8.164 1 97.25 318 LEU B CA 1
ATOM 5755 C C . LEU B 1 318 ? 12.617 34 7.785 1 97.25 318 LEU B C 1
ATOM 5757 O O . LEU B 1 318 ? 11.672 33.25 7.555 1 97.25 318 LEU B O 1
ATOM 5761 N N . PHE B 1 319 ? 12.562 35.312 7.652 1 97.44 319 PHE B N 1
ATOM 5762 C CA . PHE B 1 319 ? 11.305 35.938 7.258 1 97.44 319 PHE B CA 1
ATOM 5763 C C . PHE B 1 319 ? 10.945 35.562 5.824 1 97.44 319 PHE B C 1
ATOM 5765 O O . PHE B 1 319 ? 9.781 35.281 5.523 1 97.44 319 PHE B O 1
ATOM 5772 N N . ALA B 1 320 ? 11.938 35.594 4.984 1 98 320 ALA B N 1
ATOM 5773 C CA . ALA B 1 320 ? 11.688 35.25 3.584 1 98 320 ALA B CA 1
ATOM 5774 C C . ALA B 1 320 ? 11.109 33.844 3.451 1 98 320 ALA B C 1
ATOM 5776 O O . ALA B 1 320 ? 10.188 33.625 2.664 1 98 320 ALA B O 1
ATOM 5777 N N . MET B 1 321 ? 11.664 32.938 4.191 1 98.19 321 MET B N 1
ATOM 5778 C CA . MET B 1 321 ? 11.211 31.562 4.113 1 98.19 321 MET B CA 1
ATOM 5779 C C . MET B 1 321 ? 9.82 31.406 4.719 1 98.19 321 MET B C 1
ATOM 5781 O O . MET B 1 321 ? 8.977 30.688 4.184 1 98.19 321 MET B O 1
ATOM 5785 N N . LEU B 1 322 ? 9.578 32.062 5.859 1 98.44 322 LEU B N 1
ATOM 5786 C CA . LEU B 1 322 ? 8.258 32.031 6.48 1 98.44 322 LEU B CA 1
ATOM 5787 C C . LEU B 1 322 ? 7.191 32.562 5.516 1 98.44 322 LEU B C 1
ATOM 5789 O O . LEU B 1 322 ? 6.176 31.891 5.301 1 98.44 322 LEU B O 1
ATOM 5793 N N . PHE B 1 323 ? 7.461 33.625 4.898 1 98.25 323 PHE B N 1
ATOM 5794 C CA . PHE B 1 323 ? 6.465 34.25 4.035 1 98.25 323 PHE B CA 1
ATOM 5795 C C . PHE B 1 323 ? 6.379 33.531 2.697 1 98.25 323 PHE B C 1
ATOM 5797 O O . PHE B 1 323 ? 5.316 33.5 2.074 1 98.25 323 PHE B O 1
ATOM 5804 N N . ALA B 1 324 ? 7.523 32.938 2.244 1 98.25 324 ALA B N 1
ATOM 5805 C CA . ALA B 1 324 ? 7.438 32.094 1.066 1 98.25 324 ALA B CA 1
ATOM 5806 C C . ALA B 1 324 ? 6.438 30.953 1.283 1 98.25 324 ALA B C 1
ATOM 5808 O O . ALA B 1 324 ? 5.625 30.656 0.406 1 98.25 324 ALA B O 1
ATOM 5809 N N . GLY B 1 325 ? 6.5 30.328 2.457 1 98.12 325 GLY B N 1
ATOM 5810 C CA . GLY B 1 325 ? 5.539 29.281 2.791 1 98.12 325 GLY B CA 1
ATOM 5811 C C . GLY B 1 325 ? 4.121 29.797 2.922 1 98.12 325 GLY B C 1
ATOM 5812 O O . GLY B 1 325 ? 3.189 29.219 2.359 1 98.12 325 GLY B O 1
ATOM 5813 N N . ALA B 1 326 ? 3.98 30.953 3.602 1 98.5 326 ALA B N 1
ATOM 5814 C CA . ALA B 1 326 ? 2.666 31.516 3.883 1 98.5 326 ALA B CA 1
ATOM 5815 C C . ALA B 1 326 ? 1.953 31.906 2.594 1 98.5 326 ALA B C 1
ATOM 5817 O O . ALA B 1 326 ? 0.726 31.828 2.504 1 98.5 326 ALA B O 1
ATOM 5818 N N . ILE B 1 327 ? 2.68 32.312 1.594 1 97.75 327 ILE B N 1
ATOM 5819 C CA . ILE B 1 327 ? 2.105 32.812 0.355 1 97.75 327 ILE B CA 1
ATOM 5820 C C . ILE B 1 327 ? 1.934 31.672 -0.646 1 97.75 327 ILE B C 1
ATOM 5822 O O . ILE B 1 327 ? 0.937 31.609 -1.37 1 97.75 327 ILE B O 1
ATOM 5826 N N . ALA B 1 328 ? 2.842 30.703 -0.713 1 97.44 328 ALA B N 1
ATOM 5827 C CA . ALA B 1 328 ? 2.848 29.656 -1.74 1 97.44 328 ALA B CA 1
ATOM 5828 C C . ALA B 1 328 ? 1.878 28.531 -1.388 1 97.44 328 ALA B C 1
ATOM 5830 O O . ALA B 1 328 ? 1.192 28 -2.264 1 97.44 328 ALA B O 1
ATOM 5831 N N . ILE B 1 329 ? 1.744 28.156 -0.167 1 97.69 329 ILE B N 1
ATOM 5832 C CA . ILE B 1 329 ? 1.092 26.922 0.257 1 97.69 329 ILE B CA 1
ATOM 5833 C C . ILE B 1 329 ? -0.417 27.031 0.053 1 97.69 329 ILE B C 1
ATOM 5835 O O . ILE B 1 329 ? -1.071 26.078 -0.359 1 97.69 329 ILE B O 1
ATOM 5839 N N . PRO B 1 330 ? -1.031 28.281 0.234 1 97.31 330 PRO B N 1
ATOM 5840 C CA . PRO B 1 330 ? -2.465 28.406 -0.04 1 97.31 330 PRO B CA 1
ATOM 5841 C C . PRO B 1 330 ? -2.828 28.047 -1.477 1 97.31 330 PRO B C 1
ATOM 5843 O O . PRO B 1 330 ? -3.982 27.719 -1.76 1 97.31 330 PRO B O 1
ATOM 5846 N N . PHE B 1 331 ? -1.83 27.969 -2.318 1 94.56 331 PHE B N 1
ATOM 5847 C CA . PHE B 1 331 ? -2.125 27.75 -3.727 1 94.56 331 PHE B CA 1
ATOM 5848 C C . PHE B 1 331 ? -1.52 26.422 -4.195 1 94.56 331 PHE B C 1
ATOM 5850 O O . PHE B 1 331 ? -2.061 25.766 -5.09 1 94.56 331 PHE B O 1
ATOM 5857 N N . LEU B 1 332 ? -0.426 26.047 -3.613 1 94.38 332 LEU B N 1
ATOM 5858 C CA . LEU B 1 332 ? 0.262 24.828 -4.031 1 94.38 332 LEU B CA 1
ATOM 5859 C C . LEU B 1 332 ? -0.202 23.641 -3.209 1 94.38 332 LEU B C 1
ATOM 5861 O O . LEU B 1 332 ? 0.046 22.484 -3.582 1 94.38 332 LEU B O 1
ATOM 5865 N N . SER B 1 333 ? -0.885 23.938 -2.119 1 94.06 333 SER B N 1
ATOM 5866 C CA . SER B 1 333 ? -1.342 22.906 -1.193 1 94.06 333 SER B CA 1
ATOM 5867 C C . SER B 1 333 ? -0.218 22.453 -0.265 1 94.06 333 SER B C 1
ATOM 5869 O O . SER B 1 333 ? 0.959 22.547 -0.62 1 94.06 333 SER B O 1
ATOM 5871 N N . ALA B 1 334 ? -0.543 21.969 0.815 1 95.12 334 ALA B N 1
ATOM 5872 C CA . ALA B 1 334 ? 0.37 21.703 1.925 1 95.12 334 ALA B CA 1
ATOM 5873 C C . ALA B 1 334 ? 1.471 20.734 1.515 1 95.12 334 ALA B C 1
ATOM 5875 O O . ALA B 1 334 ? 2.658 21.062 1.589 1 95.12 334 ALA B O 1
ATOM 5876 N N . VAL B 1 335 ? 1.139 19.594 0.97 1 94.69 335 VAL B N 1
ATOM 5877 C CA . VAL B 1 335 ? 2.115 18.531 0.746 1 94.69 335 VAL B CA 1
ATOM 5878 C C . VAL B 1 335 ? 2.871 18.797 -0.556 1 94.69 335 VAL B C 1
ATOM 5880 O O . VAL B 1 335 ? 4.102 18.844 -0.566 1 94.69 335 VAL B O 1
ATOM 5883 N N . PRO B 1 336 ? 2.242 19.062 -1.657 1 94.88 336 PRO B N 1
ATOM 5884 C CA . PRO B 1 336 ? 2.965 19.344 -2.896 1 94.88 336 PRO B CA 1
ATOM 5885 C C . PRO B 1 336 ? 3.928 20.531 -2.758 1 94.88 336 PRO B C 1
ATOM 5887 O O . PRO B 1 336 ? 5.074 20.453 -3.205 1 94.88 336 PRO B O 1
ATOM 5890 N N . GLY B 1 337 ? 3.418 21.578 -2.145 1 96.56 337 GLY B N 1
ATOM 5891 C CA . GLY B 1 337 ? 4.277 22.734 -1.94 1 96.56 337 GLY B CA 1
ATOM 5892 C C . GLY B 1 337 ? 5.492 22.422 -1.087 1 96.56 337 GLY B C 1
ATOM 5893 O O . GLY B 1 337 ? 6.605 22.859 -1.407 1 96.56 337 GLY B O 1
ATOM 5894 N N . THR B 1 338 ? 5.293 21.719 -0.042 1 97.44 338 THR B N 1
ATOM 5895 C CA . THR B 1 338 ? 6.371 21.391 0.888 1 97.44 338 THR B CA 1
ATOM 5896 C C . THR B 1 338 ? 7.418 20.516 0.219 1 97.44 338 THR B C 1
ATOM 5898 O O . THR B 1 338 ? 8.609 20.625 0.496 1 97.44 338 THR B O 1
ATOM 5901 N N . LEU B 1 339 ? 6.992 19.672 -0.653 1 96.44 339 LEU B N 1
ATOM 5902 C CA . LEU B 1 339 ? 7.922 18.797 -1.346 1 96.44 339 LEU B CA 1
ATOM 5903 C C . LEU B 1 339 ? 8.836 19.594 -2.279 1 96.44 339 LEU B C 1
ATOM 5905 O O . LEU B 1 339 ? 9.93 19.141 -2.617 1 96.44 339 LEU B O 1
ATOM 5909 N N . ILE B 1 340 ? 8.398 20.75 -2.674 1 95.81 340 ILE B N 1
ATOM 5910 C CA . ILE B 1 340 ? 9.227 21.641 -3.479 1 95.81 340 ILE B CA 1
ATOM 5911 C C . ILE B 1 340 ? 10.203 22.391 -2.576 1 95.81 340 ILE B C 1
ATOM 5913 O O . ILE B 1 340 ? 11.391 22.5 -2.881 1 95.81 340 ILE B O 1
ATOM 5917 N N . PHE B 1 341 ? 9.773 22.828 -1.406 1 98.06 341 PHE B N 1
ATOM 5918 C CA . PHE B 1 341 ? 10.547 23.75 -0.576 1 98.06 341 PHE B CA 1
ATOM 5919 C C . PHE B 1 341 ? 11.492 22.984 0.339 1 98.06 341 PHE B C 1
ATOM 5921 O O . PHE B 1 341 ? 12.555 23.484 0.704 1 98.06 341 PHE B O 1
ATOM 5928 N N . ALA B 1 342 ? 11.164 21.766 0.693 1 98 342 ALA B N 1
ATOM 5929 C CA . ALA B 1 342 ? 11.961 21.031 1.666 1 98 342 ALA B CA 1
ATOM 5930 C C . ALA B 1 342 ? 13.391 20.844 1.168 1 98 342 ALA B C 1
ATOM 5932 O O . ALA B 1 342 ? 14.352 21.141 1.883 1 98 342 ALA B O 1
ATOM 5933 N N . PRO B 1 343 ? 13.586 20.375 -0.088 1 97.12 343 PRO B N 1
ATOM 5934 C CA . PRO B 1 343 ? 14.961 20.266 -0.586 1 97.12 343 PRO B CA 1
ATOM 5935 C C . PRO B 1 343 ? 15.664 21.625 -0.671 1 97.12 343 PRO B C 1
ATOM 5937 O O . PRO B 1 343 ? 16.891 21.703 -0.488 1 97.12 343 PRO B O 1
ATOM 5940 N N . VAL B 1 344 ? 14.945 22.656 -0.961 1 98.25 344 VAL B N 1
ATOM 5941 C CA . VAL B 1 344 ? 15.492 24.016 -1.015 1 98.25 344 VAL B CA 1
ATOM 5942 C C . VAL B 1 344 ? 16.047 24.406 0.352 1 98.25 344 VAL B C 1
ATOM 5944 O O . VAL B 1 344 ? 17.172 24.891 0.45 1 98.25 344 VAL B O 1
ATOM 5947 N N . ILE B 1 345 ? 15.289 24.156 1.377 1 98.5 345 ILE B N 1
ATOM 5948 C CA . ILE B 1 345 ? 15.695 24.453 2.746 1 98.5 345 ILE B CA 1
ATOM 5949 C C . ILE B 1 345 ? 16.953 23.672 3.104 1 98.5 345 ILE B C 1
ATOM 5951 O O . ILE B 1 345 ? 17.891 24.203 3.689 1 98.5 345 ILE B O 1
ATOM 5955 N N . LYS B 1 346 ? 16.938 22.406 2.727 1 97.56 346 LYS B N 1
ATOM 5956 C CA . LYS B 1 346 ? 18.078 21.547 3 1 97.56 346 LYS B CA 1
ATOM 5957 C C . LYS B 1 346 ? 19.344 22.109 2.361 1 97.56 346 LYS B C 1
ATOM 5959 O O . LYS B 1 346 ? 20.406 22.156 2.998 1 97.56 346 LYS B O 1
ATOM 5964 N N . ILE B 1 347 ? 19.234 22.531 1.141 1 97.44 347 ILE B N 1
ATOM 5965 C CA . ILE B 1 347 ? 20.375 23.109 0.415 1 97.44 347 ILE B CA 1
ATOM 5966 C C . ILE B 1 347 ? 20.859 24.359 1.128 1 97.44 347 ILE B C 1
ATOM 5968 O O . ILE B 1 347 ? 22.062 24.547 1.309 1 97.44 347 ILE B O 1
ATOM 5972 N N . LEU B 1 348 ? 20 25.188 1.509 1 98.25 348 LEU B N 1
ATOM 5973 C CA . LEU B 1 348 ? 20.359 26.422 2.176 1 98.25 348 LEU B CA 1
ATOM 5974 C C . LEU B 1 348 ? 21.078 26.156 3.498 1 98.25 348 LEU B C 1
ATOM 5976 O O . LEU B 1 348 ? 22.078 26.797 3.812 1 98.25 348 LEU B O 1
ATOM 5980 N N . ILE B 1 349 ? 20.531 25.219 4.238 1 97.56 349 ILE B N 1
ATOM 5981 C CA . ILE B 1 349 ? 21.125 24.875 5.527 1 97.56 349 ILE B CA 1
ATOM 5982 C C . ILE B 1 349 ? 22.5 24.281 5.316 1 97.56 349 ILE B C 1
ATOM 5984 O O . ILE B 1 349 ? 23.453 24.594 6.051 1 97.56 349 ILE B O 1
ATOM 5988 N N . ASP B 1 350 ? 22.641 23.469 4.332 1 96.62 350 ASP B N 1
ATOM 5989 C CA . ASP B 1 350 ? 23.938 22.875 4.004 1 96.62 350 ASP B CA 1
ATOM 5990 C C . ASP B 1 350 ? 24.938 23.938 3.594 1 96.62 350 ASP B C 1
ATOM 5992 O O . ASP B 1 350 ? 26.156 23.734 3.684 1 96.62 350 ASP B O 1
ATOM 5996 N N . ASN B 1 351 ? 24.438 25.078 3.225 1 96.75 351 ASN B N 1
ATOM 5997 C CA . ASN B 1 351 ? 25.297 26.172 2.803 1 96.75 351 ASN B CA 1
ATOM 5998 C C . ASN B 1 351 ? 25.438 27.234 3.889 1 96.75 351 ASN B C 1
ATOM 6000 O O . ASN B 1 351 ? 25.812 28.375 3.605 1 96.75 351 ASN B O 1
ATOM 6004 N N . GLY B 1 352 ? 25 26.953 5.066 1 96.12 352 GLY B N 1
ATOM 6005 C CA . GLY B 1 352 ? 25.312 27.812 6.199 1 96.12 352 GLY B CA 1
ATOM 6006 C C . GLY B 1 352 ? 24.094 28.516 6.77 1 96.12 352 GLY B C 1
ATOM 6007 O O . GLY B 1 352 ? 24.203 29.281 7.727 1 96.12 352 GLY B O 1
ATOM 6008 N N . ALA B 1 353 ? 22.906 28.297 6.219 1 96.75 353 ALA B N 1
ATOM 6009 C CA . ALA B 1 353 ? 21.688 28.859 6.797 1 96.75 353 ALA B CA 1
ATOM 6010 C C . ALA B 1 353 ? 21.391 28.25 8.156 1 96.75 353 ALA B C 1
ATOM 6012 O O . ALA B 1 353 ? 21.812 27.125 8.445 1 96.75 353 ALA B O 1
ATOM 6013 N N . PRO B 1 354 ? 20.719 29.047 9.008 1 94.81 354 PRO B N 1
ATOM 6014 C CA . PRO B 1 354 ? 20.406 28.5 10.328 1 94.81 354 PRO B CA 1
ATOM 6015 C C . PRO B 1 354 ? 19.406 27.344 10.25 1 94.81 354 PRO B C 1
ATOM 6017 O O . PRO B 1 354 ? 18.5 27.359 9.398 1 94.81 354 PRO B O 1
ATOM 6020 N N . PHE B 1 355 ? 19.516 26.391 11.203 1 95.44 355 PHE B N 1
ATOM 6021 C CA . PHE B 1 355 ? 18.641 25.219 11.289 1 95.44 355 PHE B CA 1
ATOM 6022 C C . PHE B 1 355 ? 17.188 25.656 11.477 1 95.44 355 PHE B C 1
ATOM 6024 O O . PHE B 1 355 ? 16.266 24.953 11.031 1 95.44 355 PHE B O 1
ATOM 6031 N N . ASP B 1 356 ? 16.938 26.844 12.016 1 95.56 356 ASP B N 1
ATOM 6032 C CA . ASP B 1 356 ? 15.609 27.359 12.328 1 95.56 356 ASP B CA 1
ATOM 6033 C C . ASP B 1 356 ? 14.828 27.672 11.055 1 95.56 356 ASP B C 1
ATOM 6035 O O . ASP B 1 356 ? 13.625 27.953 11.109 1 95.56 356 ASP B O 1
ATOM 6039 N N . LEU B 1 357 ? 15.547 27.562 9.945 1 97.25 357 LEU B N 1
ATOM 6040 C CA . LEU B 1 357 ? 14.859 27.766 8.672 1 97.25 357 LEU B CA 1
ATOM 6041 C C . LEU B 1 357 ? 13.734 26.766 8.484 1 97.25 357 LEU B C 1
ATOM 6043 O O . LEU B 1 357 ? 12.711 27.062 7.871 1 97.25 357 LEU B O 1
ATOM 6047 N N . TRP B 1 358 ? 13.898 25.531 9.016 1 97.69 358 TRP B N 1
ATOM 6048 C CA . TRP B 1 358 ? 12.844 24.516 8.984 1 97.69 358 TRP B CA 1
ATOM 6049 C C . TRP B 1 358 ? 11.602 25.016 9.719 1 97.69 358 TRP B C 1
ATOM 6051 O O . TRP B 1 358 ? 10.477 24.859 9.227 1 97.69 358 TRP B O 1
ATOM 6061 N N . TYR B 1 359 ? 11.789 25.625 10.852 1 97.38 359 TYR B N 1
ATOM 6062 C CA . TYR B 1 359 ? 10.68 26.125 11.664 1 97.38 359 TYR B CA 1
ATOM 6063 C C . TYR B 1 359 ? 10.023 27.344 11.016 1 97.38 359 TYR B C 1
ATOM 6065 O O . TYR B 1 359 ? 8.805 27.5 11.078 1 97.38 359 TYR B O 1
ATOM 6073 N N . ALA B 1 360 ? 10.891 28.188 10.422 1 98.19 360 ALA B N 1
ATOM 6074 C CA . ALA B 1 360 ? 10.359 29.359 9.719 1 98.19 360 ALA B CA 1
ATOM 6075 C C . ALA B 1 360 ? 9.375 28.938 8.625 1 98.19 360 ALA B C 1
ATOM 6077 O O . ALA B 1 360 ? 8.266 29.469 8.547 1 98.19 360 ALA B O 1
ATOM 6078 N N . TYR B 1 361 ? 9.82 27.984 7.844 1 98.44 361 TYR B N 1
ATOM 6079 C CA . TYR B 1 361 ? 8.938 27.484 6.793 1 98.44 361 TYR B CA 1
ATOM 6080 C C . TYR B 1 361 ? 7.695 26.828 7.383 1 98.44 361 TYR B C 1
ATOM 6082 O O . TYR B 1 361 ? 6.582 27.062 6.91 1 98.44 361 TYR B O 1
ATOM 6090 N N . ALA B 1 362 ? 7.852 25.969 8.398 1 98.44 362 ALA B N 1
ATOM 6091 C CA . ALA B 1 362 ? 6.73 25.266 9.008 1 98.44 362 ALA B CA 1
ATOM 6092 C C . ALA B 1 362 ? 5.672 26.234 9.508 1 98.44 362 ALA B C 1
ATOM 6094 O O . ALA B 1 362 ? 4.473 26.016 9.305 1 98.44 362 ALA B O 1
ATOM 6095 N N . ILE B 1 363 ? 6.113 27.312 10.148 1 98.44 363 ILE B N 1
ATOM 6096 C CA . ILE B 1 363 ? 5.211 28.312 10.695 1 98.44 363 ILE B CA 1
ATOM 6097 C C . ILE B 1 363 ? 4.422 28.969 9.562 1 98.44 363 ILE B C 1
ATOM 6099 O O . ILE B 1 363 ? 3.188 28.969 9.57 1 98.44 363 ILE B O 1
ATOM 6103 N N . GLY B 1 364 ? 5.125 29.469 8.586 1 98.56 364 GLY B N 1
ATOM 6104 C CA . GLY B 1 364 ? 4.48 30.141 7.469 1 98.56 364 GLY B CA 1
ATOM 6105 C C . GLY B 1 364 ? 3.559 29.234 6.68 1 98.56 364 GLY B C 1
ATOM 6106 O O . GLY B 1 364 ? 2.432 29.609 6.355 1 98.56 364 GLY B O 1
ATOM 6107 N N . ALA B 1 365 ? 4.066 28.047 6.359 1 98.5 365 ALA B N 1
ATOM 6108 C CA . ALA B 1 365 ? 3.318 27.094 5.535 1 98.5 365 ALA B CA 1
ATOM 6109 C C . ALA B 1 365 ? 2.051 26.625 6.246 1 98.5 365 ALA B C 1
ATOM 6111 O O . ALA B 1 365 ? 0.972 26.594 5.652 1 98.5 365 ALA B O 1
ATOM 6112 N N . ASN B 1 366 ? 2.125 26.25 7.52 1 98.38 366 ASN B N 1
ATOM 6113 C CA . ASN B 1 366 ? 0.962 25.766 8.25 1 98.38 366 ASN B CA 1
ATOM 6114 C C . ASN B 1 366 ? -0.096 26.844 8.414 1 98.38 366 ASN B C 1
ATOM 6116 O O . ASN B 1 366 ? -1.284 26.594 8.203 1 98.38 366 ASN B O 1
ATOM 6120 N N . LEU B 1 367 ? 0.337 28.031 8.844 1 98.56 367 LEU B N 1
ATOM 6121 C CA . LEU B 1 367 ? -0.621 29.109 9.039 1 98.56 367 LEU B CA 1
ATOM 6122 C C . LEU B 1 367 ? -1.2 29.562 7.703 1 98.56 367 LEU B C 1
ATOM 6124 O O . LEU B 1 367 ? -2.381 29.922 7.625 1 98.56 367 LEU B O 1
ATOM 6128 N N . GLY B 1 368 ? -0.423 29.516 6.68 1 98.19 368 GLY B N 1
ATOM 6129 C CA . GLY B 1 368 ? -0.869 29.906 5.348 1 98.19 368 GLY B CA 1
ATOM 6130 C C . GLY B 1 368 ? -1.913 28.969 4.773 1 98.19 368 GLY B C 1
ATOM 6131 O O . GLY B 1 368 ? -2.717 29.359 3.93 1 98.19 368 GLY B O 1
ATOM 6132 N N . THR B 1 369 ? -1.904 27.688 5.18 1 97.62 369 THR B N 1
ATOM 6133 C CA . THR B 1 369 ? -2.85 26.703 4.668 1 97.62 369 THR B CA 1
ATOM 6134 C C . THR B 1 369 ? -4.285 27.172 4.863 1 97.62 369 THR B C 1
ATOM 6136 O O . THR B 1 369 ? -5.184 26.781 4.121 1 97.62 369 THR B O 1
ATOM 6139 N N . ASN B 1 370 ? -4.562 28.062 5.812 1 98.06 370 ASN B N 1
ATOM 6140 C CA . ASN B 1 370 ? -5.906 28.484 6.184 1 98.06 370 ASN B CA 1
ATOM 6141 C C . ASN B 1 370 ? -6.492 29.469 5.164 1 98.06 370 ASN B C 1
ATOM 6143 O O . ASN B 1 370 ? -7.703 29.672 5.129 1 98.06 370 ASN B O 1
ATOM 6147 N N . LEU B 1 371 ? -5.66 30.047 4.371 1 98.25 371 LEU B N 1
ATOM 6148 C CA . LEU B 1 371 ? -6.055 31.203 3.586 1 98.25 371 LEU B CA 1
ATOM 6149 C C . LEU B 1 371 ? -7.0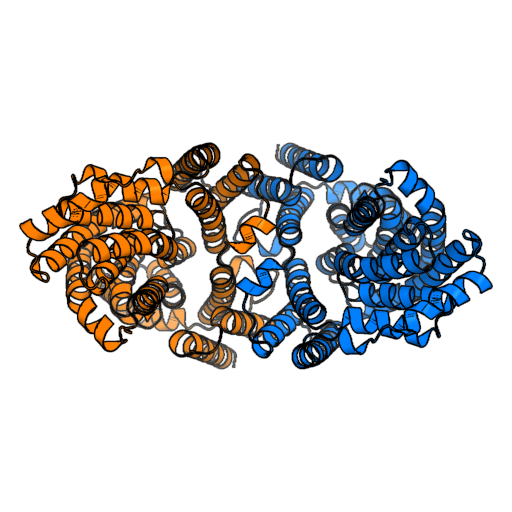39 30.828 2.488 1 98.25 371 LEU B C 1
ATOM 6151 O O . LEU B 1 371 ? -7.922 31.609 2.135 1 98.25 371 LEU B O 1
ATOM 6155 N N . THR B 1 372 ? -6.867 29.609 1.896 1 97.56 372 THR B N 1
ATOM 6156 C CA . THR B 1 372 ? -7.73 29.172 0.806 1 97.56 372 THR B CA 1
ATOM 6157 C C . THR B 1 372 ? -8.164 27.719 1.01 1 97.56 372 THR B C 1
ATOM 6159 O O . THR B 1 372 ? -7.547 27 1.787 1 97.56 372 THR B O 1
ATOM 6162 N N . PRO B 1 373 ? -9.242 27.312 0.301 1 95.81 373 PRO B N 1
ATOM 6163 C CA . PRO B 1 373 ? -9.641 25.906 0.367 1 95.81 373 PRO B CA 1
ATOM 6164 C C . PRO B 1 373 ? -8.562 24.969 -0.181 1 95.81 373 PRO B C 1
ATOM 6166 O O . PRO B 1 373 ? -8.484 23.812 0.234 1 95.81 373 PRO B O 1
ATOM 6169 N N . LEU B 1 374 ? -7.664 25.422 -1.016 1 94.44 374 LEU B N 1
ATOM 6170 C CA . LEU B 1 374 ? -6.652 24.609 -1.684 1 94.44 374 LEU B CA 1
ATOM 6171 C C . LEU B 1 374 ? -5.457 24.375 -0.768 1 94.44 374 LEU B C 1
ATOM 6173 O O . LEU B 1 374 ? -4.629 23.5 -1.044 1 94.44 374 LEU B O 1
ATOM 6177 N N . GLY B 1 375 ? -5.418 25.156 0.272 1 95.38 375 GLY B N 1
ATOM 6178 C CA . GLY B 1 375 ? -4.254 25.094 1.14 1 95.38 375 GLY B CA 1
ATOM 6179 C C . GLY B 1 375 ? -4.012 23.703 1.715 1 95.38 375 GLY B C 1
ATOM 6180 O O . GLY B 1 375 ? -2.865 23.312 1.938 1 95.38 375 GLY B O 1
ATOM 6181 N N . ALA B 1 376 ? -5.129 23.031 2.002 1 93.75 376 ALA B N 1
ATOM 6182 C CA . ALA B 1 376 ? -5.047 21.672 2.539 1 93.75 376 ALA B CA 1
ATOM 6183 C C . ALA B 1 376 ? -6.312 20.875 2.223 1 93.75 376 ALA B C 1
ATOM 6185 O O . ALA B 1 376 ? -7.375 21.453 2.002 1 93.75 376 ALA B O 1
ATOM 6186 N N . VAL B 1 377 ? -6.191 19.641 2.268 1 91.19 377 VAL B N 1
ATOM 6187 C CA . VAL B 1 377 ? -7.277 18.75 1.884 1 91.19 377 VAL B CA 1
ATOM 6188 C C . VAL B 1 377 ? -8.445 18.922 2.848 1 91.19 377 VAL B C 1
ATOM 6190 O O . VAL B 1 377 ? -9.609 18.891 2.434 1 91.19 377 VAL B O 1
ATOM 6193 N N . GLN B 1 378 ? -8.203 19.047 4.129 1 94.56 378 GLN B N 1
ATOM 6194 C CA . GLN B 1 378 ? -9.281 19.156 5.109 1 94.56 378 GLN B CA 1
ATOM 6195 C C . GLN B 1 378 ? -10.094 20.422 4.91 1 94.56 378 GLN B C 1
ATOM 6197 O O . GLN B 1 378 ? -11.266 20.484 5.293 1 94.56 378 GLN B O 1
ATOM 6202 N N . ASN B 1 379 ? -9.469 21.5 4.281 1 97.25 379 ASN B N 1
ATOM 6203 C CA . ASN B 1 379 ? -10.227 22.719 3.969 1 97.25 379 ASN B CA 1
ATOM 6204 C C . ASN B 1 379 ? -11.32 22.438 2.939 1 97.25 379 ASN B C 1
ATOM 6206 O O . ASN B 1 379 ? -12.461 22.875 3.107 1 97.25 379 ASN B O 1
ATOM 6210 N N . ILE B 1 380 ? -10.945 21.688 1.952 1 93.94 380 ILE B N 1
ATOM 6211 C CA . ILE B 1 380 ? -11.875 21.344 0.885 1 93.94 380 ILE B CA 1
ATOM 6212 C C . ILE B 1 380 ? -12.977 20.438 1.438 1 93.94 380 ILE B C 1
ATOM 6214 O O . ILE B 1 380 ? -14.156 20.641 1.13 1 93.94 380 ILE B O 1
ATOM 6218 N N . VAL B 1 381 ? -12.617 19.516 2.213 1 94.44 381 VAL B N 1
ATOM 6219 C CA . VAL B 1 381 ? -13.578 18.578 2.777 1 94.44 381 VAL B CA 1
ATOM 6220 C C . VAL B 1 381 ? -14.531 19.312 3.709 1 94.44 381 VAL B C 1
ATOM 6222 O O . VAL B 1 381 ? -15.742 19.078 3.68 1 94.44 381 VAL B O 1
ATOM 6225 N N . GLY B 1 382 ? -13.969 20.172 4.539 1 96.56 382 GLY B N 1
ATOM 6226 C CA . GLY B 1 382 ? -14.828 20.984 5.395 1 96.56 382 GLY B CA 1
ATOM 6227 C C . GLY B 1 382 ? -15.836 21.812 4.621 1 96.56 382 GLY B C 1
ATOM 6228 O O . GLY B 1 382 ? -17.016 21.859 4.98 1 96.56 382 GLY B O 1
ATOM 6229 N N . ALA B 1 383 ? -15.391 22.391 3.551 1 96.19 383 ALA B N 1
ATOM 6230 C CA . ALA B 1 383 ? -16.281 23.172 2.695 1 96.19 383 ALA B CA 1
ATOM 6231 C C . ALA B 1 383 ? -17.344 22.297 2.053 1 96.19 383 ALA B C 1
ATOM 6233 O O . ALA B 1 383 ? -18.5 22.688 1.933 1 96.19 383 ALA B O 1
ATOM 6234 N N . SER B 1 384 ? -16.953 21.156 1.695 1 95.44 384 SER B N 1
ATOM 6235 C CA . SER B 1 384 ? -17.891 20.203 1.1 1 95.44 384 SER B CA 1
ATOM 6236 C C . SER B 1 384 ? -18.938 19.766 2.111 1 95.44 384 SER B C 1
ATOM 6238 O O . SER B 1 384 ? -20.094 19.547 1.752 1 95.44 384 SER B O 1
ATOM 6240 N N . LEU B 1 385 ? -18.516 19.562 3.299 1 96.56 385 LEU B N 1
ATOM 6241 C CA . LEU B 1 385 ? -19.438 19.188 4.355 1 96.56 385 LEU B CA 1
ATOM 6242 C C . LEU B 1 385 ? -20.469 20.281 4.602 1 96.56 385 LEU B C 1
ATOM 6244 O O . LEU B 1 385 ? -21.641 20 4.855 1 96.56 385 LEU B O 1
ATOM 6248 N N . ILE B 1 386 ? -20.016 21.516 4.508 1 97.06 386 ILE B N 1
ATOM 6249 C CA . ILE B 1 386 ? -20.922 22.641 4.633 1 97.06 386 ILE B CA 1
ATOM 6250 C C . ILE B 1 386 ? -21.984 22.578 3.537 1 97.06 386 ILE B C 1
ATOM 6252 O O . ILE B 1 386 ? -23.188 22.719 3.812 1 97.06 386 ILE B O 1
ATOM 6256 N N . PHE B 1 387 ? -21.547 22.312 2.354 1 96.31 387 PHE B N 1
ATOM 6257 C CA . PHE B 1 387 ? -22.453 22.234 1.217 1 96.31 387 PHE B CA 1
ATOM 6258 C C . PHE B 1 387 ? -23.438 21.094 1.401 1 96.31 387 PHE B C 1
ATOM 6260 O O . PHE B 1 387 ? -24.641 21.266 1.159 1 96.31 387 PHE B O 1
ATOM 6267 N N . LYS B 1 388 ? -22.984 20.016 1.809 1 94.81 388 LYS B N 1
ATOM 6268 C CA . LYS B 1 388 ? -23.828 18.844 2 1 94.81 388 LYS B CA 1
ATOM 6269 C C . LYS B 1 388 ? -24.891 19.109 3.064 1 94.81 388 LYS B C 1
ATOM 6271 O O . LYS B 1 388 ? -26.031 18.641 2.945 1 94.81 388 LYS B O 1
ATOM 6276 N N . GLN B 1 389 ? -24.484 19.828 4.039 1 95.06 389 GLN B N 1
ATOM 6277 C CA . GLN B 1 389 ? -25.359 20.047 5.188 1 95.06 389 GLN B CA 1
ATOM 6278 C C . GLN B 1 389 ? -26.328 21.188 4.934 1 95.06 389 GLN B C 1
ATOM 6280 O O . GLN B 1 389 ? -27.484 21.141 5.355 1 95.06 389 GLN B O 1
ATOM 6285 N N . THR B 1 390 ? -25.922 22.234 4.238 1 95.62 390 THR B N 1
ATOM 6286 C CA . THR B 1 390 ? -26.719 23.453 4.164 1 95.62 390 THR B CA 1
ATOM 6287 C C . THR B 1 390 ? -27.266 23.656 2.756 1 95.62 390 THR B C 1
ATOM 6289 O O . THR B 1 390 ? -28.188 24.469 2.551 1 95.62 390 THR B O 1
ATOM 6292 N N . GLY B 1 391 ? -26.641 22.969 1.796 1 94.5 391 GLY B N 1
ATOM 6293 C CA . GLY B 1 391 ? -27 23.172 0.404 1 94.5 391 GLY B CA 1
ATOM 6294 C C . GLY B 1 391 ? -26.359 24.406 -0.2 1 94.5 391 GLY B C 1
ATOM 6295 O O . GLY B 1 391 ? -26.562 24.703 -1.379 1 94.5 391 GLY B O 1
ATOM 6296 N N . LYS B 1 392 ? -25.594 25.094 0.583 1 95.06 392 LYS B N 1
ATOM 6297 C CA . LYS B 1 392 ? -24.953 26.312 0.119 1 95.06 392 LYS B CA 1
ATOM 6298 C C . LYS B 1 392 ? -23.438 26.141 0.01 1 95.06 392 LYS B C 1
ATOM 6300 O O . LYS B 1 392 ? -22.781 25.781 0.988 1 95.06 392 LYS B O 1
ATOM 6305 N N . GLU B 1 393 ? -22.922 26.469 -1.164 1 94.38 393 GLU B N 1
ATOM 6306 C CA . GLU B 1 393 ? -21.484 26.344 -1.403 1 94.38 393 GLU B CA 1
ATOM 6307 C C . GLU B 1 393 ? -20.734 27.578 -0.908 1 94.38 393 GLU B C 1
ATOM 6309 O O . GLU B 1 393 ? -21.203 28.703 -1.088 1 94.38 393 GLU B O 1
ATOM 6314 N N . VAL B 1 394 ? -19.672 27.328 -0.227 1 95.56 394 VAL B N 1
ATOM 6315 C CA . VAL B 1 394 ? -18.734 28.406 0.08 1 95.56 394 VAL B CA 1
ATOM 6316 C C . VAL B 1 394 ? -17.75 28.578 -1.075 1 95.56 394 VAL B C 1
ATOM 6318 O O . VAL B 1 394 ? -16.875 27.734 -1.282 1 95.56 394 VAL B O 1
ATOM 6321 N N . SER B 1 395 ? -17.828 29.641 -1.796 1 94.44 395 SER B N 1
ATOM 6322 C CA . SER B 1 395 ? -16.953 29.875 -2.941 1 94.44 395 SER B CA 1
ATOM 6323 C C . SER B 1 395 ? -15.508 30.125 -2.498 1 94.44 395 SER B C 1
ATOM 6325 O O . SER B 1 395 ? -15.258 30.406 -1.326 1 94.44 395 SER B O 1
ATOM 6327 N N . PHE B 1 396 ? -14.586 29.969 -3.477 1 94.88 396 PHE B N 1
ATOM 6328 C CA . PHE B 1 396 ? -13.172 30.234 -3.229 1 94.88 396 PHE B CA 1
ATOM 6329 C C . PHE B 1 396 ? -12.961 31.641 -2.686 1 94.88 396 PHE B C 1
ATOM 6331 O O . PHE B 1 396 ? -12.266 31.828 -1.688 1 94.88 396 PHE B O 1
ATOM 6338 N N . GLY B 1 397 ? -13.555 32.531 -3.258 1 95.81 397 GLY B N 1
ATOM 6339 C CA . GLY B 1 397 ? -13.43 33.938 -2.842 1 95.81 397 GLY B CA 1
ATOM 6340 C C . GLY B 1 397 ? -14.016 34.188 -1.469 1 95.81 397 GLY B C 1
ATOM 6341 O O . GLY B 1 397 ? -13.422 34.906 -0.667 1 95.81 397 GLY B O 1
ATOM 6342 N N . GLU B 1 398 ? -15.133 33.656 -1.225 1 96.38 398 GLU B N 1
ATOM 6343 C CA . GLU B 1 398 ? -15.773 33.812 0.077 1 96.38 398 GLU B CA 1
ATOM 6344 C C . GLU B 1 398 ? -14.922 33.188 1.189 1 96.38 398 GLU B C 1
ATOM 6346 O O . GLU B 1 398 ? -14.766 33.781 2.256 1 96.38 398 GLU B O 1
ATOM 6351 N N . TYR B 1 399 ? -14.438 32.031 0.914 1 97.25 399 TYR B N 1
ATOM 6352 C CA . TYR B 1 399 ? -13.57 31.375 1.879 1 97.25 399 TYR B CA 1
ATOM 6353 C C . TYR B 1 399 ? -12.352 32.219 2.205 1 97.25 399 TYR B C 1
ATOM 6355 O O . TYR B 1 399 ? -12.039 32.438 3.375 1 97.25 399 TYR B O 1
ATOM 6363 N N . MET B 1 400 ? -11.734 32.688 1.182 1 97.25 400 MET B N 1
ATOM 6364 C CA . MET B 1 400 ? -10.508 33.469 1.339 1 97.25 400 MET B CA 1
ATOM 6365 C C . MET B 1 400 ? -10.781 34.75 2.111 1 97.25 400 MET B C 1
ATOM 6367 O O . MET B 1 400 ? -9.977 35.156 2.959 1 97.25 400 MET B O 1
ATOM 6371 N N . GLN B 1 401 ? -11.844 35.375 1.819 1 96.88 401 GLN B N 1
ATOM 6372 C CA . GLN B 1 401 ? -12.203 36.594 2.502 1 96.88 401 GLN B CA 1
ATOM 6373 C C . GLN B 1 401 ? -12.422 36.375 3.992 1 96.88 401 GLN B C 1
ATOM 6375 O O . GLN B 1 401 ? -11.977 37.156 4.824 1 96.88 401 GLN B O 1
ATOM 6380 N N . LYS B 1 402 ? -13.062 35.344 4.293 1 95.75 402 LYS B N 1
ATOM 6381 C CA . LYS B 1 402 ? -13.359 35.031 5.688 1 95.75 402 LYS B CA 1
ATOM 6382 C C . LYS B 1 402 ? -12.109 34.594 6.434 1 95.75 402 LYS B C 1
ATOM 6384 O O . LYS B 1 402 ? -11.961 34.875 7.629 1 95.75 402 LYS B O 1
ATOM 6389 N N . ALA B 1 403 ? -11.203 33.969 5.766 1 97.69 403 ALA B N 1
ATOM 6390 C CA . ALA B 1 403 ? -10.016 33.375 6.387 1 97.69 403 ALA B CA 1
ATOM 6391 C C . ALA B 1 403 ? -8.906 34.438 6.52 1 97.69 403 ALA B C 1
ATOM 6393 O O . ALA B 1 403 ? -8.008 34.281 7.352 1 97.69 403 ALA B O 1
ATOM 6394 N N . LEU B 1 404 ? -8.938 35.438 5.703 1 97.5 404 LEU B N 1
ATOM 6395 C CA . LEU B 1 404 ? -7.832 36.375 5.516 1 97.5 404 LEU B CA 1
ATOM 6396 C C . LEU B 1 404 ? -7.453 37.062 6.836 1 97.5 404 LEU B C 1
ATOM 6398 O O . LEU B 1 404 ? -6.281 37.094 7.207 1 97.5 404 LEU B O 1
ATOM 6402 N N . PRO B 1 405 ? -8.414 37.594 7.613 1 96.75 405 PRO B N 1
ATOM 6403 C CA . PRO B 1 405 ? -8.016 38.281 8.852 1 96.75 405 PRO B CA 1
ATOM 6404 C C . PRO B 1 405 ? -7.309 37.344 9.836 1 96.75 405 PRO B C 1
ATOM 6406 O O . PRO B 1 405 ? -6.25 37.688 10.367 1 96.75 405 PRO B O 1
ATOM 6409 N N . THR B 1 406 ? -7.867 36.188 10.039 1 97.62 406 THR B N 1
ATOM 6410 C CA . THR B 1 406 ? -7.285 35.25 10.969 1 97.62 406 THR B CA 1
ATOM 6411 C C . THR B 1 406 ? -5.91 34.781 10.484 1 97.62 406 THR B C 1
ATOM 6413 O O . THR B 1 406 ? -4.961 34.719 11.273 1 97.62 406 THR B O 1
ATOM 6416 N N . THR B 1 407 ? -5.793 34.438 9.164 1 98.38 407 THR B N 1
ATOM 6417 C CA . THR B 1 407 ? -4.535 33.969 8.609 1 98.38 407 THR B CA 1
ATOM 6418 C C . THR B 1 407 ? -3.457 35.031 8.695 1 98.38 407 THR B C 1
ATOM 6420 O O . THR B 1 407 ? -2.312 34.75 9.055 1 98.38 407 THR B O 1
ATOM 6423 N N . LEU B 1 408 ? -3.838 36.281 8.375 1 98.19 408 LEU B N 1
ATOM 6424 C CA . LEU B 1 408 ? -2.887 37.375 8.391 1 98.19 408 LEU B CA 1
ATOM 6425 C C . LEU B 1 408 ? -2.387 37.625 9.812 1 98.19 408 LEU B C 1
ATOM 6427 O O . LEU B 1 408 ? -1.181 37.781 10.031 1 98.19 408 LEU B O 1
ATOM 6431 N N . ILE B 1 409 ? -3.252 37.719 10.766 1 98.56 409 ILE B N 1
ATOM 6432 C CA . ILE B 1 409 ? -2.896 38.031 12.141 1 98.56 409 ILE B CA 1
ATOM 6433 C C . ILE B 1 409 ? -2.043 36.906 12.727 1 98.56 409 ILE B C 1
ATOM 6435 O O . ILE B 1 409 ? -1.021 37.156 13.367 1 98.56 409 ILE B O 1
ATOM 6439 N N . THR B 1 410 ? -2.447 35.688 12.516 1 98.62 410 THR B N 1
ATOM 6440 C CA . THR B 1 410 ? -1.696 34.594 13.086 1 98.62 410 THR B CA 1
ATOM 6441 C C . THR B 1 410 ? -0.33 34.469 12.414 1 98.62 410 THR B C 1
ATOM 6443 O O . THR B 1 410 ? 0.653 34.094 13.062 1 98.62 410 THR B O 1
ATOM 6446 N N . THR B 1 411 ? -0.257 34.719 11.102 1 98.56 411 THR B N 1
ATOM 6447 C CA . THR B 1 411 ? 1.025 34.688 10.406 1 98.56 411 THR B CA 1
ATOM 6448 C C . THR B 1 411 ? 1.965 35.75 10.945 1 98.56 411 THR B C 1
ATOM 6450 O O . THR B 1 411 ? 3.162 35.5 11.109 1 98.56 411 THR B O 1
ATOM 6453 N N . LEU B 1 412 ? 1.422 36.938 11.234 1 98.31 412 LEU B N 1
ATOM 6454 C CA . LEU B 1 412 ? 2.225 38 11.812 1 98.31 412 LEU B CA 1
ATOM 6455 C C . LEU B 1 412 ? 2.711 37.625 13.211 1 98.31 412 LEU B C 1
ATOM 6457 O O . LEU B 1 412 ? 3.857 37.906 13.562 1 98.31 412 LEU B O 1
ATOM 6461 N N . ILE B 1 413 ? 1.851 37.031 13.977 1 98.56 413 ILE B N 1
ATOM 6462 C CA . ILE B 1 413 ? 2.248 36.531 15.281 1 98.56 413 ILE B CA 1
ATOM 6463 C C . ILE B 1 413 ? 3.365 35.5 15.125 1 98.56 413 ILE B C 1
ATOM 6465 O O . ILE B 1 413 ? 4.32 35.469 15.898 1 98.56 413 ILE B O 1
ATOM 6469 N N . GLY B 1 414 ? 3.203 34.656 14.117 1 98.31 414 GLY B N 1
ATOM 6470 C CA . GLY B 1 414 ? 4.246 33.688 13.812 1 98.31 414 GLY B CA 1
ATOM 6471 C C . GLY B 1 414 ? 5.574 34.312 13.469 1 98.31 414 GLY B C 1
ATOM 6472 O O . GLY B 1 414 ? 6.629 33.844 13.898 1 98.31 414 GLY B O 1
ATOM 6473 N N . ALA B 1 415 ? 5.535 35.406 12.719 1 97.44 415 ALA B N 1
ATOM 6474 C CA . ALA B 1 415 ? 6.75 36.156 12.367 1 97.44 415 ALA B CA 1
ATOM 6475 C C . ALA B 1 415 ? 7.422 36.719 13.609 1 97.44 415 ALA B C 1
ATOM 6477 O O . ALA B 1 415 ? 8.641 36.625 13.758 1 97.44 415 ALA B O 1
ATOM 6478 N N . ILE B 1 416 ? 6.629 37.281 14.477 1 97.06 416 ILE B N 1
ATOM 6479 C CA . ILE B 1 416 ? 7.145 37.844 15.719 1 97.06 416 ILE B CA 1
ATOM 6480 C C . ILE B 1 416 ? 7.73 36.75 16.594 1 97.06 416 ILE B C 1
ATOM 6482 O O . ILE B 1 416 ? 8.805 36.906 17.172 1 97.06 416 ILE B O 1
ATOM 6486 N N . TYR B 1 417 ? 7.031 35.656 16.672 1 96.88 417 TYR B N 1
ATOM 6487 C CA . TYR B 1 417 ? 7.477 34.5 17.453 1 96.88 417 TYR B CA 1
ATOM 6488 C C . TYR B 1 417 ? 8.82 34 16.953 1 96.88 417 TYR B C 1
ATOM 6490 O O . TYR B 1 417 ? 9.688 33.625 17.75 1 96.88 417 TYR B O 1
ATOM 6498 N N . LEU B 1 418 ? 8.906 33.906 15.648 1 94.94 418 LEU B N 1
ATOM 6499 C CA . LEU B 1 418 ? 10.133 33.438 15.031 1 94.94 418 LEU B CA 1
ATOM 6500 C C . LEU B 1 418 ? 11.328 34.281 15.445 1 94.94 418 LEU B C 1
ATOM 6502 O O . LEU B 1 418 ? 12.422 33.75 15.672 1 94.94 418 LEU B O 1
ATOM 6506 N N . VAL B 1 419 ? 11.188 35.594 15.625 1 90.62 419 VAL B N 1
ATOM 6507 C CA . VAL B 1 419 ? 12.234 36.5 16.078 1 90.62 419 VAL B CA 1
ATOM 6508 C C . VAL B 1 419 ? 12.609 36.188 17.516 1 90.62 419 VAL B C 1
ATOM 6510 O O . VAL B 1 419 ? 13.797 36.125 17.859 1 90.62 419 VAL B O 1
ATOM 6513 N N . VAL B 1 420 ? 11.641 35.844 18.266 1 89.56 420 VAL B N 1
ATOM 6514 C CA . VAL B 1 420 ? 11.844 35.594 19.688 1 89.56 420 VAL B CA 1
ATOM 6515 C C . VAL B 1 420 ? 12.648 34.312 19.875 1 89.56 420 VAL B C 1
ATOM 6517 O O . VAL B 1 420 ? 13.578 34.25 20.688 1 89.56 420 VAL B O 1
ATOM 6520 N N . ILE B 1 421 ? 12.367 33.281 19.172 1 86.12 421 ILE B N 1
ATOM 6521 C CA . ILE B 1 421 ? 13.008 31.984 19.391 1 86.12 421 ILE B CA 1
ATOM 6522 C C . ILE B 1 421 ? 14.398 31.984 18.766 1 86.12 421 ILE B C 1
ATOM 6524 O O . ILE B 1 421 ? 15.25 31.172 19.141 1 86.12 421 ILE B O 1
ATOM 6528 N N . THR B 1 422 ? 14.609 32.75 17.781 1 83 422 THR B N 1
ATOM 6529 C CA . THR B 1 422 ? 15.922 32.812 17.141 1 83 422 THR B CA 1
ATOM 6530 C C . THR B 1 422 ? 16.906 33.594 18 1 83 422 THR B C 1
ATOM 6532 O O . THR B 1 422 ? 18.109 33.312 18 1 83 422 THR B O 1
ATOM 6535 N N . TYR B 1 423 ? 16.484 34.688 18.625 1 76.38 423 TYR B N 1
ATOM 6536 C CA . TYR B 1 423 ? 17.391 35.531 19.406 1 76.38 423 TYR B CA 1
ATOM 6537 C C . TYR B 1 423 ? 17.391 35.125 20.875 1 76.38 423 TYR B C 1
ATOM 6539 O O . TYR B 1 423 ? 18.25 35.562 21.641 1 76.38 423 TYR B O 1
ATOM 6547 N N . ILE B 1 424 ? 16.531 34.281 21.266 1 63.59 424 ILE B N 1
ATOM 6548 C CA . ILE B 1 424 ? 16.625 33.844 22.656 1 63.59 424 ILE B CA 1
ATOM 6549 C C . ILE B 1 424 ? 17.344 32.5 22.703 1 63.59 424 ILE B C 1
ATOM 6551 O O . ILE B 1 424 ? 17.031 31.578 21.938 1 63.59 424 ILE B O 1
#

InterPro domains:
  IPR000802 Arsenical pump membrane protein, ArsB [PR00758] (103-127)
  IPR000802 Arsenical pump membrane protein, ArsB [PR00758] (219-244)
  IPR000802 Arsenical pump membrane protein, ArsB [PR00758] (276-300)
  IPR000802 Arsenical pump membrane protein, ArsB [PR00758] (320-342)
  IPR000802 Arsenical pump membrane protein, ArsB [PR00758] (360-385)
  IPR004680 Citrate transporter-like domain [PF03600] (14-364)
  IPR051475 Diverse Ion Transporter [PTHR43568] (2-205)

Organism: NCBI:txid2108365

Secondary structure (DSSP, 8-state):
-HHHHHHHHHHHHHHHHHH-SSS-HHHHHHHHHHHHHHH--STT-SGGGHHHHS-HHHHHHHHHHHHHHHHHHHHTHHHHHHHHHHHHTTT-HHHHHHHHHHHHHHHHHHS-HHHHHHHHHHHHHHHHHHHTS-SHHHHHHHHHHHHHHHTTSTTSSHHHHHHHHHHT--HHHHHHHHHHHHHHHHHHHHHHHHHH----HHHHHHHHGGGGG--GGGG-S-HHHHHHHHHHHHHHHHHHHHHHHHT--HHHHHHHHHHHHHHHHT--HHHHHTTS-HHHHHHHHHHHHHHHHHHHHTHHHHHHHHHGGGGGSHHHHHHHHHHHHHHHHHHH-HHHHHHHHHHHHHHHHHTT--TTHHHHHHHHHHHHGGGSGGG-HHHHHHHHHHHHHHS----HHHHHHHHHHHHHHHHHHHHHHHHHHHH-/-HHHHHHHHHHHHHHHHHH-SSS-HHHHHHHHHHHHHHH--STT-SGGGHHHHS-HHHHHHHHHHHHHHHHHHHHTHHHHHHHHHHHHTTT-HHHHHHHHHHHHHHHHHHS-HHHHHHHHHHHHHHHHHHHTS-SHHHHHHHHHHHHHHHTTSTTSSHHHHHHHHHHT--HHHHHHHHHHHHHHHHHHHHHHHHHH----HHHHHHHHGGGGG--GGGG-S-HHHHHHHHHHHHHHHHHHHHHHHHT--HHHHHHHHHHHHHHHHT--HHHHHTTS-HHHHHHHHHHHHHHHHHHHHTHHHHHHHHHGGGGGSHHHHHHHHHHHHHHHHHHH-HHHHHHHHHHHHHHHHHTT--TTHHHHHHHHHHHHGGGSGGG-HHHHHHHHHHHHHHS----HHHHHHHHHHHHHHHHHHHHHHHHHHHH-

Radius of gyration: 29.84 Å; Cα contacts (8 Å, |Δi|>4): 1310; chains: 2; bounding box: 63×83×59 Å

Foldseek 3Di:
DLQVLLVVLVVVLLCCLQPNDPDQSLVSLLVSLVVCLVVVSFPQSHPVSLVVLAPLLLLLLQVLQLLLVVLQVLQLVLVLQLLVQCVVLVLFDLSNLVSLLVSLLQCLCRHELQVSLVSSVVVLLVLCVLLVHQSLLSLLLSSLSSLLSLLQFCSSYSLSVVLCRLLVDAGQVSNVLSVVLSVVLNVVSSVVSPVVDDDDRVSSSVSSVVSVPDDSVVSRPHPVSNVLSVVLSVQLVVCSNCCVVVVHRNSVSSNVSSVVSCVVVVHDPVRSVVRRPVSVSSSSSSLSSSLVSCVRVCVLVVVLVVLLVCQVPQLVSLQVLLQCLLPPLCRSASNSVSSSCSSNLVVSVVVRHDPCSSVSNSQNNSLSLQQFCRNYVSSVVSQVSSCVSPVDGQDRVNSNVVRVVSSVVSSVSVSVSSVVVVVD/DLQVLLVVLVVVLLCCLQPNDPDQSLVSLLVSLVVCLVVVSFPQSHPVSLVVLAPLLLLLLQVLQLLLVVLQVLQLVLVLQLLVQCVVLVLFDLSNLVSLLVSLLQCLCRHELQVSLVSSVVVLLVLCVLQVHQSLLVLLLSSLSSLLSLLQFCSSYSLSVLLCRLLVDAGQVSNVLSVVLSVVLNVVSSVVSPVVDDDDRVSSSVSSVVSVPDDSVVSRPHPVSNVLSVVLSVQLVVCSNCCVVVVHRNSVSSNVSSVVSCVVVVHDCVRSVVRRPVSVSSSSSSLSSSLVSCVRVCVLVVVLVVLLVCQVPQLVSLQVLLQCLLPPLCRSASNSVSSSCSSNLVVSVVVRHDSCSSVSNSQNNSLSLQQFCRNYVSSVVSQVSSCVSPVDGQDRVNSNVVRVVSSVVSSVSSSVSSVVVVVD

pLDDT: mean 95.78, std 3.49, range [62.91, 98.75]

Solvent-accessible surface area (backbone atoms only — not comparable to full-atom values): 41555 Å² total; per-residue (Å²): 109,42,51,58,51,52,50,51,53,48,51,53,42,52,47,37,63,70,66,44,81,92,52,64,49,30,56,55,29,26,44,54,21,51,48,44,46,72,66,44,64,50,89,69,51,46,59,62,37,34,17,74,39,34,60,50,50,39,53,30,33,50,53,13,44,49,51,44,50,47,49,23,51,66,10,14,49,59,59,23,52,55,46,43,34,36,59,73,31,69,32,29,53,67,47,29,52,52,41,49,48,50,48,38,23,56,39,3,28,71,30,52,39,48,56,39,51,64,63,46,45,62,55,50,45,48,52,22,56,56,60,68,51,80,44,59,67,58,53,52,49,49,49,47,39,19,42,41,18,9,54,19,26,40,63,1,25,72,40,34,28,49,46,28,56,76,65,67,54,53,46,46,64,42,26,66,67,28,37,63,55,30,53,53,41,49,54,50,48,54,48,51,50,54,73,73,48,87,72,63,57,70,61,41,25,58,38,38,48,69,56,65,75,64,58,40,74,75,43,49,70,32,67,67,51,28,51,56,34,52,52,42,51,52,51,34,52,52,41,40,58,38,18,76,81,71,68,42,59,59,18,58,44,28,34,52,37,24,43,52,48,28,62,73,67,71,54,53,52,64,67,48,40,65,69,47,66,46,42,57,56,43,25,48,51,10,47,26,40,46,40,46,48,40,46,73,63,38,50,28,56,56,57,28,56,74,50,53,81,33,50,86,40,58,69,61,38,34,50,50,39,15,49,48,22,30,64,44,13,22,66,48,13,39,52,64,34,40,56,54,47,46,57,18,51,50,51,40,37,75,69,67,32,63,79,60,44,60,54,26,26,49,49,18,26,41,41,15,21,50,30,27,47,54,3,31,69,44,42,42,51,53,44,48,50,41,22,70,72,70,72,50,77,72,47,68,66,57,44,24,62,68,24,38,63,59,30,53,53,42,41,51,51,45,54,54,48,52,52,50,62,70,75,95,111,44,50,60,51,51,50,51,54,49,51,53,42,50,47,37,62,69,66,42,82,90,51,61,48,31,54,55,29,26,43,54,21,52,47,45,45,70,66,45,64,50,90,69,52,46,59,61,37,34,17,74,38,35,61,50,48,39,52,30,32,51,52,13,44,49,50,43,49,48,49,24,52,66,11,14,51,59,57,23,51,55,46,44,34,37,59,70,29,68,32,29,51,67,47,28,52,52,42,52,48,50,48,39,24,56,38,2,28,70,30,51,40,47,57,39,51,64,63,47,43,64,55,51,46,49,54,21,56,56,62,69,50,80,42,58,66,57,51,51,50,48,48,49,39,20,44,42,19,8,54,20,27,41,64,2,25,69,39,35,28,49,46,27,55,76,65,66,55,54,45,47,62,43,26,65,68,28,36,63,56,29,51,52,41,48,53,50,48,53,49,51,50,53,72,74,47,86,72,62,58,70,60,41,24,59,40,38,49,68,55,69,75,64,56,41,74,76,44,49,68,31,66,67,49,27,53,54,33,51,52,42,49,52,52,35,53,52,42,40,58,37,17,76,82,72,68,41,60,58,18,57,42,28,33,50,38,25,44,52,49,28,62,76,67,72,54,52,52,65,67,48,39,66,70,47,64,46,42,59,57,44,24,49,51,9,48,26,39,45,40,44,47,39,46,73,62,38,51,29,56,55,57,29,54,74,51,52,81,31,50,86,41,56,69,60,37,34,49,50,39,14,50,50,23,30,62,45,13,23,65,50,13,38,52,63,35,41,53,56,45,45,59,18,51,52,53,40,36,76,70,67,33,62,78,61,43,61,54,26,26,50,51,17,26,42,41,16,22,51,31,26,48,55,2,32,69,42,41,42,49,51,44,48,50,40,22,73,73,70,72,49,79,73,47,67,67,56,44,25,61,69,25,38,63,59,30,52,52,42,40,51,50,44,55,54,48,51,53,52,62,71,76,94

Nearest PDB structures (foldseek):
  8uvb-assembly1_A  TM=8.039E-01  e=4.927E-12  Homo sapiens
  7jsj-assembly1_A  TM=8.070E-01  e=8.591E-12  Homo sapiens
  6okz-assembly2_A  TM=7.333E-01  e=3.978E-12  Vibrio cholerae O1 biovar El Tor str. N16961
  8w6t-assembly1_B  TM=8.130E-01  e=3.705E-10  Homo sapiens
  4f35-assembly2_B  TM=7.215E-01  e=1.385E-10  Vibrio cholerae